Protein AF-0000000084665848 (afdb_homodimer)

Structure (mmCIF, N/CA/C/O backbone):
data_AF-0000000084665848-model_v1
#
loop_
_entity.id
_entity.type
_entity.pdbx_description
1 polymer 'Transcription factor domain-containing protein'
#
loop_
_atom_site.group_PDB
_atom_site.id
_atom_site.type_symbol
_atom_site.label_atom_id
_atom_site.label_alt_id
_atom_site.label_comp_id
_atom_site.label_asym_id
_atom_site.label_entity_id
_atom_site.label_seq_id
_atom_site.pdbx_PDB_ins_code
_atom_site.Cartn_x
_atom_site.Cartn_y
_atom_site.Cartn_z
_atom_site.occupancy
_atom_site.B_iso_or_equiv
_atom_site.auth_seq_id
_atom_site.auth_comp_id
_atom_site.auth_asym_id
_atom_site.auth_atom_id
_atom_site.pdbx_PDB_model_num
ATOM 1 N N . MET A 1 1 ? -31.391 -29.25 20.25 1 20.38 1 MET A N 1
ATOM 2 C CA . MET A 1 1 ? -30.234 -29.375 21.141 1 20.38 1 MET A CA 1
ATOM 3 C C . MET A 1 1 ? -29.047 -28.578 20.609 1 20.38 1 MET A C 1
ATOM 5 O O . MET A 1 1 ? -28.516 -28.891 19.547 1 20.38 1 MET A O 1
ATOM 9 N N . SER A 1 2 ? -28.984 -27.203 20.844 1 20.91 2 SER A N 1
ATOM 10 C CA . SER A 1 2 ? -28.562 -25.953 20.219 1 20.91 2 SER A CA 1
ATOM 11 C C . SER A 1 2 ? -27.047 -25.781 20.281 1 20.91 2 SER A C 1
ATOM 13 O O . SER A 1 2 ? -26.453 -25.922 21.344 1 20.91 2 SER A O 1
ATOM 15 N N . GLY A 1 3 ? -26.328 -26.297 19.266 1 18.98 3 GLY A N 1
ATOM 16 C CA . GLY A 1 3 ? -24.922 -26.531 19 1 18.98 3 GLY A CA 1
ATOM 17 C C . GLY A 1 3 ? -24.031 -25.359 19.359 1 18.98 3 GLY A C 1
ATOM 18 O O . GLY A 1 3 ? -24.031 -24.344 18.656 1 18.98 3 GLY A O 1
ATOM 19 N N . LYS A 1 4 ? -23.812 -25.141 20.719 1 19.94 4 LYS A N 1
ATOM 20 C CA . LYS A 1 4 ? -23.156 -24.109 21.516 1 19.94 4 LYS A CA 1
ATOM 21 C C . LYS A 1 4 ? -21.797 -23.75 20.922 1 19.94 4 LYS A C 1
ATOM 23 O O . LYS A 1 4 ? -21.297 -24.453 20.047 1 19.94 4 LYS A O 1
ATOM 28 N N . ASP A 1 5 ? -20.859 -23.375 21.844 1 20.95 5 ASP A N 1
ATOM 29 C CA . ASP A 1 5 ? -19.875 -22.328 22.156 1 20.95 5 ASP A CA 1
ATOM 30 C C . ASP A 1 5 ? -18.5 -22.688 21.609 1 20.95 5 ASP A C 1
ATOM 32 O O . ASP A 1 5 ? -17.828 -23.578 22.156 1 20.95 5 ASP A O 1
ATOM 36 N N . ALA A 1 6 ? -18.312 -23.016 20.344 1 23.47 6 ALA A N 1
ATOM 37 C CA . ALA A 1 6 ? -16.984 -23.391 19.891 1 23.47 6 ALA A CA 1
ATOM 38 C C . ALA A 1 6 ? -15.93 -22.406 20.375 1 23.47 6 ALA A C 1
ATOM 40 O O . ALA A 1 6 ? -15.875 -21.266 19.906 1 23.47 6 ALA A O 1
ATOM 41 N N . ASN A 1 7 ? -15.633 -22.469 21.719 1 22.27 7 ASN A N 1
ATOM 42 C CA . ASN A 1 7 ? -14.609 -21.703 22.422 1 22.27 7 ASN A CA 1
ATOM 43 C C . ASN A 1 7 ? -13.281 -21.719 21.672 1 22.27 7 ASN A C 1
ATOM 45 O O . ASN A 1 7 ? -12.602 -22.75 21.641 1 22.27 7 ASN A O 1
ATOM 49 N N . HIS A 1 8 ? -13.281 -21.281 20.484 1 23.19 8 HIS A N 1
ATOM 50 C CA . HIS A 1 8 ? -12.047 -21.281 19.703 1 23.19 8 HIS A CA 1
ATOM 51 C C . HIS A 1 8 ? -10.891 -20.703 20.5 1 23.19 8 HIS A C 1
ATOM 53 O O . HIS A 1 8 ? -10.977 -19.578 21 1 23.19 8 HIS A O 1
ATOM 59 N N . LEU A 1 9 ? -10.195 -21.562 21.188 1 23.17 9 LEU A N 1
ATOM 60 C CA . LEU A 1 9 ? -8.969 -21.391 21.969 1 23.17 9 LEU A CA 1
ATOM 61 C C . LEU A 1 9 ? -7.961 -20.531 21.203 1 23.17 9 LEU A C 1
ATOM 63 O O . LEU A 1 9 ? -7.543 -20.906 20.109 1 23.17 9 LEU A O 1
ATOM 67 N N . SER A 1 10 ? -8.32 -19.312 21.062 1 25 10 SER A N 1
ATOM 68 C CA . SER A 1 10 ? -7.277 -18.453 20.516 1 25 10 SER A CA 1
ATOM 69 C C . SER A 1 10 ? -5.949 -18.656 21.234 1 25 10 SER A C 1
ATOM 71 O O . SER A 1 10 ? -5.859 -18.5 22.453 1 25 10 SER A O 1
ATOM 73 N N . PRO A 1 11 ? -5.191 -19.703 20.875 1 24.98 11 PRO A N 1
ATOM 74 C CA . PRO A 1 11 ? -3.928 -19.969 21.578 1 24.98 11 PRO A CA 1
ATOM 75 C C . PRO A 1 11 ? -3.096 -18.703 21.781 1 24.98 11 PRO A C 1
ATOM 77 O O . PRO A 1 11 ? -2.705 -18.047 20.812 1 24.98 11 PRO A O 1
ATOM 80 N N . ASN A 1 12 ? -3.561 -17.828 22.578 1 25.28 12 ASN A N 1
ATOM 81 C CA . ASN A 1 12 ? -2.742 -16.719 23.047 1 25.28 12 ASN A CA 1
ATOM 82 C C . ASN A 1 12 ? -1.384 -17.203 23.547 1 25.28 12 ASN A C 1
ATOM 84 O O . ASN A 1 12 ? -1.228 -17.516 24.734 1 25.28 12 ASN A O 1
ATOM 88 N N . GLY A 1 13 ? -0.775 -18.219 22.984 1 24.16 13 GLY A N 1
ATOM 89 C CA . GLY A 1 13 ? 0.493 -18.641 23.562 1 24.16 13 GLY A CA 1
ATOM 90 C C . GLY A 1 13 ? 1.454 -17.484 23.797 1 24.16 13 GLY A C 1
ATOM 91 O O . GLY A 1 13 ? 1.728 -16.703 22.891 1 24.16 13 GLY A O 1
ATOM 92 N N . GLY A 1 14 ? 1.287 -16.812 24.906 1 25.36 14 GLY A N 1
ATOM 93 C CA . GLY A 1 14 ? 2.396 -16.094 25.531 1 25.36 14 GLY A CA 1
ATOM 94 C C . GLY A 1 14 ? 3.732 -16.781 25.328 1 25.36 14 GLY A C 1
ATOM 95 O O . GLY A 1 14 ? 4.012 -17.797 25.969 1 25.36 14 GLY A O 1
ATOM 96 N N . LEU A 1 15 ? 4.133 -16.906 24.141 1 25.7 15 LEU A N 1
ATOM 97 C CA . LEU A 1 15 ? 5.492 -17.422 24.094 1 25.7 15 LEU A CA 1
ATOM 98 C C . LEU A 1 15 ? 6.406 -16.656 25.047 1 25.7 15 LEU A C 1
ATOM 100 O O . LEU A 1 15 ? 6.52 -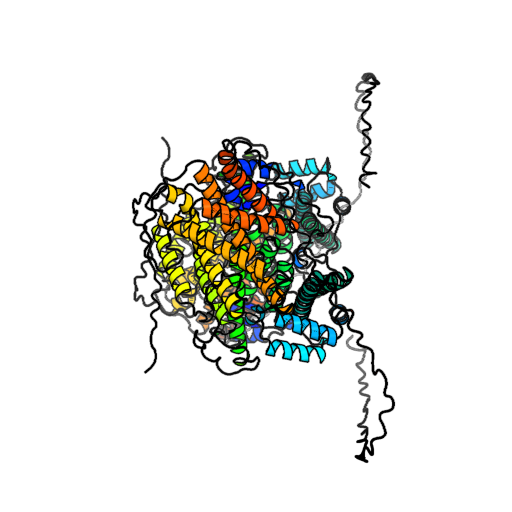15.43 24.938 1 25.7 15 LEU A O 1
ATOM 104 N N . MET A 1 16 ? 6.352 -16.938 26.359 1 25.67 16 MET A N 1
ATOM 105 C CA . MET A 1 16 ? 7.438 -16.719 27.312 1 25.67 16 MET A CA 1
ATOM 106 C C . MET A 1 16 ? 8.789 -16.734 26.609 1 25.67 16 MET A C 1
ATOM 108 O O . MET A 1 16 ? 9.094 -17.656 25.859 1 25.67 16 MET A O 1
ATOM 112 N N . ASP A 1 17 ? 9.172 -15.555 26.391 1 27.7 17 ASP A N 1
ATOM 113 C CA . ASP A 1 17 ? 10.609 -15.492 26.125 1 27.7 17 ASP A CA 1
ATOM 114 C C . ASP A 1 17 ? 11.391 -16.312 27.141 1 27.7 17 ASP A C 1
ATOM 116 O O . ASP A 1 17 ? 11.727 -15.812 28.219 1 27.7 17 ASP A O 1
ATOM 120 N N . ARG A 1 18 ? 10.859 -17.438 27.641 1 27.91 18 ARG A N 1
ATOM 121 C CA . ARG A 1 18 ? 11.898 -18.219 28.297 1 27.91 18 ARG A CA 1
ATOM 122 C C . ARG A 1 18 ? 13.227 -18.109 27.547 1 27.91 18 ARG A C 1
ATOM 124 O O . ARG A 1 18 ? 13.289 -18.375 26.344 1 27.91 18 ARG A O 1
ATOM 131 N N . GLN A 1 19 ? 13.938 -17.203 28.078 1 30.22 19 GLN A N 1
ATOM 132 C CA . GLN A 1 19 ? 15.367 -17.297 27.797 1 30.22 19 GLN A CA 1
ATOM 133 C C . GLN A 1 19 ? 15.789 -18.766 27.641 1 30.22 19 GLN A C 1
ATOM 135 O O . GLN A 1 19 ? 16.172 -19.406 28.625 1 30.22 19 GLN A O 1
ATOM 140 N N . TYR A 1 20 ? 14.812 -19.562 27.188 1 30.5 20 TYR A N 1
ATOM 141 C CA . TYR A 1 20 ? 15.555 -20.797 26.922 1 30.5 20 TYR A CA 1
ATOM 142 C C . TYR A 1 20 ? 16.891 -20.5 26.25 1 30.5 20 TYR A C 1
ATOM 144 O O . TYR A 1 20 ? 16.938 -19.734 25.297 1 30.5 20 TYR A O 1
ATOM 152 N N . GLU A 1 21 ? 17.875 -20.281 27.047 1 34.75 21 GLU A N 1
ATOM 153 C CA . GLU A 1 21 ? 19.25 -20.516 26.625 1 34.75 21 GLU A CA 1
ATOM 154 C C . GLU A 1 21 ? 19.312 -21.5 25.469 1 34.75 21 GLU A C 1
ATOM 156 O O . GLU A 1 21 ? 20.047 -22.5 25.516 1 34.75 21 GLU A O 1
ATOM 161 N N . ASP A 1 22 ? 18.125 -21.906 25 1 38.75 22 ASP A N 1
ATOM 162 C CA . ASP A 1 22 ? 18.391 -22.953 24.016 1 38.75 22 ASP A CA 1
ATOM 163 C C . ASP A 1 22 ? 19.391 -22.484 22.969 1 38.75 22 ASP A C 1
ATOM 165 O O . ASP A 1 22 ? 19.406 -21.312 22.594 1 38.75 22 ASP A O 1
ATOM 169 N N . GLY A 1 23 ? 20.344 -23.109 22.812 1 41.38 23 GLY A N 1
ATOM 170 C CA . GLY A 1 23 ? 21.484 -23.188 21.891 1 41.38 23 GLY A CA 1
ATOM 171 C C . GLY A 1 23 ? 21.109 -22.812 20.469 1 41.38 23 GLY A C 1
ATOM 172 O O . GLY A 1 23 ? 21.109 -23.672 19.578 1 41.38 23 GLY A O 1
ATOM 173 N N . ASN A 1 24 ? 20.156 -21.969 20.344 1 49.12 24 ASN A N 1
ATOM 174 C CA . ASN A 1 24 ? 19.859 -21.672 18.953 1 49.12 24 ASN A CA 1
ATOM 175 C C . ASN A 1 24 ? 21.141 -21.328 18.172 1 49.12 24 ASN A C 1
ATOM 177 O O . ASN A 1 24 ? 21.828 -20.359 18.516 1 49.12 24 ASN A O 1
ATOM 181 N N . SER A 1 25 ? 21.625 -22.25 17.641 1 51.38 25 SER A N 1
ATOM 182 C CA . SER A 1 25 ? 22.766 -22.031 16.75 1 51.38 25 SER A CA 1
ATOM 183 C C . SER A 1 25 ? 22.438 -20.953 15.711 1 51.38 25 SER A C 1
ATOM 185 O O . SER A 1 25 ? 21.281 -20.766 15.336 1 51.38 25 SER A O 1
ATOM 187 N N . ASP A 1 26 ? 23.219 -20.016 15.562 1 58.75 26 ASP A N 1
ATOM 188 C CA . ASP A 1 26 ? 23.141 -19.016 14.508 1 58.75 26 ASP A CA 1
ATOM 189 C C . ASP A 1 26 ? 22.906 -19.656 13.148 1 58.75 26 ASP A C 1
ATOM 191 O O . ASP A 1 26 ? 23.641 -20.562 12.734 1 58.75 26 ASP A O 1
ATOM 195 N N . ILE A 1 27 ? 21.719 -19.656 12.695 1 60.59 27 ILE A N 1
ATOM 196 C CA . ILE A 1 27 ? 21.406 -20.172 11.367 1 60.59 27 ILE A CA 1
ATOM 197 C C . ILE A 1 27 ? 22.266 -19.453 10.32 1 60.59 27 ILE A C 1
ATOM 199 O O . ILE A 1 27 ? 22.281 -18.219 10.258 1 60.59 27 ILE A O 1
ATOM 203 N N . PRO A 1 28 ? 23.094 -20.219 9.773 1 58.72 28 PRO A N 1
ATOM 204 C CA . PRO A 1 28 ? 23.797 -19.594 8.656 1 58.72 28 PRO A CA 1
ATOM 205 C C . PRO A 1 28 ? 22.859 -19.016 7.598 1 58.72 28 PRO A C 1
ATOM 207 O O . PRO A 1 28 ? 22.062 -19.766 7.004 1 58.72 28 PRO A O 1
ATOM 210 N N . ARG A 1 29 ? 22.594 -17.688 7.711 1 62.41 29 ARG A N 1
ATOM 211 C CA . ARG A 1 29 ? 21.672 -17.109 6.727 1 62.41 29 ARG A CA 1
ATOM 212 C C . ARG A 1 29 ? 22.438 -16.438 5.594 1 62.41 29 ARG A C 1
ATOM 214 O O . ARG A 1 29 ? 23.562 -15.977 5.785 1 62.41 29 ARG A O 1
ATOM 221 N N . THR A 1 30 ? 21.859 -16.719 4.367 1 68.62 30 THR A N 1
ATOM 222 C CA . THR A 1 30 ? 22.297 -15.883 3.25 1 68.62 30 THR A CA 1
ATOM 223 C C . THR A 1 30 ? 21.969 -14.422 3.512 1 68.62 30 THR A C 1
ATOM 225 O O . THR A 1 30 ? 20.891 -14.094 4.016 1 68.62 30 THR A O 1
ATOM 228 N N . PRO A 1 31 ? 22.922 -13.562 3.389 1 77.19 31 PRO A N 1
ATOM 229 C CA . PRO A 1 31 ? 22.672 -12.156 3.684 1 77.19 31 PRO A CA 1
ATOM 230 C C . PRO A 1 31 ? 21.641 -11.523 2.742 1 77.19 31 PRO A C 1
ATOM 232 O O . PRO A 1 31 ? 21.484 -11.969 1.603 1 77.19 31 PRO A O 1
ATOM 235 N N . ASP A 1 32 ? 20.844 -10.641 3.23 1 85.38 32 ASP A N 1
ATOM 236 C CA . ASP A 1 32 ? 20.031 -9.773 2.389 1 85.38 32 ASP A CA 1
ATOM 237 C C . ASP A 1 32 ? 20.891 -9.031 1.367 1 85.38 32 ASP A C 1
ATOM 239 O O . ASP A 1 32 ? 22.078 -8.828 1.585 1 85.38 32 ASP A O 1
ATOM 243 N N . ARG A 1 33 ? 20.281 -8.758 0.31 1 86.12 33 ARG A N 1
ATOM 244 C CA . ARG A 1 33 ? 21.062 -8.078 -0.728 1 86.12 33 ARG A CA 1
ATOM 245 C C . ARG A 1 33 ? 20.266 -6.926 -1.336 1 86.12 33 ARG A C 1
ATOM 247 O O . ARG A 1 33 ? 19.047 -7.031 -1.525 1 86.12 33 ARG A O 1
ATOM 254 N N . VAL A 1 34 ? 20.938 -5.836 -1.518 1 90.19 34 VAL A N 1
ATOM 255 C CA . VAL A 1 34 ? 20.422 -4.738 -2.328 1 90.19 34 VAL A CA 1
ATOM 256 C C . VAL A 1 34 ? 21.25 -4.602 -3.604 1 90.19 34 VAL A C 1
ATOM 258 O O . VAL A 1 34 ? 22.484 -4.5 -3.545 1 90.19 34 VAL A O 1
ATOM 261 N N . LYS A 1 35 ? 20.609 -4.645 -4.703 1 86.94 35 LYS A N 1
ATOM 262 C CA . LYS A 1 35 ? 21.297 -4.535 -5.992 1 86.94 35 LYS A CA 1
ATOM 263 C C . LYS A 1 35 ? 20.984 -3.199 -6.664 1 86.94 35 LYS A C 1
ATOM 265 O O . LYS A 1 35 ? 19.828 -2.793 -6.746 1 86.94 35 LYS A O 1
ATOM 270 N N . PHE A 1 36 ? 22.109 -2.504 -7.047 1 87.88 36 PHE A N 1
ATOM 271 C CA . PHE A 1 36 ? 21.984 -1.22 -7.727 1 87.88 36 PHE A CA 1
ATOM 272 C C . PHE A 1 36 ? 22.406 -1.335 -9.188 1 87.88 36 PHE A C 1
ATOM 274 O O . PHE A 1 36 ? 23.422 -1.96 -9.492 1 87.88 36 PHE A O 1
ATOM 281 N N . SER A 1 37 ? 21.547 -0.902 -10.047 1 84.31 37 SER A N 1
ATOM 282 C CA . SER A 1 37 ? 21.922 -0.668 -11.445 1 84.31 37 SER A CA 1
ATOM 283 C C . SER A 1 37 ? 21.422 0.692 -11.922 1 84.31 37 SER A C 1
ATOM 285 O O . SER A 1 37 ? 20.75 1.412 -11.18 1 84.31 37 SER A O 1
ATOM 287 N N . SER A 1 38 ? 21.828 1.069 -13.078 1 83.62 38 SER A N 1
ATOM 288 C CA . SER A 1 38 ? 21.406 2.357 -13.617 1 83.62 38 SER A CA 1
ATOM 289 C C . SER A 1 38 ? 19.906 2.377 -13.891 1 83.62 38 SER A C 1
ATOM 291 O O . SER A 1 38 ? 19.281 3.443 -13.906 1 83.62 38 SER A O 1
ATOM 293 N N . GLU A 1 39 ? 19.375 1.203 -13.953 1 86.06 39 GLU A N 1
ATOM 294 C CA . GLU A 1 39 ? 17.984 1.172 -14.398 1 86.06 39 GLU A CA 1
ATOM 295 C C . GLU A 1 39 ? 17.078 0.559 -13.328 1 86.06 39 GLU A C 1
ATOM 297 O O . GLU A 1 39 ? 15.852 0.635 -13.43 1 86.06 39 GLU A O 1
ATOM 302 N N . THR A 1 40 ? 17.75 -0.054 -12.344 1 88.81 40 THR A N 1
ATOM 303 C CA . THR A 1 40 ? 16.906 -0.767 -11.391 1 88.81 40 THR A CA 1
ATOM 304 C C . THR A 1 40 ? 17.578 -0.813 -10.016 1 88.81 40 THR A C 1
ATOM 306 O O . THR A 1 40 ? 18.797 -0.825 -9.914 1 88.81 40 THR A O 1
ATOM 309 N N . THR A 1 41 ? 16.828 -0.657 -8.984 1 90.62 41 THR A N 1
ATOM 310 C CA . THR A 1 41 ? 17.219 -0.957 -7.613 1 90.62 41 THR A CA 1
ATOM 311 C C . THR A 1 41 ? 16.266 -1.979 -6.992 1 90.62 41 THR A C 1
ATOM 313 O O . THR A 1 41 ? 15.055 -1.831 -7.07 1 90.62 41 THR A O 1
ATOM 316 N N . SER A 1 42 ? 16.859 -3.084 -6.477 1 89.62 42 SER A N 1
ATOM 317 C CA . SER A 1 42 ? 15.992 -4.113 -5.902 1 89.62 42 SER A CA 1
ATOM 318 C C . SER A 1 42 ? 16.609 -4.715 -4.648 1 89.62 42 SER A C 1
ATOM 320 O O . SER A 1 42 ? 17.844 -4.719 -4.496 1 89.62 42 SER A O 1
ATOM 322 N N . TYR A 1 43 ? 15.773 -5.09 -3.744 1 92.44 43 TYR A N 1
ATOM 323 C CA . TYR A 1 43 ? 16.109 -5.797 -2.516 1 92.44 43 TYR A CA 1
ATOM 324 C C . TYR A 1 43 ? 15.594 -7.23 -2.545 1 92.44 43 TYR A C 1
ATOM 326 O O . TYR A 1 43 ? 14.5 -7.488 -3.053 1 92.44 43 TYR A O 1
ATOM 334 N N . SER A 1 44 ? 16.391 -8.195 -2.076 1 87.81 44 SER A N 1
ATOM 335 C CA . SER A 1 44 ? 15.961 -9.57 -1.873 1 87.81 44 SER A CA 1
ATOM 336 C C . SER A 1 44 ? 16.312 -10.055 -0.469 1 87.81 44 SER A C 1
ATOM 338 O O . SER A 1 44 ? 17.422 -9.828 0.019 1 87.81 44 SER A O 1
ATOM 340 N N . ASN A 1 45 ? 15.32 -10.578 0.152 1 88 45 ASN A N 1
ATOM 341 C CA . ASN A 1 45 ? 15.562 -11.141 1.478 1 88 45 ASN A CA 1
ATOM 342 C C . ASN A 1 45 ? 16.328 -12.453 1.398 1 88 45 ASN A C 1
ATOM 344 O O . ASN A 1 45 ? 16.375 -13.094 0.345 1 88 45 ASN A O 1
ATOM 348 N N . SER A 1 46 ? 16.891 -12.875 2.479 1 81.56 46 SER A N 1
ATOM 349 C CA . SER A 1 46 ? 17.766 -14.039 2.549 1 81.56 46 SER A CA 1
ATOM 350 C C . SER A 1 46 ? 17.016 -15.312 2.15 1 81.56 46 SER A C 1
ATOM 352 O O . SER A 1 46 ? 17.641 -16.266 1.684 1 81.56 46 SER A O 1
ATOM 354 N N . ASP A 1 47 ? 15.727 -15.266 2.246 1 81.44 47 ASP A N 1
ATOM 355 C CA . ASP A 1 47 ? 14.969 -16.5 2.035 1 81.44 47 ASP A CA 1
ATOM 356 C C . ASP A 1 47 ? 14.406 -16.562 0.617 1 81.44 47 ASP A C 1
ATOM 358 O O . ASP A 1 47 ? 13.859 -17.594 0.203 1 81.44 47 ASP A O 1
ATOM 362 N N . HIS A 1 48 ? 14.539 -15.562 -0.072 1 85.25 48 HIS A N 1
ATOM 363 C CA . HIS A 1 48 ? 14.094 -15.555 -1.462 1 85.25 48 HIS A CA 1
ATOM 364 C C . HIS A 1 48 ? 14.969 -16.453 -2.322 1 85.25 48 HIS A C 1
ATOM 366 O O . HIS A 1 48 ? 16.188 -16.547 -2.113 1 85.25 48 HIS A O 1
ATOM 372 N N . TRP A 1 49 ? 14.398 -17.125 -3.299 1 85.19 49 TRP A N 1
ATOM 373 C CA . TRP A 1 49 ? 15.109 -18.141 -4.07 1 85.19 49 TRP A CA 1
ATOM 374 C C . TRP A 1 49 ? 16.312 -17.531 -4.777 1 85.19 49 TRP A C 1
ATOM 376 O O . TRP A 1 49 ? 17.359 -18.188 -4.91 1 85.19 49 TRP A O 1
ATOM 386 N N . THR A 1 50 ? 16.25 -16.25 -5.219 1 82.56 50 THR A N 1
ATOM 387 C CA . THR A 1 50 ? 17.391 -15.609 -5.871 1 82.56 50 THR A CA 1
ATOM 388 C C . THR A 1 50 ? 18.562 -15.461 -4.898 1 82.56 50 THR A C 1
ATOM 390 O O . THR A 1 50 ? 19.719 -15.656 -5.281 1 82.56 50 THR A O 1
ATOM 393 N N . SER A 1 51 ? 18.25 -15.094 -3.699 1 82.25 51 SER A N 1
ATOM 394 C CA . SER A 1 51 ? 19.281 -14.953 -2.68 1 82.25 51 SER A CA 1
ATOM 395 C C . SER A 1 51 ? 19.891 -16.312 -2.312 1 82.25 51 SER A C 1
ATOM 397 O O . SER A 1 51 ? 21.094 -16.406 -2.043 1 82.25 51 SER A O 1
ATOM 399 N N . ILE A 1 52 ? 19.047 -17.281 -2.344 1 80.88 52 ILE A N 1
ATOM 400 C CA . ILE A 1 52 ? 19.516 -18.625 -2.057 1 80.88 52 ILE A CA 1
ATOM 401 C C . ILE A 1 52 ? 20.516 -19.078 -3.119 1 80.88 52 ILE A C 1
ATOM 403 O O . ILE A 1 52 ? 21.578 -19.594 -2.793 1 80.88 52 ILE A O 1
ATOM 407 N N . LEU A 1 53 ? 20.203 -18.766 -4.32 1 82.75 53 LEU A N 1
ATOM 408 C CA . LEU A 1 53 ? 21.094 -19.156 -5.418 1 82.75 53 LEU A CA 1
ATOM 409 C C . LEU A 1 53 ? 22.391 -18.359 -5.359 1 82.75 53 LEU A C 1
ATOM 411 O O . LEU A 1 53 ? 23.453 -18.875 -5.734 1 82.75 53 LEU A O 1
ATOM 415 N N . ASP A 1 54 ? 22.297 -17.188 -4.883 1 78.12 54 ASP A N 1
ATOM 416 C CA . ASP A 1 54 ? 23.484 -16.328 -4.77 1 78.12 54 ASP A CA 1
ATOM 417 C C . ASP A 1 54 ? 24.453 -16.875 -3.715 1 78.12 54 ASP A C 1
ATOM 419 O O . ASP A 1 54 ? 25.625 -16.5 -3.689 1 78.12 54 ASP A O 1
ATOM 423 N N . GLY A 1 55 ? 23.953 -17.75 -2.926 1 75.44 55 GLY A N 1
ATOM 424 C CA . GLY A 1 55 ? 24.812 -18.406 -1.943 1 75.44 55 GLY A CA 1
ATOM 425 C C . GLY A 1 55 ? 25.812 -19.359 -2.562 1 75.44 55 GLY A C 1
ATOM 426 O O . GLY A 1 55 ? 26.781 -19.75 -1.914 1 75.44 55 GLY A O 1
ATOM 427 N N . ILE A 1 56 ? 25.547 -19.672 -3.799 1 76.12 56 ILE A N 1
ATOM 428 C CA . ILE A 1 56 ? 26.5 -20.484 -4.547 1 76.12 56 ILE A CA 1
ATOM 429 C C . ILE A 1 56 ? 27.516 -19.594 -5.23 1 76.12 56 ILE A C 1
ATOM 431 O O . ILE A 1 56 ? 27.203 -18.891 -6.191 1 76.12 56 ILE A O 1
ATOM 435 N N . SER A 1 57 ? 28.719 -19.562 -4.719 1 74 57 SER A N 1
ATOM 436 C CA . SER A 1 57 ? 29.75 -18.609 -5.102 1 74 57 SER A CA 1
ATOM 437 C C . SER A 1 57 ? 29.969 -18.578 -6.613 1 74 57 SER A C 1
ATOM 439 O O . SER A 1 57 ? 30.047 -17.516 -7.223 1 74 57 SER A O 1
ATOM 441 N N . GLU A 1 58 ? 30.078 -19.781 -7.188 1 73.5 58 GLU A N 1
ATOM 442 C CA . GLU A 1 58 ? 30.344 -19.875 -8.625 1 73.5 58 GLU A CA 1
ATOM 443 C C . GLU A 1 58 ? 29.172 -19.312 -9.43 1 73.5 58 GLU A C 1
ATOM 445 O O . GLU A 1 58 ? 29.375 -18.688 -10.477 1 73.5 58 GLU A O 1
ATOM 450 N N . LEU A 1 59 ? 28.047 -19.562 -8.938 1 77 59 LEU A N 1
ATOM 451 C CA . LEU A 1 59 ? 26.844 -19.062 -9.609 1 77 59 LEU A CA 1
ATOM 452 C C . LEU A 1 59 ? 26.766 -17.547 -9.523 1 77 59 LEU A C 1
ATOM 454 O O . LEU A 1 59 ? 26.375 -16.875 -10.484 1 77 59 LEU A O 1
ATOM 458 N N . ARG A 1 60 ? 27.031 -17.047 -8.391 1 75.38 60 ARG A N 1
ATOM 459 C CA . ARG A 1 60 ? 27.016 -15.594 -8.195 1 75.38 60 ARG A CA 1
ATOM 460 C C . ARG A 1 60 ? 27.922 -14.891 -9.188 1 75.38 60 ARG A C 1
ATOM 462 O O . ARG A 1 60 ? 27.547 -13.883 -9.781 1 75.38 60 ARG A O 1
ATOM 469 N N . GLU A 1 61 ? 29.062 -15.484 -9.297 1 73.19 61 GLU A N 1
ATOM 470 C CA . GLU A 1 61 ? 30.047 -14.914 -10.219 1 73.19 61 GLU A CA 1
ATOM 471 C C . GLU A 1 61 ? 29.547 -14.969 -11.656 1 73.19 61 GLU A C 1
ATOM 473 O O . GLU A 1 61 ? 29.734 -14.016 -12.422 1 73.19 61 GLU A O 1
ATOM 478 N N . HIS A 1 62 ? 28.938 -16.031 -11.938 1 69.88 62 HIS A N 1
ATOM 479 C CA . HIS A 1 62 ? 28.422 -16.219 -13.289 1 69.88 62 HIS A CA 1
ATOM 480 C C . HIS A 1 62 ? 27.25 -15.273 -13.57 1 69.88 62 HIS A C 1
ATOM 482 O O . HIS A 1 62 ? 27.156 -14.711 -14.664 1 69.88 62 HIS A O 1
ATOM 488 N N . LEU A 1 63 ? 26.422 -15.102 -12.609 1 68.94 63 LEU A N 1
ATOM 489 C CA . LEU A 1 63 ? 25.234 -14.289 -12.797 1 68.94 63 LEU A CA 1
ATOM 490 C C . LEU A 1 63 ? 25.562 -12.805 -12.766 1 68.94 63 LEU A C 1
ATOM 492 O O . LEU A 1 63 ? 24.922 -12 -13.43 1 68.94 63 LEU A O 1
ATOM 496 N N . ASP A 1 64 ? 26.516 -12.477 -11.891 1 63.34 64 ASP A N 1
ATOM 497 C CA . ASP A 1 64 ? 26.938 -11.086 -11.82 1 63.34 64 ASP A CA 1
ATOM 498 C C . ASP A 1 64 ? 27.609 -10.648 -13.117 1 63.34 64 ASP A C 1
ATOM 500 O O . ASP A 1 64 ? 27.562 -9.477 -13.484 1 63.34 64 ASP A O 1
ATOM 504 N N . HIS A 1 65 ? 28.312 -11.633 -13.711 1 56.78 65 HIS A N 1
ATOM 505 C CA . HIS A 1 65 ? 29.031 -11.32 -14.945 1 56.78 65 HIS A CA 1
ATOM 506 C C . HIS A 1 65 ? 28.141 -11.539 -16.172 1 56.78 65 HIS A C 1
ATOM 508 O O . HIS A 1 65 ? 28.547 -11.273 -17.297 1 56.78 65 HIS A O 1
ATOM 514 N N . ALA A 1 66 ? 27.172 -12.25 -15.953 1 52.34 66 ALA A N 1
ATOM 515 C CA . ALA A 1 66 ? 26.297 -12.391 -17.109 1 52.34 66 ALA A CA 1
ATOM 516 C C . ALA A 1 66 ? 25.797 -11.031 -17.594 1 52.34 66 ALA A C 1
ATOM 518 O O . ALA A 1 66 ? 25.391 -10.188 -16.781 1 52.34 66 ALA A O 1
ATOM 519 N N . PRO A 1 67 ? 26.422 -10.547 -18.766 1 45.34 67 PRO A N 1
ATOM 520 C CA . PRO A 1 67 ? 26 -9.227 -19.234 1 45.34 67 PRO A CA 1
ATOM 521 C C . PRO A 1 67 ? 24.547 -8.906 -18.875 1 45.34 67 PRO A C 1
ATOM 523 O O . PRO A 1 67 ? 23.688 -9.781 -18.922 1 45.34 67 PRO A O 1
ATOM 526 N N . SER A 1 68 ? 24.469 -8.086 -17.969 1 43.38 68 SER A N 1
ATOM 527 C CA . SER A 1 68 ? 23.172 -7.484 -17.688 1 43.38 68 SER A CA 1
ATOM 528 C C . SER A 1 68 ? 22.328 -7.391 -18.953 1 43.38 68 SER A C 1
ATOM 530 O O . SER A 1 68 ? 21.172 -6.961 -18.906 1 43.38 68 SER A O 1
ATOM 532 N N . SER A 1 69 ? 23.062 -7.418 -20.031 1 38.12 69 SER A N 1
ATOM 533 C CA . SER A 1 69 ? 22.516 -7.277 -21.375 1 38.12 69 SER A CA 1
ATOM 534 C C . SER A 1 69 ? 21.531 -8.391 -21.688 1 38.12 69 SER A C 1
ATOM 536 O O . SER A 1 69 ? 20.922 -8.414 -22.766 1 38.12 69 SER A O 1
ATOM 538 N N . LEU A 1 70 ? 21.734 -9.453 -21.062 1 35 70 LEU A N 1
ATOM 539 C CA . LEU A 1 70 ? 20.766 -10.484 -21.406 1 35 70 LEU A CA 1
ATOM 540 C C . LEU A 1 70 ? 19.328 -9.984 -21.188 1 35 70 LEU A C 1
ATOM 542 O O . LEU A 1 70 ? 18.422 -10.773 -20.938 1 35 70 LEU A O 1
ATOM 546 N N . GLU A 1 71 ? 19.266 -8.922 -20.828 1 38.88 71 GLU A N 1
ATOM 547 C CA . GLU A 1 71 ? 17.906 -8.531 -21.234 1 38.88 71 GLU A CA 1
ATOM 548 C C . GLU A 1 71 ? 17.641 -8.914 -22.688 1 38.88 71 GLU A C 1
ATOM 550 O O . GLU A 1 71 ? 18.156 -8.281 -23.609 1 38.88 71 GLU A O 1
ATOM 555 N N . ALA A 1 72 ? 17.766 -10.188 -23.078 1 33.34 72 ALA A N 1
ATOM 556 C CA . ALA A 1 72 ? 17.297 -10.57 -24.406 1 33.34 72 ALA A CA 1
ATOM 557 C C . ALA A 1 72 ? 16.234 -9.594 -24.906 1 33.34 72 ALA A C 1
ATOM 559 O O . ALA A 1 72 ? 15.141 -9.508 -24.328 1 33.34 72 ALA A O 1
ATOM 560 N N . LYS A 1 73 ? 16.594 -8.625 -25.406 1 41.03 73 LYS A N 1
ATOM 561 C CA . LYS A 1 73 ? 15.742 -7.992 -26.406 1 41.03 73 LYS A CA 1
ATOM 562 C C . LYS A 1 73 ? 15.039 -9.039 -27.266 1 41.03 73 LYS A C 1
ATOM 564 O O . LYS A 1 73 ? 15.508 -9.375 -28.359 1 41.03 73 LYS A O 1
ATOM 569 N N . ASP A 1 74 ? 14.773 -10.211 -26.766 1 32.66 74 ASP A N 1
ATOM 570 C CA . ASP A 1 74 ? 14.133 -11.117 -27.703 1 32.66 74 ASP A CA 1
ATOM 571 C C . ASP A 1 74 ? 13.242 -10.352 -28.688 1 32.66 74 ASP A C 1
ATOM 573 O O . ASP A 1 74 ? 12.422 -9.531 -28.266 1 32.66 74 ASP A O 1
ATOM 577 N N . GLU A 1 75 ? 13.594 -10.148 -29.844 1 37.34 75 GLU A N 1
ATOM 578 C CA . GLU A 1 75 ? 12.859 -9.672 -31.016 1 37.34 75 GLU A CA 1
ATOM 579 C C . GLU A 1 75 ? 11.359 -9.781 -30.797 1 37.34 75 GLU A C 1
ATOM 581 O O . GLU A 1 75 ? 10.594 -8.922 -31.266 1 37.34 75 GLU A O 1
ATOM 586 N N . GLY A 1 76 ? 10.836 -10.961 -30.453 1 34.66 76 GLY A N 1
ATOM 587 C CA . GLY A 1 76 ? 9.406 -11.219 -30.375 1 34.66 76 GLY A CA 1
ATOM 588 C C . GLY A 1 76 ? 8.766 -10.688 -29.109 1 34.66 76 GLY A C 1
ATOM 589 O O . GLY A 1 76 ? 7.555 -10.797 -28.922 1 34.66 76 GLY A O 1
ATOM 590 N N . CYS A 1 77 ? 9.438 -10.797 -27.906 1 37.59 77 CYS A N 1
ATOM 591 C CA . CYS A 1 77 ? 8.688 -10.352 -26.75 1 37.59 77 CYS A CA 1
ATOM 592 C C . CYS A 1 77 ? 8.656 -8.828 -26.672 1 37.59 77 CYS A C 1
ATOM 594 O O . CYS A 1 77 ? 9.672 -8.195 -26.391 1 37.59 77 CYS A O 1
ATOM 596 N N . GLU A 1 78 ? 8.055 -8.133 -27.375 1 40.44 78 GLU A N 1
ATOM 597 C CA . GLU A 1 78 ? 7.664 -6.738 -27.188 1 40.44 78 GLU A CA 1
ATOM 598 C C . GLU A 1 78 ? 7.777 -6.32 -25.734 1 40.44 78 GLU A C 1
ATOM 600 O O . GLU A 1 78 ? 7.348 -7.051 -24.828 1 40.44 78 GLU A O 1
ATOM 605 N N . ASP A 1 79 ? 8.844 -5.707 -25.25 1 47.25 79 ASP A N 1
ATOM 606 C CA . ASP A 1 79 ? 8.984 -5.047 -23.969 1 47.25 79 ASP A CA 1
ATOM 607 C C . ASP A 1 79 ? 7.613 -4.797 -23.328 1 47.25 79 ASP A C 1
ATOM 609 O O . ASP A 1 79 ? 6.797 -4.055 -23.875 1 47.25 79 ASP A O 1
ATOM 613 N N . ILE A 1 80 ? 7.102 -5.809 -22.75 1 54.78 80 ILE A N 1
ATOM 614 C CA . ILE A 1 80 ? 5.781 -5.691 -22.141 1 54.78 80 ILE A CA 1
ATOM 615 C C . ILE A 1 80 ? 5.656 -4.348 -21.438 1 54.78 80 ILE A C 1
ATOM 617 O O . ILE A 1 80 ? 6.387 -4.07 -20.484 1 54.78 80 ILE A O 1
ATOM 621 N N . ALA A 1 81 ? 5.203 -3.389 -22.172 1 63.38 81 ALA A N 1
ATOM 622 C CA . ALA A 1 81 ? 4.855 -2.102 -21.562 1 63.38 81 ALA A CA 1
ATOM 623 C C . ALA A 1 81 ? 4.133 -2.289 -20.234 1 63.38 81 ALA A C 1
ATOM 625 O O . ALA A 1 81 ? 3.385 -3.252 -20.062 1 63.38 81 ALA A O 1
ATOM 626 N N . GLY A 1 82 ? 4.648 -1.813 -19.094 1 77.62 82 GLY A N 1
ATOM 627 C CA . GLY A 1 82 ? 4.039 -1.872 -17.766 1 77.62 82 GLY A CA 1
ATOM 628 C C . GLY A 1 82 ? 2.539 -1.657 -17.797 1 77.62 82 GLY A C 1
ATOM 629 O O . GLY A 1 82 ? 1.954 -1.453 -18.859 1 77.62 82 GLY A O 1
ATOM 630 N N . PRO A 1 83 ? 1.914 -1.929 -16.75 1 87.19 83 PRO A N 1
ATOM 631 C CA . PRO A 1 83 ? 0.465 -1.729 -16.656 1 87.19 83 PRO A CA 1
ATOM 632 C C . PRO A 1 83 ? 0.03 -0.351 -17.156 1 87.19 83 PRO A C 1
ATOM 634 O O . PRO A 1 83 ? 0.687 0.65 -16.859 1 87.19 83 PRO A O 1
ATOM 637 N N . GLU A 1 84 ? -1.018 -0.384 -17.875 1 85.94 84 GLU A N 1
ATOM 638 C CA . GLU A 1 84 ? -1.534 0.839 -18.484 1 85.94 84 GLU A CA 1
ATOM 639 C C . GLU A 1 84 ? -1.9 1.87 -17.406 1 85.94 84 GLU A C 1
ATOM 641 O O . GLU A 1 84 ? -1.725 3.072 -17.625 1 85.94 84 GLU A O 1
ATOM 646 N N . LEU A 1 85 ? -2.379 1.424 -16.375 1 89.44 85 LEU A N 1
ATOM 647 C CA . LEU A 1 85 ? -2.836 2.312 -15.305 1 89.44 85 LEU A CA 1
ATOM 648 C C . LEU A 1 85 ? -1.665 3.068 -14.688 1 89.44 85 LEU A C 1
ATOM 650 O O . LEU A 1 85 ? -1.828 4.195 -14.211 1 89.44 85 LEU A O 1
ATOM 654 N N . LEU A 1 86 ? -0.501 2.494 -14.711 1 88.88 86 LEU A N 1
ATOM 655 C CA . LEU A 1 86 ? 0.665 3.082 -14.055 1 88.88 86 LEU A CA 1
ATOM 656 C C . LEU A 1 86 ? 1.487 3.896 -15.047 1 88.88 86 LEU A C 1
ATOM 658 O O . LEU A 1 86 ? 2.232 4.797 -14.656 1 88.88 86 LEU A O 1
ATOM 662 N N . PHE A 1 87 ? 1.315 3.605 -16.328 1 84 87 PHE A N 1
ATOM 663 C CA . PHE A 1 87 ? 2.197 4.242 -17.297 1 84 87 PHE A CA 1
ATOM 664 C C . PHE A 1 87 ? 1.399 5.086 -18.281 1 84 87 PHE A C 1
ATOM 666 O O . PHE A 1 87 ? 1.976 5.836 -19.078 1 84 87 PHE A O 1
ATOM 673 N N . GLY A 1 88 ? 0.187 5.453 -18.156 1 69.94 88 GLY A N 1
ATOM 674 C CA . GLY A 1 88 ? -0.725 6.395 -18.781 1 69.94 88 GLY A CA 1
ATOM 675 C C . GLY A 1 88 ? -0.519 6.516 -20.281 1 69.94 88 GLY A C 1
ATOM 676 O O . GLY A 1 88 ? -0.413 7.621 -20.812 1 69.94 88 GLY A O 1
ATOM 677 N N . ARG A 1 89 ? -0.378 5.508 -20.969 1 63.78 89 ARG A N 1
ATOM 678 C CA . ARG A 1 89 ? -0.141 5.789 -22.391 1 63.78 89 ARG A CA 1
ATOM 679 C C . ARG A 1 89 ? -1.453 6.035 -23.125 1 63.78 89 ARG A C 1
ATOM 681 O O . ARG A 1 89 ? -1.457 6.273 -24.328 1 63.78 89 ARG A O 1
ATOM 688 N N . GLN A 1 90 ? -2.404 6.297 -22.266 1 64.75 90 GLN A N 1
ATOM 689 C CA . GLN A 1 90 ? -3.697 6.289 -22.953 1 64.75 90 GLN A CA 1
ATOM 690 C C . GLN A 1 90 ? -4.25 7.703 -23.094 1 64.75 90 GLN A C 1
ATOM 692 O O . GLN A 1 90 ? -3.916 8.594 -22.297 1 64.75 90 GLN A O 1
ATOM 697 N N . ARG A 1 91 ? -4.863 7.867 -24.141 1 73.62 91 ARG A N 1
ATOM 698 C CA . ARG A 1 91 ? -5.625 9.086 -24.375 1 73.62 91 ARG A CA 1
ATOM 699 C C . ARG A 1 91 ? -6.926 9.078 -23.578 1 73.62 91 ARG A C 1
ATOM 701 O O . ARG A 1 91 ? -7.508 8.016 -23.344 1 73.62 91 ARG A O 1
ATOM 708 N N . TYR A 1 92 ? -7.285 10.148 -23.125 1 83.06 92 TYR A N 1
ATOM 709 C CA . TYR A 1 92 ? -8.586 10.297 -22.484 1 83.06 92 TYR A CA 1
ATOM 710 C C . TYR A 1 92 ? -9.711 10 -23.469 1 83.06 92 TYR A C 1
ATOM 712 O O . TYR A 1 92 ? -9.641 10.383 -24.641 1 83.06 92 TYR A O 1
ATOM 720 N N . ALA A 1 93 ? -10.664 9.195 -23.031 1 89 93 ALA A N 1
ATOM 721 C CA . ALA A 1 93 ? -11.812 8.852 -23.859 1 89 93 ALA A CA 1
ATOM 722 C C . ALA A 1 93 ? -13.117 9.266 -23.188 1 89 93 ALA A C 1
ATOM 724 O O . ALA A 1 93 ? -13.273 9.133 -21.969 1 89 93 ALA A O 1
ATOM 725 N N . SER A 1 94 ? -14.023 9.781 -24 1 93 94 SER A N 1
ATOM 726 C CA . SER A 1 94 ? -15.359 10.07 -23.5 1 93 94 SER A CA 1
ATOM 727 C C . SER A 1 94 ? -16.203 8.797 -23.391 1 93 94 SER A C 1
ATOM 729 O O . SER A 1 94 ? -15.828 7.758 -23.938 1 93 94 SER A O 1
ATOM 731 N N . LYS A 1 95 ? -17.25 8.883 -22.672 1 95.25 95 LYS A N 1
ATOM 732 C CA . LYS A 1 95 ? -18.141 7.727 -22.531 1 95.25 95 LYS A CA 1
ATOM 733 C C . LYS A 1 95 ? -18.672 7.27 -23.875 1 95.25 95 LYS A C 1
ATOM 735 O O . LYS A 1 95 ? -18.797 6.07 -24.125 1 95.25 95 LYS A O 1
ATOM 740 N N . GLU A 1 96 ? -18.969 8.234 -24.781 1 95.94 96 GLU A N 1
ATOM 741 C CA . GLU A 1 96 ? -19.469 7.934 -26.109 1 95.94 96 GLU A CA 1
ATOM 742 C C . GLU A 1 96 ? -18.438 7.141 -26.922 1 95.94 96 GLU A C 1
ATOM 744 O O . GLU A 1 96 ? -18.797 6.172 -27.594 1 95.94 96 GLU A O 1
ATOM 749 N N . GLU A 1 97 ? -17.234 7.562 -26.828 1 95.69 97 GLU A N 1
ATOM 750 C CA . GLU A 1 97 ? -16.172 6.871 -27.547 1 95.69 97 GLU A CA 1
ATOM 751 C C . GLU A 1 97 ? -15.984 5.449 -27.016 1 95.69 97 GLU A C 1
ATOM 753 O O . GLU A 1 97 ? -15.734 4.523 -27.797 1 95.69 97 GLU A O 1
ATOM 758 N N . ILE A 1 98 ? -16.078 5.312 -25.719 1 96.88 98 ILE A N 1
ATOM 759 C CA . ILE A 1 98 ? -15.922 4.023 -25.047 1 96.88 98 ILE A CA 1
ATOM 760 C C . ILE A 1 98 ? -17.031 3.074 -25.5 1 96.88 98 ILE A C 1
ATOM 762 O O . ILE A 1 98 ? -16.766 1.91 -25.812 1 96.88 98 ILE A O 1
ATOM 766 N N . LEU A 1 99 ? -18.234 3.564 -25.547 1 97.88 99 LEU A N 1
ATOM 767 C CA . LEU A 1 99 ? -19.375 2.744 -25.922 1 97.88 99 LEU A CA 1
ATOM 768 C C . LEU A 1 99 ? -19.312 2.377 -27.406 1 97.88 99 LEU A C 1
ATOM 770 O O . LEU A 1 99 ? -19.688 1.27 -27.797 1 97.88 99 LEU A O 1
ATOM 774 N N . ALA A 1 100 ? -18.781 3.311 -28.203 1 96.88 100 ALA A N 1
ATOM 775 C CA . ALA A 1 100 ? -18.672 3.074 -29.641 1 96.88 100 ALA A CA 1
ATOM 776 C C . ALA A 1 100 ? -17.609 2.008 -29.938 1 96.88 100 ALA A C 1
ATOM 778 O O . ALA A 1 100 ? -17.656 1.351 -30.984 1 96.88 100 ALA A O 1
ATOM 779 N N . ALA A 1 101 ? -16.688 1.828 -29.031 1 97.06 101 ALA A N 1
ATOM 780 C CA . ALA A 1 101 ? -15.555 0.926 -29.234 1 97.06 101 ALA A CA 1
ATOM 781 C C . ALA A 1 101 ? -15.922 -0.508 -28.859 1 97.06 101 ALA A C 1
ATOM 783 O O . ALA A 1 101 ? -15.148 -1.438 -29.125 1 97.06 101 ALA A O 1
ATOM 784 N N . LEU A 1 102 ? -17.109 -0.743 -28.344 1 97.88 102 LEU A N 1
ATOM 785 C CA . LEU A 1 102 ? -17.531 -2.084 -27.969 1 97.88 102 LEU A CA 1
ATOM 786 C C . LEU A 1 102 ? -17.688 -2.979 -29.188 1 97.88 102 LEU A C 1
ATOM 788 O O . LEU A 1 102 ? -18.094 -2.512 -30.25 1 97.88 102 LEU A O 1
ATOM 792 N N . PRO A 1 103 ? -17.344 -4.207 -29.016 1 97.06 103 PRO A N 1
ATOM 793 C CA . PRO A 1 103 ? -17.672 -5.133 -30.094 1 97.06 103 PRO A CA 1
ATOM 794 C C . PRO A 1 103 ? -19.172 -5.379 -30.25 1 97.06 103 PRO A C 1
ATOM 796 O O . PRO A 1 103 ? -19.938 -5.086 -29.328 1 97.06 103 PRO A O 1
ATOM 799 N N . PRO A 1 104 ? -19.516 -5.934 -31.453 1 96.75 104 PRO A N 1
ATOM 800 C CA . PRO A 1 104 ? -20.906 -6.344 -31.562 1 96.75 104 PRO A CA 1
ATOM 801 C C . PRO A 1 104 ? -21.312 -7.363 -30.5 1 96.75 104 PRO A C 1
ATOM 803 O O . PRO A 1 104 ? -20.484 -8.164 -30.062 1 96.75 104 PRO A O 1
ATOM 806 N N . ARG A 1 105 ? -22.594 -7.375 -30.125 1 97 105 ARG A N 1
ATOM 807 C CA . ARG A 1 105 ? -23.078 -8.148 -29 1 97 105 ARG A CA 1
ATOM 808 C C . ARG A 1 105 ? -22.766 -9.633 -29.172 1 97 105 ARG A C 1
ATOM 810 O O . ARG A 1 105 ? -22.328 -10.297 -28.234 1 97 105 ARG A O 1
ATOM 817 N N . PRO A 1 106 ? -22.938 -10.258 -30.344 1 96.94 106 PRO A N 1
ATOM 818 C CA . PRO A 1 106 ? -22.625 -11.688 -30.469 1 96.94 106 PRO A CA 1
ATOM 819 C C . PRO A 1 106 ? -21.156 -12 -30.156 1 96.94 106 PRO A C 1
ATOM 821 O O . PRO A 1 106 ? -20.875 -13.031 -29.547 1 96.94 106 PRO A O 1
ATOM 824 N N . GLU A 1 107 ? -20.328 -11.148 -30.578 1 96.12 107 GLU A N 1
ATOM 825 C CA . GLU A 1 107 ? -18.906 -11.328 -30.266 1 96.12 107 GLU A CA 1
ATOM 826 C C . GLU A 1 107 ? -18.656 -11.156 -28.766 1 96.12 107 GLU A C 1
ATOM 828 O O . GLU A 1 107 ? -17.875 -11.906 -28.172 1 96.12 107 GLU A O 1
ATOM 833 N N . ALA A 1 108 ? -19.25 -10.125 -28.219 1 98 108 ALA A N 1
ATOM 834 C CA . ALA A 1 108 ? -19.125 -9.898 -26.781 1 98 108 ALA A CA 1
ATOM 835 C C . ALA A 1 108 ? -19.641 -11.102 -26 1 98 108 ALA A C 1
ATOM 837 O O . ALA A 1 108 ? -19.016 -11.531 -25.031 1 98 108 ALA A O 1
ATOM 838 N N . ASP A 1 109 ? -20.797 -11.641 -26.406 1 98.12 109 ASP A N 1
ATOM 839 C CA . ASP A 1 109 ? -21.375 -12.812 -25.75 1 98.12 109 ASP A CA 1
ATOM 840 C C . ASP A 1 109 ? -20.391 -13.984 -25.75 1 98.12 109 ASP A C 1
ATOM 842 O O . ASP A 1 109 ? -20.25 -14.664 -24.734 1 98.12 109 ASP A O 1
ATOM 846 N N . GLN A 1 110 ? -19.797 -14.172 -26.828 1 96.56 110 GLN A N 1
ATOM 847 C CA . GLN A 1 110 ? -18.859 -15.281 -26.953 1 96.56 110 GLN A CA 1
ATOM 848 C C . GLN A 1 110 ? -17.672 -15.102 -26 1 96.56 110 GLN A C 1
ATOM 850 O O . GLN A 1 110 ? -17.266 -16.047 -25.328 1 96.56 110 GLN A O 1
ATOM 855 N N . LEU A 1 111 ? -17.078 -13.945 -26 1 96.62 111 LEU A N 1
ATOM 856 C CA . LEU A 1 111 ? -15.922 -13.68 -25.156 1 96.62 111 LEU A CA 1
ATOM 857 C C . LEU A 1 111 ? -16.297 -13.789 -23.672 1 96.62 111 LEU A C 1
ATOM 859 O O . LEU A 1 111 ? -15.508 -14.289 -22.875 1 96.62 111 LEU A O 1
ATOM 863 N N . ILE A 1 112 ? -17.453 -13.281 -23.297 1 97.75 112 ILE A N 1
ATOM 864 C CA . ILE A 1 112 ? -17.891 -13.352 -21.922 1 97.75 112 ILE A CA 1
ATOM 865 C C . ILE A 1 112 ? -18.109 -14.812 -21.516 1 97.75 112 ILE A C 1
ATOM 867 O O . ILE A 1 112 ? -17.781 -15.211 -20.406 1 97.75 112 ILE A O 1
ATOM 871 N N . ASP A 1 113 ? -18.609 -15.602 -22.422 1 95.75 113 ASP A N 1
ATOM 872 C CA . ASP A 1 113 ? -18.812 -17.031 -22.156 1 95.75 113 ASP A CA 1
ATOM 873 C C . ASP A 1 113 ? -17.469 -17.719 -21.922 1 95.75 113 ASP A C 1
ATOM 875 O O . ASP A 1 113 ? -17.344 -18.547 -21.016 1 95.75 113 ASP A O 1
ATOM 879 N N . ILE A 1 114 ? -16.531 -17.422 -22.766 1 92.62 114 ILE A N 1
ATOM 880 C CA . ILE A 1 114 ? -15.195 -18 -22.625 1 92.62 114 ILE A CA 1
ATOM 881 C C . ILE A 1 114 ? -14.57 -17.562 -21.297 1 92.62 114 ILE A C 1
ATOM 883 O O . ILE A 1 114 ? -13.945 -18.359 -20.609 1 92.62 114 ILE A O 1
ATOM 887 N N . PHE A 1 115 ? -14.766 -16.297 -20.984 1 94.62 115 PHE A N 1
ATOM 888 C CA . PHE A 1 115 ? -14.258 -15.742 -19.734 1 94.62 115 PHE A CA 1
ATOM 889 C C . PHE A 1 115 ? -14.75 -16.547 -18.547 1 94.62 115 PHE A C 1
ATOM 891 O O . PHE A 1 115 ? -13.953 -17.031 -17.734 1 94.62 115 PHE A O 1
ATOM 898 N N . PHE A 1 116 ? -16.047 -16.781 -18.406 1 93.19 116 PHE A N 1
ATOM 899 C CA . PHE A 1 116 ? -16.625 -17.469 -17.25 1 93.19 116 PHE A CA 1
ATOM 900 C C . PHE A 1 116 ? -16.297 -18.953 -17.281 1 93.19 116 PHE A C 1
ATOM 902 O O . PHE A 1 116 ? -16.141 -19.594 -16.25 1 93.19 116 PHE A O 1
ATOM 909 N N . ALA A 1 117 ? -16.125 -19.5 -18.438 1 88.69 117 ALA A N 1
ATOM 910 C CA . ALA A 1 117 ? -15.82 -20.938 -18.578 1 88.69 117 ALA A CA 1
ATOM 911 C C . ALA A 1 117 ? -14.383 -21.234 -18.172 1 88.69 117 ALA A C 1
ATOM 913 O O . ALA A 1 117 ? -14.086 -22.312 -17.656 1 88.69 117 ALA A O 1
ATOM 914 N N . THR A 1 118 ? -13.562 -20.281 -18.391 1 87.25 118 THR A N 1
ATOM 915 C CA . THR A 1 118 ? -12.133 -20.531 -18.203 1 87.25 118 THR A CA 1
ATOM 916 C C . THR A 1 118 ? -11.672 -20.062 -16.828 1 87.25 118 THR A C 1
ATOM 918 O O . THR A 1 118 ? -10.836 -20.703 -16.203 1 87.25 118 THR A O 1
ATOM 921 N N . MET A 1 119 ? -12.164 -18.953 -16.391 1 88.75 119 MET A N 1
ATOM 922 C CA . MET A 1 119 ? -11.688 -18.391 -15.125 1 88.75 119 MET A CA 1
ATOM 923 C C . MET A 1 119 ? -12.523 -18.875 -13.953 1 88.75 119 MET A C 1
ATOM 925 O O . MET A 1 119 ? -13.461 -18.188 -13.523 1 88.75 119 MET A O 1
ATOM 929 N N . GLU A 1 120 ? -12.086 -19.828 -13.344 1 81.62 120 GLU A N 1
ATOM 930 C CA . GLU A 1 120 ? -12.82 -20.438 -12.227 1 81.62 120 GLU A CA 1
ATOM 931 C C . GLU A 1 120 ? -12.789 -19.516 -11 1 81.62 120 GLU A C 1
ATOM 933 O O . GLU A 1 120 ? -13.711 -19.547 -10.18 1 81.62 120 GLU A O 1
ATOM 938 N N . THR A 1 121 ? -11.828 -18.672 -10.938 1 86 121 THR A N 1
ATOM 939 C CA . THR A 1 121 ? -11.633 -17.828 -9.766 1 86 121 THR A CA 1
ATOM 940 C C . THR A 1 121 ? -12.672 -16.719 -9.727 1 86 121 THR A C 1
ATOM 942 O O . THR A 1 121 ? -12.773 -15.984 -8.734 1 86 121 THR A O 1
ATOM 945 N N . HIS A 1 122 ? -13.531 -16.594 -10.812 1 90.25 122 HIS A N 1
ATOM 946 C CA . HIS A 1 122 ? -14.531 -15.539 -10.844 1 90.25 122 HIS A CA 1
ATOM 947 C C . HIS A 1 122 ? -15.5 -15.664 -9.664 1 90.25 122 HIS A C 1
ATOM 949 O O . HIS A 1 122 ? -16.031 -14.656 -9.188 1 90.25 122 HIS A O 1
ATOM 955 N N . THR A 1 123 ? -15.68 -16.844 -9.102 1 89.44 123 THR A N 1
ATOM 956 C CA . THR A 1 123 ? -16.656 -17.094 -8.039 1 89.44 123 THR A CA 1
ATOM 957 C C . THR A 1 123 ? -16.25 -16.359 -6.762 1 89.44 123 THR A C 1
ATOM 959 O O . THR A 1 123 ? -17.078 -16.141 -5.879 1 89.44 123 THR A O 1
ATOM 962 N N . THR A 1 124 ? -15.062 -15.992 -6.691 1 92.44 124 THR A N 1
ATOM 963 C CA . THR A 1 124 ? -14.562 -15.367 -5.469 1 92.44 124 THR A CA 1
ATOM 964 C C . THR A 1 124 ? -14.883 -13.875 -5.453 1 92.44 124 THR A C 1
ATOM 966 O O . THR A 1 124 ? -14.797 -13.227 -4.406 1 92.44 124 THR A O 1
ATOM 969 N N . PHE A 1 125 ? -15.281 -13.312 -6.59 1 95.19 125 PHE A N 1
ATOM 970 C CA . PHE A 1 125 ? -15.523 -11.883 -6.5 1 95.19 125 PHE A CA 1
ATOM 971 C C . PHE A 1 125 ? -16.594 -11.445 -7.484 1 95.19 125 PHE A C 1
ATOM 973 O O . PHE A 1 125 ? -17.047 -10.297 -7.461 1 95.19 125 PHE A O 1
ATOM 980 N N . LEU A 1 126 ? -17.016 -12.344 -8.406 1 96.69 126 LEU A N 1
ATOM 981 C CA . LEU A 1 126 ? -18.109 -12.078 -9.312 1 96.69 126 LEU A CA 1
ATOM 982 C C . LEU A 1 126 ? -19.203 -13.141 -9.18 1 96.69 126 LEU A C 1
ATOM 984 O O . LEU A 1 126 ? -18.906 -14.336 -9.211 1 96.69 126 LEU A O 1
ATOM 988 N N . HIS A 1 127 ? -20.359 -12.734 -8.938 1 96.5 127 HIS A N 1
ATOM 989 C CA . HIS A 1 127 ? -21.516 -13.617 -9.008 1 96.5 127 HIS A CA 1
ATOM 990 C C . HIS A 1 127 ? -22.062 -13.711 -10.43 1 96.5 127 HIS A C 1
ATOM 992 O O . HIS A 1 127 ? -22.656 -12.758 -10.93 1 96.5 127 HIS A O 1
ATOM 998 N N . LYS A 1 128 ? -21.953 -14.867 -11.055 1 96.06 128 LYS A N 1
ATOM 999 C CA . LYS A 1 128 ? -22.203 -15.062 -12.484 1 96.06 128 LYS A CA 1
ATOM 1000 C C . LYS A 1 128 ? -23.625 -14.695 -12.852 1 96.06 128 LYS A C 1
ATOM 1002 O O . LYS A 1 128 ? -23.859 -13.922 -13.781 1 96.06 128 LYS A O 1
ATOM 1007 N N . PRO A 1 129 ? -24.656 -15.148 -12.109 1 95.62 129 PRO A N 1
ATOM 1008 C CA . PRO A 1 129 ? -26.031 -14.789 -12.484 1 95.62 129 PRO A CA 1
ATOM 1009 C C . PRO A 1 129 ? -26.281 -13.281 -12.422 1 95.62 129 PRO A C 1
ATOM 1011 O O . PRO A 1 129 ? -26.906 -12.719 -13.32 1 95.62 129 PRO A O 1
ATOM 1014 N N . THR A 1 130 ? -25.75 -12.68 -11.383 1 96.69 130 THR A N 1
ATOM 1015 C CA . THR A 1 130 ? -25.922 -11.234 -11.25 1 96.69 130 THR A CA 1
ATOM 1016 C C . THR A 1 130 ? -25.203 -10.5 -12.375 1 96.69 130 THR A C 1
ATOM 1018 O O . THR A 1 130 ? -25.719 -9.516 -12.906 1 96.69 130 THR A O 1
ATOM 1021 N N . TYR A 1 131 ? -24.016 -10.938 -12.719 1 97.75 131 TYR A N 1
ATOM 1022 C CA . TYR A 1 131 ? -23.25 -10.352 -13.82 1 97.75 131 TYR A CA 1
ATOM 1023 C C . TYR A 1 131 ? -24.047 -10.383 -15.117 1 97.75 131 TYR A C 1
ATOM 1025 O O . TYR A 1 131 ? -24.125 -9.375 -15.828 1 97.75 131 TYR A O 1
ATOM 1033 N N . TYR A 1 132 ? -24.625 -11.508 -15.43 1 97.25 132 TYR A N 1
ATOM 1034 C CA . TYR A 1 132 ? -25.359 -11.656 -16.688 1 97.25 132 TYR A CA 1
ATOM 1035 C C . TYR A 1 132 ? -26.609 -10.797 -16.688 1 97.25 132 TYR A C 1
ATOM 1037 O O . TYR A 1 132 ? -27 -10.25 -17.719 1 97.25 132 TYR A O 1
ATOM 1045 N N . ASN A 1 133 ? -27.281 -10.703 -15.539 1 96.56 133 ASN A N 1
ATOM 1046 C CA . ASN A 1 133 ? -28.422 -9.805 -15.438 1 96.56 133 ASN A CA 1
ATOM 1047 C C . ASN A 1 133 ? -28.031 -8.359 -15.742 1 96.56 133 ASN A C 1
ATOM 1049 O O . ASN A 1 133 ? -28.719 -7.668 -16.484 1 96.56 133 ASN A O 1
ATOM 1053 N N . GLN A 1 134 ? -26.953 -7.957 -15.148 1 97.12 134 GLN A N 1
ATOM 1054 C CA . GLN A 1 134 ? -26.453 -6.602 -15.359 1 97.12 134 GLN A CA 1
ATOM 1055 C C . GLN A 1 134 ? -25.969 -6.41 -16.797 1 97.12 134 GLN A C 1
ATOM 1057 O O . GLN A 1 134 ? -26.156 -5.336 -17.375 1 97.12 134 GLN A O 1
ATOM 1062 N N . TYR A 1 135 ? -25.375 -7.426 -17.344 1 98.31 135 TYR A N 1
ATOM 1063 C CA . TYR A 1 135 ? -24.922 -7.422 -18.734 1 98.31 135 TYR A CA 1
ATOM 1064 C C . TYR A 1 135 ? -26.094 -7.25 -19.703 1 98.31 135 TYR A C 1
ATOM 1066 O O . TYR A 1 135 ? -26.016 -6.469 -20.641 1 98.31 135 TYR A O 1
ATOM 1074 N N . HIS A 1 136 ? -27.172 -7.902 -19.438 1 97.38 136 HIS A N 1
ATOM 1075 C CA . HIS A 1 136 ? -28.375 -7.766 -20.25 1 97.38 136 HIS A CA 1
ATOM 1076 C C . HIS A 1 136 ? -28.953 -6.363 -20.141 1 97.38 136 HIS A C 1
ATOM 1078 O O . HIS A 1 136 ? -29.359 -5.77 -21.141 1 97.38 136 HIS A O 1
ATOM 1084 N N . ARG A 1 137 ? -29 -5.848 -18.938 1 96.94 137 ARG A N 1
ATOM 1085 C CA . ARG A 1 137 ? -29.516 -4.5 -18.703 1 96.94 137 ARG A CA 1
ATOM 1086 C C . ARG A 1 137 ? -28.656 -3.461 -19.422 1 96.94 137 ARG A C 1
ATOM 1088 O O . ARG A 1 137 ? -29.172 -2.451 -19.906 1 96.94 137 ARG A O 1
ATOM 1095 N N . PHE A 1 138 ? -27.375 -3.697 -19.469 1 97.94 138 PHE A N 1
ATOM 1096 C CA . PHE A 1 138 ? -26.438 -2.803 -20.156 1 97.94 138 PHE A CA 1
ATOM 1097 C C . PHE A 1 138 ? -26.812 -2.662 -21.625 1 97.94 138 PHE A C 1
ATOM 1099 O O . PHE A 1 138 ? -26.844 -1.551 -22.156 1 97.94 138 PHE A O 1
ATOM 1106 N N . TRP A 1 139 ? -27.094 -3.75 -22.312 1 97.75 139 TRP A N 1
ATOM 1107 C CA . TRP A 1 139 ? -27.359 -3.707 -23.75 1 97.75 139 TRP A CA 1
ATOM 1108 C C . TRP A 1 139 ? -28.688 -3.021 -24.031 1 97.75 139 TRP A C 1
ATOM 1110 O O . TRP A 1 139 ? -28.906 -2.492 -25.125 1 97.75 139 TRP A O 1
ATOM 1120 N N . LEU A 1 140 ? -29.562 -2.963 -22.953 1 97.06 140 LEU A N 1
ATOM 1121 C CA . LEU A 1 140 ? -30.844 -2.262 -23.094 1 97.06 140 LEU A CA 1
ATOM 1122 C C . LEU A 1 140 ? -30.656 -0.762 -22.891 1 97.06 140 LEU A C 1
ATOM 1124 O O . LEU A 1 140 ? -31.344 0.042 -23.531 1 97.06 140 LEU A O 1
ATOM 1128 N N . ASN A 1 141 ? -29.703 -0.344 -22 1 96.19 141 ASN A N 1
ATOM 1129 C CA . ASN A 1 141 ? -29.484 1.054 -21.641 1 96.19 141 ASN A CA 1
ATOM 1130 C C . ASN A 1 141 ? -28 1.361 -21.484 1 96.19 141 ASN A C 1
ATOM 1132 O O . ASN A 1 141 ? -27.547 1.726 -20.406 1 96.19 141 ASN A O 1
ATOM 1136 N N . PRO A 1 142 ? -27.266 1.354 -22.531 1 95.81 142 PRO A N 1
ATOM 1137 C CA . PRO A 1 142 ? -25.812 1.5 -22.438 1 95.81 142 PRO A CA 1
ATOM 1138 C C . PRO A 1 142 ? -25.391 2.854 -21.859 1 95.81 142 PRO A C 1
ATOM 1140 O O . PRO A 1 142 ? -24.469 2.922 -21.031 1 95.81 142 PRO A O 1
ATOM 1143 N N . PHE A 1 143 ? -26 3.938 -22.172 1 95 143 PHE A N 1
ATOM 1144 C CA . PHE A 1 143 ? -25.594 5.281 -21.781 1 95 143 PHE A CA 1
ATOM 1145 C C . PHE A 1 143 ? -25.906 5.535 -20.312 1 95 143 PHE A C 1
ATOM 1147 O O . PHE A 1 143 ? -25.25 6.359 -19.656 1 95 143 PHE A O 1
ATOM 1154 N N . GLU A 1 144 ? -26.875 4.797 -19.734 1 94.94 144 GLU A N 1
ATOM 1155 C CA . GLU A 1 144 ? -27.266 4.988 -18.344 1 94.94 144 GLU A CA 1
ATOM 1156 C C . GLU A 1 144 ? -26.422 4.137 -17.406 1 94.94 144 GLU A C 1
ATOM 1158 O O . GLU A 1 144 ? -26.406 4.363 -16.188 1 94.94 144 GLU A O 1
ATOM 1163 N N . THR A 1 145 ? -25.781 3.25 -18.016 1 96.44 145 THR A N 1
ATOM 1164 C CA . THR A 1 145 ? -24.953 2.346 -17.219 1 96.44 145 THR A CA 1
ATOM 1165 C C . THR A 1 145 ? -23.734 3.07 -16.656 1 96.44 145 THR A C 1
ATOM 1167 O O . THR A 1 145 ? -23.125 3.895 -17.344 1 96.44 145 THR A O 1
ATOM 1170 N N . SER A 1 146 ? -23.406 2.785 -15.383 1 96.44 146 SER A N 1
ATOM 1171 C CA . SER A 1 146 ? -22.25 3.424 -14.766 1 96.44 146 SER A CA 1
ATOM 1172 C C . SER A 1 146 ? -20.969 3.135 -15.547 1 96.44 146 SER A C 1
ATOM 1174 O O . SER A 1 146 ? -20.781 2.025 -16.047 1 96.44 146 SER A O 1
ATOM 1176 N N . THR A 1 147 ? -20.094 4.094 -15.664 1 97.19 147 THR A N 1
ATOM 1177 C CA . THR A 1 147 ? -18.844 3.973 -16.422 1 97.19 147 THR A CA 1
ATOM 1178 C C . THR A 1 147 ? -17.953 2.908 -15.797 1 97.19 147 THR A C 1
ATOM 1180 O O . THR A 1 147 ? -17.234 2.203 -16.516 1 97.19 147 THR A O 1
ATOM 1183 N N . MET A 1 148 ? -17.969 2.799 -14.5 1 98 148 MET A N 1
ATOM 1184 C CA . MET A 1 148 ? -17.141 1.81 -13.828 1 98 148 MET A CA 1
ATOM 1185 C C . MET A 1 148 ? -17.594 0.394 -14.172 1 98 148 MET A C 1
ATOM 1187 O O . MET A 1 148 ? -16.766 -0.513 -14.297 1 98 148 MET A O 1
ATOM 1191 N N . TRP A 1 149 ? -18.859 0.163 -14.297 1 98.25 149 TRP A N 1
ATOM 1192 C CA . TRP A 1 149 ? -19.328 -1.152 -14.727 1 98.25 149 TRP A CA 1
ATOM 1193 C C . TRP A 1 149 ? -18.844 -1.466 -16.141 1 98.25 149 TRP A C 1
ATOM 1195 O O . TRP A 1 149 ? -18.516 -2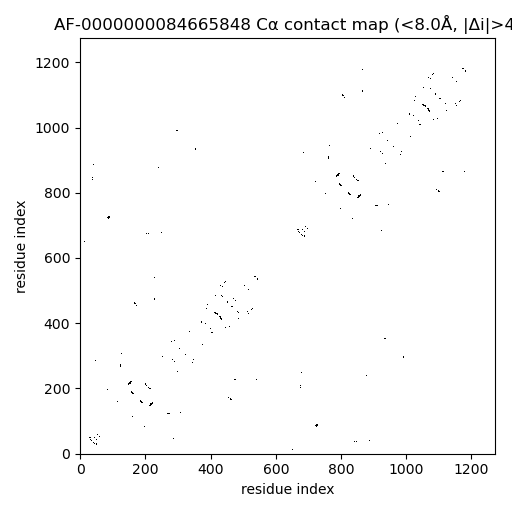.613 -16.453 1 98.25 149 TRP A O 1
ATOM 1205 N N . ILE A 1 150 ? -18.844 -0.451 -16.953 1 98.62 150 ILE A N 1
ATOM 1206 C CA . ILE A 1 150 ? -18.344 -0.644 -18.312 1 98.62 150 ILE A CA 1
ATOM 1207 C C . ILE A 1 150 ? -16.859 -1.025 -18.281 1 98.62 150 ILE A C 1
ATOM 1209 O O . ILE A 1 150 ? -16.406 -1.827 -19.094 1 98.62 150 ILE A O 1
ATOM 1213 N N . ALA A 1 151 ? -16.094 -0.427 -17.328 1 98.5 151 ALA A N 1
ATOM 1214 C CA . ALA A 1 151 ? -14.719 -0.854 -17.109 1 98.5 151 ALA A CA 1
ATOM 1215 C C . ALA A 1 151 ? -14.648 -2.346 -16.797 1 98.5 151 ALA A C 1
ATOM 1217 O O . ALA A 1 151 ? -13.789 -3.057 -17.328 1 98.5 151 ALA A O 1
ATOM 1218 N N . LEU A 1 152 ? -15.508 -2.771 -15.945 1 98.56 152 LEU A N 1
ATOM 1219 C CA . LEU A 1 152 ? -15.609 -4.184 -15.586 1 98.56 152 LEU A CA 1
ATOM 1220 C C . LEU A 1 152 ? -15.875 -5.039 -16.828 1 98.56 152 LEU A C 1
ATOM 1222 O O . LEU A 1 152 ? -15.273 -6.098 -17 1 98.56 152 LEU A O 1
ATOM 1226 N N . LEU A 1 153 ? -16.766 -4.574 -17.641 1 98.75 153 LEU A N 1
ATOM 1227 C CA . LEU A 1 153 ? -17.094 -5.277 -18.875 1 98.75 153 LEU A CA 1
ATOM 1228 C C . LEU A 1 153 ? -15.875 -5.387 -19.781 1 98.75 153 LEU A C 1
ATOM 1230 O O . LEU A 1 153 ? -15.547 -6.477 -20.25 1 98.75 153 LEU A O 1
ATOM 1234 N N . TYR A 1 154 ? -15.219 -4.285 -20.031 1 98.69 154 TYR A N 1
ATOM 1235 C CA . TYR A 1 154 ? -14.047 -4.285 -20.906 1 98.69 154 TYR A CA 1
ATOM 1236 C C . TYR A 1 154 ? -12.953 -5.199 -20.344 1 98.69 154 TYR A C 1
ATOM 1238 O O . TYR A 1 154 ? -12.258 -5.871 -21.109 1 98.69 154 TYR A O 1
ATOM 1246 N N . ALA A 1 155 ? -12.758 -5.207 -19.031 1 98.38 155 ALA A N 1
ATOM 1247 C CA . ALA A 1 155 ? -11.773 -6.098 -18.422 1 98.38 155 ALA A CA 1
ATOM 1248 C C . ALA A 1 155 ? -12.148 -7.562 -18.641 1 98.38 155 ALA A C 1
ATOM 1250 O O . ALA A 1 155 ? -11.281 -8.406 -18.891 1 98.38 155 ALA A O 1
ATOM 1251 N N . SER A 1 156 ? -13.461 -7.879 -18.547 1 98.44 156 SER A N 1
ATOM 1252 C CA . SER A 1 156 ? -13.938 -9.227 -18.828 1 98.44 156 SER A CA 1
ATOM 1253 C C . SER A 1 156 ? -13.695 -9.617 -20.281 1 98.44 156 SER A C 1
ATOM 1255 O O . SER A 1 156 ? -13.305 -10.75 -20.562 1 98.44 156 SER A O 1
ATOM 1257 N N . LEU A 1 157 ? -13.945 -8.664 -21.141 1 98.44 157 LEU A N 1
ATOM 1258 C CA . LEU A 1 157 ? -13.711 -8.898 -22.562 1 98.44 157 LEU A CA 1
ATOM 1259 C C . LEU A 1 157 ? -12.234 -9.133 -22.844 1 98.44 157 LEU A C 1
ATOM 1261 O O . LEU A 1 157 ? -11.875 -9.992 -23.656 1 98.44 157 LEU A O 1
ATOM 1265 N N . ALA A 1 158 ? -11.383 -8.359 -22.172 1 97.38 158 ALA A N 1
ATOM 1266 C CA . ALA A 1 158 ? -9.945 -8.523 -22.344 1 97.38 158 ALA A CA 1
ATOM 1267 C C . ALA A 1 158 ? -9.492 -9.922 -21.938 1 97.38 158 ALA A C 1
ATOM 1269 O O . ALA A 1 158 ? -8.742 -10.578 -22.656 1 97.38 158 ALA A O 1
ATOM 1270 N N . LEU A 1 159 ? -9.945 -10.391 -20.844 1 96.06 159 LEU A N 1
ATOM 1271 C CA . LEU A 1 159 ? -9.594 -11.727 -20.359 1 96.06 159 LEU A CA 1
ATOM 1272 C C . LEU A 1 159 ? -10.188 -12.805 -21.266 1 96.06 159 LEU A C 1
ATOM 1274 O O . LEU A 1 159 ? -9.523 -13.797 -21.562 1 96.06 159 LEU A O 1
ATOM 1278 N N . GLY A 1 160 ? -11.453 -12.555 -21.641 1 95.56 160 GLY A N 1
ATOM 1279 C CA . GLY A 1 160 ? -12.055 -13.492 -22.594 1 95.56 160 GLY A CA 1
ATOM 1280 C C . GLY A 1 160 ? -11.258 -13.625 -23.875 1 95.56 160 GLY A C 1
ATOM 1281 O O . GLY A 1 160 ? -11.062 -14.734 -24.375 1 95.56 160 GLY A O 1
ATOM 1282 N N . ALA A 1 161 ? -10.844 -12.5 -24.391 1 95.56 161 ALA A N 1
ATOM 1283 C CA . ALA A 1 161 ? -10.047 -12.5 -25.625 1 95.56 161 ALA A CA 1
ATOM 1284 C C . ALA A 1 161 ? -8.711 -13.211 -25.406 1 95.56 161 ALA A C 1
ATOM 1286 O O . ALA A 1 161 ? -8.25 -13.945 -26.281 1 95.56 161 ALA A O 1
ATOM 1287 N N . ARG A 1 162 ? -8.109 -13.023 -24.328 1 91.94 162 ARG A N 1
ATOM 1288 C CA . ARG A 1 162 ? -6.84 -13.68 -24.016 1 91.94 162 ARG A CA 1
ATOM 1289 C C . ARG A 1 162 ? -7.012 -15.195 -23.922 1 91.94 162 ARG A C 1
ATOM 1291 O O . ARG A 1 162 ? -6.195 -15.945 -24.469 1 91.94 162 ARG A O 1
ATOM 1298 N N . PHE A 1 163 ? -8.023 -15.633 -23.234 1 90 163 PHE A N 1
ATOM 1299 C CA . PHE A 1 163 ? -8.289 -17.062 -23.125 1 90 163 PHE A CA 1
ATOM 1300 C C . PHE A 1 163 ? -8.594 -17.672 -24.484 1 90 163 PHE A C 1
ATOM 1302 O O . PHE A 1 163 ? -8.156 -18.781 -24.781 1 90 163 PHE A O 1
ATOM 1309 N N . HIS A 1 164 ? -9.305 -16.875 -25.219 1 89.25 164 HIS A N 1
ATOM 1310 C CA . HIS A 1 164 ? -9.594 -17.344 -26.562 1 89.25 164 HIS A CA 1
ATOM 1311 C C . HIS A 1 164 ? -8.312 -17.531 -27.375 1 89.25 164 HIS A C 1
ATOM 1313 O O . HIS A 1 164 ? -8.156 -18.516 -28.094 1 89.25 164 HIS A O 1
ATOM 1319 N N . ALA A 1 165 ? -7.449 -16.594 -27.344 1 85.88 165 ALA A N 1
ATOM 1320 C CA . ALA A 1 165 ? -6.168 -16.672 -28.031 1 85.88 165 ALA A CA 1
ATOM 1321 C C . ALA A 1 165 ? -5.379 -17.906 -27.578 1 85.88 165 ALA A C 1
ATOM 1323 O O . ALA A 1 165 ? -4.75 -18.578 -28.406 1 85.88 165 ALA A O 1
ATOM 1324 N N . SER A 1 166 ? -5.371 -18.172 -26.328 1 83.12 166 SER A N 1
ATOM 1325 C CA . SER A 1 166 ? -4.656 -19.328 -25.766 1 83.12 166 SER A CA 1
ATOM 1326 C C . SER A 1 166 ? -5.266 -20.641 -26.25 1 83.12 166 SER A C 1
ATOM 1328 O O . SER A 1 166 ? -4.543 -21.609 -26.5 1 83.12 166 SER A O 1
ATOM 1330 N N . ILE A 1 167 ? -6.555 -20.703 -26.312 1 81.38 167 ILE A N 1
ATOM 1331 C CA . ILE A 1 167 ? -7.258 -21.891 -26.781 1 81.38 167 ILE A CA 1
ATOM 1332 C C . ILE A 1 167 ? -6.902 -22.156 -28.234 1 81.38 167 ILE A C 1
ATOM 1334 O O . ILE A 1 167 ? -6.633 -23.297 -28.625 1 81.38 167 ILE A O 1
ATOM 1338 N N . GLU A 1 168 ? -6.852 -21.078 -28.953 1 79.19 168 GLU A N 1
ATOM 1339 C CA . GLU A 1 168 ? -6.527 -21.219 -30.375 1 79.19 168 GLU A CA 1
ATOM 1340 C C . GLU A 1 168 ? -5.078 -21.641 -30.562 1 79.19 168 GLU A C 1
ATOM 1342 O O . GLU A 1 168 ? -4.77 -22.422 -31.469 1 79.19 168 GLU A O 1
ATOM 1347 N N . GLU A 1 169 ? -4.242 -21.109 -29.812 1 76.31 169 GLU A N 1
ATOM 1348 C CA . GLU A 1 169 ? -2.832 -21.5 -29.891 1 76.31 169 GLU A CA 1
ATOM 1349 C C . GLU A 1 169 ? -2.646 -22.984 -29.578 1 76.31 169 GLU A C 1
ATOM 1351 O O . GLU A 1 169 ? -1.817 -23.641 -30.203 1 76.31 169 GLU A O 1
ATOM 1356 N N . GLN A 1 170 ? -3.334 -23.484 -28.625 1 73.88 170 GLN A N 1
ATOM 1357 C CA . GLN A 1 170 ? -3.238 -24.891 -28.25 1 73.88 170 GLN A CA 1
ATOM 1358 C C . GLN A 1 170 ? -3.803 -25.797 -29.359 1 73.88 170 GLN A C 1
ATOM 1360 O O . GLN A 1 170 ? -3.299 -26.891 -29.578 1 73.88 170 GLN A O 1
ATOM 1365 N N . ARG A 1 171 ? -4.766 -25.266 -29.969 1 71 171 ARG A N 1
ATOM 1366 C CA . ARG A 1 171 ? -5.379 -26.031 -31.047 1 71 171 ARG A CA 1
ATOM 1367 C C . ARG A 1 171 ? -4.457 -26.125 -32.25 1 71 171 ARG A C 1
ATOM 1369 O O . ARG A 1 171 ? -4.387 -27.156 -32.906 1 71 171 ARG A O 1
ATOM 1376 N N . MET A 1 172 ? -3.775 -24.969 -32.531 1 65.19 172 MET A N 1
ATOM 1377 C CA . MET A 1 172 ? -2.877 -24.906 -33.656 1 65.19 172 MET A CA 1
ATOM 1378 C C . MET A 1 172 ? -1.611 -25.719 -33.406 1 65.19 172 MET A C 1
ATOM 1380 O O . MET A 1 172 ? -1.023 -26.266 -34.344 1 65.19 172 MET A O 1
ATOM 1384 N N . GLY A 1 173 ? -0.922 -25.484 -32.312 1 57.25 173 GLY A N 1
ATOM 1385 C CA . GLY A 1 173 ? 0.237 -26.312 -32 1 57.25 173 GLY A CA 1
ATOM 1386 C C . GLY A 1 173 ? -0.026 -27.781 -32.188 1 57.25 173 GLY A C 1
ATOM 1387 O O . GLY A 1 173 ? 0.886 -28.547 -32.531 1 57.25 173 GLY A O 1
ATOM 1388 N N . ASP A 1 174 ? -1.247 -28.359 -31.859 1 49.12 174 ASP A N 1
ATOM 1389 C CA . ASP A 1 174 ? -1.633 -29.734 -32.188 1 49.12 174 ASP A CA 1
ATOM 1390 C C . ASP A 1 174 ? -1.665 -29.953 -33.688 1 49.12 174 ASP A C 1
ATOM 1392 O O . ASP A 1 174 ? -1.319 -31.031 -34.188 1 49.12 174 ASP A O 1
ATOM 1396 N N . ALA A 1 175 ? -2.266 -29.062 -34.531 1 45.34 175 ALA A N 1
ATOM 1397 C CA . ALA A 1 175 ? -2.357 -29.188 -36 1 45.34 175 ALA A CA 1
ATOM 1398 C C . ALA A 1 175 ? -1.165 -28.516 -36.688 1 45.34 175 ALA A C 1
ATOM 1400 O O . ALA A 1 175 ? -0.668 -27.484 -36.219 1 45.34 175 ALA A O 1
ATOM 1401 N N . ASN A 1 176 ? -0.206 -29.172 -37.312 1 39.06 176 ASN A N 1
ATOM 1402 C CA . ASN A 1 176 ? 0.801 -28.672 -38.25 1 39.06 176 ASN A CA 1
ATOM 1403 C C . ASN A 1 176 ? 0.329 -27.406 -38.969 1 39.06 176 ASN A C 1
ATOM 1405 O O . ASN A 1 176 ? 0.818 -27.062 -40.031 1 39.06 176 ASN A O 1
ATOM 1409 N N . SER A 1 177 ? -0.911 -27.125 -38.938 1 39.38 177 SER A N 1
ATOM 1410 C CA . SER A 1 177 ? -1.479 -26.266 -40 1 39.38 177 SER A CA 1
ATOM 1411 C C . SER A 1 177 ? -1.08 -24.812 -39.781 1 39.38 177 SER A C 1
ATOM 1413 O O . SER A 1 177 ? -0.567 -24.453 -38.719 1 39.38 177 SER A O 1
ATOM 1415 N N . GLY A 1 178 ? -2.047 -23.766 -40.188 1 36.88 178 GLY A N 1
ATOM 1416 C CA . GLY A 1 178 ? -2.049 -22.453 -40.844 1 36.88 178 GLY A CA 1
ATOM 1417 C C . GLY A 1 178 ? -1.636 -21.344 -39.906 1 36.88 178 GLY A C 1
ATOM 1418 O O . GLY A 1 178 ? -1.449 -21.562 -38.688 1 36.88 178 GLY A O 1
ATOM 1419 N N . PRO A 1 179 ? -1.796 -19.969 -40.375 1 41.56 179 PRO A N 1
ATOM 1420 C CA . PRO A 1 179 ? -1.096 -18.703 -40.125 1 41.56 179 PRO A CA 1
ATOM 1421 C C . PRO A 1 179 ? -1.284 -18.172 -38.719 1 41.56 179 PRO A C 1
ATOM 1423 O O . PRO A 1 179 ? -2.361 -18.328 -38.125 1 41.56 179 PRO A O 1
ATOM 1426 N N . GLU A 1 180 ? -0.19 -17.766 -37.844 1 49.62 180 GLU A N 1
ATOM 1427 C CA . GLU A 1 180 ? 0.256 -16.766 -36.875 1 49.62 180 GLU A CA 1
ATOM 1428 C C . GLU A 1 180 ? -0.776 -15.656 -36.719 1 49.62 180 GLU A C 1
ATOM 1430 O O . GLU A 1 180 ? -0.709 -14.875 -35.781 1 49.62 180 GLU A O 1
ATOM 1435 N N . SER A 1 181 ? -1.853 -15.695 -37.562 1 48.06 181 SER A N 1
ATOM 1436 C CA . SER A 1 181 ? -2.697 -14.523 -37.75 1 48.06 181 SER A CA 1
ATOM 1437 C C . SER A 1 181 ? -3.773 -14.453 -36.656 1 48.06 181 SER A C 1
ATOM 1439 O O . SER A 1 181 ? -4.059 -13.375 -36.125 1 48.06 181 SER A O 1
ATOM 1441 N N . GLY A 1 182 ? -4.465 -15.633 -36.219 1 47.25 182 GLY A N 1
ATOM 1442 C CA . GLY A 1 182 ? -5.523 -15.594 -35.219 1 47.25 182 GLY A CA 1
ATOM 1443 C C . GLY A 1 182 ? -5.027 -15.219 -33.844 1 47.25 182 GLY A C 1
ATOM 1444 O O . GLY A 1 182 ? -5.676 -14.445 -33.125 1 47.25 182 GLY A O 1
ATOM 1445 N N . HIS A 1 183 ? -3.922 -15.812 -33.469 1 60.16 183 HIS A N 1
ATOM 1446 C CA . HIS A 1 183 ? -3.275 -15.477 -32.188 1 60.16 183 HIS A CA 1
ATOM 1447 C C . HIS A 1 183 ? -2.947 -13.992 -32.125 1 60.16 183 HIS A C 1
ATOM 1449 O O . HIS A 1 183 ? -3.182 -13.344 -31.094 1 60.16 183 HIS A O 1
ATOM 1455 N N . SER A 1 184 ? -2.723 -13.664 -33.281 1 68.94 184 SER A N 1
ATOM 1456 C CA . SER A 1 184 ? -2.32 -12.258 -33.344 1 68.94 184 SER A CA 1
ATOM 1457 C C . SER A 1 184 ? -3.521 -11.328 -33.219 1 68.94 184 SER A C 1
ATOM 1459 O O . SER A 1 184 ? -3.441 -10.312 -32.5 1 68.94 184 SER A O 1
ATOM 1461 N N . LEU A 1 185 ? -4.695 -11.852 -33.719 1 77.62 185 LEU A N 1
ATOM 1462 C CA . LEU A 1 185 ? -5.875 -10.992 -33.656 1 77.62 185 LEU A CA 1
ATOM 1463 C C . LEU A 1 185 ? -6.383 -10.867 -32.219 1 77.62 185 LEU A C 1
ATOM 1465 O O . LEU A 1 185 ? -6.617 -9.758 -31.734 1 77.62 185 LEU A O 1
ATOM 1469 N N . TYR A 1 186 ? -6.453 -11.938 -31.547 1 81.12 186 TYR A N 1
ATOM 1470 C CA . TYR A 1 186 ? -7.004 -11.906 -30.203 1 81.12 186 TYR A CA 1
ATOM 1471 C C . TYR A 1 186 ? -6.012 -11.289 -29.219 1 81.12 186 TYR A C 1
ATOM 1473 O O . TYR A 1 186 ? -6.41 -10.68 -28.219 1 81.12 186 TYR A O 1
ATOM 1481 N N . SER A 1 187 ? -4.824 -11.383 -29.547 1 82.81 187 SER A N 1
ATOM 1482 C CA . SER A 1 187 ? -3.842 -10.664 -28.75 1 82.81 187 SER A CA 1
ATOM 1483 C C . SER A 1 187 ? -4.012 -9.156 -28.875 1 82.81 187 SER A C 1
ATOM 1485 O O . SER A 1 187 ? -3.941 -8.43 -27.891 1 82.81 187 SER A O 1
ATOM 1487 N N . ALA A 1 188 ? -4.297 -8.789 -30.094 1 88.75 188 ALA A N 1
ATOM 1488 C CA . ALA A 1 188 ? -4.543 -7.371 -30.328 1 88.75 188 ALA A CA 1
ATOM 1489 C C . ALA A 1 188 ? -5.828 -6.914 -29.641 1 88.75 188 ALA A C 1
ATOM 1491 O O . ALA A 1 188 ? -5.887 -5.809 -29.094 1 88.75 188 ALA A O 1
ATOM 1492 N N . ARG A 1 189 ? -6.793 -7.758 -29.688 1 91.81 189 ARG A N 1
ATOM 1493 C CA . ARG A 1 189 ? -8.055 -7.445 -29.031 1 91.81 189 ARG A CA 1
ATOM 1494 C C . ARG A 1 189 ? -7.879 -7.348 -27.516 1 91.81 189 ARG A C 1
ATOM 1496 O O . ARG A 1 189 ? -8.492 -6.496 -26.875 1 91.81 189 ARG A O 1
ATOM 1503 N N . THR A 1 190 ? -7.105 -8.258 -27.031 1 93.12 190 THR A N 1
ATOM 1504 C CA . THR A 1 190 ? -6.828 -8.234 -25.594 1 93.12 190 THR A CA 1
ATOM 1505 C C . THR A 1 190 ? -6.258 -6.883 -25.172 1 93.12 190 THR A C 1
ATOM 1507 O O . THR A 1 190 ? -6.727 -6.281 -24.203 1 93.12 190 THR A O 1
ATOM 1510 N N . ASN A 1 191 ? -5.316 -6.379 -25.984 1 90.75 191 ASN A N 1
ATOM 1511 C CA . ASN A 1 191 ? -4.691 -5.098 -25.672 1 90.75 191 ASN A CA 1
ATOM 1512 C C . ASN A 1 191 ? -5.676 -3.941 -25.828 1 90.75 191 ASN A C 1
ATOM 1514 O O . ASN A 1 191 ? -5.66 -2.998 -25.031 1 90.75 191 ASN A O 1
ATOM 1518 N N . PHE A 1 192 ? -6.457 -4.078 -26.812 1 93.75 192 PHE A N 1
ATOM 1519 C CA . PHE A 1 192 ? -7.445 -3.039 -27.078 1 93.75 192 PHE A CA 1
ATOM 1520 C C . PHE A 1 192 ? -8.438 -2.928 -25.938 1 93.75 192 PHE A C 1
ATOM 1522 O O . PHE A 1 192 ? -8.695 -1.832 -25.438 1 93.75 192 PHE A O 1
ATOM 1529 N N . TYR A 1 193 ? -9.023 -4.004 -25.484 1 96.44 193 TYR A N 1
ATOM 1530 C CA . TYR A 1 193 ? -10.008 -4.008 -24.406 1 96.44 193 TYR A CA 1
ATOM 1531 C C . TYR A 1 193 ? -9.375 -3.605 -23.078 1 96.44 193 TYR A C 1
ATOM 1533 O O . TYR A 1 193 ? -10.016 -2.949 -22.25 1 96.44 193 TYR A O 1
ATOM 1541 N N . ARG A 1 194 ? -8.164 -4.039 -22.875 1 93.88 194 ARG A N 1
ATOM 1542 C CA . ARG A 1 194 ? -7.418 -3.654 -21.672 1 93.88 194 ARG A CA 1
ATOM 1543 C C . ARG A 1 194 ? -7.27 -2.139 -21.594 1 93.88 194 ARG A C 1
ATOM 1545 O O . ARG A 1 194 ? -7.469 -1.549 -20.531 1 93.88 194 ARG A O 1
ATOM 1552 N N . GLU A 1 195 ? -6.926 -1.533 -22.688 1 92.44 195 GLU A N 1
ATOM 1553 C CA . GLU A 1 195 ? -6.793 -0.081 -22.75 1 92.44 195 GLU A CA 1
ATOM 1554 C C . GLU A 1 195 ? -8.125 0.607 -22.469 1 92.44 195 GLU A C 1
ATOM 1556 O O . GLU A 1 195 ? -8.172 1.604 -21.75 1 92.44 195 GLU A O 1
ATOM 1561 N N . LYS A 1 196 ? -9.195 0.091 -23 1 95.69 196 LYS A N 1
ATOM 1562 C CA . LYS A 1 196 ? -10.516 0.677 -22.797 1 95.69 196 LYS A CA 1
ATOM 1563 C C . LYS A 1 196 ? -10.953 0.542 -21.344 1 95.69 196 LYS A C 1
ATOM 1565 O O . LYS A 1 196 ? -11.609 1.432 -20.797 1 95.69 196 LYS A O 1
ATOM 1570 N N . ALA A 1 197 ? -10.617 -0.595 -20.734 1 96.5 197 ALA A N 1
ATOM 1571 C CA . ALA A 1 197 ? -10.93 -0.774 -19.312 1 96.5 197 ALA A CA 1
ATOM 1572 C C . ALA A 1 197 ? -10.289 0.324 -18.469 1 96.5 197 ALA A C 1
ATOM 1574 O O . ALA A 1 197 ? -10.938 0.903 -17.594 1 96.5 197 ALA A O 1
ATOM 1575 N N . VAL A 1 198 ? -9.031 0.673 -18.781 1 94.31 198 VAL A N 1
ATOM 1576 C CA . VAL A 1 198 ? -8.297 1.685 -18.031 1 94.31 198 VAL A CA 1
ATOM 1577 C C . VAL A 1 198 ? -8.898 3.062 -18.297 1 94.31 198 VAL A C 1
ATOM 1579 O O . VAL A 1 198 ? -9.062 3.865 -17.375 1 94.31 198 VAL A O 1
ATOM 1582 N N . GLN A 1 199 ? -9.25 3.293 -19.531 1 93.38 199 GLN A N 1
ATOM 1583 C CA . GLN A 1 199 ? -9.891 4.562 -19.875 1 93.38 199 GLN A CA 1
ATOM 1584 C C . GLN A 1 199 ? -11.188 4.75 -19.094 1 93.38 199 GLN A C 1
ATOM 1586 O O . GLN A 1 199 ? -11.484 5.848 -18.625 1 93.38 199 GLN A O 1
ATOM 1591 N N . CYS A 1 200 ? -11.953 3.697 -18.938 1 96.12 200 CYS A N 1
ATOM 1592 C CA . CYS A 1 200 ? -13.195 3.746 -18.172 1 96.12 200 CYS A CA 1
ATOM 1593 C C . CYS A 1 200 ? -12.914 4.031 -16.703 1 96.12 200 CYS A C 1
ATOM 1595 O O . CYS A 1 200 ? -13.609 4.836 -16.078 1 96.12 200 CYS A O 1
ATOM 1597 N N . MET A 1 201 ? -11.938 3.346 -16.125 1 95.06 201 MET A N 1
ATOM 1598 C CA . MET A 1 201 ? -11.609 3.525 -14.719 1 95.06 201 MET A CA 1
ATOM 1599 C C . MET A 1 201 ? -11.18 4.961 -14.438 1 95.06 201 MET A C 1
ATOM 1601 O O . MET A 1 201 ? -11.555 5.539 -13.414 1 95.06 201 MET A O 1
ATOM 1605 N N . ILE A 1 202 ? -10.398 5.504 -15.367 1 92.38 202 ILE A N 1
ATOM 1606 C CA . ILE A 1 202 ? -9.93 6.875 -15.211 1 92.38 202 ILE A CA 1
ATOM 1607 C C . ILE A 1 202 ? -11.109 7.84 -15.336 1 92.38 202 ILE A C 1
ATOM 1609 O O . ILE A 1 202 ? -11.266 8.75 -14.516 1 92.38 202 ILE A O 1
ATOM 1613 N N . LEU A 1 203 ? -11.914 7.59 -16.375 1 92.38 203 LEU A N 1
ATOM 1614 C CA . LEU A 1 203 ? -13.078 8.438 -16.594 1 92.38 203 LEU A CA 1
ATOM 1615 C C . LEU A 1 203 ? -14.023 8.398 -15.398 1 92.38 203 LEU A C 1
ATOM 1617 O O . LEU A 1 203 ? -14.602 9.422 -15.023 1 92.38 203 LEU A O 1
ATOM 1621 N N . ALA A 1 204 ? -14.203 7.277 -14.82 1 94.06 204 ALA A N 1
ATOM 1622 C CA . ALA A 1 204 ? -15.086 7.102 -13.672 1 94.06 204 ALA A CA 1
ATOM 1623 C C . ALA A 1 204 ? -14.43 7.59 -12.383 1 94.06 204 ALA A C 1
ATOM 1625 O O . ALA A 1 204 ? -15.07 7.633 -11.328 1 94.06 204 ALA A O 1
ATOM 1626 N N . ASN A 1 205 ? -13.133 7.988 -12.43 1 92.25 205 ASN A N 1
ATOM 1627 C CA . ASN A 1 205 ? -12.344 8.383 -11.266 1 92.25 205 ASN A CA 1
ATOM 1628 C C . ASN A 1 205 ? -12.281 7.27 -10.227 1 92.25 205 ASN A C 1
ATOM 1630 O O . ASN A 1 205 ? -12.797 7.418 -9.117 1 92.25 205 ASN A O 1
ATOM 1634 N N . TYR A 1 206 ? -11.508 6.238 -10.531 1 93.94 206 TYR A N 1
ATOM 1635 C CA . TYR A 1 206 ? -11.445 5.027 -9.719 1 93.94 206 TYR A CA 1
ATOM 1636 C C . TYR A 1 206 ? -10.93 5.336 -8.32 1 93.94 206 TYR A C 1
ATOM 1638 O O . TYR A 1 206 ? -11.172 4.574 -7.383 1 93.94 206 TYR A O 1
ATOM 1646 N N . THR A 1 207 ? -10.266 6.445 -8.086 1 91.62 207 THR A N 1
ATOM 1647 C CA . THR A 1 207 ? -9.719 6.777 -6.773 1 91.62 207 THR A CA 1
ATOM 1648 C C . THR A 1 207 ? -10.836 7.164 -5.805 1 91.62 207 THR A C 1
ATOM 1650 O O . THR A 1 207 ? -10.648 7.113 -4.586 1 91.62 207 THR A O 1
ATOM 1653 N N . LYS A 1 208 ? -11.961 7.57 -6.352 1 92.44 208 LYS A N 1
ATOM 1654 C CA . LYS A 1 208 ? -13.117 7.859 -5.508 1 92.44 208 LYS A CA 1
ATOM 1655 C C . LYS A 1 208 ? -13.898 6.586 -5.195 1 92.44 208 LYS A C 1
ATOM 1657 O O . LYS A 1 208 ? -14.828 6.609 -4.383 1 92.44 208 LYS A O 1
ATOM 1662 N N . CYS A 1 209 ? -13.602 5.531 -5.832 1 95.56 209 CYS A N 1
ATOM 1663 C CA . CYS A 1 209 ? -14.094 4.184 -5.578 1 95.56 209 CYS A CA 1
ATOM 1664 C C . CYS A 1 209 ? -15.602 4.098 -5.812 1 95.56 209 CYS A C 1
ATOM 1666 O O . CYS A 1 209 ? -16.344 3.627 -4.949 1 95.56 209 CYS A O 1
ATOM 1668 N N . PRO A 1 210 ? -16.078 4.516 -6.973 1 95.94 210 PRO A N 1
ATOM 1669 C CA . PRO A 1 210 ? -17.484 4.254 -7.266 1 95.94 210 PRO A CA 1
ATOM 1670 C C . PRO A 1 210 ? -17.828 2.766 -7.242 1 95.94 210 PRO A C 1
ATOM 1672 O O . PRO A 1 210 ? -16.922 1.922 -7.238 1 95.94 210 PRO A O 1
ATOM 1675 N N . PRO A 1 211 ? -19.125 2.457 -7.195 1 95.31 211 PRO A N 1
ATOM 1676 C CA . PRO A 1 211 ? -19.516 1.045 -7.203 1 95.31 211 PRO A CA 1
ATOM 1677 C C . PRO A 1 211 ? -18.875 0.261 -8.344 1 95.31 211 PRO A C 1
ATOM 1679 O O . PRO A 1 211 ? -18.688 0.799 -9.438 1 95.31 211 PRO A O 1
ATOM 1682 N N . PHE A 1 212 ? -18.453 -0.976 -8.125 1 97.38 212 PHE A N 1
ATOM 1683 C CA . PHE A 1 212 ? -17.875 -1.925 -9.07 1 97.38 212 PHE A CA 1
ATOM 1684 C C . PHE A 1 212 ? -16.359 -1.711 -9.211 1 97.38 212 PHE A C 1
ATOM 1686 O O . PHE A 1 212 ? -15.695 -2.42 -9.961 1 97.38 212 PHE A O 1
ATOM 1693 N N . THR A 1 213 ? -15.797 -0.755 -8.484 1 98 213 THR A N 1
ATOM 1694 C CA . THR A 1 213 ? -14.383 -0.419 -8.609 1 98 213 THR A CA 1
ATOM 1695 C C . THR A 1 213 ? -13.508 -1.63 -8.297 1 98 213 THR A C 1
ATOM 1697 O O . THR A 1 213 ? -12.578 -1.947 -9.047 1 98 213 THR A O 1
ATOM 1700 N N . ILE A 1 214 ? -13.781 -2.361 -7.238 1 98.25 214 ILE A N 1
ATOM 1701 C CA . ILE A 1 214 ? -12.93 -3.469 -6.805 1 98.25 214 ILE A CA 1
ATOM 1702 C C . ILE A 1 214 ? -13 -4.602 -7.824 1 98.25 214 ILE A C 1
ATOM 1704 O O . ILE A 1 214 ? -11.977 -5.184 -8.188 1 98.25 214 ILE A O 1
ATOM 1708 N N . GLU A 1 215 ? -14.211 -4.91 -8.352 1 98.12 215 GLU A N 1
ATOM 1709 C CA . GLU A 1 215 ? -14.367 -5.957 -9.367 1 98.12 215 GLU A CA 1
ATOM 1710 C C . GLU A 1 215 ? -13.602 -5.609 -10.641 1 98.12 215 GLU A C 1
ATOM 1712 O O . GLU A 1 215 ? -12.891 -6.453 -11.188 1 98.12 215 GLU A O 1
ATOM 1717 N N . ALA A 1 216 ? -13.789 -4.344 -11.047 1 98.12 216 ALA A N 1
ATOM 1718 C CA . ALA A 1 216 ? -13.094 -3.889 -12.25 1 98.12 216 ALA A CA 1
ATOM 1719 C C . ALA A 1 216 ? -11.586 -3.953 -12.062 1 98.12 216 ALA A C 1
ATOM 1721 O O . ALA A 1 216 ? -10.859 -4.41 -12.953 1 98.12 216 ALA A O 1
ATOM 1722 N N . PHE A 1 217 ? -11.156 -3.529 -10.914 1 97.75 217 PHE A N 1
ATOM 1723 C CA . PHE A 1 217 ? -9.727 -3.486 -10.617 1 97.75 217 PHE A CA 1
ATOM 1724 C C . PHE A 1 217 ? -9.148 -4.895 -10.531 1 97.75 217 PHE A C 1
ATOM 1726 O O . PHE A 1 217 ? -8.031 -5.137 -10.977 1 97.75 217 PHE A O 1
ATOM 1733 N N . LEU A 1 218 ? -9.844 -5.84 -9.953 1 97.62 218 LEU A N 1
ATOM 1734 C CA . LEU A 1 218 ? -9.398 -7.227 -9.844 1 97.62 218 LEU A CA 1
ATOM 1735 C C . LEU A 1 218 ? -9.258 -7.855 -11.227 1 97.62 218 LEU A C 1
ATOM 1737 O O . LEU A 1 218 ? -8.273 -8.539 -11.508 1 97.62 218 LEU A O 1
ATOM 1741 N N . LEU A 1 219 ? -10.258 -7.625 -12.055 1 97.56 219 LEU A N 1
ATOM 1742 C CA . LEU A 1 219 ? -10.188 -8.164 -13.406 1 97.56 219 LEU A CA 1
ATOM 1743 C C . LEU A 1 219 ? -9.047 -7.516 -14.188 1 97.56 219 LEU A C 1
ATOM 1745 O O . LEU A 1 219 ? -8.32 -8.195 -14.922 1 97.56 219 LEU A O 1
ATOM 1749 N N . TYR A 1 220 ? -8.938 -6.191 -14.062 1 96.44 220 TYR A N 1
ATOM 1750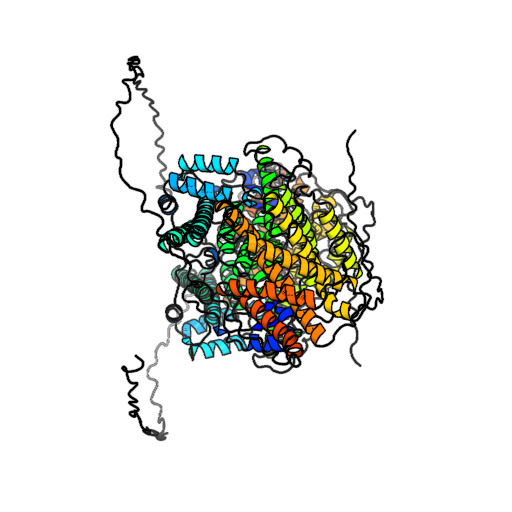 C CA . TYR A 1 220 ? -7.82 -5.504 -14.703 1 96.44 220 TYR A CA 1
ATOM 1751 C C . TYR A 1 220 ? -6.488 -6.074 -14.234 1 96.44 220 TYR A C 1
ATOM 1753 O O . TYR A 1 220 ? -5.59 -6.316 -15.047 1 96.44 220 TYR A O 1
ATOM 1761 N N . PHE A 1 221 ? -6.34 -6.312 -12.961 1 95.62 221 PHE A N 1
ATOM 1762 C CA . PHE A 1 221 ? -5.145 -6.945 -12.414 1 95.62 221 PHE A CA 1
ATOM 1763 C C . PHE A 1 221 ? -4.867 -8.273 -13.109 1 95.62 221 PHE A C 1
ATOM 1765 O O . PHE A 1 221 ? -3.723 -8.57 -13.453 1 95.62 221 PHE A O 1
ATOM 1772 N N . GLY A 1 222 ? -5.945 -9.023 -13.211 1 92.5 222 GLY A N 1
ATOM 1773 C CA . GLY A 1 222 ? -5.801 -10.297 -13.898 1 92.5 222 GLY A CA 1
ATOM 1774 C C . GLY A 1 222 ? -5.23 -10.164 -15.297 1 92.5 222 GLY A C 1
ATOM 1775 O O . GLY A 1 222 ? -4.395 -10.969 -15.719 1 92.5 222 GLY A O 1
ATOM 1776 N N . THR A 1 223 ? -5.641 -9.133 -16.016 1 92 223 THR A N 1
ATOM 1777 C CA . THR A 1 223 ? -5.137 -8.914 -17.375 1 92 223 THR A CA 1
ATOM 1778 C C . THR A 1 223 ? -3.645 -8.602 -17.359 1 92 223 THR A C 1
ATOM 1780 O O . THR A 1 223 ? -2.896 -9.047 -18.234 1 92 223 THR A O 1
ATOM 1783 N N . GLU A 1 224 ? -3.238 -7.832 -16.359 1 90.5 224 GLU A N 1
ATOM 1784 C CA . GLU A 1 224 ? -1.832 -7.461 -16.25 1 90.5 224 GLU A CA 1
ATOM 1785 C C . GLU A 1 224 ? -0.989 -8.625 -15.742 1 90.5 224 GLU A C 1
ATOM 1787 O O . GLU A 1 224 ? 0.115 -8.859 -16.234 1 90.5 224 GLU A O 1
ATOM 1792 N N . PHE A 1 225 ? -1.466 -9.32 -14.828 1 87.44 225 PHE A N 1
ATOM 1793 C CA . PHE A 1 225 ? -0.748 -10.391 -14.141 1 87.44 225 PHE A CA 1
ATOM 1794 C C . PHE A 1 225 ? -0.432 -11.531 -15.094 1 87.44 225 PHE A C 1
ATOM 1796 O O . PHE A 1 225 ? 0.623 -12.156 -14.992 1 87.44 225 PHE A O 1
ATOM 1803 N N . LEU A 1 226 ? -1.31 -11.797 -16 1 85.5 226 LEU A N 1
ATOM 1804 C CA . LEU A 1 226 ? -1.19 -12.945 -16.891 1 85.5 226 LEU A CA 1
ATOM 1805 C C . LEU A 1 226 ? -0.307 -12.617 -18.094 1 85.5 226 LEU A C 1
ATOM 1807 O O . LEU A 1 226 ? 0.013 -13.5 -18.891 1 85.5 226 LEU A O 1
ATOM 1811 N N . ARG A 1 227 ? 0.146 -11.398 -18.203 1 83.38 227 ARG A N 1
ATOM 1812 C CA . ARG A 1 227 ? 0.946 -10.992 -19.359 1 83.38 227 ARG A CA 1
ATOM 1813 C C . ARG A 1 227 ? 2.373 -11.523 -19.25 1 83.38 227 ARG A C 1
ATOM 1815 O O . ARG A 1 227 ? 3.09 -11.602 -20.25 1 83.38 227 ARG A O 1
ATOM 1822 N N . SER A 1 228 ? 2.799 -11.828 -18.016 1 82.19 228 SER A N 1
ATOM 1823 C CA . SER A 1 228 ? 4.164 -12.305 -17.812 1 82.19 228 SER A CA 1
ATOM 1824 C C . SER A 1 228 ? 4.191 -13.547 -16.938 1 82.19 228 SER A C 1
ATOM 1826 O O . SER A 1 228 ? 3.365 -13.695 -16.031 1 82.19 228 SER A O 1
ATOM 1828 N N . VAL A 1 229 ? 5.137 -14.406 -17.25 1 79.5 229 VAL A N 1
ATOM 1829 C CA . VAL A 1 229 ? 5.332 -15.586 -16.422 1 79.5 229 VAL A CA 1
ATOM 1830 C C . VAL A 1 229 ? 6.262 -15.25 -15.25 1 79.5 229 VAL A C 1
ATOM 1832 O O . VAL A 1 229 ? 6.289 -15.961 -14.242 1 79.5 229 VAL A O 1
ATOM 1835 N N . ASP A 1 230 ? 6.992 -14.188 -15.406 1 84.06 230 ASP A N 1
ATOM 1836 C CA . ASP A 1 230 ? 7.895 -13.75 -14.344 1 84.06 230 ASP A CA 1
ATOM 1837 C C . ASP A 1 230 ? 7.184 -12.812 -13.367 1 84.06 230 ASP A C 1
ATOM 1839 O O . ASP A 1 230 ? 6.172 -12.203 -13.711 1 84.06 230 ASP A O 1
ATOM 1843 N N . ALA A 1 231 ? 7.727 -12.75 -12.172 1 83.75 231 ALA A N 1
ATOM 1844 C CA . ALA A 1 231 ? 7.211 -11.797 -11.195 1 83.75 231 ALA A CA 1
ATOM 1845 C C . ALA A 1 231 ? 7.371 -10.359 -11.695 1 83.75 231 ALA A C 1
ATOM 1847 O O . ALA A 1 231 ? 8.422 -9.992 -12.227 1 83.75 231 ALA A O 1
ATOM 1848 N N . GLN A 1 232 ? 6.285 -9.609 -11.633 1 84.69 232 GLN A N 1
ATOM 1849 C CA . GLN A 1 232 ? 6.312 -8.211 -12.055 1 84.69 232 GLN A CA 1
ATOM 1850 C C . GLN A 1 232 ? 6.121 -7.277 -10.859 1 84.69 232 GLN A C 1
ATOM 1852 O O . GLN A 1 232 ? 5.098 -7.34 -10.172 1 84.69 232 GLN A O 1
ATOM 1857 N N . PHE A 1 233 ? 6.988 -6.379 -10.695 1 88 233 PHE A N 1
ATOM 1858 C CA . PHE A 1 233 ? 6.875 -5.441 -9.586 1 88 233 PHE A CA 1
ATOM 1859 C C . PHE A 1 233 ? 5.688 -4.512 -9.781 1 88 233 PHE A C 1
ATOM 1861 O O . PHE A 1 233 ? 5.062 -4.074 -8.812 1 88 233 PHE A O 1
ATOM 1868 N N . SER A 1 234 ? 5.43 -4.254 -11.023 1 90.19 234 SER A N 1
ATOM 1869 C CA . SER A 1 234 ? 4.289 -3.385 -11.305 1 90.19 234 SER A CA 1
ATOM 1870 C C . SER A 1 234 ? 2.996 -3.977 -10.758 1 90.19 234 SER A C 1
ATOM 1872 O O . SER A 1 234 ? 2.104 -3.242 -10.336 1 90.19 234 SER A O 1
ATOM 1874 N N . ALA A 1 235 ? 2.893 -5.32 -10.812 1 90.44 235 ALA A N 1
ATOM 1875 C CA . ALA A 1 235 ? 1.729 -5.98 -10.219 1 90.44 235 ALA A CA 1
ATOM 1876 C C . ALA A 1 235 ? 1.667 -5.734 -8.719 1 90.44 235 ALA A C 1
ATOM 1878 O O . ALA A 1 235 ? 0.586 -5.523 -8.156 1 90.44 235 ALA A O 1
ATOM 1879 N N . TYR A 1 236 ? 2.811 -5.766 -8.102 1 93.5 236 TYR A N 1
ATOM 1880 C CA . TYR A 1 236 ? 2.961 -5.477 -6.684 1 93.5 236 TYR A CA 1
ATOM 1881 C C . TYR A 1 236 ? 2.428 -4.086 -6.352 1 93.5 236 TYR A C 1
ATOM 1883 O O . TYR A 1 236 ? 1.761 -3.898 -5.332 1 93.5 236 TYR A O 1
ATOM 1891 N N . LEU A 1 237 ? 2.58 -3.121 -7.227 1 96.06 237 LEU A N 1
ATOM 1892 C CA . LEU A 1 237 ? 2.109 -1.754 -7.031 1 96.06 237 LEU A CA 1
ATOM 1893 C C . LEU A 1 237 ? 0.602 -1.663 -7.238 1 96.06 237 LEU A C 1
ATOM 1895 O O . LEU A 1 237 ? -0.085 -0.928 -6.527 1 96.06 237 LEU A O 1
ATOM 1899 N N . ILE A 1 238 ? 0.106 -2.369 -8.219 1 95.88 238 ILE A N 1
ATOM 1900 C CA . ILE A 1 238 ? -1.332 -2.383 -8.469 1 95.88 238 ILE A CA 1
ATOM 1901 C C . ILE A 1 238 ? -2.061 -2.945 -7.25 1 95.88 238 ILE A C 1
ATOM 1903 O O . ILE A 1 238 ? -3.104 -2.422 -6.848 1 95.88 238 ILE A O 1
ATOM 1907 N N . VAL A 1 239 ? -1.485 -3.99 -6.664 1 97.12 239 VAL A N 1
ATOM 1908 C CA . VAL A 1 239 ? -2.096 -4.594 -5.484 1 97.12 239 VAL A CA 1
ATOM 1909 C C . VAL A 1 239 ? -2.055 -3.609 -4.316 1 97.12 239 VAL A C 1
ATOM 1911 O O . VAL A 1 239 ? -2.98 -3.561 -3.504 1 97.12 239 VAL A O 1
ATOM 1914 N N . ALA A 1 240 ? -0.986 -2.836 -4.242 1 97.56 240 ALA A N 1
ATOM 1915 C CA . ALA A 1 240 ? -0.904 -1.816 -3.201 1 97.56 240 ALA A CA 1
ATOM 1916 C C . ALA A 1 240 ? -2.088 -0.857 -3.277 1 97.56 240 ALA A C 1
ATOM 1918 O O . ALA A 1 240 ? -2.693 -0.524 -2.256 1 97.56 240 ALA A O 1
ATOM 1919 N N . MET A 1 241 ? -2.383 -0.435 -4.453 1 97.12 241 MET A N 1
ATOM 1920 C CA . MET A 1 241 ? -3.512 0.467 -4.656 1 97.12 241 MET A CA 1
ATOM 1921 C C . MET A 1 241 ? -4.828 -0.223 -4.309 1 97.12 241 MET A C 1
ATOM 1923 O O . MET A 1 241 ? -5.695 0.373 -3.67 1 97.12 241 MET A O 1
ATOM 1927 N N . LEU A 1 242 ? -4.93 -1.459 -4.73 1 97.94 242 LEU A N 1
ATOM 1928 C CA . LEU A 1 242 ? -6.133 -2.242 -4.465 1 97.94 242 LEU A CA 1
ATOM 1929 C C . LEU A 1 242 ? -6.391 -2.348 -2.965 1 97.94 242 LEU A C 1
ATOM 1931 O O . LEU A 1 242 ? -7.527 -2.189 -2.516 1 97.94 242 LEU A O 1
ATOM 1935 N N . ILE A 1 243 ? -5.383 -2.586 -2.186 1 98.25 243 ILE A N 1
ATOM 1936 C CA . ILE A 1 243 ? -5.496 -2.734 -0.738 1 98.25 243 ILE A CA 1
ATOM 1937 C C . ILE A 1 243 ? -6.031 -1.442 -0.126 1 98.25 243 ILE A C 1
ATOM 1939 O O . ILE A 1 243 ? -6.973 -1.468 0.669 1 98.25 243 ILE A O 1
ATOM 1943 N N . ARG A 1 244 ? -5.477 -0.324 -0.55 1 97.75 244 ARG A N 1
ATOM 1944 C CA . ARG A 1 244 ? -5.895 0.956 0.01 1 97.75 244 ARG A CA 1
ATOM 1945 C C . ARG A 1 244 ? -7.336 1.279 -0.379 1 97.75 244 ARG A C 1
ATOM 1947 O O . ARG A 1 244 ? -8.086 1.838 0.42 1 97.75 244 ARG A O 1
ATOM 1954 N N . MET A 1 245 ? -7.703 0.943 -1.578 1 97.94 245 MET A N 1
ATOM 1955 C CA . MET A 1 245 ? -9.078 1.182 -2.01 1 97.94 245 MET A CA 1
ATOM 1956 C C . MET A 1 245 ? -10.055 0.338 -1.199 1 97.94 245 MET A C 1
ATOM 1958 O O . MET A 1 245 ? -11.141 0.807 -0.842 1 97.94 245 MET A O 1
ATOM 1962 N N . CYS A 1 246 ? -9.68 -0.878 -0.921 1 98.31 246 CYS A N 1
ATOM 1963 C CA . CYS A 1 246 ? -10.539 -1.734 -0.111 1 98.31 246 CYS A CA 1
ATOM 1964 C C . CYS A 1 246 ? -10.719 -1.161 1.29 1 98.31 246 CYS A C 1
ATOM 1966 O O . CYS A 1 246 ? -11.82 -1.179 1.838 1 98.31 246 CYS A O 1
ATOM 1968 N N . PHE A 1 247 ? -9.641 -0.646 1.869 1 97.25 247 PHE A N 1
ATOM 1969 C CA . PHE A 1 247 ? -9.75 -0.002 3.172 1 97.25 247 PHE A CA 1
ATOM 1970 C C . PHE A 1 247 ? -10.648 1.227 3.094 1 97.25 247 PHE A C 1
ATOM 1972 O O . PHE A 1 247 ? -11.5 1.436 3.959 1 97.25 247 PHE A O 1
ATOM 1979 N N . ARG A 1 248 ? -10.453 1.951 2.025 1 96.19 248 ARG A N 1
ATOM 1980 C CA . ARG A 1 248 ? -11.258 3.156 1.828 1 96.19 248 ARG A CA 1
ATOM 1981 C C . ARG A 1 248 ? -12.742 2.822 1.748 1 96.19 248 ARG A C 1
ATOM 1983 O O . ARG A 1 248 ? -13.586 3.602 2.199 1 96.19 248 ARG A O 1
ATOM 1990 N N . MET A 1 249 ? -13.023 1.704 1.201 1 97.06 249 MET A N 1
ATOM 1991 C CA . MET A 1 249 ? -14.414 1.311 0.976 1 97.06 249 MET A CA 1
ATOM 1992 C C . MET A 1 249 ? -14.953 0.517 2.16 1 97.06 249 MET A C 1
ATOM 1994 O O . MET A 1 249 ? -16.109 0.085 2.15 1 97.06 249 MET A O 1
ATOM 1998 N N . GLY A 1 250 ? -14.172 0.193 3.148 1 96.69 250 GLY A N 1
ATOM 1999 C CA . GLY A 1 250 ? -14.625 -0.433 4.383 1 96.69 250 GLY A CA 1
ATOM 2000 C C . GLY A 1 250 ? -14.695 -1.946 4.293 1 96.69 250 GLY A C 1
ATOM 2001 O O . GLY A 1 250 ? -15.398 -2.588 5.074 1 96.69 250 GLY A O 1
ATOM 2002 N N . TYR A 1 251 ? -13.945 -2.557 3.32 1 98.25 251 TYR A N 1
ATOM 2003 C CA . TYR A 1 251 ? -13.984 -4.004 3.137 1 98.25 251 TYR A CA 1
ATOM 2004 C C . TYR A 1 251 ? -13.367 -4.723 4.332 1 98.25 251 TYR A C 1
ATOM 2006 O O . TYR A 1 251 ? -13.609 -5.914 4.539 1 98.25 251 TYR A O 1
ATOM 2014 N N . HIS A 1 252 ? -12.5 -4.078 5.152 1 97 252 HIS A N 1
ATOM 2015 C CA . HIS A 1 252 ? -11.812 -4.691 6.277 1 97 252 HIS A CA 1
ATOM 2016 C C . HIS A 1 252 ? -12.734 -4.828 7.484 1 97 252 HIS A C 1
ATOM 2018 O O . HIS A 1 252 ? -12.359 -5.441 8.492 1 97 252 HIS A O 1
ATOM 2024 N N . ARG A 1 253 ? -13.914 -4.254 7.402 1 96.5 253 ARG A N 1
ATOM 2025 C CA . ARG A 1 253 ? -14.938 -4.414 8.43 1 96.5 253 ARG A CA 1
ATOM 2026 C C . ARG A 1 253 ? -16.078 -5.305 7.934 1 96.5 253 ARG A C 1
ATOM 2028 O O . ARG A 1 253 ? -16.562 -5.129 6.816 1 96.5 253 ARG A O 1
ATOM 2035 N N . ASP A 1 254 ? -16.469 -6.23 8.773 1 96.94 254 ASP A N 1
ATOM 2036 C CA . ASP A 1 254 ? -17.5 -7.164 8.344 1 96.94 254 ASP A CA 1
ATOM 2037 C C . ASP A 1 254 ? -18.797 -6.43 8.016 1 96.94 254 ASP A C 1
ATOM 2039 O O . ASP A 1 254 ? -19.203 -5.512 8.742 1 96.94 254 ASP A O 1
ATOM 2043 N N . PRO A 1 255 ? -19.453 -6.805 6.957 1 95.69 255 PRO A N 1
ATOM 2044 C CA . PRO A 1 255 ? -20.641 -6.09 6.504 1 95.69 255 PRO A CA 1
ATOM 2045 C C . PRO A 1 255 ? -21.797 -6.16 7.512 1 95.69 255 PRO A C 1
ATOM 2047 O O . PRO A 1 255 ? -22.719 -5.352 7.453 1 95.69 255 PRO A O 1
ATOM 2050 N N . SER A 1 256 ? -21.812 -7.125 8.406 1 93.06 256 SER A N 1
ATOM 2051 C CA . SER A 1 256 ? -22.859 -7.23 9.422 1 93.06 256 SER A CA 1
ATOM 2052 C C . SER A 1 256 ? -22.891 -5.988 10.305 1 93.06 256 SER A C 1
ATOM 2054 O O . SER A 1 256 ? -23.906 -5.715 10.953 1 93.06 256 SER A O 1
ATOM 2056 N N . ARG A 1 257 ? -21.875 -5.18 10.273 1 90.5 257 ARG A N 1
ATOM 2057 C CA . ARG A 1 257 ? -21.781 -3.967 11.086 1 90.5 257 ARG A CA 1
ATOM 2058 C C . ARG A 1 257 ? -22.547 -2.818 10.43 1 90.5 257 ARG A C 1
ATOM 2060 O O . ARG A 1 257 ? -22.812 -1.798 11.07 1 90.5 257 ARG A O 1
ATOM 2067 N N . PHE A 1 258 ? -22.891 -3 9.141 1 92.75 258 PHE A N 1
ATOM 2068 C CA . PHE A 1 258 ? -23.453 -1.907 8.359 1 92.75 258 PHE A CA 1
ATOM 2069 C C . PHE A 1 258 ? -24.844 -2.264 7.859 1 92.75 258 PHE A C 1
ATOM 2071 O O . PHE A 1 258 ? -25 -2.969 6.859 1 92.75 258 PHE A O 1
ATOM 2078 N N . PRO A 1 259 ? -25.859 -1.678 8.383 1 90 259 PRO A N 1
ATOM 2079 C CA . PRO A 1 259 ? -27.234 -2.043 8.031 1 90 259 PRO A CA 1
ATOM 2080 C C . PRO A 1 259 ? -27.594 -1.675 6.598 1 90 259 PRO A C 1
ATOM 2082 O O . PRO A 1 259 ? -28.531 -2.244 6.027 1 90 259 PRO A O 1
ATOM 2085 N N . ASN A 1 260 ? -26.875 -0.76 6.031 1 90.38 260 ASN A N 1
ATOM 2086 C CA . ASN A 1 260 ? -27.203 -0.313 4.684 1 90.38 260 ASN A CA 1
ATOM 2087 C C . ASN A 1 260 ? -26.609 -1.233 3.623 1 90.38 260 ASN A C 1
ATOM 2089 O O . ASN A 1 260 ? -26.812 -1.023 2.426 1 90.38 260 ASN A O 1
ATOM 2093 N N . ILE A 1 261 ? -25.922 -2.229 4.047 1 94 261 ILE A N 1
ATOM 2094 C CA . ILE A 1 261 ? -25.375 -3.213 3.117 1 94 261 ILE A CA 1
ATOM 2095 C C . ILE A 1 261 ? -26.281 -4.441 3.082 1 94 261 ILE A C 1
ATOM 2097 O O . ILE A 1 261 ? -26.531 -5.07 4.113 1 94 261 ILE A O 1
ATOM 2101 N N . SER A 1 262 ? -26.781 -4.805 1.873 1 94.81 262 SER A N 1
ATOM 2102 C CA . SER A 1 262 ? -27.672 -5.949 1.729 1 94.81 262 SER A CA 1
ATOM 2103 C C . SER A 1 262 ? -26.953 -7.254 2.039 1 94.81 262 SER A C 1
ATOM 2105 O O . SER A 1 262 ? -25.734 -7.328 1.957 1 94.81 262 SER A O 1
ATOM 2107 N N . PRO A 1 263 ? -27.688 -8.266 2.383 1 94.75 263 PRO A N 1
ATOM 2108 C CA . PRO A 1 263 ? -27.062 -9.562 2.65 1 94.75 263 PRO A CA 1
ATOM 2109 C C . PRO A 1 263 ? -26.266 -10.094 1.46 1 94.75 263 PRO A C 1
ATOM 2111 O O . PRO A 1 263 ? -25.188 -10.656 1.637 1 94.75 263 PRO A O 1
ATOM 2114 N N . PHE A 1 264 ? -26.828 -9.93 0.257 1 96.06 264 PHE A N 1
ATOM 2115 C CA . PHE A 1 264 ? -26.125 -10.352 -0.947 1 96.06 264 PHE A CA 1
ATOM 2116 C C . PHE A 1 264 ? -24.781 -9.648 -1.062 1 96.06 264 PHE A C 1
ATOM 2118 O O . PHE A 1 264 ? -23.75 -10.297 -1.243 1 96.06 264 PHE A O 1
ATOM 2125 N N . GLU A 1 265 ? -24.828 -8.312 -0.937 1 96 265 GLU A N 1
ATOM 2126 C CA . GLU A 1 265 ? -23.609 -7.535 -1.052 1 96 265 GLU A CA 1
ATOM 2127 C C . GLU A 1 265 ? -22.625 -7.871 0.076 1 96 265 GLU A C 1
ATOM 2129 O O . GLU A 1 265 ? -21.422 -7.828 -0.113 1 96 265 GLU A O 1
ATOM 2134 N N . GLY A 1 266 ? -23.219 -8.125 1.23 1 96.62 266 GLY A N 1
ATOM 2135 C CA . GLY A 1 266 ? -22.375 -8.516 2.354 1 96.62 266 GLY A CA 1
ATOM 2136 C C . GLY A 1 266 ? -21.547 -9.758 2.078 1 96.62 266 GLY A C 1
ATOM 2137 O O . GLY A 1 266 ? -20.344 -9.781 2.344 1 96.62 266 GLY A O 1
ATOM 2138 N N . GLU A 1 267 ? -22.172 -10.781 1.505 1 97 267 GLU A N 1
ATOM 2139 C CA . GLU A 1 267 ? -21.469 -12.008 1.164 1 97 267 GLU A CA 1
ATOM 2140 C C . GLU A 1 267 ? -20.422 -11.75 0.088 1 97 267 GLU A C 1
ATOM 2142 O O . GLU A 1 267 ? -19.297 -12.273 0.164 1 97 267 GLU A O 1
ATOM 2147 N N . MET A 1 268 ? -20.75 -10.969 -0.857 1 97.12 268 MET A N 1
ATOM 2148 C CA . MET A 1 268 ? -19.812 -10.656 -1.931 1 97.12 268 MET A CA 1
ATOM 2149 C C . MET A 1 268 ? -18.609 -9.883 -1.396 1 97.12 268 MET A C 1
ATOM 2151 O O . MET A 1 268 ? -17.5 -10.055 -1.878 1 97.12 268 MET A O 1
ATOM 2155 N N . ARG A 1 269 ? -18.859 -8.961 -0.409 1 97.88 269 ARG A N 1
ATOM 2156 C CA . ARG A 1 269 ? -17.781 -8.211 0.2 1 97.88 269 ARG A CA 1
ATOM 2157 C C . ARG A 1 269 ? -16.812 -9.133 0.929 1 97.88 269 ARG A C 1
ATOM 2159 O O . ARG A 1 269 ? -15.594 -8.938 0.868 1 97.88 269 ARG A O 1
ATOM 2166 N N . ARG A 1 270 ? -17.344 -10.133 1.6 1 97.88 270 ARG A N 1
ATOM 2167 C CA . ARG A 1 270 ? -16.5 -11.109 2.27 1 97.88 270 ARG A CA 1
ATOM 2168 C C . ARG A 1 270 ? -15.617 -11.852 1.268 1 97.88 270 ARG A C 1
ATOM 2170 O O . ARG A 1 270 ? -14.422 -12.047 1.505 1 97.88 270 ARG A O 1
ATOM 2177 N N . ARG A 1 271 ? -16.188 -12.25 0.159 1 97.38 271 ARG A N 1
ATOM 2178 C CA . ARG A 1 271 ? -15.453 -12.953 -0.891 1 97.38 271 ARG A CA 1
ATOM 2179 C C . ARG A 1 271 ? -14.336 -12.086 -1.462 1 97.38 271 ARG A C 1
ATOM 2181 O O . ARG A 1 271 ? -13.195 -12.539 -1.586 1 97.38 271 ARG A O 1
ATOM 2188 N N . LYS A 1 272 ? -14.688 -10.828 -1.756 1 97.94 272 LYS A N 1
ATOM 2189 C CA . LYS A 1 272 ? -13.711 -9.922 -2.348 1 97.94 272 LYS A CA 1
ATOM 2190 C C . LYS A 1 272 ? -12.562 -9.633 -1.376 1 97.94 272 LYS A C 1
ATOM 2192 O O . LYS A 1 272 ? -11.406 -9.547 -1.782 1 97.94 272 LYS A O 1
ATOM 2197 N N . TRP A 1 273 ? -12.867 -9.461 -0.094 1 97.94 273 TRP A N 1
ATOM 2198 C CA . TRP A 1 273 ? -11.828 -9.219 0.901 1 97.94 273 TRP A CA 1
ATOM 2199 C C . TRP A 1 273 ? -10.859 -10.391 0.971 1 97.94 273 TRP A C 1
ATOM 2201 O O . TRP A 1 273 ? -9.641 -10.188 1.063 1 97.94 273 TRP A O 1
ATOM 2211 N N . LEU A 1 274 ? -11.422 -11.594 0.839 1 96.06 274 LEU A N 1
ATOM 2212 C CA . LEU A 1 274 ? -10.602 -12.797 0.831 1 96.06 274 LEU A CA 1
ATOM 2213 C C . LEU A 1 274 ? -9.609 -12.773 -0.329 1 96.06 274 LEU A C 1
ATOM 2215 O O . LEU A 1 274 ? -8.438 -13.117 -0.156 1 96.06 274 LEU A O 1
ATOM 2219 N N . VAL A 1 275 ? -10.039 -12.367 -1.436 1 96.31 275 VAL A N 1
ATOM 2220 C CA . VAL A 1 275 ? -9.203 -12.32 -2.631 1 96.31 275 VAL A CA 1
ATOM 2221 C C . VAL A 1 275 ? -8.102 -11.273 -2.445 1 96.31 275 VAL A C 1
ATOM 2223 O O . VAL A 1 275 ? -6.941 -11.523 -2.781 1 96.31 275 VAL A O 1
ATOM 2226 N N . VAL A 1 276 ? -8.445 -10.141 -1.896 1 97.38 276 VAL A N 1
ATOM 2227 C CA . VAL A 1 276 ? -7.496 -9.039 -1.741 1 97.38 276 VAL A CA 1
ATOM 2228 C C . VAL A 1 276 ? -6.422 -9.43 -0.73 1 97.38 276 VAL A C 1
ATOM 2230 O O . VAL A 1 276 ? -5.238 -9.148 -0.939 1 97.38 276 VAL A O 1
ATOM 2233 N N . MET A 1 277 ? -6.789 -10.07 0.319 1 96 277 MET A N 1
ATOM 2234 C CA . MET A 1 277 ? -5.824 -10.555 1.301 1 96 277 MET A CA 1
ATOM 2235 C C . MET A 1 277 ? -4.863 -11.562 0.67 1 96 277 MET A C 1
ATOM 2237 O O . MET A 1 277 ? -3.658 -11.516 0.922 1 96 277 MET A O 1
ATOM 2241 N N . THR A 1 278 ? -5.441 -12.398 -0.156 1 94.31 278 THR A N 1
ATOM 2242 C CA . THR A 1 278 ? -4.629 -13.406 -0.829 1 94.31 278 THR A CA 1
ATOM 2243 C C . THR A 1 278 ? -3.648 -12.75 -1.799 1 94.31 278 THR A C 1
ATOM 2245 O O . THR A 1 278 ? -2.477 -13.125 -1.855 1 94.31 278 THR A O 1
ATOM 2248 N N . LEU A 1 279 ? -4.137 -11.812 -2.529 1 95.19 279 LEU A N 1
ATOM 2249 C CA . LEU A 1 279 ? -3.281 -11.117 -3.488 1 95.19 279 LEU A CA 1
ATOM 2250 C C . LEU A 1 279 ? -2.143 -10.398 -2.779 1 95.19 279 LEU A C 1
ATOM 2252 O O . LEU A 1 279 ? -1.011 -10.383 -3.268 1 95.19 279 LEU A O 1
ATOM 2256 N N . ASP A 1 280 ? -2.459 -9.727 -1.666 1 96.62 280 ASP A N 1
ATOM 2257 C CA . ASP A 1 280 ? -1.423 -9.078 -0.87 1 96.62 280 ASP A CA 1
ATOM 2258 C C . ASP A 1 280 ? -0.33 -10.07 -0.478 1 96.62 280 ASP A C 1
ATOM 2260 O O . ASP A 1 280 ? 0.858 -9.797 -0.667 1 96.62 280 ASP A O 1
ATOM 2264 N N . LEU A 1 281 ? -0.735 -11.195 -0.004 1 94.25 281 LEU A N 1
ATOM 2265 C CA . LEU A 1 281 ? 0.193 -12.211 0.479 1 94.25 281 LEU A CA 1
ATOM 2266 C C . LEU A 1 281 ? 1.031 -12.766 -0.666 1 94.25 281 LEU A C 1
ATOM 2268 O O . LEU A 1 281 ? 2.26 -12.828 -0.568 1 94.25 281 LEU A O 1
ATOM 2272 N N . VAL A 1 282 ? 0.374 -13.164 -1.71 1 91.19 282 VAL A N 1
ATOM 2273 C CA . VAL A 1 282 ? 1.034 -13.883 -2.797 1 91.19 282 VAL A CA 1
ATOM 2274 C C . VAL A 1 282 ? 2.012 -12.953 -3.512 1 91.19 282 VAL A C 1
ATOM 2276 O O . VAL A 1 282 ? 3.141 -13.344 -3.816 1 91.19 282 VAL A O 1
ATOM 2279 N N . THR A 1 283 ? 1.637 -11.734 -3.76 1 92.69 283 THR A N 1
ATOM 2280 C CA . THR A 1 283 ? 2.514 -10.805 -4.469 1 92.69 283 THR A CA 1
ATOM 2281 C C . THR A 1 283 ? 3.686 -10.391 -3.586 1 92.69 283 THR A C 1
ATOM 2283 O O . THR A 1 283 ? 4.805 -10.211 -4.07 1 92.69 283 THR A O 1
ATOM 2286 N N . SER A 1 284 ? 3.424 -10.188 -2.291 1 93.38 284 SER A N 1
ATOM 2287 C CA . SER A 1 284 ? 4.508 -9.867 -1.365 1 93.38 284 SER A CA 1
ATOM 2288 C C . SER A 1 284 ? 5.484 -11.031 -1.237 1 93.38 284 SER A C 1
ATOM 2290 O O . SER A 1 284 ? 6.703 -10.828 -1.275 1 93.38 284 SER A O 1
ATOM 2292 N N . ALA A 1 285 ? 4.988 -12.227 -1.173 1 89.75 285 ALA A N 1
ATOM 2293 C CA . ALA A 1 285 ? 5.816 -13.422 -1.035 1 89.75 285 ALA A CA 1
ATOM 2294 C C . ALA A 1 285 ? 6.684 -13.633 -2.271 1 89.75 285 ALA A C 1
ATOM 2296 O O . ALA A 1 285 ? 7.828 -14.078 -2.166 1 89.75 285 ALA A O 1
ATOM 2297 N N . GLN A 1 286 ? 6.082 -13.367 -3.389 1 88.81 286 GLN A N 1
ATOM 2298 C CA . GLN A 1 286 ? 6.805 -13.539 -4.645 1 88.81 286 GLN A CA 1
ATOM 2299 C C . GLN A 1 286 ? 8.062 -12.68 -4.668 1 88.81 286 GLN A C 1
ATOM 2301 O O . GLN A 1 286 ? 9.062 -13.055 -5.289 1 88.81 286 GLN A O 1
ATOM 2306 N N . LEU A 1 287 ? 8.039 -11.594 -3.98 1 89.94 287 LEU A N 1
ATOM 2307 C CA . LEU A 1 287 ? 9.164 -10.664 -4.012 1 89.94 287 LEU A CA 1
ATOM 2308 C C . LEU A 1 287 ? 9.969 -10.75 -2.723 1 89.94 287 LEU A C 1
ATOM 2310 O O . LEU A 1 287 ? 10.945 -10.016 -2.545 1 89.94 287 LEU A O 1
ATOM 2314 N N . GLY A 1 288 ? 9.586 -11.656 -1.834 1 88.94 288 GLY A N 1
ATOM 2315 C CA . GLY A 1 288 ? 10.273 -11.781 -0.561 1 88.94 288 GLY A CA 1
ATOM 2316 C C . GLY A 1 288 ? 10.109 -10.562 0.328 1 88.94 288 GLY A C 1
ATOM 2317 O O . GLY A 1 288 ? 11.055 -10.148 1.003 1 88.94 288 GLY A O 1
ATOM 2318 N N . LEU A 1 289 ? 8.984 -9.945 0.272 1 94.19 289 LEU A N 1
ATOM 2319 C CA . LEU A 1 289 ? 8.727 -8.703 1.005 1 94.19 289 LEU A CA 1
ATOM 2320 C C . LEU A 1 289 ? 7.578 -8.891 1.991 1 94.19 289 LEU A C 1
ATOM 2322 O O . LEU A 1 289 ? 6.805 -9.844 1.882 1 94.19 289 LEU A O 1
ATOM 2326 N N . PRO A 1 290 ? 7.461 -8.023 3 1 94.25 290 PRO A N 1
ATOM 2327 C CA . PRO A 1 290 ? 6.375 -8.141 3.977 1 94.25 290 PRO A CA 1
ATOM 2328 C C . PRO A 1 290 ? 5 -7.883 3.367 1 94.25 290 PRO A C 1
ATOM 2330 O O . PRO A 1 290 ? 4.867 -7.055 2.463 1 94.25 290 PRO A O 1
ATOM 2333 N N . ARG A 1 291 ? 4.062 -8.578 3.902 1 95.38 291 ARG A N 1
ATOM 2334 C CA . ARG A 1 291 ? 2.678 -8.289 3.547 1 95.38 291 ARG A CA 1
ATOM 2335 C C . ARG A 1 291 ? 2.188 -7.02 4.238 1 95.38 291 ARG A C 1
ATOM 2337 O O . ARG A 1 291 ? 2.777 -6.578 5.227 1 95.38 291 ARG A O 1
ATOM 2344 N N . MET A 1 292 ? 1.081 -6.434 3.73 1 96.75 292 MET A N 1
ATOM 2345 C CA . MET A 1 292 ? 0.584 -5.172 4.27 1 96.75 292 MET A CA 1
ATOM 2346 C C . MET A 1 292 ? -0.577 -5.406 5.227 1 96.75 292 MET A C 1
ATOM 2348 O O . MET A 1 292 ? -0.623 -4.82 6.309 1 96.75 292 MET A O 1
ATOM 2352 N N . ILE A 1 293 ? -1.507 -6.227 4.859 1 96.81 293 ILE A N 1
ATOM 2353 C CA . ILE A 1 293 ? -2.697 -6.453 5.672 1 96.81 293 ILE A CA 1
ATOM 2354 C C . ILE A 1 293 ? -2.354 -7.375 6.84 1 96.81 293 ILE A C 1
ATOM 2356 O O . ILE A 1 293 ? -1.97 -8.531 6.637 1 96.81 293 ILE A O 1
ATOM 2360 N N . GLN A 1 294 ? -2.5 -6.848 8.023 1 93.94 294 GLN A N 1
ATOM 2361 C CA . GLN A 1 294 ? -2.238 -7.617 9.242 1 93.94 294 GLN A CA 1
ATOM 2362 C C . GLN A 1 294 ? -3.537 -8.07 9.891 1 93.94 294 GLN A C 1
ATOM 2364 O O . GLN A 1 294 ? -4.582 -7.441 9.719 1 93.94 294 GLN A O 1
ATOM 2369 N N . PRO A 1 295 ? -3.461 -9.164 10.656 1 91.06 295 PRO A N 1
ATOM 2370 C CA . PRO A 1 295 ? -4.676 -9.758 11.219 1 91.06 295 PRO A CA 1
ATOM 2371 C C . PRO A 1 295 ? -5.434 -8.789 12.133 1 91.06 295 PRO A C 1
ATOM 2373 O O . PRO A 1 295 ? -6.664 -8.852 12.219 1 91.06 295 PRO A O 1
ATOM 2376 N N . PHE A 1 296 ? -4.824 -7.902 12.797 1 90.44 296 PHE A N 1
ATOM 2377 C CA . PHE A 1 296 ? -5.488 -7.027 13.75 1 90.44 296 PHE A CA 1
ATOM 2378 C C . PHE A 1 296 ? -6.172 -5.863 13.039 1 90.44 296 PHE A C 1
ATOM 2380 O O . PHE A 1 296 ? -6.898 -5.09 13.664 1 90.44 296 PHE A O 1
ATOM 2387 N N . MET A 1 297 ? -6.008 -5.75 11.727 1 93.56 297 MET A N 1
ATOM 2388 C CA . MET A 1 297 ? -6.512 -4.602 10.984 1 93.56 297 MET A CA 1
ATOM 2389 C C . MET A 1 297 ? -7.949 -4.836 10.523 1 93.56 297 MET A C 1
ATOM 2391 O O . MET A 1 297 ? -8.617 -3.912 10.062 1 93.56 297 MET A O 1
ATOM 2395 N N . PHE A 1 298 ? -8.406 -6.074 10.562 1 95.12 298 PHE A N 1
ATOM 2396 C CA . PHE A 1 298 ? -9.719 -6.352 9.984 1 95.12 298 PHE A CA 1
ATOM 2397 C C . PHE A 1 298 ? -10.484 -7.344 10.859 1 95.12 298 PHE A C 1
ATOM 2399 O O . PHE A 1 298 ? -9.891 -8.039 11.688 1 95.12 298 PHE A O 1
ATOM 2406 N N . ASP A 1 299 ? -11.797 -7.398 10.719 1 95.31 299 ASP A N 1
ATOM 2407 C CA . ASP A 1 299 ? -12.641 -8.383 11.391 1 95.31 299 ASP A CA 1
ATOM 2408 C C . ASP A 1 299 ? -13.625 -9.023 10.414 1 95.31 299 ASP A C 1
ATOM 2410 O O . ASP A 1 299 ? -14.625 -9.602 10.828 1 95.31 299 ASP A O 1
ATOM 2414 N N . THR A 1 300 ? -13.422 -8.781 9.133 1 97.06 300 THR A N 1
ATOM 2415 C CA . THR A 1 300 ? -14.266 -9.383 8.102 1 97.06 300 THR A CA 1
ATOM 2416 C C . THR A 1 300 ? -14.234 -10.906 8.211 1 97.06 300 THR A C 1
ATOM 2418 O O . THR A 1 300 ? -13.156 -11.508 8.234 1 97.06 300 THR A O 1
ATOM 2421 N N . GLN A 1 301 ? -15.336 -11.5 8.172 1 96.19 301 GLN A N 1
ATOM 2422 C CA . GLN A 1 301 ? -15.453 -12.945 8.344 1 96.19 301 GLN A CA 1
ATOM 2423 C C . GLN A 1 301 ? -15.188 -13.68 7.031 1 96.19 301 GLN A C 1
ATOM 2425 O O . GLN A 1 301 ? -15.258 -13.078 5.957 1 96.19 301 GLN A O 1
ATOM 2430 N N . GLU A 1 302 ? -14.883 -14.945 7.18 1 95.69 302 GLU A N 1
ATOM 2431 C CA . GLU A 1 302 ? -14.742 -15.812 6.016 1 95.69 302 GLU A CA 1
ATOM 2432 C C . GLU A 1 302 ? -16.062 -15.922 5.254 1 95.69 302 GLU A C 1
ATOM 2434 O O . GLU A 1 302 ? -17.125 -16 5.859 1 95.69 302 GLU A O 1
ATOM 2439 N N . PRO A 1 303 ? -16 -15.898 3.881 1 96.62 303 PRO A N 1
ATOM 2440 C CA . PRO A 1 303 ? -17.234 -16.125 3.129 1 96.62 303 PRO A CA 1
ATOM 2441 C C . PRO A 1 303 ? -17.859 -17.5 3.408 1 96.62 303 PRO A C 1
ATOM 2443 O O . PRO A 1 303 ? -17.141 -18.438 3.752 1 96.62 303 PRO A O 1
ATOM 2446 N N . ARG A 1 304 ? -19.109 -17.562 3.227 1 95.31 304 ARG A N 1
ATOM 2447 C CA . ARG A 1 304 ? -19.828 -18.828 3.434 1 95.31 304 ARG A CA 1
ATOM 2448 C C . ARG A 1 304 ? -19.641 -19.766 2.25 1 95.31 304 ARG A C 1
ATOM 2450 O O . ARG A 1 304 ? -19.516 -19.312 1.108 1 95.31 304 ARG A O 1
ATOM 2457 N N . ASN A 1 305 ? -19.562 -21.062 2.592 1 94.88 305 ASN A N 1
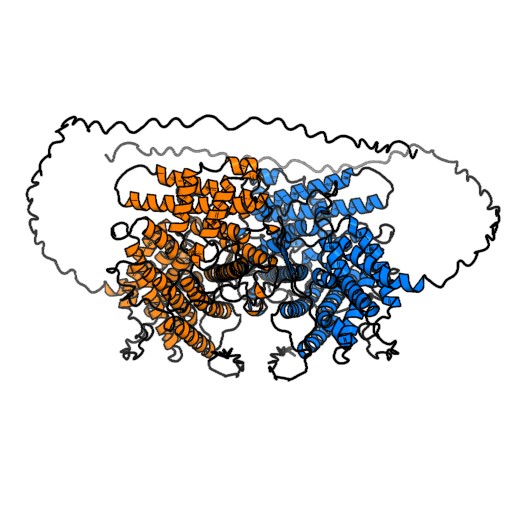ATOM 2458 C CA . ASN A 1 305 ? -19.531 -22.078 1.547 1 94.88 305 ASN A CA 1
ATOM 2459 C C . ASN A 1 305 ? -20.891 -22.234 0.869 1 94.88 305 ASN A C 1
ATOM 2461 O O . ASN A 1 305 ? -21.703 -23.062 1.279 1 94.88 305 ASN A O 1
ATOM 2465 N N . LEU A 1 306 ? -21.078 -21.469 -0.211 1 94.75 306 LEU A N 1
ATOM 2466 C CA . LEU A 1 306 ? -22.375 -21.422 -0.893 1 94.75 306 LEU A CA 1
ATOM 2467 C C . LEU A 1 306 ? -22.203 -21.625 -2.396 1 94.75 306 LEU A C 1
ATOM 2469 O O . LEU A 1 306 ? -21.156 -21.281 -2.951 1 94.75 306 LEU A O 1
ATOM 2473 N N . ALA A 1 307 ? -23.156 -22.203 -2.99 1 91.44 307 ALA A N 1
ATOM 2474 C CA . ALA A 1 307 ? -23.203 -22.281 -4.449 1 91.44 307 ALA A CA 1
ATOM 2475 C C . ALA A 1 307 ? -23.703 -20.969 -5.051 1 91.44 307 ALA A C 1
ATOM 2477 O O . ALA A 1 307 ? -24.281 -20.141 -4.344 1 91.44 307 ALA A O 1
ATOM 2478 N N . GLU A 1 308 ? -23.531 -20.812 -6.312 1 89.38 308 GLU A N 1
ATOM 2479 C CA . GLU A 1 308 ? -23.906 -19.594 -7 1 89.38 308 GLU A CA 1
ATOM 2480 C C . GLU A 1 308 ? -25.406 -19.344 -6.914 1 89.38 308 GLU A C 1
ATOM 2482 O O . GLU A 1 308 ? -25.859 -18.203 -6.836 1 89.38 308 GLU A O 1
ATOM 2487 N N . GLY A 1 309 ? -26.172 -20.406 -6.895 1 91.25 309 GLY A N 1
ATOM 2488 C CA . GLY A 1 309 ? -27.625 -20.297 -6.898 1 91.25 309 GLY A CA 1
ATOM 2489 C C . GLY A 1 309 ? -28.203 -20.047 -5.523 1 91.25 309 GLY A C 1
ATOM 2490 O O . GLY A 1 309 ? -29.391 -19.719 -5.395 1 91.25 309 GLY A O 1
ATOM 2491 N N . ASP A 1 310 ? -27.391 -20 -4.523 1 93.19 310 ASP A N 1
ATOM 2492 C CA . ASP A 1 310 ? -27.875 -19.859 -3.154 1 93.19 310 ASP A CA 1
ATOM 2493 C C . ASP A 1 310 ? -28.094 -18.391 -2.795 1 93.19 310 ASP A C 1
ATOM 2495 O O . ASP A 1 310 ? -28.75 -18.094 -1.8 1 93.19 310 ASP A O 1
ATOM 2499 N N . ILE A 1 311 ? -27.516 -17.453 -3.537 1 94.5 311 ILE A N 1
ATOM 2500 C CA . ILE A 1 311 ? -27.688 -16.031 -3.273 1 94.5 311 ILE A CA 1
ATOM 2501 C C . ILE A 1 311 ? -28.062 -15.312 -4.562 1 94.5 311 ILE A C 1
ATOM 2503 O O . ILE A 1 311 ? -27.844 -15.828 -5.66 1 94.5 311 ILE A O 1
ATOM 2507 N N . TYR A 1 312 ? -28.703 -14.164 -4.395 1 93.44 312 TYR A N 1
ATOM 2508 C CA . TYR A 1 312 ? -29.094 -13.375 -5.555 1 93.44 312 TYR A CA 1
ATOM 2509 C C . TYR A 1 312 ? -29.172 -11.891 -5.207 1 93.44 312 TYR A C 1
ATOM 2511 O O . TYR A 1 312 ? -29.312 -11.531 -4.039 1 93.44 312 TYR A O 1
ATOM 2519 N N . GLU A 1 313 ? -29.031 -11.062 -6.137 1 91.12 313 GLU A N 1
ATOM 2520 C CA . GLU A 1 313 ? -28.797 -9.625 -6.004 1 91.12 313 GLU A CA 1
ATOM 2521 C C . GLU A 1 313 ? -29.891 -8.969 -5.156 1 91.12 313 GLU A C 1
ATOM 2523 O O . GLU A 1 313 ? -29.578 -8.148 -4.285 1 91.12 313 GLU A O 1
ATOM 2528 N N . ASP A 1 314 ? -31.141 -9.258 -5.281 1 89.06 314 ASP A N 1
ATOM 2529 C CA . ASP A 1 314 ? -32.219 -8.57 -4.605 1 89.06 314 ASP A CA 1
ATOM 2530 C C . ASP A 1 314 ? -32.719 -9.359 -3.391 1 89.06 314 ASP A C 1
ATOM 2532 O O . ASP A 1 314 ? -33.875 -9.219 -2.969 1 89.06 314 ASP A O 1
ATOM 2536 N N . MET A 1 315 ? -31.812 -10.07 -2.879 1 89.81 315 MET A N 1
ATOM 2537 C CA . MET A 1 315 ? -32.188 -10.875 -1.729 1 89.81 315 MET A CA 1
ATOM 2538 C C . MET A 1 315 ? -32.438 -10.008 -0.5 1 89.81 315 MET A C 1
ATOM 2540 O O . MET A 1 315 ? -31.656 -9.086 -0.233 1 89.81 315 MET A O 1
ATOM 2544 N N . THR A 1 316 ? -33.438 -10.133 0.267 1 85.75 316 THR A N 1
ATOM 2545 C CA . THR A 1 316 ? -33.781 -9.336 1.443 1 85.75 316 THR A CA 1
ATOM 2546 C C . THR A 1 316 ? -33.625 -10.164 2.717 1 85.75 316 THR A C 1
ATOM 2548 O O . THR A 1 316 ? -33.438 -9.609 3.803 1 85.75 316 THR A O 1
ATOM 2551 N N . GLY A 1 317 ? -33.656 -11.414 2.58 1 85.56 317 GLY A N 1
ATOM 2552 C CA . GLY A 1 317 ? -33.5 -12.266 3.748 1 85.56 317 GLY A CA 1
ATOM 2553 C C . GLY A 1 317 ? -32.062 -12.609 4.047 1 85.56 317 GLY A C 1
ATOM 2554 O O . GLY A 1 317 ? -31.156 -12.195 3.318 1 85.56 317 GLY A O 1
ATOM 2555 N N . PRO A 1 318 ? -31.938 -13.281 5.199 1 88.38 318 PRO A N 1
ATOM 2556 C CA . PRO A 1 318 ? -30.562 -13.656 5.562 1 88.38 318 PRO A CA 1
ATOM 2557 C C . PRO A 1 318 ? -29.938 -14.648 4.582 1 88.38 318 PRO A C 1
ATOM 2559 O O . PRO A 1 318 ? -30.656 -15.453 3.979 1 88.38 318 PRO A O 1
ATOM 2562 N N . VAL A 1 319 ? -28.719 -14.57 4.391 1 93.44 319 VAL A N 1
ATOM 2563 C CA . VAL A 1 319 ? -27.969 -15.523 3.576 1 93.44 319 VAL A CA 1
ATOM 2564 C C . VAL A 1 319 ? -28.031 -16.906 4.215 1 93.44 319 VAL A C 1
ATOM 2566 O O . VAL A 1 319 ? -27.953 -17.047 5.441 1 93.44 319 VAL A O 1
ATOM 2569 N N . PRO A 1 320 ? -28.203 -17.906 3.395 1 94.19 320 PRO A N 1
ATOM 2570 C CA . PRO A 1 320 ? -28.203 -19.25 3.959 1 94.19 320 PRO A CA 1
ATOM 2571 C C . PRO A 1 320 ? -26.922 -19.594 4.703 1 94.19 320 PRO A C 1
ATOM 2573 O O . PRO A 1 320 ? -25.875 -19.016 4.414 1 94.19 320 PRO A O 1
ATOM 2576 N N . PRO A 1 321 ? -27.094 -20.484 5.684 1 93.88 321 PRO A N 1
ATOM 2577 C CA . PRO A 1 321 ? -25.875 -20.922 6.359 1 93.88 321 PRO A CA 1
ATOM 2578 C C . PRO A 1 321 ? -24.906 -21.641 5.422 1 93.88 321 PRO A C 1
ATOM 2580 O O . PRO A 1 321 ? -25.312 -22.109 4.359 1 93.88 321 PRO A O 1
ATOM 2583 N N . SER A 1 322 ? -23.688 -21.734 5.82 1 94.94 322 SER A N 1
ATOM 2584 C CA . SER A 1 322 ? -22.656 -22.422 5.035 1 94.94 322 SER A CA 1
ATOM 2585 C C . SER A 1 322 ? -23 -23.891 4.852 1 94.94 322 SER A C 1
ATOM 2587 O O . SER A 1 322 ? -23.406 -24.562 5.805 1 94.94 322 SER A O 1
ATOM 2589 N N . LYS A 1 323 ? -22.859 -24.359 3.67 1 94.31 323 LYS A N 1
ATOM 2590 C CA . LYS A 1 323 ? -22.953 -25.797 3.424 1 94.31 323 LYS A CA 1
ATOM 2591 C C . LYS A 1 323 ? -21.812 -26.547 4.09 1 94.31 323 LYS A C 1
ATOM 2593 O O . LYS A 1 323 ? -20.734 -25.984 4.305 1 94.31 323 LYS A O 1
ATOM 2598 N N . PRO A 1 324 ? -22.094 -27.812 4.406 1 91.5 324 PRO A N 1
ATOM 2599 C CA . PRO A 1 324 ? -20.984 -28.594 4.969 1 91.5 324 PRO A CA 1
ATOM 2600 C C . PRO A 1 324 ? -19.781 -28.672 4.035 1 91.5 324 PRO A C 1
ATOM 2602 O O . PRO A 1 324 ? -19.938 -28.688 2.814 1 91.5 324 PRO A O 1
ATOM 2605 N N . GLU A 1 325 ? -18.609 -28.781 4.562 1 89 325 GLU A N 1
ATOM 2606 C CA . GLU A 1 325 ? -17.391 -28.75 3.768 1 89 325 GLU A CA 1
ATOM 2607 C C . GLU A 1 325 ? -17.219 -30.031 2.963 1 89 325 GLU A C 1
ATOM 2609 O O . GLU A 1 325 ? -16.375 -30.109 2.066 1 89 325 GLU A O 1
ATOM 2614 N N . SER A 1 326 ? -18.016 -30.984 3.252 1 84.62 326 SER A N 1
ATOM 2615 C CA . SER A 1 326 ? -18.031 -32.188 2.445 1 84.62 326 SER A CA 1
ATOM 2616 C C . SER A 1 326 ? -18.625 -31.938 1.063 1 84.62 326 SER A C 1
ATOM 2618 O O . SER A 1 326 ? -18.359 -32.688 0.118 1 84.62 326 SER A O 1
ATOM 2620 N N . GLU A 1 327 ? -19.422 -30.906 1.046 1 84 327 GLU A N 1
ATOM 2621 C CA . GLU A 1 327 ? -19.922 -30.453 -0.253 1 84 327 GLU A CA 1
ATOM 2622 C C . GLU A 1 327 ? -18.938 -29.5 -0.925 1 84 327 GLU A C 1
ATOM 2624 O O . GLU A 1 327 ? -18.891 -28.312 -0.601 1 84 327 GLU A O 1
ATOM 2629 N N . LEU A 1 328 ? -18.25 -29.984 -1.873 1 80.5 328 LEU A N 1
ATOM 2630 C CA . LEU A 1 328 ? -17.141 -29.266 -2.496 1 80.5 328 LEU A CA 1
ATOM 2631 C C . LEU A 1 328 ? -17.672 -28.266 -3.529 1 80.5 328 LEU A C 1
ATOM 2633 O O . LEU A 1 328 ? -17.578 -28.516 -4.734 1 80.5 328 LEU A O 1
ATOM 2637 N N . THR A 1 329 ? -18.078 -27.094 -2.996 1 84.5 329 THR A N 1
ATOM 2638 C CA . THR A 1 329 ? -18.453 -26.016 -3.908 1 84.5 329 THR A CA 1
ATOM 2639 C C . THR A 1 329 ? -17.219 -25.375 -4.527 1 84.5 329 THR A C 1
ATOM 2641 O O . THR A 1 329 ? -16.094 -25.578 -4.062 1 84.5 329 THR A O 1
ATOM 2644 N N . SER A 1 330 ? -17.438 -24.656 -5.594 1 82.56 330 SER A N 1
ATOM 2645 C CA . SER A 1 330 ? -16.328 -23.953 -6.227 1 82.56 330 SER A CA 1
ATOM 2646 C C . SER A 1 330 ? -15.688 -22.953 -5.273 1 82.56 330 SER A C 1
ATOM 2648 O O . SER A 1 330 ? -14.477 -22.734 -5.312 1 82.56 330 SER A O 1
ATOM 2650 N N . LEU A 1 331 ? -16.453 -22.422 -4.363 1 90.44 331 LEU A N 1
ATOM 2651 C CA . LEU A 1 331 ? -15.953 -21.422 -3.443 1 90.44 331 LEU A CA 1
ATOM 2652 C C . LEU A 1 331 ? -15.156 -22.062 -2.309 1 90.44 331 LEU A C 1
ATOM 2654 O O . LEU A 1 331 ? -14.219 -21.453 -1.785 1 90.44 331 LEU A O 1
ATOM 2658 N N . LEU A 1 332 ? -15.562 -23.25 -1.92 1 89.69 332 LEU A N 1
ATOM 2659 C CA . LEU A 1 332 ? -14.93 -23.922 -0.788 1 89.69 332 LEU A CA 1
ATOM 2660 C C . LEU A 1 332 ? -13.43 -24.078 -1.025 1 89.69 332 LEU A C 1
ATOM 2662 O O . LEU A 1 332 ? -12.633 -23.953 -0.097 1 89.69 332 LEU A O 1
ATOM 2666 N N . TYR A 1 333 ? -13.117 -24.422 -2.236 1 86.5 333 TYR A N 1
ATOM 2667 C CA . TYR A 1 333 ? -11.719 -24.594 -2.598 1 86.5 333 TYR A CA 1
ATOM 2668 C C . TYR A 1 333 ? -10.914 -23.344 -2.273 1 86.5 333 TYR A C 1
ATOM 2670 O O . TYR A 1 333 ? -9.828 -23.422 -1.699 1 86.5 333 TYR A O 1
ATOM 2678 N N . PHE A 1 334 ? -11.438 -22.234 -2.584 1 90 334 PHE A N 1
ATOM 2679 C CA . PHE A 1 334 ? -10.734 -20.984 -2.363 1 90 334 PHE A CA 1
ATOM 2680 C C . PHE A 1 334 ? -10.719 -20.625 -0.882 1 90 334 PHE A C 1
ATOM 2682 O O . PHE A 1 334 ? -9.758 -20.016 -0.393 1 90 334 PHE A O 1
ATOM 2689 N N . ILE A 1 335 ? -11.727 -20.984 -0.166 1 93.19 335 ILE A N 1
ATOM 2690 C CA . ILE A 1 335 ? -11.766 -20.766 1.277 1 93.19 335 ILE A CA 1
ATOM 2691 C C . ILE A 1 335 ? -10.648 -21.578 1.943 1 93.19 335 ILE A C 1
ATOM 2693 O O . ILE A 1 335 ? -9.898 -21.047 2.762 1 93.19 335 ILE A O 1
ATOM 2697 N N . LEU A 1 336 ? -10.531 -22.828 1.494 1 91.06 336 LEU A N 1
ATOM 2698 C CA . LEU A 1 336 ? -9.508 -23.703 2.055 1 91.06 336 LEU A CA 1
ATOM 2699 C C . LEU A 1 336 ? -8.109 -23.203 1.71 1 91.06 336 LEU A C 1
ATOM 2701 O O . LEU A 1 336 ? -7.219 -23.203 2.562 1 91.06 336 LEU A O 1
ATOM 2705 N N . LEU A 1 337 ? -7.953 -22.812 0.479 1 90.75 337 LEU A N 1
ATOM 2706 C CA . LEU A 1 337 ? -6.672 -22.25 0.053 1 90.75 337 LEU A CA 1
ATOM 2707 C C . LEU A 1 337 ? -6.301 -21.031 0.89 1 90.75 337 LEU A C 1
ATOM 2709 O O . LEU A 1 337 ? -5.141 -20.859 1.261 1 90.75 337 LEU A O 1
ATOM 2713 N N . SER A 1 338 ? -7.277 -20.234 1.209 1 91.38 338 SER A N 1
ATOM 2714 C CA . SER A 1 338 ? -7.031 -19.031 1.991 1 91.38 338 SER A CA 1
ATOM 2715 C C . SER A 1 338 ? -6.629 -19.375 3.422 1 91.38 338 SER A C 1
ATOM 2717 O O . SER A 1 338 ? -5.836 -18.656 4.035 1 91.38 338 SER A O 1
ATOM 2719 N N . ARG A 1 339 ? -7.164 -20.391 3.934 1 92.44 339 ARG A N 1
ATOM 2720 C CA . ARG A 1 339 ? -6.789 -20.828 5.273 1 92.44 339 ARG A CA 1
ATOM 2721 C C . ARG A 1 339 ? -5.316 -21.234 5.332 1 92.44 339 ARG A C 1
ATOM 2723 O O . ARG A 1 339 ? -4.613 -20.875 6.277 1 92.44 339 ARG A O 1
ATOM 2730 N N . LEU A 1 340 ? -4.887 -21.938 4.32 1 92.25 340 LEU A N 1
ATOM 2731 C CA . LEU A 1 340 ? -3.48 -22.312 4.23 1 92.25 340 LEU A CA 1
ATOM 2732 C C . LEU A 1 340 ? -2.602 -21.078 4.062 1 92.25 340 LEU A C 1
ATOM 2734 O O . LEU A 1 340 ? -1.536 -20.984 4.672 1 92.25 340 LEU A O 1
ATOM 2738 N N . ARG A 1 341 ? -3.094 -20.219 3.289 1 91.88 341 ARG A N 1
ATOM 2739 C CA . ARG A 1 341 ? -2.34 -19 3.02 1 91.88 341 ARG A CA 1
ATOM 2740 C C . ARG A 1 341 ? -2.234 -18.125 4.27 1 91.88 341 ARG A C 1
ATOM 2742 O O . ARG A 1 341 ? -1.228 -17.438 4.477 1 91.88 341 ARG A O 1
ATOM 2749 N N . ASN A 1 342 ? -3.18 -18.188 5.125 1 91.62 342 ASN A N 1
ATOM 2750 C CA . ASN A 1 342 ? -3.105 -17.469 6.391 1 91.62 342 ASN A CA 1
ATOM 2751 C C . ASN A 1 342 ? -1.949 -17.969 7.254 1 91.62 342 ASN A C 1
ATOM 2753 O O . ASN A 1 342 ? -1.292 -17.172 7.934 1 91.62 342 ASN A O 1
ATOM 2757 N N . ILE A 1 343 ? -1.732 -19.234 7.199 1 93.62 343 ILE A N 1
ATOM 2758 C CA . ILE A 1 343 ? -0.594 -19.781 7.926 1 93.62 343 ILE A CA 1
ATOM 2759 C C . ILE A 1 343 ? 0.704 -19.391 7.223 1 93.62 343 ILE A C 1
ATOM 2761 O O . ILE A 1 343 ? 1.692 -19.047 7.875 1 93.62 343 ILE A O 1
ATOM 2765 N N . GLN A 1 344 ? 0.641 -19.5 5.945 1 92.88 344 GLN A N 1
ATOM 2766 C CA . GLN A 1 344 ? 1.795 -19.062 5.168 1 92.88 344 GLN A CA 1
ATOM 2767 C C . GLN A 1 344 ? 2.16 -17.625 5.488 1 92.88 344 GLN A C 1
ATOM 2769 O O . GLN A 1 344 ? 3.34 -17.266 5.52 1 92.88 344 GLN A O 1
ATOM 2774 N N . ALA A 1 345 ? 1.169 -16.844 5.676 1 93.88 345 ALA A N 1
ATOM 2775 C CA . ALA A 1 345 ? 1.384 -15.445 6.027 1 93.88 345 ALA A CA 1
ATOM 2776 C C . ALA A 1 345 ? 2.199 -15.32 7.309 1 93.88 345 ALA A C 1
ATOM 2778 O O . ALA A 1 345 ? 3.07 -14.453 7.418 1 93.88 345 ALA A O 1
ATOM 2779 N N . GLN A 1 346 ? 1.948 -16.125 8.25 1 93 346 GLN A N 1
ATOM 2780 C CA . GLN A 1 346 ? 2.711 -16.141 9.492 1 93 346 GLN A CA 1
ATOM 2781 C C . GLN A 1 346 ? 4.176 -16.469 9.242 1 93 346 GLN A C 1
ATOM 2783 O O . GLN A 1 346 ? 5.07 -15.914 9.875 1 93 346 GLN A O 1
ATOM 2788 N N . ILE A 1 347 ? 4.359 -17.375 8.383 1 93.06 347 ILE A N 1
ATOM 2789 C CA . ILE A 1 347 ? 5.715 -17.781 8.023 1 93.06 347 ILE A CA 1
ATOM 2790 C C . ILE A 1 347 ? 6.449 -16.594 7.387 1 93.06 347 ILE A C 1
ATOM 2792 O O . ILE A 1 347 ? 7.598 -16.312 7.738 1 93.06 347 ILE A O 1
ATOM 2796 N N . ILE A 1 348 ? 5.762 -15.953 6.492 1 91.25 348 ILE A N 1
ATOM 2797 C CA . ILE A 1 348 ? 6.348 -14.805 5.801 1 91.25 348 ILE A CA 1
ATOM 2798 C C . ILE A 1 348 ? 6.695 -13.719 6.809 1 91.25 348 ILE A C 1
ATOM 2800 O O . ILE A 1 348 ? 7.75 -13.086 6.711 1 91.25 348 ILE A O 1
ATOM 2804 N N . ASP A 1 349 ? 5.797 -13.477 7.742 1 91.38 349 ASP A N 1
ATOM 2805 C CA . ASP A 1 349 ? 6.062 -12.492 8.789 1 91.38 349 ASP A CA 1
ATOM 2806 C C . ASP A 1 349 ? 7.312 -12.867 9.586 1 91.38 349 ASP A C 1
ATOM 2808 O O . ASP A 1 349 ? 8.141 -12 9.891 1 91.38 349 ASP A O 1
ATOM 2812 N N . MET A 1 350 ? 7.441 -14.062 9.867 1 88.5 350 MET A N 1
ATOM 2813 C CA . MET A 1 350 ? 8.594 -14.539 10.625 1 88.5 350 MET A CA 1
ATOM 2814 C C . MET A 1 350 ? 9.883 -14.383 9.82 1 88.5 350 MET A C 1
ATOM 2816 O O . MET A 1 350 ? 10.922 -14.008 10.367 1 88.5 350 MET A O 1
ATOM 2820 N N . MET A 1 351 ? 9.789 -14.695 8.562 1 83.94 351 MET A N 1
ATOM 2821 C CA . MET A 1 351 ? 10.953 -14.625 7.688 1 83.94 351 MET A CA 1
ATOM 2822 C C . MET A 1 351 ? 11.414 -13.188 7.504 1 83.94 351 MET A C 1
ATOM 2824 O O . MET A 1 351 ? 12.602 -12.93 7.305 1 83.94 351 MET A O 1
ATOM 2828 N N . ASN A 1 352 ? 10.477 -12.336 7.598 1 86.06 352 ASN A N 1
ATOM 2829 C CA . ASN A 1 352 ? 10.797 -10.922 7.398 1 86.06 352 ASN A CA 1
ATOM 2830 C C . ASN A 1 352 ? 11.094 -10.227 8.719 1 86.06 352 ASN A C 1
ATOM 2832 O O . ASN A 1 352 ? 11.469 -9.055 8.734 1 86.06 352 ASN A O 1
ATOM 2836 N N . ALA A 1 353 ? 10.977 -10.961 9.773 1 82.94 353 ALA A N 1
ATOM 2837 C CA . ALA A 1 353 ? 11.25 -10.375 11.086 1 82.94 353 ALA A CA 1
ATOM 2838 C C . ALA A 1 353 ? 12.75 -10.125 11.266 1 82.94 353 ALA A C 1
ATOM 2840 O O . ALA A 1 353 ? 13.57 -10.68 10.531 1 82.94 353 ALA A O 1
ATOM 2841 N N . THR A 1 354 ? 13.094 -9.273 12.172 1 78 354 THR A N 1
ATOM 2842 C CA . THR A 1 354 ? 14.477 -8.867 12.391 1 78 354 THR A CA 1
ATOM 2843 C C . THR A 1 354 ? 15.18 -9.828 13.344 1 78 354 THR A C 1
ATOM 2845 O O . THR A 1 354 ? 16.406 -9.812 13.469 1 78 354 THR A O 1
ATOM 2848 N N . SER A 1 355 ? 14.391 -10.602 13.953 1 78.81 355 SER A N 1
ATOM 2849 C CA . SER A 1 355 ? 14.969 -11.555 14.891 1 78.81 355 SER A CA 1
ATOM 2850 C C . SER A 1 355 ? 14.594 -12.984 14.523 1 78.81 355 SER A C 1
ATOM 2852 O O . SER A 1 355 ? 13.531 -13.227 13.938 1 78.81 355 SER A O 1
ATOM 2854 N N . GLN A 1 356 ? 15.562 -13.898 14.766 1 79.62 356 GLN A N 1
ATOM 2855 C CA . GLN A 1 356 ? 15.289 -15.305 14.508 1 79.62 356 GLN A CA 1
ATOM 2856 C C . GLN A 1 356 ? 14.297 -15.867 15.531 1 79.62 356 GLN A C 1
ATOM 2858 O O . GLN A 1 356 ? 14.508 -15.742 16.734 1 79.62 356 GLN A O 1
ATOM 2863 N N . PRO A 1 357 ? 13.32 -16.484 15.008 1 85.12 357 PRO A N 1
ATOM 2864 C CA . PRO A 1 357 ? 12.359 -17.078 15.938 1 85.12 357 PRO A CA 1
ATOM 2865 C C . PRO A 1 357 ? 12.891 -18.344 16.594 1 85.12 357 PRO A C 1
ATOM 2867 O O . PRO A 1 357 ? 13.734 -19.031 16.016 1 85.12 357 PRO A O 1
ATOM 2870 N N . PRO A 1 358 ? 12.414 -18.562 17.844 1 87.94 358 PRO A N 1
ATOM 2871 C CA . PRO A 1 358 ? 12.75 -19.859 18.438 1 87.94 358 PRO A CA 1
ATOM 2872 C C . PRO A 1 358 ? 12.258 -21.047 17.609 1 87.94 358 PRO A C 1
ATOM 2874 O O . PRO A 1 358 ? 11.203 -20.953 16.969 1 87.94 358 PRO A O 1
ATOM 2877 N N . TYR A 1 359 ? 13.023 -22.203 17.609 1 91.25 359 TYR A N 1
ATOM 2878 C CA . TYR A 1 359 ? 12.688 -23.375 16.797 1 91.25 359 TYR A CA 1
ATOM 2879 C C . TYR A 1 359 ? 11.328 -23.938 17.219 1 91.25 359 TYR A C 1
ATOM 2881 O O . TYR A 1 359 ? 10.625 -24.531 16.391 1 91.25 359 TYR A O 1
ATOM 2889 N N . ALA A 1 360 ? 10.938 -23.688 18.469 1 91.88 360 ALA A N 1
ATOM 2890 C CA . ALA A 1 360 ? 9.641 -24.141 18.953 1 91.88 360 ALA A CA 1
ATOM 2891 C C . ALA A 1 360 ? 8.508 -23.516 18.141 1 91.88 360 ALA A C 1
ATOM 2893 O O . ALA A 1 360 ? 7.473 -24.156 17.922 1 91.88 360 ALA A O 1
ATOM 2894 N N . ASN A 1 361 ? 8.695 -22.297 17.734 1 91.5 361 ASN A N 1
ATOM 2895 C CA . ASN A 1 361 ? 7.695 -21.625 16.891 1 91.5 361 ASN A CA 1
ATOM 2896 C C . ASN A 1 361 ? 7.539 -22.328 15.547 1 91.5 361 ASN A C 1
ATOM 2898 O O . ASN A 1 361 ? 6.438 -22.375 14.992 1 91.5 361 ASN A O 1
ATOM 2902 N N . ILE A 1 362 ? 8.648 -22.891 15.062 1 93.94 362 ILE A N 1
ATOM 2903 C CA . ILE A 1 362 ? 8.633 -23.594 13.789 1 93.94 362 ILE A CA 1
ATOM 2904 C C . ILE A 1 362 ? 7.785 -24.859 13.906 1 93.94 362 ILE A C 1
ATOM 2906 O O . ILE A 1 362 ? 6.953 -25.141 13.047 1 93.94 362 ILE A O 1
ATOM 2910 N N . THR A 1 363 ? 7.961 -25.5 14.969 1 93.06 363 THR A N 1
ATOM 2911 C CA . THR A 1 363 ? 7.23 -26.75 15.195 1 93.06 363 THR A CA 1
ATOM 2912 C C . THR A 1 363 ? 5.738 -26.469 15.375 1 93.06 363 THR A C 1
ATOM 2914 O O . THR A 1 363 ? 4.902 -27.234 14.898 1 93.06 363 THR A O 1
ATOM 2917 N N . ASP A 1 364 ? 5.434 -25.359 16.031 1 94.88 364 ASP A N 1
ATOM 2918 C CA . ASP A 1 364 ? 4.039 -24.984 16.234 1 94.88 364 ASP A CA 1
ATOM 2919 C C . ASP A 1 364 ? 3.352 -24.672 14.906 1 94.88 364 ASP A C 1
ATOM 2921 O O . ASP A 1 364 ? 2.229 -25.109 14.656 1 94.88 364 ASP A O 1
ATOM 2925 N N . ILE A 1 365 ? 4.023 -23.969 14.109 1 95.56 365 ILE A N 1
ATOM 2926 C CA . ILE A 1 365 ? 3.461 -23.578 12.82 1 95.56 365 ILE A CA 1
ATOM 2927 C C . ILE A 1 365 ? 3.334 -24.797 11.922 1 95.56 365 ILE A C 1
ATOM 2929 O O . ILE A 1 365 ? 2.354 -24.938 11.188 1 95.56 365 ILE A O 1
ATOM 2933 N N . ASP A 1 366 ? 4.297 -25.656 11.953 1 95.56 366 ASP A N 1
ATOM 2934 C CA . ASP A 1 366 ? 4.262 -26.922 11.203 1 95.56 366 ASP A CA 1
ATOM 2935 C C . ASP A 1 366 ? 3.035 -27.75 11.578 1 95.56 366 ASP A C 1
ATOM 2937 O O . ASP A 1 366 ? 2.328 -28.25 10.703 1 95.56 366 ASP A O 1
ATOM 2941 N N . THR A 1 367 ? 2.824 -27.828 12.836 1 94.75 367 THR A N 1
ATOM 2942 C CA . THR A 1 367 ? 1.687 -28.594 13.336 1 94.75 367 THR A CA 1
ATOM 2943 C C . THR A 1 367 ? 0.372 -27.984 12.852 1 94.75 367 THR A C 1
ATOM 2945 O O . THR A 1 367 ? -0.536 -28.703 12.438 1 94.75 367 THR A O 1
ATOM 2948 N N . ALA A 1 368 ? 0.314 -26.688 12.93 1 94 368 ALA A N 1
ATOM 2949 C CA . ALA A 1 368 ? -0.893 -26 12.484 1 94 368 ALA A CA 1
ATOM 2950 C C . ALA A 1 368 ? -1.123 -26.203 10.992 1 94 368 ALA A C 1
ATOM 2952 O O . ALA A 1 368 ? -2.258 -26.406 10.555 1 94 368 ALA A O 1
ATOM 2953 N N . LEU A 1 369 ? -0.11 -26.141 10.219 1 94.12 369 LEU A N 1
ATOM 2954 C CA . LEU A 1 369 ? -0.174 -26.328 8.773 1 94.12 369 LEU A CA 1
ATOM 2955 C C . LEU A 1 369 ? -0.663 -27.719 8.43 1 94.12 369 LEU A C 1
ATOM 2957 O O . LEU A 1 369 ? -1.545 -27.891 7.582 1 94.12 369 LEU A O 1
ATOM 2961 N N . ARG A 1 370 ? -0.134 -28.688 9.055 1 93.19 370 ARG A N 1
ATOM 2962 C CA . ARG A 1 370 ? -0.499 -30.078 8.805 1 93.19 370 ARG A CA 1
ATOM 2963 C C . ARG A 1 370 ? -1.934 -30.359 9.242 1 93.19 370 ARG A C 1
ATOM 2965 O O . ARG A 1 370 ? -2.65 -31.125 8.594 1 93.19 370 ARG A O 1
ATOM 2972 N N . TYR A 1 371 ? -2.305 -29.719 10.281 1 91.94 371 TYR A N 1
ATOM 2973 C CA . TYR A 1 371 ? -3.674 -29.891 10.758 1 91.94 371 TYR A CA 1
ATOM 2974 C C . TYR A 1 371 ? -4.676 -29.422 9.711 1 91.94 371 TYR A C 1
ATOM 2976 O O . TYR A 1 371 ? -5.645 -30.125 9.406 1 91.94 371 TYR A O 1
ATOM 2984 N N . ILE A 1 372 ? -4.43 -28.281 9.133 1 90.38 372 ILE A N 1
ATOM 2985 C CA . ILE A 1 372 ? -5.332 -27.719 8.141 1 90.38 372 ILE A CA 1
ATOM 2986 C C . ILE A 1 372 ? -5.328 -28.594 6.883 1 90.38 372 ILE A C 1
ATOM 2988 O O . ILE A 1 372 ? -6.387 -28.891 6.332 1 90.38 372 ILE A O 1
ATOM 2992 N N . HIS A 1 373 ? -4.195 -28.953 6.418 1 90.81 373 HIS A N 1
ATOM 2993 C CA . HIS A 1 373 ? -4.066 -29.766 5.207 1 90.81 373 HIS A CA 1
ATOM 2994 C C . HIS A 1 373 ? -4.711 -31.125 5.379 1 90.81 373 HIS A C 1
ATOM 2996 O O . HIS A 1 373 ? -5.438 -31.594 4.5 1 90.81 373 HIS A O 1
ATOM 3002 N N . ASP A 1 374 ? -4.492 -31.719 6.539 1 88.19 374 ASP A N 1
ATOM 3003 C CA . ASP A 1 374 ? -4.969 -33.062 6.777 1 88.19 374 ASP A CA 1
ATOM 3004 C C . ASP A 1 374 ? -6.48 -33.094 6.988 1 88.19 374 ASP A C 1
ATOM 3006 O O . ASP A 1 374 ? -7.133 -34.125 6.73 1 88.19 374 ASP A O 1
ATOM 3010 N N . ASN A 1 375 ? -7.012 -32 7.383 1 85.19 375 ASN A N 1
ATOM 3011 C CA . ASN A 1 375 ? -8.445 -31.953 7.648 1 85.19 375 ASN A CA 1
ATOM 3012 C C . ASN A 1 375 ? -9.219 -31.359 6.473 1 85.19 375 ASN A C 1
ATOM 3014 O O . ASN A 1 375 ? -10.445 -31.25 6.523 1 85.19 375 ASN A O 1
ATOM 3018 N N . ALA A 1 376 ? -8.484 -31.016 5.488 1 85.38 376 ALA A N 1
ATOM 3019 C CA . ALA A 1 376 ? -9.172 -30.531 4.289 1 85.38 376 ALA A CA 1
ATOM 3020 C C . ALA A 1 376 ? -9.898 -31.688 3.59 1 85.38 376 ALA A C 1
ATOM 3022 O O . ALA A 1 376 ? -9.383 -32.812 3.514 1 85.38 376 ALA A O 1
ATOM 3023 N N . PRO A 1 377 ? -11.133 -31.359 3.213 1 81.69 377 PRO A N 1
ATOM 3024 C CA . PRO A 1 377 ? -11.852 -32.438 2.514 1 81.69 377 PRO A CA 1
ATOM 3025 C C . PRO A 1 377 ? -11.156 -32.875 1.227 1 81.69 377 PRO A C 1
ATOM 3027 O O . PRO A 1 377 ? -10.57 -32.031 0.528 1 81.69 377 PRO A O 1
ATOM 3030 N N . HIS A 1 378 ? -10.984 -34.156 1.067 1 75.5 378 HIS A N 1
ATOM 3031 C CA . HIS A 1 378 ? -10.344 -34.688 -0.125 1 75.5 378 HIS A CA 1
ATOM 3032 C C . HIS A 1 378 ? -11.344 -35.469 -0.986 1 75.5 378 HIS A C 1
ATOM 3034 O O . HIS A 1 378 ? -12.281 -36.062 -0.465 1 75.5 378 HIS A O 1
ATOM 3040 N N . SER A 1 379 ? -11.148 -35.125 -2.242 1 67.62 379 SER A N 1
ATOM 3041 C CA . SER A 1 379 ? -11.953 -35.938 -3.158 1 67.62 379 SER A CA 1
ATOM 3042 C C . SER A 1 379 ? -11.469 -37.375 -3.195 1 67.62 379 SER A C 1
ATOM 3044 O O . SER A 1 379 ? -10.273 -37.656 -3.389 1 67.62 379 SER A O 1
ATOM 3046 N N . PRO A 1 380 ? -12.305 -38.281 -2.807 1 60.69 380 PRO A N 1
ATOM 3047 C CA . PRO A 1 380 ? -11.891 -39.688 -2.762 1 60.69 380 PRO A CA 1
ATOM 3048 C C . PRO A 1 380 ? -11.289 -40.156 -4.082 1 60.69 380 PRO A C 1
ATOM 3050 O O . PRO A 1 380 ? -10.523 -41.125 -4.098 1 60.69 380 PRO A O 1
ATOM 3053 N N . ASP A 1 381 ? -11.609 -39.469 -5.098 1 61.06 381 ASP A N 1
ATOM 3054 C CA . ASP A 1 381 ? -11.234 -39.969 -6.422 1 61.06 381 ASP A CA 1
ATOM 3055 C C . ASP A 1 381 ? -9.789 -39.594 -6.754 1 61.06 381 ASP A C 1
ATOM 3057 O O . ASP A 1 381 ? -9.242 -40.031 -7.762 1 61.06 381 ASP A O 1
ATOM 3061 N N . VAL A 1 382 ? -9.25 -38.75 -5.953 1 61.19 382 VAL A N 1
ATOM 3062 C CA . VAL A 1 382 ? -7.91 -38.281 -6.293 1 61.19 382 VAL A CA 1
ATOM 3063 C C . VAL A 1 382 ? -6.867 -39.219 -5.668 1 61.19 382 VAL A C 1
ATOM 3065 O O . VAL A 1 382 ? -6.609 -39.125 -4.465 1 61.19 382 VAL A O 1
ATOM 3068 N N . LYS A 1 383 ? -6.684 -40.406 -6.418 1 58.5 383 LYS A N 1
ATOM 3069 C CA . LYS A 1 383 ? -5.566 -41.281 -6.07 1 58.5 383 LYS A CA 1
ATOM 3070 C C . LYS A 1 383 ? -4.289 -40.844 -6.789 1 58.5 383 LYS A C 1
ATOM 3072 O O . LYS A 1 383 ? -4.332 -40.438 -7.957 1 58.5 383 LYS A O 1
ATOM 3077 N N . ASP A 1 384 ? -3.143 -40.688 -6.121 1 68.94 384 ASP A N 1
ATOM 3078 C CA . ASP A 1 384 ? -1.777 -40.375 -6.547 1 68.94 384 ASP A CA 1
ATOM 3079 C C . ASP A 1 384 ? -1.742 -39.188 -7.496 1 68.94 384 ASP A C 1
ATOM 3081 O O . ASP A 1 384 ? -1.527 -39.344 -8.695 1 68.94 384 ASP A O 1
ATOM 3085 N N . ILE A 1 385 ? -1.975 -38.031 -7.199 1 72.94 385 ILE A N 1
ATOM 3086 C CA . ILE A 1 385 ? -2.15 -36.781 -7.922 1 72.94 385 ILE A CA 1
ATOM 3087 C C . ILE A 1 385 ? -0.935 -36.531 -8.805 1 72.94 385 ILE A C 1
ATOM 3089 O O . ILE A 1 385 ? -1.049 -35.906 -9.859 1 72.94 385 ILE A O 1
ATOM 3093 N N . VAL A 1 386 ? 0.159 -37.25 -8.57 1 75.56 386 VAL A N 1
ATOM 3094 C CA . VAL A 1 386 ? 1.373 -36.906 -9.297 1 75.56 386 VAL A CA 1
ATOM 3095 C C . VAL A 1 386 ? 1.624 -37.938 -10.398 1 75.56 386 VAL A C 1
ATOM 3097 O O . VAL A 1 386 ? 2.527 -37.781 -11.219 1 75.56 386 VAL A O 1
ATOM 3100 N N . ASP A 1 387 ? 0.693 -38.844 -10.445 1 77.25 387 ASP A N 1
ATOM 3101 C CA . ASP A 1 387 ? 0.839 -39.844 -11.5 1 77.25 387 ASP A CA 1
ATOM 3102 C C . ASP A 1 387 ? 0.49 -39.25 -12.867 1 77.25 387 ASP A C 1
ATOM 3104 O O . ASP A 1 387 ? -0.671 -38.938 -13.133 1 77.25 387 ASP A O 1
ATOM 3108 N N . VAL A 1 388 ? 1.351 -39.219 -13.758 1 75.69 388 VAL A N 1
ATOM 3109 C CA . VAL A 1 388 ? 1.25 -38.594 -15.062 1 75.69 388 VAL A CA 1
ATOM 3110 C C . VAL A 1 388 ? 0.262 -39.344 -15.945 1 75.69 388 VAL A C 1
ATOM 3112 O O . VAL A 1 388 ? -0.363 -38.75 -16.828 1 75.69 388 VAL A O 1
ATOM 3115 N N . SER A 1 389 ? 0.056 -40.594 -15.578 1 74.19 389 SER A N 1
ATOM 3116 C CA . SER A 1 389 ? -0.792 -41.469 -16.406 1 74.19 389 SER A CA 1
ATOM 3117 C C . SER A 1 389 ? -2.27 -41.219 -16.125 1 74.19 389 SER A C 1
ATOM 3119 O O . SER A 1 389 ? -3.131 -41.562 -16.938 1 74.19 389 SER A O 1
ATOM 3121 N N . ILE A 1 390 ? -2.533 -40.562 -15.07 1 74.62 390 ILE A N 1
ATOM 3122 C CA . ILE A 1 390 ? -3.918 -40.312 -14.688 1 74.62 390 ILE A CA 1
ATOM 3123 C C . ILE A 1 390 ? -4.344 -38.938 -15.156 1 74.62 390 ILE A C 1
ATOM 3125 O O . ILE A 1 390 ? -3.684 -37.938 -14.844 1 74.62 390 ILE A O 1
ATOM 3129 N N . PRO A 1 391 ? -5.383 -38.938 -15.961 1 73.75 391 PRO A N 1
ATOM 3130 C CA . PRO A 1 391 ? -5.844 -37.625 -16.406 1 73.75 391 PRO A CA 1
ATOM 3131 C C . PRO A 1 391 ? -6.262 -36.719 -15.25 1 73.75 391 PRO A C 1
ATOM 3133 O O . PRO A 1 391 ? -6.816 -37.219 -14.258 1 73.75 391 PRO A O 1
ATOM 3136 N N . MET A 1 392 ? -6.039 -35.469 -15.414 1 76.31 392 MET A N 1
ATOM 3137 C CA . MET A 1 392 ? -6.359 -34.5 -14.375 1 76.31 392 MET A CA 1
ATOM 3138 C C . MET A 1 392 ? -7.797 -34 -14.516 1 76.31 392 MET A C 1
ATOM 3140 O O . MET A 1 392 ? -8.242 -33.688 -15.625 1 76.31 392 MET A O 1
ATOM 3144 N N . THR A 1 393 ? -8.57 -34.062 -13.492 1 77.12 393 THR A N 1
ATOM 3145 C CA . THR A 1 393 ? -9.906 -33.5 -13.406 1 77.12 393 THR A CA 1
ATOM 3146 C C . THR A 1 393 ? -9.867 -32.156 -12.695 1 77.12 393 THR A C 1
ATOM 3148 O O . THR A 1 393 ? -8.844 -31.766 -12.141 1 77.12 393 THR A O 1
ATOM 3151 N N . LEU A 1 394 ? -10.945 -31.453 -12.812 1 76.31 394 LEU A N 1
ATOM 3152 C CA . LEU A 1 394 ? -11.031 -30.172 -12.117 1 76.31 394 LEU A CA 1
ATOM 3153 C C . LEU A 1 394 ? -10.812 -30.344 -10.617 1 76.31 394 LEU A C 1
ATOM 3155 O O . LEU A 1 394 ? -10.164 -29.516 -9.977 1 76.31 394 LEU A O 1
ATOM 3159 N N . GLN A 1 395 ? -11.32 -31.406 -10.133 1 77.94 395 GLN A N 1
ATOM 3160 C CA . GLN A 1 395 ? -11.188 -31.688 -8.703 1 77.94 395 GLN A CA 1
ATOM 3161 C C . GLN A 1 395 ? -9.742 -32 -8.336 1 77.94 395 GLN A C 1
ATOM 3163 O O . GLN A 1 395 ? -9.258 -31.562 -7.285 1 77.94 395 GLN A O 1
ATOM 3168 N N . SER A 1 396 ? -9.133 -32.781 -9.203 1 79.38 396 SER A N 1
ATOM 3169 C CA . SER A 1 396 ? -7.738 -33.094 -8.938 1 79.38 396 SER A CA 1
ATOM 3170 C C . SER A 1 396 ? -6.844 -31.875 -9.055 1 79.38 396 SER A C 1
ATOM 3172 O O . SER A 1 396 ? -5.852 -31.75 -8.336 1 79.38 396 SER A O 1
ATOM 3174 N N . MET A 1 397 ? -7.242 -31.031 -9.961 1 79.12 397 MET A N 1
ATOM 3175 C CA . MET A 1 397 ? -6.488 -29.797 -10.117 1 79.12 397 MET A CA 1
ATOM 3176 C C . MET A 1 397 ? -6.602 -28.922 -8.859 1 79.12 397 MET A C 1
ATOM 3178 O O . MET A 1 397 ? -5.617 -28.344 -8.414 1 79.12 397 MET A O 1
ATOM 3182 N N . ARG A 1 398 ? -7.762 -28.828 -8.336 1 81 398 ARG A N 1
ATOM 3183 C CA . ARG A 1 398 ? -8 -28.062 -7.113 1 81 398 ARG A CA 1
ATOM 3184 C C . ARG A 1 398 ? -7.227 -28.656 -5.938 1 81 398 ARG A C 1
ATOM 3186 O O . ARG A 1 398 ? -6.633 -27.922 -5.145 1 81 398 ARG A O 1
ATOM 3193 N N . GLN A 1 399 ? -7.223 -29.906 -5.91 1 83.88 399 GLN A N 1
ATOM 3194 C CA . GLN A 1 399 ? -6.469 -30.594 -4.855 1 83.88 399 GLN A CA 1
ATOM 3195 C C . GLN A 1 399 ? -4.973 -30.344 -5.02 1 83.88 399 GLN A C 1
ATOM 3197 O O . GLN A 1 399 ? -4.254 -30.188 -4.027 1 83.88 399 GLN A O 1
ATOM 3202 N N . CYS A 1 400 ? -4.574 -30.391 -6.238 1 83.38 400 CYS A N 1
ATOM 3203 C CA . CYS A 1 400 ? -3.168 -30.141 -6.52 1 83.38 400 CYS A CA 1
ATOM 3204 C C . CYS A 1 400 ? -2.76 -28.75 -6.031 1 83.38 400 CYS A C 1
ATOM 3206 O O . CYS A 1 400 ? -1.679 -28.578 -5.465 1 83.38 400 CYS A O 1
ATOM 3208 N N . GLN A 1 401 ? -3.621 -27.828 -6.238 1 84.81 401 GLN A N 1
ATOM 3209 C CA . GLN A 1 401 ? -3.32 -26.453 -5.816 1 84.81 401 GLN A CA 1
ATOM 3210 C C . GLN A 1 401 ? -3.232 -26.359 -4.297 1 84.81 401 GLN A C 1
ATOM 3212 O O . GLN A 1 401 ? -2.385 -25.641 -3.766 1 84.81 401 GLN A O 1
ATOM 3217 N N . ILE A 1 402 ? -4.082 -27 -3.617 1 88.25 402 ILE A N 1
ATOM 3218 C CA . ILE A 1 402 ? -4.074 -27.016 -2.158 1 88.25 402 ILE A CA 1
ATOM 3219 C C . ILE A 1 402 ? -2.795 -27.688 -1.659 1 88.25 402 ILE A C 1
ATOM 3221 O O . ILE A 1 402 ? -2.137 -27.172 -0.75 1 88.25 402 ILE A O 1
ATOM 3225 N N . ASP A 1 403 ? -2.463 -28.766 -2.299 1 89.94 403 ASP A N 1
ATOM 3226 C CA . ASP A 1 403 ? -1.254 -29.484 -1.913 1 89.94 403 ASP A CA 1
ATOM 3227 C C . ASP A 1 403 ? -0.006 -28.641 -2.16 1 89.94 403 ASP A C 1
ATOM 3229 O O . ASP A 1 403 ? 0.913 -28.625 -1.34 1 89.94 403 ASP A O 1
ATOM 3233 N N . LEU A 1 404 ? -0.046 -28.047 -3.279 1 90.19 404 LEU A N 1
ATOM 3234 C CA . LEU A 1 404 ? 1.109 -27.219 -3.611 1 90.19 404 LEU A CA 1
ATOM 3235 C C . LEU A 1 404 ? 1.263 -26.062 -2.617 1 90.19 404 LEU A C 1
ATOM 3237 O O . LEU A 1 404 ? 2.381 -25.734 -2.227 1 90.19 404 LEU A O 1
ATOM 3241 N N . ALA A 1 405 ? 0.165 -25.469 -2.275 1 91.62 405 ALA A N 1
ATOM 3242 C CA . ALA A 1 405 ? 0.215 -24.406 -1.287 1 91.62 405 ALA A CA 1
ATOM 3243 C C . ALA A 1 405 ? 0.765 -24.906 0.044 1 91.62 405 ALA A C 1
ATOM 3245 O O . ALA A 1 405 ? 1.558 -24.219 0.695 1 91.62 405 ALA A O 1
ATOM 3246 N N . PHE A 1 406 ? 0.323 -26.016 0.411 1 94.12 406 PHE A N 1
ATOM 3247 C CA . PHE A 1 406 ? 0.795 -26.656 1.638 1 94.12 406 PHE A CA 1
ATOM 3248 C C . PHE A 1 406 ? 2.291 -26.938 1.558 1 94.12 406 PHE A C 1
ATOM 3250 O O . PHE A 1 406 ? 3.043 -26.594 2.475 1 94.12 406 PHE A O 1
ATOM 3257 N N . LEU A 1 407 ? 2.697 -27.562 0.512 1 94.94 407 LEU A N 1
ATOM 3258 C CA . LEU A 1 407 ? 4.098 -27.938 0.338 1 94.94 407 LEU A CA 1
ATOM 3259 C C . LEU A 1 407 ? 4.988 -26.703 0.302 1 94.94 407 LEU A C 1
ATOM 3261 O O . LEU A 1 407 ? 6.07 -26.688 0.898 1 94.94 407 LEU A O 1
ATOM 3265 N N . LYS A 1 408 ? 4.547 -25.719 -0.399 1 94.19 408 LYS A N 1
ATOM 3266 C CA . LYS A 1 408 ? 5.301 -24.469 -0.45 1 94.19 408 LYS A CA 1
ATOM 3267 C C . LYS A 1 408 ? 5.496 -23.891 0.948 1 94.19 408 LYS A C 1
ATOM 3269 O O . LYS A 1 408 ? 6.59 -23.438 1.29 1 94.19 408 LYS A O 1
ATOM 3274 N N . ALA A 1 409 ? 4.473 -23.859 1.734 1 95.19 409 ALA A N 1
ATOM 3275 C CA . ALA A 1 409 ? 4.551 -23.359 3.102 1 95.19 409 ALA A CA 1
ATOM 3276 C C . ALA A 1 409 ? 5.543 -24.172 3.932 1 95.19 409 ALA A C 1
ATOM 3278 O O . ALA A 1 409 ? 6.305 -23.609 4.723 1 95.19 409 ALA A O 1
ATOM 3279 N N . GLU A 1 410 ? 5.516 -25.469 3.721 1 96.44 410 GLU A N 1
ATOM 3280 C CA . GLU A 1 410 ? 6.453 -26.344 4.43 1 96.44 410 GLU A CA 1
ATOM 3281 C C . GLU A 1 410 ? 7.895 -26.016 4.055 1 96.44 410 GLU A C 1
ATOM 3283 O O . GLU A 1 410 ? 8.766 -25.938 4.922 1 96.44 410 GLU A O 1
ATOM 3288 N N . VAL A 1 411 ? 8.094 -25.859 2.805 1 95.81 411 VAL A N 1
ATOM 3289 C CA . VAL A 1 411 ? 9.445 -25.562 2.34 1 95.81 411 VAL A CA 1
ATOM 3290 C C . VAL A 1 411 ? 9.914 -24.234 2.928 1 95.81 411 VAL A C 1
ATOM 3292 O O . VAL A 1 411 ? 11.031 -24.125 3.439 1 95.81 411 VAL A O 1
ATOM 3295 N N . MET A 1 412 ? 9.102 -23.234 2.869 1 93 412 MET A N 1
ATOM 3296 C CA . MET A 1 412 ? 9.445 -21.922 3.387 1 93 412 MET A CA 1
ATOM 3297 C C . MET A 1 412 ? 9.727 -21.969 4.887 1 93 412 MET A C 1
ATOM 3299 O O . MET A 1 412 ? 10.656 -21.328 5.371 1 93 412 MET A O 1
ATOM 3303 N N . LEU A 1 413 ? 8.93 -22.719 5.59 1 94.88 413 LEU A N 1
ATOM 3304 C CA . LEU A 1 413 ? 9.016 -22.812 7.043 1 94.88 413 LEU A CA 1
ATOM 3305 C C . LEU A 1 413 ? 10.32 -23.469 7.469 1 94.88 413 LEU A C 1
ATOM 3307 O O . LEU A 1 413 ? 10.953 -23.016 8.43 1 94.88 413 LEU A O 1
ATOM 3311 N N . HIS A 1 414 ? 10.789 -24.453 6.781 1 94.38 414 HIS A N 1
ATOM 3312 C CA . HIS A 1 414 ? 11.867 -25.312 7.254 1 94.38 414 HIS A CA 1
ATOM 3313 C C . HIS A 1 414 ? 13.18 -24.984 6.551 1 94.38 414 HIS A C 1
ATOM 3315 O O . HIS A 1 414 ? 14.25 -25.391 7.004 1 94.38 414 HIS A O 1
ATOM 3321 N N . ARG A 1 415 ? 13.18 -24.281 5.566 1 92.56 415 ARG A N 1
ATOM 3322 C CA . ARG A 1 415 ? 14.344 -24 4.73 1 92.56 415 ARG A CA 1
ATOM 3323 C C . ARG A 1 415 ? 15.461 -23.359 5.543 1 92.56 415 ARG A C 1
ATOM 3325 O O . ARG A 1 415 ? 16.641 -23.672 5.336 1 92.56 415 ARG A O 1
ATOM 3332 N N . PRO A 1 416 ? 15.156 -22.406 6.434 1 89.19 416 PRO A N 1
ATOM 3333 C CA . PRO A 1 416 ? 16.234 -21.766 7.184 1 89.19 416 PRO A CA 1
ATOM 3334 C C . PRO A 1 416 ? 17.109 -22.781 7.934 1 89.19 416 PRO A C 1
ATOM 3336 O O . PRO A 1 416 ? 18.266 -22.484 8.242 1 89.19 416 PRO A O 1
ATOM 3339 N N . TYR A 1 417 ? 16.656 -23.969 8.148 1 91.56 417 TYR A N 1
ATOM 3340 C CA . TYR A 1 417 ? 17.375 -24.953 8.961 1 91.56 417 TYR A CA 1
ATOM 3341 C C . TYR A 1 417 ? 17.953 -26.062 8.094 1 91.56 417 TYR A C 1
ATOM 3343 O O . TYR A 1 417 ? 18.453 -27.062 8.617 1 91.56 417 TYR A O 1
ATOM 3351 N N . LEU A 1 418 ? 17.844 -25.922 6.816 1 92 418 LEU A N 1
ATOM 3352 C CA . LEU A 1 418 ? 18.266 -26.938 5.867 1 92 418 LEU A CA 1
ATOM 3353 C C . LEU A 1 418 ? 19.734 -27.297 6.062 1 92 418 LEU A C 1
ATOM 3355 O O . LEU A 1 418 ? 20.078 -28.469 6.191 1 92 418 LEU A O 1
ATOM 3359 N N . LYS A 1 419 ? 20.578 -26.297 6.121 1 88.12 419 LYS A N 1
ATOM 3360 C CA . LYS A 1 419 ? 22.016 -26.531 6.258 1 88.12 419 LYS A CA 1
ATOM 3361 C C . LYS A 1 419 ? 22.359 -27.031 7.66 1 88.12 419 LYS A C 1
ATOM 3363 O O . LYS A 1 419 ? 23.203 -27.906 7.824 1 88.12 419 LYS A O 1
ATOM 3368 N N . LEU A 1 420 ? 21.672 -26.453 8.633 1 89.56 420 LEU A N 1
ATOM 3369 C CA . LEU A 1 420 ? 21.922 -26.844 10.016 1 89.56 420 LEU A CA 1
ATOM 3370 C C . LEU A 1 420 ? 21.531 -28.297 10.242 1 89.56 420 LEU A C 1
ATOM 3372 O O . LEU A 1 420 ? 22.156 -28.984 11.055 1 89.56 420 LEU A O 1
ATOM 3376 N N . GLY A 1 421 ? 20.547 -28.703 9.555 1 92.06 421 GLY A N 1
ATOM 3377 C CA . GLY A 1 421 ? 20.047 -30.062 9.703 1 92.06 421 GLY A CA 1
ATOM 3378 C C . GLY A 1 421 ? 20.984 -31.109 9.156 1 92.06 421 GLY A C 1
ATOM 3379 O O . GLY A 1 421 ? 20.812 -32.312 9.43 1 92.06 421 GLY A O 1
ATOM 3380 N N . ARG A 1 422 ? 22 -30.688 8.453 1 89.69 422 ARG A N 1
ATOM 3381 C CA . ARG A 1 422 ? 23 -31.609 7.941 1 89.69 422 ARG A CA 1
ATOM 3382 C C . ARG A 1 422 ? 23.984 -32.031 9.039 1 89.69 422 ARG A C 1
ATOM 3384 O O . ARG A 1 422 ? 24.5 -33.125 9.031 1 89.69 422 ARG A O 1
ATOM 3391 N N . VAL A 1 423 ? 24.188 -31.094 10.047 1 88.56 423 VAL A N 1
ATOM 3392 C CA . VAL A 1 423 ? 25.266 -31.328 11.008 1 88.56 423 VAL A CA 1
ATOM 3393 C C . VAL A 1 423 ? 24.672 -31.453 12.414 1 88.56 423 VAL A C 1
ATOM 3395 O O . VAL A 1 423 ? 25.312 -31.984 13.312 1 88.56 423 VAL A O 1
ATOM 3398 N N . ASP A 1 424 ? 23.516 -30.938 12.609 1 90.56 424 ASP A N 1
ATOM 3399 C CA . ASP A 1 424 ? 22.891 -30.938 13.922 1 90.56 424 ASP A CA 1
ATOM 3400 C C . ASP A 1 424 ? 21.594 -31.75 13.906 1 90.56 424 ASP A C 1
ATOM 3402 O O . ASP A 1 424 ? 20.625 -31.359 13.25 1 90.56 424 ASP A O 1
ATOM 3406 N N . LYS A 1 425 ? 21.547 -32.781 14.695 1 89.94 425 LYS A N 1
ATOM 3407 C CA . LYS A 1 425 ? 20.406 -33.688 14.758 1 89.94 425 LYS A CA 1
ATOM 3408 C C . LYS A 1 425 ? 19.141 -32.969 15.227 1 89.94 425 LYS A C 1
ATOM 3410 O O . LYS A 1 425 ? 18.031 -33.344 14.891 1 89.94 425 LYS A O 1
ATOM 3415 N N . HIS A 1 426 ? 19.344 -31.922 15.922 1 91.19 426 HIS A N 1
ATOM 3416 C CA . HIS A 1 426 ? 18.219 -31.156 16.438 1 91.19 426 HIS A CA 1
ATOM 3417 C C . HIS A 1 426 ? 17.375 -30.594 15.305 1 91.19 426 HIS A C 1
ATOM 3419 O O . HIS A 1 426 ? 16.156 -30.422 15.461 1 91.19 426 HIS A O 1
ATOM 3425 N N . TYR A 1 427 ? 17.984 -30.391 14.156 1 93.38 427 TYR A N 1
ATOM 3426 C CA . TYR A 1 427 ? 17.297 -29.75 13.047 1 93.38 427 TYR A CA 1
ATOM 3427 C C . TYR A 1 427 ? 17.094 -30.719 11.891 1 93.38 427 TYR A C 1
ATOM 3429 O O . TYR A 1 427 ? 16.719 -30.328 10.789 1 93.38 427 TYR A O 1
ATOM 3437 N N . GLU A 1 428 ? 17.312 -31.984 12.125 1 92.44 428 GLU A N 1
ATOM 3438 C CA . GLU A 1 428 ? 17.219 -33 11.086 1 92.44 428 GLU A CA 1
ATOM 3439 C C . GLU A 1 428 ? 15.797 -33.094 10.531 1 92.44 428 GLU A C 1
ATOM 3441 O O . GLU A 1 428 ? 15.602 -33.344 9.344 1 92.44 428 GLU A O 1
ATOM 3446 N N . TYR A 1 429 ? 14.883 -32.938 11.414 1 93.38 429 TYR A N 1
ATOM 3447 C CA . TYR A 1 429 ? 13.492 -32.969 11 1 93.38 429 TYR A CA 1
ATOM 3448 C C . TYR A 1 429 ? 13.203 -31.922 9.938 1 93.38 429 TYR A C 1
ATOM 3450 O O . TYR A 1 429 ? 12.586 -32.219 8.906 1 93.38 429 TYR A O 1
ATOM 3458 N N . SER A 1 430 ? 13.586 -30.719 10.195 1 94.56 430 SER A N 1
ATOM 3459 C CA . SER A 1 430 ? 13.352 -29.609 9.273 1 94.56 430 SER A CA 1
ATOM 3460 C C . SER A 1 430 ? 14.016 -29.859 7.926 1 94.56 430 SER A C 1
ATOM 3462 O O . SER A 1 430 ? 13.445 -29.562 6.879 1 94.56 430 SER A O 1
ATOM 3464 N N . ARG A 1 431 ? 15.211 -30.375 7.953 1 94.62 431 ARG A N 1
ATOM 3465 C CA . ARG A 1 431 ? 15.891 -30.703 6.703 1 94.62 431 ARG A CA 1
ATOM 3466 C C . ARG A 1 431 ? 15.117 -31.734 5.902 1 94.62 431 ARG A C 1
ATOM 3468 O O . ARG A 1 431 ? 14.898 -31.578 4.703 1 94.62 431 ARG A O 1
ATOM 3475 N N . ARG A 1 432 ? 14.734 -32.75 6.574 1 94.88 432 ARG A N 1
ATOM 3476 C CA . ARG A 1 432 ? 14.023 -33.844 5.93 1 94.88 432 ARG A CA 1
ATOM 3477 C C . ARG A 1 432 ? 12.727 -33.344 5.301 1 94.88 432 ARG A C 1
ATOM 3479 O O . ARG A 1 432 ? 12.438 -33.656 4.141 1 94.88 432 ARG A O 1
ATOM 3486 N N . VAL A 1 433 ? 11.961 -32.625 6.066 1 95.94 433 VAL A N 1
ATOM 3487 C CA . VAL A 1 433 ? 10.672 -32.125 5.594 1 95.94 433 VAL A CA 1
ATOM 3488 C C . VAL A 1 433 ? 10.891 -31.203 4.406 1 95.94 433 VAL A C 1
ATOM 3490 O O . VAL A 1 433 ? 10.148 -31.266 3.418 1 95.94 433 VAL A O 1
ATOM 3493 N N . CYS A 1 434 ? 11.852 -30.344 4.516 1 96.06 434 CYS A N 1
ATOM 3494 C CA . CYS A 1 434 ? 12.148 -29.375 3.463 1 96.06 434 CYS A CA 1
ATOM 3495 C C . CYS A 1 434 ? 12.5 -30.078 2.158 1 96.06 434 CYS A C 1
ATOM 3497 O O . CYS A 1 434 ? 11.984 -29.734 1.098 1 96.06 434 CYS A O 1
ATOM 3499 N N . LEU A 1 435 ? 13.32 -31.109 2.215 1 96.81 435 LEU A N 1
ATOM 3500 C CA . LEU A 1 435 ? 13.758 -31.844 1.033 1 96.81 435 LEU A CA 1
ATOM 3501 C C . LEU A 1 435 ? 12.617 -32.656 0.444 1 96.81 435 LEU A C 1
ATOM 3503 O O . LEU A 1 435 ? 12.375 -32.625 -0.766 1 96.81 435 LEU A O 1
ATOM 3507 N N . ASN A 1 436 ? 11.93 -33.344 1.301 1 96.44 436 ASN A N 1
ATOM 3508 C CA . ASN A 1 436 ? 10.82 -34.188 0.827 1 96.44 436 ASN A CA 1
ATOM 3509 C C . ASN A 1 436 ? 9.727 -33.344 0.185 1 96.44 436 ASN A C 1
ATOM 3511 O O . ASN A 1 436 ? 9.133 -33.719 -0.819 1 96.44 436 ASN A O 1
ATOM 3515 N N . ALA A 1 437 ? 9.445 -32.219 0.818 1 96.88 437 ALA A N 1
ATOM 3516 C CA . ALA A 1 437 ? 8.453 -31.312 0.25 1 96.88 437 ALA A CA 1
ATOM 3517 C C . ALA A 1 437 ? 8.898 -30.797 -1.114 1 96.88 437 ALA A C 1
ATOM 3519 O O . ALA A 1 437 ? 8.102 -30.719 -2.049 1 96.88 437 ALA A O 1
ATOM 3520 N N . SER A 1 438 ? 10.156 -30.453 -1.253 1 97.19 438 SER A N 1
ATOM 3521 C CA . SER A 1 438 ? 10.695 -29.953 -2.516 1 97.19 438 SER A CA 1
ATOM 3522 C C . SER A 1 438 ? 10.617 -31.031 -3.602 1 97.19 438 SER A C 1
ATOM 3524 O O . SER A 1 438 ? 10.266 -30.734 -4.746 1 97.19 438 SER A O 1
ATOM 3526 N N . MET A 1 439 ? 10.922 -32.25 -3.229 1 96.19 439 MET A N 1
ATOM 3527 C CA . MET A 1 439 ? 10.852 -33.375 -4.16 1 96.19 439 MET A CA 1
ATOM 3528 C C . MET A 1 439 ? 9.43 -33.594 -4.664 1 96.19 439 MET A C 1
ATOM 3530 O O . MET A 1 439 ? 9.211 -33.781 -5.859 1 96.19 439 MET A O 1
ATOM 3534 N N . ARG A 1 440 ? 8.555 -33.5 -3.748 1 94.38 440 ARG A N 1
ATOM 3535 C CA . ARG A 1 440 ? 7.152 -33.688 -4.105 1 94.38 440 ARG A CA 1
ATOM 3536 C C . ARG A 1 440 ? 6.672 -32.562 -5.016 1 94.38 440 ARG A C 1
ATOM 3538 O O . ARG A 1 440 ? 5.906 -32.812 -5.953 1 94.38 440 ARG A O 1
ATOM 3545 N N . MET A 1 441 ? 7.039 -31.359 -4.758 1 95.12 441 MET A N 1
ATOM 3546 C CA . MET A 1 441 ? 6.668 -30.219 -5.59 1 95.12 441 MET A CA 1
ATOM 3547 C C . MET A 1 441 ? 7.164 -30.391 -7.02 1 95.12 441 MET A C 1
ATOM 3549 O O . MET A 1 441 ? 6.445 -30.094 -7.973 1 95.12 441 MET A O 1
ATOM 3553 N N . LEU A 1 442 ? 8.383 -30.906 -7.168 1 94.75 442 LEU A N 1
ATOM 3554 C CA . LEU A 1 442 ? 8.922 -31.125 -8.508 1 94.75 442 LEU A CA 1
ATOM 3555 C C . LEU A 1 442 ? 8.18 -32.25 -9.227 1 94.75 442 LEU A C 1
ATOM 3557 O O . LEU A 1 442 ? 8.047 -32.219 -10.453 1 94.75 442 LEU A O 1
ATOM 3561 N N . SER A 1 443 ? 7.695 -33.219 -8.453 1 91.56 443 SER A N 1
ATOM 3562 C CA . SER A 1 443 ? 6.852 -34.219 -9.062 1 91.56 443 SER A CA 1
ATOM 3563 C C . SER A 1 443 ? 5.555 -33.625 -9.602 1 91.56 443 SER A C 1
ATOM 3565 O O . SER A 1 443 ? 5.062 -34.062 -10.648 1 91.56 443 SER A O 1
ATOM 3567 N N . PHE A 1 444 ? 5.055 -32.688 -8.852 1 88.88 444 PHE A N 1
ATOM 3568 C CA . PHE A 1 444 ? 3.871 -31.984 -9.328 1 88.88 444 PHE A CA 1
ATOM 3569 C C . PHE A 1 444 ? 4.176 -31.219 -10.609 1 88.88 444 PHE A C 1
ATOM 3571 O O . PHE A 1 444 ? 3.35 -31.172 -11.516 1 88.88 444 PHE A O 1
ATOM 3578 N N . GLN A 1 445 ? 5.281 -30.609 -10.633 1 89.5 445 GLN A N 1
ATOM 3579 C CA . GLN A 1 445 ? 5.688 -29.859 -11.82 1 89.5 445 GLN A CA 1
ATOM 3580 C C . GLN A 1 445 ? 5.707 -30.766 -13.055 1 89.5 445 GLN A C 1
ATOM 3582 O O . GLN A 1 445 ? 5.23 -30.391 -14.117 1 89.5 445 GLN A O 1
ATOM 3587 N N . CYS A 1 446 ? 6.242 -31.906 -12.875 1 87.44 446 CYS A N 1
ATOM 3588 C CA . CYS A 1 446 ? 6.312 -32.875 -13.961 1 87.44 446 CYS A CA 1
ATOM 3589 C C . CYS A 1 446 ? 4.918 -33.312 -14.414 1 87.44 446 CYS A C 1
ATOM 3591 O O . CYS A 1 446 ? 4.648 -33.406 -15.609 1 87.44 446 CYS A O 1
ATOM 3593 N N . LYS A 1 447 ? 4.152 -33.531 -13.438 1 84.38 447 LYS A N 1
ATOM 3594 C CA . LYS A 1 447 ? 2.779 -33.906 -13.742 1 84.38 447 LYS A CA 1
ATOM 3595 C C . LYS A 1 447 ? 2.061 -32.812 -14.523 1 84.38 447 LYS A C 1
ATOM 3597 O O . LYS A 1 447 ? 1.387 -33.094 -15.516 1 84.38 447 LYS A O 1
ATOM 3602 N N . MET A 1 448 ? 2.17 -31.625 -14.07 1 82.31 448 MET A N 1
ATOM 3603 C CA . MET A 1 448 ? 1.506 -30.5 -14.711 1 82.31 448 MET A CA 1
ATOM 3604 C C . MET A 1 448 ? 2.006 -30.297 -16.141 1 82.31 448 MET A C 1
ATOM 3606 O O . MET A 1 448 ? 1.224 -29.984 -17.031 1 82.31 448 MET A O 1
ATOM 3610 N N . HIS A 1 449 ? 3.25 -30.469 -16.312 1 81.5 449 HIS A N 1
ATOM 3611 C CA . HIS A 1 449 ? 3.816 -30.344 -17.656 1 81.5 449 HIS A CA 1
ATOM 3612 C C . HIS A 1 449 ? 3.266 -31.406 -18.578 1 81.5 449 HIS A C 1
ATOM 3614 O O . HIS A 1 449 ? 3.029 -31.141 -19.766 1 81.5 449 HIS A O 1
ATOM 3620 N N . ALA A 1 450 ? 3.119 -32.5 -18.062 1 78.56 450 ALA A N 1
ATOM 3621 C CA . ALA A 1 450 ? 2.596 -33.625 -18.875 1 78.56 450 ALA A CA 1
ATOM 3622 C C . ALA A 1 450 ? 1.148 -33.344 -19.281 1 78.56 450 ALA A C 1
ATOM 3624 O O . ALA A 1 450 ? 0.741 -33.688 -20.391 1 78.56 450 ALA A O 1
ATOM 3625 N N . VAL A 1 451 ? 0.454 -32.75 -18.422 1 74.38 451 VAL A N 1
ATOM 3626 C CA . VAL A 1 451 ? -0.958 -32.469 -18.656 1 74.38 451 VAL A CA 1
ATOM 3627 C C . VAL A 1 451 ? -1.098 -31.375 -19.719 1 74.38 451 VAL A C 1
ATOM 3629 O O . VAL A 1 451 ? -2.045 -31.375 -20.5 1 74.38 451 VAL A O 1
ATOM 3632 N N . TYR A 1 452 ? -0.177 -30.469 -19.766 1 74.31 452 TYR A N 1
ATOM 3633 C CA . TYR A 1 452 ? -0.272 -29.312 -20.641 1 74.31 452 TYR A CA 1
ATOM 3634 C C . TYR A 1 452 ? 0.201 -29.641 -22.047 1 74.31 452 TYR A C 1
ATOM 3636 O O . TYR A 1 452 ? -0.024 -28.875 -22.984 1 74.31 452 TYR A O 1
ATOM 3644 N N . GLN A 1 453 ? 0.797 -30.797 -22.219 1 71.25 453 GLN A N 1
ATOM 3645 C CA . GLN A 1 453 ? 1.275 -31.172 -23.547 1 71.25 453 GLN A CA 1
ATOM 3646 C C . GLN A 1 453 ? 0.115 -31.547 -24.469 1 71.25 453 GLN A C 1
ATOM 3648 O O . GLN A 1 453 ? -0.833 -32.219 -24.031 1 71.25 453 GLN A O 1
ATOM 3653 N N . PRO A 1 454 ? 0.063 -30.828 -25.594 1 61.97 454 PRO A N 1
ATOM 3654 C CA . PRO A 1 454 ? -1.04 -30.969 -26.547 1 61.97 454 PRO A CA 1
ATOM 3655 C C . PRO A 1 454 ? -1.377 -32.406 -26.859 1 61.97 454 PRO A C 1
ATOM 3657 O O . PRO A 1 454 ? -2.512 -32.719 -27.234 1 61.97 454 PRO A O 1
ATOM 3660 N N . GLU A 1 455 ? -0.428 -33.156 -26.812 1 57.34 455 GLU A N 1
ATOM 3661 C CA . GLU A 1 455 ? -0.655 -34.531 -27.297 1 57.34 455 GLU A CA 1
ATOM 3662 C C . GLU A 1 455 ? -1.635 -35.25 -26.391 1 57.34 455 GLU A C 1
ATOM 3664 O O . GLU A 1 455 ? -2.148 -36.312 -26.766 1 57.34 455 GLU A O 1
ATOM 3669 N N . ASP A 1 456 ? -1.843 -34.625 -25.312 1 55.03 456 ASP A N 1
ATOM 3670 C CA . ASP A 1 456 ? -2.725 -35.375 -24.422 1 55.03 456 ASP A CA 1
ATOM 3671 C C . ASP A 1 456 ? -4.191 -35.125 -24.766 1 55.03 456 ASP A C 1
ATOM 3673 O O . ASP A 1 456 ? -4.688 -34 -24.578 1 55.03 456 ASP A O 1
ATOM 3677 N N . LYS A 1 457 ? -4.723 -35.781 -25.75 1 52.56 457 LYS A N 1
ATOM 3678 C CA . LYS A 1 457 ? -6.039 -35.75 -26.375 1 52.56 457 LYS A CA 1
ATOM 3679 C C . LYS A 1 457 ? -7.152 -35.781 -25.328 1 52.56 457 LYS A C 1
ATOM 3681 O O . LYS A 1 457 ? -8.328 -35.625 -25.656 1 52.56 457 LYS A O 1
ATOM 3686 N N . MET A 1 458 ? -6.746 -36 -24.125 1 48.47 458 MET A N 1
ATOM 3687 C CA . MET A 1 458 ? -7.793 -36.281 -23.141 1 48.47 458 MET A CA 1
ATOM 3688 C C . MET A 1 458 ? -8.492 -34.969 -22.719 1 48.47 458 MET A C 1
ATOM 3690 O O . MET A 1 458 ? -9.594 -35.031 -22.172 1 48.47 458 MET A O 1
ATOM 3694 N N . PHE A 1 459 ? -7.832 -33.844 -23.031 1 58.22 459 PHE A N 1
ATOM 3695 C CA . PHE A 1 459 ? -8.453 -32.625 -22.469 1 58.22 459 PHE A CA 1
ATOM 3696 C C . PHE A 1 459 ? -8.82 -31.641 -23.562 1 58.22 459 PHE A C 1
ATOM 3698 O O . PHE A 1 459 ? -8.109 -31.531 -24.562 1 58.22 459 PHE A O 1
ATOM 3705 N N . SER A 1 460 ? -10.125 -31.203 -23.406 1 64.75 460 SER A N 1
ATOM 3706 C CA . SER A 1 460 ? -10.523 -30.141 -24.328 1 64.75 460 SER A CA 1
ATOM 3707 C C . SER A 1 460 ? -9.602 -28.938 -24.219 1 64.75 460 SER A C 1
ATOM 3709 O O . SER A 1 460 ? -8.969 -28.734 -23.172 1 64.75 460 SER A O 1
ATOM 3711 N N . SER A 1 461 ? -9.406 -28.359 -25.234 1 63.5 461 SER A N 1
ATOM 3712 C CA . SER A 1 461 ? -8.562 -27.172 -25.297 1 63.5 461 SER A CA 1
ATOM 3713 C C . SER A 1 461 ? -8.977 -26.141 -24.234 1 63.5 461 SER A C 1
ATOM 3715 O O . SER A 1 461 ? -8.125 -25.484 -23.641 1 63.5 461 SER A O 1
ATOM 3717 N N . GLY A 1 462 ? -10.203 -26.078 -23.969 1 66 462 GLY A N 1
ATOM 3718 C CA . GLY A 1 462 ? -10.711 -25.172 -22.953 1 66 462 GLY A CA 1
ATOM 3719 C C . GLY A 1 462 ? -10.266 -25.547 -21.547 1 66 462 GLY A C 1
ATOM 3720 O O . GLY A 1 462 ? -9.859 -24.672 -20.781 1 66 462 GLY A O 1
ATOM 3721 N N . TRP A 1 463 ? -10.273 -26.719 -21.391 1 68.81 463 TRP A N 1
ATOM 3722 C CA . TRP A 1 463 ? -9.852 -27.203 -20.078 1 68.81 463 TRP A CA 1
ATOM 3723 C C . TRP A 1 463 ? -8.359 -26.969 -19.859 1 68.81 463 TRP A C 1
ATOM 3725 O O . TRP A 1 463 ? -7.938 -26.594 -18.766 1 68.81 463 TRP A O 1
ATOM 3735 N N . ARG A 1 464 ? -7.664 -27.156 -20.859 1 69.06 464 ARG A N 1
ATOM 3736 C CA . ARG A 1 464 ? -6.219 -26.984 -20.766 1 69.06 464 ARG A CA 1
ATOM 3737 C C . ARG A 1 464 ? -5.871 -25.531 -20.453 1 69.06 464 ARG A C 1
ATOM 3739 O O . ARG A 1 464 ? -5.008 -25.25 -19.625 1 69.06 464 ARG A O 1
ATOM 3746 N N . VAL A 1 465 ? -6.629 -24.75 -21.094 1 70.25 465 VAL A N 1
ATOM 3747 C CA . VAL A 1 465 ? -6.371 -23.328 -20.891 1 70.25 465 VAL A CA 1
ATOM 3748 C C . VAL A 1 465 ? -6.762 -22.938 -19.469 1 70.25 465 VAL A C 1
ATOM 3750 O O . VAL A 1 465 ? -6.059 -22.156 -18.828 1 70.25 465 VAL A O 1
ATOM 3753 N N . SER A 1 466 ? -7.742 -23.453 -19.016 1 72.81 466 SER A N 1
ATOM 3754 C CA . SER A 1 466 ? -8.164 -23.188 -17.656 1 72.81 466 SER A CA 1
ATOM 3755 C C . SER A 1 466 ? -7.129 -23.688 -16.641 1 72.81 466 SER A C 1
ATOM 3757 O O . SER A 1 466 ? -6.773 -22.969 -15.711 1 72.81 466 SER A O 1
ATOM 3759 N N . ALA A 1 467 ? -6.699 -24.812 -16.938 1 67 467 ALA A N 1
ATOM 3760 C CA . ALA A 1 467 ? -5.684 -25.422 -16.078 1 67 467 ALA A CA 1
ATOM 3761 C C . ALA A 1 467 ? -4.387 -24.609 -16.125 1 67 467 ALA A C 1
ATOM 3763 O O . ALA A 1 467 ? -3.781 -24.344 -15.086 1 67 467 ALA A O 1
ATOM 3764 N N . MET A 1 468 ? -4.059 -24.266 -17.297 1 66.38 468 MET A N 1
ATOM 3765 C CA . MET A 1 468 ? -2.836 -23.5 -17.484 1 66.38 468 MET A CA 1
ATOM 3766 C C . MET A 1 468 ? -2.943 -22.141 -16.797 1 66.38 468 MET A C 1
ATOM 3768 O O . MET A 1 468 ? -2.008 -21.703 -16.125 1 66.38 468 MET A O 1
ATOM 3772 N N . SER A 1 469 ? -4.066 -21.609 -16.984 1 68.38 469 SER A N 1
ATOM 3773 C CA . SER A 1 469 ? -4.281 -20.281 -16.406 1 68.38 469 SER A CA 1
ATOM 3774 C C . SER A 1 469 ? -4.246 -20.328 -14.891 1 68.38 469 SER A C 1
ATOM 3776 O O . SER A 1 469 ? -3.904 -19.328 -14.242 1 68.38 469 SER A O 1
ATOM 3778 N N . SER A 1 470 ? -4.539 -21.406 -14.367 1 67.56 470 SER A N 1
ATOM 3779 C CA . SER A 1 470 ? -4.562 -21.547 -12.914 1 67.56 470 SER A CA 1
ATOM 3780 C C . SER A 1 470 ? -3.209 -22.016 -12.383 1 67.56 470 SER A C 1
ATOM 3782 O O . SER A 1 470 ? -2.805 -21.641 -11.281 1 67.56 470 SER A O 1
ATOM 3784 N N . LEU A 1 471 ? -2.564 -22.844 -13.227 1 63.47 471 LEU A N 1
ATOM 3785 C CA . LEU A 1 471 ? -1.396 -23.547 -12.695 1 63.47 471 LEU A CA 1
ATOM 3786 C C . LEU A 1 471 ? -0.107 -22.906 -13.211 1 63.47 471 LEU A C 1
ATOM 3788 O O . LEU A 1 471 ? 0.97 -23.141 -12.664 1 63.47 471 LEU A O 1
ATOM 3792 N N . LEU A 1 472 ? -0.248 -22.141 -14.266 1 60.06 472 LEU A N 1
ATOM 3793 C CA . LEU A 1 472 ? 0.972 -21.547 -14.797 1 60.06 472 LEU A CA 1
ATOM 3794 C C . LEU A 1 472 ? 1.043 -20.047 -14.469 1 60.06 472 LEU A C 1
ATOM 3796 O O . LEU A 1 472 ? 1.629 -19.281 -15.219 1 60.06 472 LEU A O 1
ATOM 3800 N N . THR A 1 473 ? 0.507 -19.734 -13.398 1 74.25 473 THR A N 1
ATOM 3801 C CA . THR A 1 473 ? 0.66 -18.375 -12.898 1 74.25 473 THR A CA 1
ATOM 3802 C C . THR A 1 473 ? 2.07 -18.156 -12.367 1 74.25 473 THR A C 1
ATOM 3804 O O . THR A 1 473 ? 2.76 -19.109 -11.992 1 74.25 473 THR A O 1
ATOM 3807 N N . PRO A 1 474 ? 2.531 -16.953 -12.43 1 76.5 474 PRO A N 1
ATOM 3808 C CA . PRO A 1 474 ? 3.844 -16.641 -11.852 1 76.5 474 PRO A CA 1
ATOM 3809 C C . PRO A 1 474 ? 3.988 -17.141 -10.414 1 76.5 474 PRO A C 1
ATOM 3811 O O . PRO A 1 474 ? 5.086 -17.516 -9.992 1 76.5 474 PRO A O 1
ATOM 3814 N N . VAL A 1 475 ? 2.924 -17.234 -9.789 1 78.5 475 VAL A N 1
ATOM 3815 C CA . VAL A 1 475 ? 2.943 -17.656 -8.391 1 78.5 475 VAL A CA 1
ATOM 3816 C C . VAL A 1 475 ? 3.322 -19.141 -8.305 1 78.5 475 VAL A C 1
ATOM 3818 O O . VAL A 1 475 ? 4.191 -19.516 -7.512 1 78.5 475 VAL A O 1
ATOM 3821 N N . VAL A 1 476 ? 2.736 -19.953 -9.109 1 79.12 476 VAL A N 1
ATOM 3822 C CA . VAL A 1 476 ? 2.992 -21.391 -9.086 1 79.12 476 VAL A CA 1
ATOM 3823 C C . VAL A 1 476 ? 4.387 -21.672 -9.641 1 79.12 476 VAL A C 1
ATOM 3825 O O . VAL A 1 476 ? 5.105 -22.531 -9.125 1 79.12 476 VAL A O 1
ATOM 3828 N N . VAL A 1 477 ? 4.727 -20.969 -10.609 1 84.12 477 VAL A N 1
ATOM 3829 C CA . VAL A 1 477 ? 6.055 -21.125 -11.188 1 84.12 477 VAL A CA 1
ATOM 3830 C C . VAL A 1 477 ? 7.121 -20.844 -10.133 1 84.12 477 VAL A C 1
ATOM 3832 O O . VAL A 1 477 ? 8.125 -21.547 -10.047 1 84.12 477 VAL A O 1
ATOM 3835 N N . GLN A 1 478 ? 6.891 -19.906 -9.391 1 86.56 478 GLN A N 1
ATOM 3836 C CA . GLN A 1 478 ? 7.848 -19.531 -8.352 1 86.56 478 GLN A CA 1
ATOM 3837 C C . GLN A 1 478 ? 7.953 -20.625 -7.293 1 86.56 478 GLN A C 1
ATOM 3839 O O . GLN A 1 478 ? 9.008 -20.812 -6.684 1 86.56 478 GLN A O 1
ATOM 3844 N N . ASP A 1 479 ? 6.848 -21.281 -7.086 1 88.69 479 ASP A N 1
ATOM 3845 C CA . ASP A 1 479 ? 6.891 -22.406 -6.156 1 88.69 479 ASP A CA 1
ATOM 3846 C C . ASP A 1 479 ? 7.91 -23.453 -6.602 1 88.69 479 ASP A C 1
ATOM 3848 O O . ASP A 1 479 ? 8.695 -23.938 -5.793 1 88.69 479 ASP A O 1
ATOM 3852 N N . PHE A 1 480 ? 7.875 -23.703 -7.836 1 92.5 480 PHE A N 1
ATOM 3853 C CA . PHE A 1 480 ? 8.781 -24.719 -8.375 1 92.5 480 PHE A CA 1
ATOM 3854 C C . PHE A 1 480 ? 10.211 -24.203 -8.398 1 92.5 480 PHE A C 1
ATOM 3856 O O . PHE A 1 480 ? 11.156 -24.969 -8.227 1 92.5 480 PHE A O 1
ATOM 3863 N N . LEU A 1 481 ? 10.328 -22.922 -8.641 1 91.31 481 LEU A N 1
ATOM 3864 C CA . LEU A 1 481 ? 11.648 -22.312 -8.57 1 91.31 481 LEU A CA 1
ATOM 3865 C C . LEU A 1 481 ? 12.258 -22.516 -7.184 1 91.31 481 LEU A C 1
ATOM 3867 O O . LEU A 1 481 ? 13.43 -22.891 -7.059 1 91.31 481 LEU A O 1
ATOM 3871 N N . LEU A 1 482 ? 11.484 -22.266 -6.234 1 92.56 482 LEU A N 1
ATOM 3872 C CA . LEU A 1 482 ? 11.945 -22.406 -4.859 1 92.56 482 LEU A CA 1
ATOM 3873 C C . LEU A 1 482 ? 12.336 -23.859 -4.566 1 92.56 482 LEU A C 1
ATOM 3875 O O . LEU A 1 482 ? 13.398 -24.109 -3.994 1 92.56 482 LEU A O 1
ATOM 3879 N N . ALA A 1 483 ? 11.477 -24.766 -4.941 1 95.94 483 ALA A N 1
ATOM 3880 C CA . ALA A 1 483 ? 11.75 -26.188 -4.715 1 95.94 483 ALA A CA 1
ATOM 3881 C C . ALA A 1 483 ? 13.047 -26.609 -5.398 1 95.94 483 ALA A C 1
ATOM 3883 O O . ALA A 1 483 ? 13.867 -27.328 -4.812 1 95.94 483 ALA A O 1
ATOM 3884 N N . THR A 1 484 ? 13.203 -26.172 -6.594 1 95.88 484 THR A N 1
ATOM 3885 C CA . THR A 1 484 ? 14.414 -26.5 -7.348 1 95.88 484 THR A CA 1
ATOM 3886 C C . THR A 1 484 ? 15.648 -25.922 -6.656 1 95.88 484 THR A C 1
ATOM 3888 O O . THR A 1 484 ? 16.672 -26.609 -6.527 1 95.88 484 THR A O 1
ATOM 3891 N N . THR A 1 485 ? 15.562 -24.719 -6.234 1 93.69 485 THR A N 1
ATOM 3892 C CA . THR A 1 485 ? 16.703 -24.047 -5.613 1 93.69 485 THR A CA 1
ATOM 3893 C C . THR A 1 485 ? 17.094 -24.734 -4.312 1 93.69 485 THR A C 1
ATOM 3895 O O . THR A 1 485 ? 18.281 -24.812 -3.98 1 93.69 485 THR A O 1
ATOM 3898 N N . VAL A 1 486 ? 16.156 -25.172 -3.572 1 94.5 486 VAL A N 1
ATOM 3899 C CA . VAL A 1 486 ? 16.422 -25.875 -2.322 1 94.5 486 VAL A CA 1
ATOM 3900 C C . VAL A 1 486 ? 17.219 -27.141 -2.604 1 94.5 486 VAL A C 1
ATOM 3902 O O . VAL A 1 486 ? 18.203 -27.422 -1.91 1 94.5 486 VAL A O 1
ATOM 3905 N N . LEU A 1 487 ? 16.844 -27.875 -3.613 1 95.81 487 LEU A N 1
ATOM 3906 C CA . LEU A 1 487 ? 17.531 -29.109 -3.951 1 95.81 487 LEU A CA 1
ATOM 3907 C C . LEU A 1 487 ? 18.922 -28.828 -4.52 1 95.81 487 LEU A C 1
ATOM 3909 O O . LEU A 1 487 ? 19.859 -29.594 -4.281 1 95.81 487 LEU A O 1
ATOM 3913 N N . VAL A 1 488 ? 19.016 -27.766 -5.242 1 93.56 488 VAL A N 1
ATOM 3914 C CA . VAL A 1 488 ? 20.297 -27.359 -5.809 1 93.56 488 VAL A CA 1
ATOM 3915 C C . VAL A 1 488 ? 21.281 -27.047 -4.684 1 93.56 488 VAL A C 1
ATOM 3917 O O . VAL A 1 488 ? 22.438 -27.469 -4.723 1 93.56 488 VAL A O 1
ATOM 3920 N N . ILE A 1 489 ? 20.812 -26.344 -3.701 1 90.31 489 ILE A N 1
ATOM 3921 C CA . ILE A 1 489 ? 21.703 -25.938 -2.613 1 90.31 489 ILE A CA 1
ATOM 3922 C C . ILE A 1 489 ? 22.094 -27.156 -1.79 1 90.31 489 ILE A C 1
ATOM 3924 O O . ILE A 1 489 ? 23.234 -27.25 -1.313 1 90.31 489 ILE A O 1
ATOM 3928 N N . ASP A 1 490 ? 21.172 -27.984 -1.568 1 92.5 490 ASP A N 1
ATOM 3929 C CA . ASP A 1 490 ? 21.484 -29.203 -0.82 1 92.5 490 ASP A CA 1
ATOM 3930 C C . ASP A 1 490 ? 22.516 -30.047 -1.559 1 92.5 490 ASP A C 1
ATOM 3932 O O . ASP A 1 490 ? 23.438 -30.594 -0.944 1 92.5 490 ASP A O 1
ATOM 3936 N N . LEU A 1 491 ? 22.312 -30.188 -2.846 1 92.38 491 LEU A N 1
ATOM 3937 C CA . LEU A 1 491 ? 23.234 -30.969 -3.664 1 92.38 491 LEU A CA 1
ATOM 3938 C C . LEU A 1 491 ? 24.609 -30.312 -3.691 1 92.38 491 LEU A C 1
ATOM 3940 O O . LEU A 1 491 ? 25.641 -31.016 -3.646 1 92.38 491 LEU A O 1
ATOM 3944 N N . ASP A 1 492 ? 24.625 -29.062 -3.771 1 89.62 492 ASP A N 1
ATOM 3945 C CA . ASP A 1 492 ? 25.875 -28.312 -3.754 1 89.62 492 ASP A CA 1
ATOM 3946 C C . ASP A 1 492 ? 26.625 -28.531 -2.439 1 89.62 492 ASP A C 1
ATOM 3948 O O . ASP A 1 492 ? 27.844 -28.734 -2.436 1 89.62 492 ASP A O 1
ATOM 3952 N N . GLU A 1 493 ? 25.906 -28.469 -1.354 1 87.88 493 GLU A N 1
ATOM 3953 C CA . GLU A 1 493 ? 26.5 -28.688 -0.039 1 87.88 493 GLU A CA 1
ATOM 3954 C C . GLU A 1 493 ? 27 -30.125 0.108 1 87.88 493 GLU A C 1
ATOM 3956 O O . GLU A 1 493 ? 28 -30.375 0.771 1 87.88 493 GLU A O 1
ATOM 3961 N N . ASP A 1 494 ? 26.266 -31 -0.428 1 89.19 494 ASP A N 1
ATOM 3962 C CA . ASP A 1 494 ? 26.625 -32.406 -0.359 1 89.19 494 ASP A CA 1
ATOM 3963 C C . ASP A 1 494 ? 27.891 -32.688 -1.158 1 89.19 494 ASP A C 1
ATOM 3965 O O . ASP A 1 494 ? 28.672 -33.594 -0.812 1 89.19 494 ASP A O 1
ATOM 3969 N N . SER A 1 495 ? 28.078 -32 -2.189 1 85.44 495 SER A N 1
ATOM 3970 C CA . SER A 1 495 ? 29.266 -32.156 -3.008 1 85.44 495 SER A CA 1
ATOM 3971 C C . SER A 1 495 ? 30.5 -31.656 -2.279 1 85.44 495 SER A C 1
ATOM 3973 O O . SER A 1 495 ? 31.609 -32.188 -2.453 1 85.44 495 SER A O 1
ATOM 3975 N N . THR A 1 496 ? 30.328 -30.656 -1.466 1 83.69 496 THR A N 1
ATOM 3976 C CA . THR A 1 496 ? 31.438 -30.062 -0.723 1 83.69 496 THR A CA 1
ATOM 3977 C C . THR A 1 496 ? 31.688 -30.828 0.575 1 83.69 496 THR A C 1
ATOM 3979 O O . THR A 1 496 ? 32.844 -31.047 0.967 1 83.69 496 THR A O 1
ATOM 3982 N N . SER A 1 497 ? 30.547 -31.172 1.206 1 85.69 497 SER A N 1
ATOM 3983 C CA . SER A 1 497 ? 30.609 -31.906 2.463 1 85.69 497 SER A CA 1
ATOM 3984 C C . SER A 1 497 ? 29.625 -33.062 2.469 1 85.69 497 SER A C 1
ATOM 3986 O O . SER A 1 497 ? 28.531 -32.969 3.033 1 85.69 497 SER A O 1
ATOM 3988 N N . PRO A 1 498 ? 30.047 -34.188 1.885 1 86.56 498 PRO A N 1
ATOM 3989 C CA . PRO A 1 498 ? 29.125 -35.312 1.759 1 86.56 498 PRO A CA 1
ATOM 3990 C C . PRO A 1 498 ? 28.688 -35.875 3.111 1 86.56 498 PRO A C 1
ATOM 3992 O O . PRO A 1 498 ? 29.484 -35.938 4.047 1 86.56 498 PRO A O 1
ATOM 3995 N N . LEU A 1 499 ? 27.422 -36.125 3.24 1 81.62 499 LEU A N 1
ATOM 3996 C CA . LEU A 1 499 ? 26.891 -36.75 4.445 1 81.62 499 LEU A CA 1
ATOM 3997 C C . LEU A 1 499 ? 27.094 -38.281 4.406 1 81.62 499 LEU A C 1
ATOM 3999 O O . LEU A 1 499 ? 27.047 -38.875 3.332 1 81.62 499 LEU A O 1
ATOM 4003 N N . PRO A 1 500 ? 27.484 -38.812 5.605 1 73.44 500 PRO A N 1
ATOM 4004 C CA . PRO A 1 500 ? 27.656 -40.281 5.633 1 73.44 500 PRO A CA 1
ATOM 4005 C C . PRO A 1 500 ? 26.375 -41.031 5.289 1 73.44 500 PRO A C 1
ATOM 4007 O O . PRO A 1 500 ? 25.281 -40.562 5.586 1 73.44 500 PRO A O 1
ATOM 4010 N N . ASP A 1 501 ? 26.422 -42 4.406 1 60.38 501 ASP A N 1
ATOM 4011 C CA . ASP A 1 501 ? 25.281 -42.812 3.975 1 60.38 501 ASP A CA 1
ATOM 4012 C C . ASP A 1 501 ? 24.547 -43.406 5.172 1 60.38 501 ASP A C 1
ATOM 4014 O O . ASP A 1 501 ? 25.141 -44.156 5.969 1 60.38 501 ASP A O 1
ATOM 4018 N N . SER A 1 502 ? 23.953 -42.656 5.988 1 56.72 502 SER A N 1
ATOM 4019 C CA . SER A 1 502 ? 23.297 -43.312 7.121 1 56.72 502 SER A CA 1
ATOM 4020 C C . SER A 1 502 ? 22.078 -44.094 6.668 1 56.72 502 SER A C 1
ATOM 4022 O O . SER A 1 502 ? 21.297 -43.656 5.836 1 56.72 502 SER A O 1
ATOM 4024 N N . PRO A 1 503 ? 22.031 -45.406 7.008 1 51 503 PRO A N 1
ATOM 4025 C CA . PRO A 1 503 ? 20.828 -46.188 6.75 1 51 503 PRO A CA 1
ATOM 4026 C C . PRO A 1 503 ? 19.562 -45.531 7.273 1 51 503 PRO A C 1
ATOM 4028 O O . PRO A 1 503 ? 19.516 -45.094 8.43 1 51 503 PRO A O 1
ATOM 4031 N N . SER A 1 504 ? 19 -44.719 6.578 1 51.56 504 SER A N 1
ATOM 4032 C CA . SER A 1 504 ? 17.812 -43.969 7.02 1 51.56 504 SER A CA 1
ATOM 4033 C C . SER A 1 504 ? 16.797 -44.906 7.672 1 51.56 504 SER A C 1
ATOM 4035 O O . SER A 1 504 ? 16.469 -45.969 7.129 1 51.56 504 SER A O 1
ATOM 4037 N N . GLU A 1 505 ? 16.719 -45.031 8.945 1 50.84 505 GLU A N 1
ATOM 4038 C CA . GLU A 1 505 ? 15.625 -45.75 9.617 1 50.84 505 GLU A CA 1
ATOM 4039 C C . GLU A 1 505 ? 14.281 -45.438 8.953 1 50.84 505 GLU A C 1
ATOM 4041 O O . GLU A 1 505 ? 14.023 -44.281 8.562 1 50.84 505 GLU A O 1
ATOM 4046 N N . PRO A 1 506 ? 13.625 -46.5 8.531 1 47.88 506 PRO A N 1
ATOM 4047 C CA . PRO A 1 506 ? 12.297 -46.281 7.945 1 47.88 506 PRO A CA 1
ATOM 4048 C C . PRO A 1 506 ? 11.438 -45.344 8.766 1 47.88 506 PRO A C 1
ATOM 4050 O O . PRO A 1 506 ? 11.336 -45.469 9.984 1 47.88 506 PRO A O 1
ATOM 4053 N N . ALA A 1 507 ? 11.422 -44.156 8.461 1 48.16 507 ALA A N 1
ATOM 4054 C CA . ALA A 1 507 ? 10.562 -43.219 9.203 1 48.16 507 ALA A CA 1
ATOM 4055 C C . ALA A 1 507 ? 9.117 -43.719 9.227 1 48.16 507 ALA A C 1
ATOM 4057 O O . ALA A 1 507 ? 8.578 -44.125 8.203 1 48.16 507 ALA A O 1
ATOM 4058 N N . THR A 1 508 ? 8.602 -44.156 10.312 1 45.5 508 THR A N 1
ATOM 4059 C CA . THR A 1 508 ? 7.266 -44.656 10.648 1 45.5 508 THR A CA 1
ATOM 4060 C C . THR A 1 508 ? 6.195 -43.688 10.18 1 45.5 508 THR A C 1
ATOM 4062 O O . THR A 1 508 ? 5 -43.906 10.383 1 45.5 508 THR A O 1
ATOM 4065 N N . GLY A 1 509 ? 6.434 -42.406 9.766 1 47.34 509 GLY A N 1
ATOM 4066 C CA . GLY A 1 509 ? 5.27 -41.531 9.711 1 47.34 509 GLY A CA 1
ATOM 4067 C C . GLY A 1 509 ? 4.461 -41.688 8.445 1 47.34 509 GLY A C 1
ATOM 4068 O O . GLY A 1 509 ? 4.957 -42.219 7.449 1 47.34 509 GLY A O 1
ATOM 4069 N N . VAL A 1 510 ? 3.17 -41.688 8.523 1 51.16 510 VAL A N 1
ATOM 4070 C CA . VAL A 1 510 ? 2.109 -41.812 7.531 1 51.16 510 VAL A CA 1
ATOM 4071 C C . VAL A 1 510 ? 2.262 -40.75 6.445 1 51.16 510 VAL A C 1
ATOM 4073 O O . VAL A 1 510 ? 1.994 -41.031 5.27 1 51.16 510 VAL A O 1
ATOM 4076 N N . SER A 1 511 ? 2.893 -39.625 6.836 1 63.72 511 SER A N 1
ATOM 4077 C CA . SER A 1 511 ? 2.912 -38.531 5.867 1 63.72 511 SER A CA 1
ATOM 4078 C C . SER A 1 511 ? 4.125 -38.625 4.945 1 63.72 511 SER A C 1
ATOM 4080 O O . SER A 1 511 ? 5.195 -39.062 5.371 1 63.72 511 SER A O 1
ATOM 4082 N N . GLN A 1 512 ? 3.902 -38.562 3.652 1 68.12 512 GLN A N 1
ATOM 4083 C CA . GLN A 1 512 ? 4.938 -38.562 2.623 1 68.12 512 GLN A CA 1
ATOM 4084 C C . GLN A 1 512 ? 6.109 -37.688 3.025 1 68.12 512 GLN A C 1
ATOM 4086 O O . GLN A 1 512 ? 7.246 -37.906 2.607 1 68.12 512 GLN A O 1
ATOM 4091 N N . LEU A 1 513 ? 5.883 -36.781 3.906 1 76.75 513 LEU A N 1
ATOM 4092 C CA . LEU A 1 513 ? 6.93 -35.844 4.328 1 76.75 513 LEU A CA 1
ATOM 4093 C C . LEU A 1 513 ? 7.785 -36.469 5.434 1 76.75 513 LEU A C 1
ATOM 4095 O O . LEU A 1 513 ? 8.883 -35.969 5.715 1 76.75 513 LEU A O 1
ATOM 4099 N N . ASP A 1 514 ? 7.281 -37.625 5.902 1 78.5 514 ASP A N 1
ATOM 4100 C CA . ASP A 1 514 ? 7.988 -38.219 7.027 1 78.5 514 ASP A CA 1
ATOM 4101 C C . ASP A 1 514 ? 8.859 -39.406 6.562 1 78.5 514 ASP A C 1
ATOM 4103 O O . ASP A 1 514 ? 9.445 -40.094 7.387 1 78.5 514 ASP A O 1
ATOM 4107 N N . LYS A 1 515 ? 8.938 -39.5 5.223 1 82.06 515 LYS A N 1
ATOM 4108 C CA . LYS A 1 515 ? 9.867 -40.469 4.652 1 82.06 515 LYS A CA 1
ATOM 4109 C C . LYS A 1 515 ? 11.32 -40.031 4.883 1 82.06 515 LYS A C 1
ATOM 4111 O O . LYS A 1 515 ? 11.578 -38.875 5.223 1 82.06 515 LYS A O 1
ATOM 4116 N N . PRO A 1 516 ? 12.141 -41 4.828 1 87.31 516 PRO A N 1
ATOM 4117 C CA . PRO A 1 516 ? 13.555 -40.594 4.914 1 87.31 516 PRO A CA 1
ATOM 4118 C C . PRO A 1 516 ? 13.953 -39.594 3.846 1 87.31 516 PRO A C 1
ATOM 4120 O O . PRO A 1 516 ? 13.312 -39.5 2.795 1 87.31 516 PRO A O 1
ATOM 4123 N N . PRO A 1 517 ? 14.93 -38.844 4.145 1 89.94 517 PRO A N 1
ATOM 4124 C CA . PRO A 1 517 ? 15.359 -37.844 3.16 1 89.94 517 PRO A CA 1
ATOM 4125 C C . PRO A 1 517 ? 15.773 -38.469 1.829 1 89.94 517 PRO A C 1
ATOM 4127 O O . PRO A 1 517 ? 16.297 -39.562 1.804 1 89.94 517 PRO A O 1
ATOM 4130 N N . PRO A 1 518 ? 15.5 -37.781 0.764 1 93.12 518 PRO A N 1
ATOM 4131 C CA . PRO A 1 518 ? 15.891 -38.312 -0.546 1 93.12 518 PRO A CA 1
ATOM 4132 C C . PRO A 1 518 ? 17.406 -38.5 -0.675 1 93.12 518 PRO A C 1
ATOM 4134 O O . PRO A 1 518 ? 18.172 -37.75 -0.107 1 93.12 518 PRO A O 1
ATOM 4137 N N . THR A 1 519 ? 17.766 -39.531 -1.418 1 91.44 519 THR A N 1
ATOM 4138 C CA . THR A 1 519 ? 19.172 -39.781 -1.691 1 91.44 519 THR A CA 1
ATOM 4139 C C . THR A 1 519 ? 19.719 -38.812 -2.719 1 91.44 519 THR A C 1
ATOM 4141 O O . THR A 1 519 ? 18.953 -38.125 -3.406 1 91.44 519 THR A O 1
ATOM 4144 N N . ARG A 1 520 ? 21.031 -38.812 -2.785 1 92.62 520 ARG A N 1
ATOM 4145 C CA . ARG A 1 520 ? 21.703 -37.938 -3.764 1 92.62 520 ARG A CA 1
ATOM 4146 C C . ARG A 1 520 ? 21.234 -38.281 -5.18 1 92.62 520 ARG A C 1
ATOM 4148 O O . ARG A 1 520 ? 21 -37.375 -5.988 1 92.62 520 ARG A O 1
ATOM 4155 N N . GLU A 1 521 ? 21.109 -39.594 -5.477 1 92.38 521 GLU A N 1
ATOM 4156 C CA . GLU A 1 521 ? 20.703 -40.031 -6.805 1 92.38 521 GLU A CA 1
ATOM 4157 C C . GLU A 1 521 ? 19.297 -39.562 -7.145 1 92.38 521 GLU A C 1
ATOM 4159 O O . GLU A 1 521 ? 19.016 -39.156 -8.281 1 92.38 521 GLU A O 1
ATOM 4164 N N . GLU A 1 522 ? 18.469 -39.625 -6.156 1 94.69 522 GLU A N 1
ATOM 4165 C CA . GLU A 1 522 ? 17.094 -39.156 -6.359 1 94.69 522 GLU A CA 1
ATOM 4166 C C . GLU A 1 522 ? 17.047 -37.656 -6.629 1 94.69 522 GLU A C 1
ATOM 4168 O O . GLU A 1 522 ? 16.281 -37.219 -7.477 1 94.69 522 GLU A O 1
ATOM 4173 N N . ILE A 1 523 ? 17.828 -36.906 -5.863 1 96 523 ILE A N 1
ATOM 4174 C CA . ILE A 1 523 ? 17.875 -35.469 -6.027 1 96 523 ILE A CA 1
ATOM 4175 C C . ILE A 1 523 ? 18.422 -35.125 -7.414 1 96 523 ILE A C 1
ATOM 4177 O O . ILE A 1 523 ? 17.875 -34.25 -8.102 1 96 523 ILE A O 1
ATOM 4181 N N . VAL A 1 524 ? 19.469 -35.812 -7.836 1 95.94 524 VAL A N 1
ATOM 4182 C CA . VAL A 1 524 ? 20.062 -35.562 -9.148 1 95.94 524 VAL A CA 1
ATOM 4183 C C . VAL A 1 524 ? 19.031 -35.875 -10.242 1 95.94 524 VAL A C 1
ATOM 4185 O O . VAL A 1 524 ? 18.906 -35.094 -11.203 1 95.94 524 VAL A O 1
ATOM 4188 N N . ALA A 1 525 ? 18.312 -36.938 -10.07 1 95.5 525 ALA A N 1
ATOM 4189 C CA . ALA A 1 525 ? 17.312 -37.312 -11.055 1 95.5 525 ALA A CA 1
ATOM 4190 C C . ALA A 1 525 ? 16.203 -36.281 -11.133 1 95.5 525 ALA A C 1
ATOM 4192 O O . ALA A 1 525 ? 15.742 -35.938 -12.227 1 95.5 525 ALA A O 1
ATOM 4193 N N . ALA A 1 526 ? 15.758 -35.844 -9.992 1 95.69 526 ALA A N 1
ATOM 4194 C CA . ALA A 1 526 ? 14.711 -34.844 -9.938 1 95.69 526 ALA A CA 1
ATOM 4195 C C . ALA A 1 526 ? 15.18 -33.531 -10.586 1 95.69 526 ALA A C 1
ATOM 4197 O O . ALA A 1 526 ? 14.43 -32.875 -11.32 1 95.69 526 ALA A O 1
ATOM 4198 N N . LEU A 1 527 ? 16.391 -33.125 -10.312 1 96.62 527 LEU A N 1
ATOM 4199 C CA . LEU A 1 527 ? 16.938 -31.891 -10.859 1 96.62 527 LEU A CA 1
ATOM 4200 C C . LEU A 1 527 ? 17.141 -32 -12.359 1 96.62 527 LEU A C 1
ATOM 4202 O O . LEU A 1 527 ? 16.969 -31.031 -13.094 1 96.62 527 LEU A O 1
ATOM 4206 N N . ARG A 1 528 ? 17.5 -33.156 -12.844 1 95.56 528 ARG A N 1
ATOM 4207 C CA . ARG A 1 528 ? 17.656 -33.375 -14.281 1 95.56 528 ARG A CA 1
ATOM 4208 C C . ARG A 1 528 ? 16.328 -33.188 -15.008 1 95.56 528 ARG A C 1
ATOM 4210 O O . ARG A 1 528 ? 16.266 -32.562 -16.062 1 95.56 528 ARG A O 1
ATOM 4217 N N . SER A 1 529 ? 15.398 -33.812 -14.406 1 93.44 529 SER A N 1
ATOM 4218 C CA . SER A 1 529 ? 14.062 -33.688 -14.977 1 93.44 529 SER A CA 1
ATOM 4219 C C . SER A 1 529 ? 13.609 -32.219 -14.969 1 93.44 529 SER A C 1
ATOM 4221 O O . SER A 1 529 ? 13.078 -31.719 -15.961 1 93.44 529 SER A O 1
ATOM 4223 N N . ALA A 1 530 ? 13.781 -31.578 -13.867 1 94.5 530 ALA A N 1
ATOM 4224 C CA . ALA A 1 530 ? 13.391 -30.172 -13.734 1 94.5 530 ALA A CA 1
ATOM 4225 C C . ALA A 1 530 ? 14.172 -29.297 -14.703 1 94.5 530 ALA A C 1
ATOM 4227 O O . ALA A 1 530 ? 13.641 -28.312 -15.242 1 94.5 530 ALA A O 1
ATOM 4228 N N . TYR A 1 531 ? 15.406 -29.641 -14.875 1 94.69 531 TYR A N 1
ATOM 4229 C CA . TYR A 1 531 ? 16.25 -28.891 -15.789 1 94.69 531 TYR A CA 1
ATOM 4230 C C . TYR A 1 531 ? 15.641 -28.844 -17.188 1 94.69 531 TYR A C 1
ATOM 4232 O O . TYR A 1 531 ? 15.602 -27.797 -17.828 1 94.69 531 TYR A O 1
ATOM 4240 N N . GLY A 1 532 ? 15.18 -29.969 -17.656 1 92.25 532 GLY A N 1
ATOM 4241 C CA . GLY A 1 532 ? 14.539 -30.016 -18.953 1 92.25 532 GLY A CA 1
ATOM 4242 C C . GLY A 1 532 ? 13.344 -29.078 -19.062 1 92.25 532 GLY A C 1
ATOM 4243 O O . GLY A 1 532 ? 13.148 -28.422 -20.094 1 92.25 532 GLY A O 1
ATOM 4244 N N . LEU A 1 533 ? 12.648 -29.016 -18.047 1 91.38 533 LEU A N 1
ATOM 4245 C CA . LEU A 1 533 ? 11.453 -28.172 -18.031 1 91.38 533 LEU A CA 1
ATOM 4246 C C . LEU A 1 533 ? 11.844 -26.688 -17.969 1 91.38 533 LEU A C 1
ATOM 4248 O O . LEU A 1 533 ? 11.242 -25.859 -18.656 1 91.38 533 LEU A O 1
ATOM 4252 N N . TRP A 1 534 ? 12.812 -26.375 -17.125 1 92.94 534 TRP A N 1
ATOM 4253 C CA . TRP A 1 534 ? 13.25 -24.984 -16.984 1 92.94 534 TRP A CA 1
ATOM 4254 C C . TRP A 1 534 ? 13.898 -24.484 -18.281 1 92.94 534 TRP A C 1
ATOM 4256 O O . TRP A 1 534 ? 13.766 -23.312 -18.625 1 92.94 534 TRP A O 1
ATOM 4266 N N . LEU A 1 535 ? 14.57 -25.344 -18.984 1 91.75 535 LEU A N 1
ATOM 4267 C CA . LEU A 1 535 ? 15.172 -24.984 -20.266 1 91.75 535 LEU A CA 1
ATOM 4268 C C . LEU A 1 535 ? 14.102 -24.578 -21.266 1 91.75 535 LEU A C 1
ATOM 4270 O O . LEU A 1 535 ? 14.258 -23.609 -22 1 91.75 535 LEU A O 1
ATOM 4274 N N . LYS A 1 536 ? 13.086 -25.328 -21.266 1 86.88 536 LYS A N 1
ATOM 4275 C CA . LYS A 1 536 ? 11.969 -25 -22.156 1 86.88 536 LYS A CA 1
ATOM 4276 C C . LYS A 1 536 ? 11.328 -23.672 -21.766 1 86.88 536 LYS A C 1
ATOM 4278 O O . LYS A 1 536 ? 10.969 -22.875 -22.641 1 86.88 536 LYS A O 1
ATOM 4283 N N . ALA A 1 537 ? 11.219 -23.453 -20.516 1 87.12 537 ALA A N 1
ATOM 4284 C CA . ALA A 1 537 ? 10.586 -22.234 -20 1 87.12 537 ALA A CA 1
ATOM 4285 C C . ALA A 1 537 ? 11.5 -21.031 -20.188 1 87.12 537 ALA A C 1
ATOM 4287 O O . ALA A 1 537 ? 11.023 -19.891 -20.219 1 87.12 537 ALA A O 1
ATOM 4288 N N . SER A 1 538 ? 12.781 -21.266 -20.297 1 88.75 538 SER A N 1
ATOM 4289 C CA . SER A 1 538 ? 13.781 -20.203 -20.359 1 88.75 538 SER A CA 1
ATOM 4290 C C . SER A 1 538 ? 13.617 -19.344 -21.609 1 88.75 538 SER A C 1
ATOM 4292 O O . SER A 1 538 ? 14.117 -18.219 -21.672 1 88.75 538 SER A O 1
ATOM 4294 N N . LYS A 1 539 ? 12.859 -19.797 -22.5 1 83 539 LYS A N 1
ATOM 4295 C CA . LYS A 1 539 ? 12.625 -19.031 -23.719 1 83 539 LYS A CA 1
ATOM 4296 C C . LYS A 1 539 ? 11.797 -17.781 -23.453 1 83 539 LYS A C 1
ATOM 4298 O O . LYS A 1 539 ? 11.961 -16.766 -24.125 1 83 539 LYS A O 1
ATOM 4303 N N . LYS A 1 540 ? 10.961 -17.891 -22.453 1 81 540 LYS A N 1
ATOM 4304 C CA . LYS A 1 540 ? 10.039 -16.797 -22.203 1 81 540 LYS A CA 1
ATOM 4305 C C . LYS A 1 540 ? 10.211 -16.25 -20.781 1 81 540 LYS A C 1
ATOM 4307 O O . LYS A 1 540 ? 9.547 -15.289 -20.406 1 81 540 LYS A O 1
ATOM 4312 N N . SER A 1 541 ? 11.07 -16.812 -20.031 1 86.19 541 SER A N 1
ATOM 4313 C CA . SER A 1 541 ? 11.195 -16.469 -18.609 1 86.19 541 SER A CA 1
ATOM 4314 C C . SER A 1 541 ? 12.656 -16.266 -18.234 1 86.19 541 SER A C 1
ATOM 4316 O O . SER A 1 541 ? 13.477 -17.172 -18.391 1 86.19 541 SER A O 1
ATOM 4318 N N . GLN A 1 542 ? 12.945 -15.094 -17.719 1 84.5 542 GLN A N 1
ATOM 4319 C CA . GLN A 1 542 ? 14.297 -14.82 -17.219 1 84.5 542 GLN A CA 1
ATOM 4320 C C . GLN A 1 542 ? 14.57 -15.578 -15.93 1 84.5 542 GLN A C 1
ATOM 4322 O O . GLN A 1 542 ? 15.695 -16 -15.68 1 84.5 542 GLN A O 1
ATOM 4327 N N . GLU A 1 543 ? 13.617 -15.711 -15.141 1 86.81 543 GLU A N 1
ATOM 4328 C CA . GLU A 1 543 ? 13.758 -16.453 -13.891 1 86.81 543 GLU A CA 1
ATOM 4329 C C . GLU A 1 543 ? 14.055 -17.922 -14.148 1 86.81 543 GLU A C 1
ATOM 4331 O O . GLU A 1 543 ? 14.906 -18.516 -13.484 1 86.81 543 GLU A O 1
ATOM 4336 N N . ALA A 1 544 ? 13.359 -18.453 -15.141 1 89.06 544 ALA A N 1
ATOM 4337 C CA . ALA A 1 544 ? 13.609 -19.844 -15.516 1 89.06 544 ALA A CA 1
ATOM 4338 C C . ALA A 1 544 ? 15.047 -20.016 -16.016 1 89.06 544 ALA A C 1
ATOM 4340 O O . ALA A 1 544 ? 15.688 -21.031 -15.742 1 89.06 544 ALA A O 1
ATOM 4341 N N . ARG A 1 545 ? 15.523 -19.062 -16.734 1 88.06 545 ARG A N 1
ATOM 4342 C CA . ARG A 1 545 ? 16.891 -19.109 -17.266 1 88.06 545 ARG A CA 1
ATOM 4343 C C . ARG A 1 545 ? 17.906 -19.141 -16.141 1 88.06 545 ARG A C 1
ATOM 4345 O O . ARG A 1 545 ? 18.891 -19.891 -16.203 1 88.06 545 ARG A O 1
ATOM 4352 N N . LYS A 1 546 ? 17.688 -18.359 -15.188 1 87.06 546 LYS A N 1
ATOM 4353 C CA . LYS A 1 546 ? 18.594 -18.281 -14.039 1 87.06 546 LYS A CA 1
ATOM 4354 C C . LYS A 1 546 ? 18.641 -19.625 -13.305 1 87.06 546 LYS A C 1
ATOM 4356 O O . LYS A 1 546 ? 19.719 -20.094 -12.953 1 87.06 546 LYS A O 1
ATOM 4361 N N . VAL A 1 547 ? 17.516 -20.203 -13.07 1 90.12 547 VAL A N 1
ATOM 4362 C CA . VAL A 1 547 ? 17.453 -21.469 -12.336 1 90.12 547 VAL A CA 1
ATOM 4363 C C . VAL A 1 547 ? 18.047 -22.594 -13.188 1 90.12 547 VAL A C 1
ATOM 4365 O O . VAL A 1 547 ? 18.734 -23.469 -12.672 1 90.12 547 VAL A O 1
ATOM 4368 N N . ALA A 1 548 ? 17.734 -22.562 -14.492 1 90.81 548 ALA A N 1
ATOM 4369 C CA . ALA A 1 548 ? 18.297 -23.562 -15.391 1 90.81 548 ALA A CA 1
ATOM 4370 C C . ALA A 1 548 ? 19.828 -23.531 -15.367 1 90.81 548 ALA A C 1
ATOM 4372 O O . ALA A 1 548 ? 20.484 -24.562 -15.352 1 90.81 548 ALA A O 1
ATOM 4373 N N . THR A 1 549 ? 20.344 -22.359 -15.352 1 88.25 549 THR A N 1
ATOM 4374 C CA . THR A 1 549 ? 21.781 -22.203 -15.297 1 88.25 549 THR A CA 1
ATOM 4375 C C . THR A 1 549 ? 22.344 -22.75 -13.992 1 88.25 549 THR A C 1
ATOM 4377 O O . THR A 1 549 ? 23.391 -23.406 -13.984 1 88.25 549 THR A O 1
ATOM 4380 N N . ALA A 1 550 ? 21.703 -22.469 -12.922 1 89.5 550 ALA A N 1
ATOM 4381 C CA . ALA A 1 550 ? 22.141 -22.953 -11.617 1 89.5 550 ALA A CA 1
ATOM 4382 C C . ALA A 1 550 ? 22.109 -24.484 -11.57 1 89.5 550 ALA A C 1
ATOM 4384 O O . ALA A 1 550 ? 23.047 -25.094 -11.047 1 89.5 550 ALA A O 1
ATOM 4385 N N . VAL A 1 551 ? 21.031 -25.094 -12.078 1 93.12 551 VAL A N 1
ATOM 4386 C CA . VAL A 1 551 ? 20.891 -26.547 -12.086 1 93.12 551 VAL A CA 1
ATOM 4387 C C . VAL A 1 551 ? 22 -27.156 -12.945 1 93.12 551 VAL A C 1
ATOM 4389 O O . VAL A 1 551 ? 22.625 -28.141 -12.539 1 93.12 551 VAL A O 1
ATOM 4392 N N . LYS A 1 552 ? 22.188 -26.547 -14.062 1 91.44 552 LYS A N 1
ATOM 4393 C CA . LYS A 1 552 ? 23.234 -27.031 -14.961 1 91.44 552 LYS A CA 1
ATOM 4394 C C . LYS A 1 552 ? 24.609 -27 -14.281 1 91.44 552 LYS A C 1
ATOM 4396 O O . LYS A 1 552 ? 25.359 -27.969 -14.375 1 91.44 552 LYS A O 1
ATOM 4401 N N . LEU A 1 553 ? 24.906 -25.969 -13.625 1 88.62 553 LEU A N 1
ATOM 4402 C CA . LEU A 1 553 ? 26.188 -25.797 -12.961 1 88.62 553 LEU A CA 1
ATOM 4403 C C . LEU A 1 553 ? 26.391 -26.844 -11.883 1 88.62 553 LEU A C 1
ATOM 4405 O O . LEU A 1 553 ? 27.453 -27.469 -11.805 1 88.62 553 LEU A O 1
ATOM 4409 N N . VAL A 1 554 ? 25.438 -27.078 -11.086 1 90.25 554 VAL A N 1
ATOM 4410 C CA . VAL A 1 554 ? 25.562 -28 -9.953 1 90.25 554 VAL A CA 1
ATOM 4411 C C . VAL A 1 554 ? 25.609 -29.438 -10.453 1 90.25 554 VAL A C 1
ATOM 4413 O O . VAL A 1 554 ? 26.359 -30.266 -9.922 1 90.25 554 VAL A O 1
ATOM 4416 N N . LEU A 1 555 ? 24.812 -29.766 -11.445 1 92 555 LEU A N 1
ATOM 4417 C CA . LEU A 1 555 ? 24.797 -31.125 -12 1 92 555 LEU A CA 1
ATOM 4418 C C . LEU A 1 555 ? 26.125 -31.438 -12.672 1 92 555 LEU A C 1
ATOM 4420 O O . LEU A 1 555 ? 26.562 -32.594 -12.656 1 92 555 LEU A O 1
ATOM 4424 N N . SER A 1 556 ? 26.734 -30.438 -13.242 1 88.06 556 SER A N 1
ATOM 4425 C CA . SER A 1 556 ? 28.031 -30.641 -13.883 1 88.06 556 SER A CA 1
ATOM 4426 C C . SER A 1 556 ? 29.109 -30.984 -12.867 1 88.06 556 SER A C 1
ATOM 4428 O O . SER A 1 556 ? 30.062 -31.703 -13.18 1 88.06 556 SER A O 1
ATOM 4430 N N . ARG A 1 557 ? 29 -30.531 -11.711 1 83.88 557 ARG A N 1
ATOM 4431 C CA . ARG A 1 557 ? 29.953 -30.812 -10.648 1 83.88 557 ARG A CA 1
ATOM 4432 C C . ARG A 1 557 ? 29.766 -32.25 -10.109 1 83.88 557 ARG A C 1
ATOM 4434 O O . ARG A 1 557 ? 30.734 -32.875 -9.664 1 83.88 557 ARG A O 1
ATOM 4441 N N . VAL A 1 558 ? 28.625 -32.688 -10.102 1 81.62 558 VAL A N 1
ATOM 4442 C CA . VAL A 1 558 ? 28.328 -34 -9.539 1 81.62 558 VAL A CA 1
ATOM 4443 C C . VAL A 1 558 ? 28.641 -35.094 -10.57 1 81.62 558 VAL A C 1
ATOM 4445 O O . VAL A 1 558 ? 29.156 -36.156 -10.227 1 81.62 558 VAL A O 1
ATOM 4448 N N . GLY A 1 559 ? 28.406 -35.031 -11.875 1 63.53 559 GLY A N 1
ATOM 4449 C CA . GLY A 1 559 ? 28.703 -36.031 -12.914 1 63.53 559 GLY A CA 1
ATOM 4450 C C . GLY A 1 559 ? 30.156 -36.031 -13.336 1 63.53 559 GLY A C 1
ATOM 4451 O O . GLY A 1 559 ? 30.656 -37 -13.867 1 63.53 559 GLY A O 1
ATOM 4452 N N . GLY A 1 560 ? 31.047 -35.031 -13.312 1 51.22 560 GLY A N 1
ATOM 4453 C CA . GLY A 1 560 ? 32.438 -35.062 -13.711 1 51.22 560 GLY A CA 1
ATOM 4454 C C . GLY A 1 560 ? 33.281 -35.969 -12.828 1 51.22 560 GLY A C 1
ATOM 4455 O O . GLY A 1 560 ? 34.344 -36.438 -13.234 1 51.22 560 GLY A O 1
ATOM 4456 N N . ASN A 1 561 ? 33.219 -36.281 -11.578 1 42.69 561 ASN A N 1
ATOM 4457 C CA . ASN A 1 561 ? 34.031 -37.281 -10.875 1 42.69 561 ASN A CA 1
ATOM 4458 C C . ASN A 1 561 ? 33.688 -38.688 -11.328 1 42.69 561 ASN A C 1
ATOM 4460 O O . ASN A 1 561 ? 34.438 -39.625 -11.062 1 42.69 561 ASN A O 1
ATOM 4464 N N . GLU A 1 562 ? 32.656 -39.156 -11.703 1 38.38 562 GLU A N 1
ATOM 4465 C CA . GLU A 1 562 ? 32.406 -40.531 -12.172 1 38.38 562 GLU A CA 1
ATOM 4466 C C . GLU A 1 562 ? 32.875 -40.688 -13.617 1 38.38 562 GLU A C 1
ATOM 4468 O O . GLU A 1 562 ? 32.938 -41.812 -14.117 1 38.38 562 GLU A O 1
ATOM 4473 N N . MET A 1 563 ? 33.219 -39.75 -14.43 1 35.66 563 MET A N 1
ATOM 4474 C CA . MET A 1 563 ? 33.625 -40.031 -15.805 1 35.66 563 MET A CA 1
ATOM 4475 C C . MET A 1 563 ? 35.094 -40.438 -15.852 1 35.66 563 MET A C 1
ATOM 4477 O O . MET A 1 563 ? 35.656 -40.688 -16.922 1 35.66 563 MET A O 1
ATOM 4481 N N . GLN A 1 564 ? 36.062 -40.469 -14.883 1 34.22 564 GLN A N 1
ATOM 4482 C CA . GLN A 1 564 ? 37.406 -40.875 -15.273 1 34.22 564 GLN A CA 1
ATOM 4483 C C . GLN A 1 564 ? 37.469 -42.406 -15.523 1 34.22 564 GLN A C 1
ATOM 4485 O O . GLN A 1 564 ? 38.344 -42.875 -16.234 1 34.22 564 GLN A O 1
ATOM 4490 N N . GLU A 1 565 ? 37.219 -43.375 -14.664 1 31.48 565 GLU A N 1
ATOM 4491 C CA . GLU A 1 565 ? 37.75 -44.719 -14.867 1 31.48 565 GLU A CA 1
ATOM 4492 C C . GLU A 1 565 ? 37.094 -45.406 -16.062 1 31.48 565 GLU A C 1
ATOM 4494 O O . GLU A 1 565 ? 37.344 -46.594 -16.328 1 31.48 565 GLU A O 1
ATOM 4499 N N . ALA A 1 566 ? 35.938 -45.156 -16.438 1 28.19 566 ALA A N 1
ATOM 4500 C CA . ALA A 1 566 ? 35.438 -46.062 -17.469 1 28.19 566 ALA A CA 1
ATOM 4501 C C . ALA A 1 566 ? 36.219 -45.875 -18.781 1 28.19 566 ALA A C 1
ATOM 4503 O O . ALA A 1 566 ? 36.25 -44.781 -19.328 1 28.19 566 ALA A O 1
ATOM 4504 N N . SER A 1 567 ? 37.312 -46.719 -19.031 1 26.84 567 SER A N 1
ATOM 4505 C CA . SER A 1 567 ? 38.094 -47.031 -20.234 1 26.84 567 SER A CA 1
ATOM 4506 C C . SER A 1 567 ? 37.156 -47.156 -21.453 1 26.84 567 SER A C 1
ATOM 4508 O O . SER A 1 567 ? 36 -47.469 -21.328 1 26.84 567 SER A O 1
ATOM 4510 N N . PRO A 1 568 ? 37.625 -46.812 -22.641 1 25.33 568 PRO A N 1
ATOM 4511 C CA . PRO A 1 568 ? 36.844 -46.844 -23.875 1 25.33 568 PRO A CA 1
ATOM 4512 C C . PRO A 1 568 ? 36.312 -48.25 -24.203 1 25.33 568 PRO A C 1
ATOM 4514 O O . PRO A 1 568 ? 37.125 -49.188 -24.422 1 25.33 568 PRO A O 1
ATOM 4517 N N . ALA A 1 569 ? 35.688 -48.938 -23.359 1 24.33 569 ALA A N 1
ATOM 4518 C CA . ALA A 1 569 ? 35.344 -50.25 -23.922 1 24.33 569 ALA A CA 1
ATOM 4519 C C . ALA A 1 569 ? 35 -50.125 -25.406 1 24.33 569 ALA A C 1
ATOM 4521 O O . ALA A 1 569 ? 34.312 -49.188 -25.812 1 24.33 569 ALA A O 1
ATOM 4522 N N . THR A 1 570 ? 35.812 -50.781 -26.406 1 22.31 570 THR A N 1
ATOM 4523 C CA . THR A 1 570 ? 35.75 -51.031 -27.844 1 22.31 570 THR A CA 1
ATOM 4524 C C . THR A 1 570 ? 34.375 -51.625 -28.234 1 22.31 570 THR A C 1
ATOM 4526 O O . THR A 1 570 ? 34.062 -52.75 -27.875 1 22.31 570 THR A O 1
ATOM 4529 N N . SER A 1 571 ? 33.375 -50.906 -27.906 1 19.89 571 SER A N 1
ATOM 4530 C CA . SER A 1 571 ? 32.062 -51.406 -28.375 1 19.89 571 SER A CA 1
ATOM 4531 C C . SER A 1 571 ? 32.156 -51.875 -29.828 1 19.89 571 SER A C 1
ATOM 4533 O O . SER A 1 571 ? 32.594 -51.156 -30.703 1 19.89 571 SER A O 1
ATOM 4535 N N . SER A 1 572 ? 32.531 -53.156 -30.078 1 19.39 572 SER A N 1
ATOM 4536 C CA . SER A 1 572 ? 32.312 -54.031 -31.203 1 19.39 572 SER A CA 1
ATOM 4537 C C . SER A 1 572 ? 31.016 -53.719 -31.938 1 19.39 572 SER A C 1
ATOM 4539 O O . SER A 1 572 ? 30.016 -53.375 -31.312 1 19.39 572 SER A O 1
ATOM 4541 N N . SER A 1 573 ? 31.156 -53.312 -33.219 1 20.47 573 SER A N 1
ATOM 4542 C CA . SER A 1 573 ? 30.266 -52.906 -34.281 1 20.47 573 SER A CA 1
ATOM 4543 C C . SER A 1 573 ? 29.125 -53.906 -34.5 1 20.47 573 SER A C 1
ATOM 4545 O O . SER A 1 573 ? 28.344 -53.781 -35.438 1 20.47 573 SER A O 1
ATOM 4547 N N . ASN A 1 574 ? 28.859 -54.844 -33.594 1 18.66 574 ASN A N 1
ATOM 4548 C CA . ASN A 1 574 ? 28.062 -55.875 -34.25 1 18.66 574 ASN A CA 1
ATOM 4549 C C . ASN A 1 574 ? 26.859 -55.281 -35 1 18.66 574 ASN A C 1
ATOM 4551 O O . ASN A 1 574 ? 26.094 -54.5 -34.406 1 18.66 574 ASN A O 1
ATOM 4555 N N . THR A 1 575 ? 26.953 -55.188 -36.344 1 20.48 575 THR A N 1
ATOM 4556 C CA . THR A 1 575 ? 26.062 -54.906 -37.469 1 20.48 575 THR A CA 1
ATOM 4557 C C . THR A 1 575 ? 24.734 -55.656 -37.312 1 20.48 575 THR A C 1
ATOM 4559 O O . THR A 1 575 ? 24.594 -56.781 -37.781 1 20.48 575 THR A O 1
ATOM 4562 N N . VAL A 1 576 ? 24.219 -55.844 -36.031 1 19.19 576 VAL A N 1
ATOM 4563 C CA . VAL A 1 576 ? 23.109 -56.75 -36.25 1 19.19 576 VAL A CA 1
ATOM 4564 C C . VAL A 1 576 ? 22.188 -56.25 -37.344 1 19.19 576 VAL A C 1
ATOM 4566 O O . VAL A 1 576 ? 21.75 -55.094 -37.281 1 19.19 576 VAL A O 1
ATOM 4569 N N . VAL A 1 577 ? 22.297 -56.844 -38.531 1 19.36 577 VAL A N 1
ATOM 4570 C CA . VAL A 1 577 ? 21.594 -56.906 -39.812 1 19.36 577 VAL A CA 1
ATOM 4571 C C . VAL A 1 577 ? 20.094 -57.062 -39.562 1 19.36 577 VAL A C 1
ATOM 4573 O O . VAL A 1 577 ? 19.641 -58.125 -39.125 1 19.36 577 VAL A O 1
ATOM 4576 N N . MET A 1 578 ? 19.641 -56.25 -38.5 1 18.03 578 MET A N 1
ATOM 4577 C CA . MET A 1 578 ? 18.219 -56.625 -38.375 1 18.03 578 MET A CA 1
ATOM 4578 C C . MET A 1 578 ? 17.578 -56.719 -39.75 1 18.03 578 MET A C 1
ATOM 4580 O O . MET A 1 578 ? 17.781 -55.875 -40.594 1 18.03 578 MET A O 1
ATOM 4584 N N . GLU A 1 579 ? 17.156 -57.906 -40.094 1 17.73 579 GLU A N 1
ATOM 4585 C CA . GLU A 1 579 ? 16.453 -58.625 -41.156 1 17.73 579 GLU A CA 1
ATOM 4586 C C . GLU A 1 579 ? 15.234 -57.844 -41.656 1 17.73 579 GLU A C 1
ATOM 4588 O O . GLU A 1 579 ? 14.602 -57.125 -40.875 1 17.73 579 GLU A O 1
ATOM 4593 N N . GLN A 1 580 ? 15.18 -57.75 -43 1 18.39 580 GLN A N 1
ATOM 4594 C CA . GLN A 1 580 ? 14.383 -57.188 -44.094 1 18.39 580 GLN A CA 1
ATOM 4595 C C . GLN A 1 580 ? 12.906 -57.562 -43.938 1 18.39 580 GLN A C 1
ATOM 4597 O O . GLN A 1 580 ? 12.125 -57.406 -44.875 1 18.39 580 GLN A O 1
ATOM 4602 N N . ASP A 1 581 ? 12.484 -58.094 -42.625 1 17.25 581 ASP A N 1
ATOM 4603 C CA . ASP A 1 581 ? 11.375 -58.938 -43.031 1 17.25 581 ASP A CA 1
ATOM 4604 C C . ASP A 1 581 ? 10.367 -58.156 -43.875 1 17.25 581 ASP A C 1
ATOM 4606 O O . ASP A 1 581 ? 10.281 -56.938 -43.75 1 17.25 581 ASP A O 1
ATOM 4610 N N . ARG A 1 582 ? 9.648 -58.906 -44.656 1 17.98 582 ARG A N 1
ATOM 4611 C CA . ARG A 1 582 ? 8.836 -58.969 -45.875 1 17.98 582 ARG A CA 1
ATOM 4612 C C . ARG A 1 582 ? 7.492 -58.281 -45.688 1 17.98 582 ARG A C 1
ATOM 4614 O O . ARG A 1 582 ? 6.559 -58.5 -46.469 1 17.98 582 ARG A O 1
ATOM 4621 N N . VAL A 1 583 ? 7.473 -57.344 -44.625 1 18.42 583 VAL A N 1
ATOM 4622 C CA . VAL A 1 583 ? 6.047 -57.156 -44.375 1 18.42 583 VAL A CA 1
ATOM 4623 C C . VAL A 1 583 ? 5.34 -56.781 -45.688 1 18.42 583 VAL A C 1
ATOM 4625 O O . VAL A 1 583 ? 5.809 -55.938 -46.406 1 18.42 583 VAL A O 1
ATOM 4628 N N . HIS A 1 584 ? 4.48 -57.656 -46.125 1 17.66 584 HIS A N 1
ATOM 4629 C CA . HIS A 1 584 ? 3.619 -57.844 -47.312 1 17.66 584 HIS A CA 1
ATOM 4630 C C . HIS A 1 584 ? 2.754 -56.594 -47.531 1 17.66 584 HIS A C 1
ATOM 4632 O O . HIS A 1 584 ? 2.43 -55.875 -46.562 1 17.66 584 HIS A O 1
ATOM 4638 N N . PRO A 1 585 ? 2.553 -56.156 -48.781 1 18.5 585 PRO A N 1
ATOM 4639 C CA . PRO A 1 585 ? 2.02 -55.031 -49.562 1 18.5 585 PRO A CA 1
ATOM 4640 C C . PRO A 1 585 ? 0.527 -54.812 -49.312 1 18.5 585 PRO A C 1
ATOM 4642 O O . PRO A 1 585 ? -0.079 -53.938 -49.938 1 18.5 585 PRO A O 1
ATOM 4645 N N . SER A 1 586 ? -0.015 -55.031 -47.969 1 17.8 586 SER A N 1
ATOM 4646 C CA . SER A 1 586 ? -1.407 -55.406 -48.188 1 17.8 586 SER A CA 1
ATOM 4647 C C . SER A 1 586 ? -2.129 -54.406 -49.062 1 17.8 586 SER A C 1
ATOM 4649 O O . SER A 1 586 ? -1.83 -53.188 -49 1 17.8 586 SER A O 1
ATOM 4651 N N . PRO A 1 587 ? -3.146 -54.812 -49.875 1 17.53 587 PRO A N 1
ATOM 4652 C CA . PRO A 1 587 ? -3.824 -54.406 -51.094 1 17.53 587 PRO A CA 1
ATOM 4653 C C . PRO A 1 587 ? -4.672 -53.156 -50.938 1 17.53 587 PRO A C 1
ATOM 4655 O O . PRO A 1 587 ? -5.043 -52.812 -49.812 1 17.53 587 PRO A O 1
ATOM 4658 N N . ALA A 1 588 ? -4.75 -52.312 -51.938 1 18.23 588 ALA A N 1
ATOM 4659 C CA . ALA A 1 588 ? -5.297 -51.062 -52.5 1 18.23 588 ALA A CA 1
ATOM 4660 C C . ALA A 1 588 ? -6.824 -51.094 -52.438 1 18.23 588 ALA A C 1
ATOM 4662 O O . ALA A 1 588 ? -7.484 -51.594 -53.312 1 18.23 588 ALA A O 1
ATOM 4663 N N . PHE A 1 589 ? -7.516 -51.375 -51.188 1 17.14 589 PHE A N 1
ATOM 4664 C CA . PHE A 1 589 ? -8.914 -51.719 -51.438 1 17.14 589 PHE A CA 1
ATOM 4665 C C . PHE A 1 589 ? -9.602 -50.594 -52.219 1 17.14 589 PHE A C 1
ATOM 4667 O O . PHE A 1 589 ? -9.352 -49.438 -52 1 17.14 589 PHE A O 1
ATOM 4674 N N . ASP A 1 590 ? -10.297 -50.906 -53.344 1 17.52 590 ASP A N 1
ATOM 4675 C CA . ASP A 1 590 ? -10.984 -50.406 -54.531 1 17.52 590 ASP A CA 1
ATOM 4676 C C . ASP A 1 590 ? -12.297 -49.75 -54.156 1 17.52 590 ASP A C 1
ATOM 4678 O O . ASP A 1 590 ? -13.336 -50.406 -54.062 1 17.52 590 ASP A O 1
ATOM 4682 N N . PHE A 1 591 ? -12.352 -49.031 -53 1 16.98 591 PHE A N 1
ATOM 4683 C CA . PHE A 1 591 ? -13.75 -48.781 -52.688 1 16.98 591 PHE A CA 1
ATOM 4684 C C . PHE A 1 591 ? -14.398 -47.938 -53.781 1 16.98 591 PHE A C 1
ATOM 4686 O O . PHE A 1 591 ? -14.102 -46.75 -53.906 1 16.98 591 PHE A O 1
ATOM 4693 N N . ASN A 1 592 ? -14.875 -48.5 -54.844 1 16.3 592 ASN A N 1
ATOM 4694 C CA . ASN A 1 592 ? -15.516 -48.031 -56.094 1 16.3 592 ASN A CA 1
ATOM 4695 C C . ASN A 1 592 ? -16.688 -47.125 -55.781 1 16.3 592 ASN A C 1
ATOM 4697 O O . ASN A 1 592 ? -16.812 -46.031 -56.375 1 16.3 592 ASN A O 1
ATOM 4701 N N . GLU A 1 593 ? -17.828 -47.719 -55.281 1 16 593 GLU A N 1
ATOM 4702 C CA . GLU A 1 593 ? -18.984 -47.625 -56.125 1 16 593 GLU A CA 1
ATOM 4703 C C . GLU A 1 593 ? -19.75 -46.312 -55.938 1 16 593 GLU A C 1
ATOM 4705 O O . GLU A 1 593 ? -20.031 -45.594 -56.875 1 16 593 GLU A O 1
ATOM 4710 N N . TYR A 1 594 ? -21.031 -46.438 -55.344 1 16.56 594 TYR A N 1
ATOM 4711 C CA . TYR A 1 594 ? -22.266 -45.969 -55.969 1 16.56 594 TYR A CA 1
ATOM 4712 C C . TYR A 1 594 ? -22.578 -44.531 -55.562 1 16.56 594 TYR A C 1
ATOM 4714 O O . TYR A 1 594 ? -22.703 -44.25 -54.344 1 16.56 594 TYR A O 1
ATOM 4722 N N . GLY A 1 595 ? -22.062 -43.5 -56.125 1 16.77 595 GLY A N 1
ATOM 4723 C CA . GLY A 1 595 ? -22.172 -42.062 -56 1 16.77 595 GLY A CA 1
ATOM 4724 C C . GLY A 1 595 ? -23.609 -41.562 -56 1 16.77 595 GLY A C 1
ATOM 4725 O O . GLY A 1 595 ? -23.859 -40.375 -55.75 1 16.77 595 GLY A O 1
ATOM 4726 N N . ALA A 1 596 ? -24.562 -42.375 -56.625 1 15.99 596 ALA A N 1
ATOM 4727 C CA . ALA A 1 596 ? -25.281 -41.5 -57.531 1 15.99 596 ALA A CA 1
ATOM 4728 C C . ALA A 1 596 ? -26.266 -40.594 -56.781 1 15.99 596 ALA A C 1
ATOM 4730 O O . ALA A 1 596 ? -26.328 -39.375 -57.031 1 15.99 596 ALA A O 1
ATOM 4731 N N . PRO A 1 597 ? -27.438 -41.25 -56.094 1 16.33 597 PRO A N 1
ATOM 4732 C CA . PRO A 1 597 ? -28.703 -40.844 -56.719 1 16.33 597 PRO A CA 1
ATOM 4733 C C . PRO A 1 597 ? -29.188 -39.469 -56.25 1 16.33 597 PRO A C 1
ATOM 4735 O O . PRO A 1 597 ? -28.781 -39.031 -55.188 1 16.33 597 PRO A O 1
ATOM 4738 N N . GLN A 1 598 ? -30.109 -38.844 -57 1 16.58 598 GLN A N 1
ATOM 4739 C CA . GLN A 1 598 ? -30.656 -37.594 -57.5 1 16.58 598 GLN A CA 1
ATOM 4740 C C . GLN A 1 598 ? -31.594 -36.969 -56.469 1 16.58 598 GLN A C 1
ATOM 4742 O O . GLN A 1 598 ? -31.422 -35.781 -56.094 1 16.58 598 GLN A O 1
ATOM 4747 N N . PRO A 1 599 ? -32.938 -37.188 -56.625 1 16.75 599 PRO A N 1
ATOM 4748 C CA . PRO A 1 599 ? -33.969 -36.188 -56.969 1 16.75 599 PRO A CA 1
ATOM 4749 C C . PRO A 1 599 ? -34.844 -35.812 -55.781 1 16.75 599 PRO A C 1
ATOM 4751 O O . PRO A 1 599 ? -35.844 -35.094 -55.969 1 16.75 599 PRO A O 1
ATOM 4754 N N . ALA A 1 600 ? -34.5 -35.938 -54.562 1 16.61 600 ALA A N 1
ATOM 4755 C CA . ALA A 1 600 ? -35.594 -36.344 -53.688 1 16.61 600 ALA A CA 1
ATOM 4756 C C . ALA A 1 600 ? -36.719 -35.312 -53.719 1 16.61 600 ALA A C 1
ATOM 4758 O O . ALA A 1 600 ? -36.469 -34.094 -53.688 1 16.61 600 ALA A O 1
ATOM 4759 N N . PRO A 1 601 ? -38 -35.781 -53.781 1 16.22 601 PRO A N 1
ATOM 4760 C CA . PRO A 1 601 ? -39.312 -35.312 -54.219 1 16.22 601 PRO A CA 1
ATOM 4761 C C . PRO A 1 601 ? -39.844 -34.188 -53.344 1 16.22 601 PRO A C 1
ATOM 4763 O O . PRO A 1 601 ? -39.281 -33.906 -52.281 1 16.22 601 PRO A O 1
ATOM 4766 N N . ASN A 1 602 ? -41.219 -34.188 -53.219 1 15.91 602 ASN A N 1
ATOM 4767 C CA . ASN A 1 602 ? -42.344 -33.344 -53.5 1 15.91 602 ASN A CA 1
ATOM 4768 C C . ASN A 1 602 ? -42.875 -32.688 -52.219 1 15.91 602 ASN A C 1
ATOM 4770 O O . ASN A 1 602 ? -43.812 -31.859 -52.281 1 15.91 602 ASN A O 1
ATOM 4774 N N . VAL A 1 603 ? -42.625 -33.281 -51 1 16.44 603 VAL A N 1
ATOM 4775 C CA . VAL A 1 603 ? -43.812 -33.438 -50.188 1 16.44 603 VAL A CA 1
ATOM 4776 C C . VAL A 1 603 ? -44.375 -32.062 -49.844 1 16.44 603 VAL A C 1
ATOM 4778 O O . VAL A 1 603 ? -43.625 -31.078 -49.75 1 16.44 603 VAL A O 1
ATOM 4781 N N . SER A 1 604 ? -45.625 -32.031 -49.281 1 15.98 604 SER A N 1
ATOM 4782 C CA . SER A 1 604 ? -46.938 -31.438 -49.344 1 15.98 604 SER A CA 1
ATOM 4783 C C . SER A 1 604 ? -47 -30.156 -48.5 1 15.98 604 SER A C 1
ATOM 4785 O O . SER A 1 604 ? -46.094 -29.906 -47.688 1 15.98 604 SER A O 1
ATOM 4787 N N . SER A 1 605 ? -48.25 -29.891 -47.938 1 16.16 605 SER A N 1
ATOM 4788 C CA . SER A 1 605 ? -49.281 -28.844 -48.031 1 16.16 605 SER A CA 1
ATOM 4789 C C . SER A 1 605 ? -49.25 -27.953 -46.781 1 16.16 605 SER A C 1
ATOM 4791 O O . SER A 1 605 ? -49.5 -28.422 -45.688 1 16.16 605 SER A O 1
ATOM 4793 N N . MET A 1 606 ? -48.469 -27.109 -46.531 1 16.56 606 MET A N 1
ATOM 4794 C CA . MET A 1 606 ? -48.219 -26.281 -45.344 1 16.56 606 MET A CA 1
ATOM 4795 C C . MET A 1 606 ? -49.469 -25.453 -45 1 16.56 606 MET A C 1
ATOM 4797 O O . MET A 1 606 ? -49.812 -24.516 -45.75 1 16.56 606 MET A O 1
ATOM 4801 N N . SER A 1 607 ? -50.438 -26.156 -44.469 1 15.62 607 SER A N 1
ATOM 4802 C CA . SER A 1 607 ? -51.719 -25.438 -44.438 1 15.62 607 SER A CA 1
ATOM 4803 C C . SER A 1 607 ? -51.562 -24.031 -43.875 1 15.62 607 SER A C 1
ATOM 4805 O O . SER A 1 607 ? -50.531 -23.734 -43.219 1 15.62 607 SER A O 1
ATOM 4807 N N . ASN A 1 608 ? -52.844 -23.328 -43.625 1 15.7 608 ASN A N 1
ATOM 4808 C CA . ASN A 1 608 ? -53.469 -22.047 -43.906 1 15.7 608 ASN A CA 1
ATOM 4809 C C . ASN A 1 608 ? -53.281 -21.062 -42.75 1 15.7 608 ASN A C 1
ATOM 4811 O O . ASN A 1 608 ? -54 -20.062 -42.688 1 15.7 608 ASN A O 1
ATOM 4815 N N . ALA A 1 609 ? -52.469 -21.375 -41.844 1 15.64 609 ALA A N 1
ATOM 4816 C CA . ALA A 1 609 ? -52.906 -20.766 -40.562 1 15.64 609 ALA A CA 1
ATOM 4817 C C . ALA A 1 609 ? -52.844 -19.25 -40.656 1 15.64 609 ALA A C 1
ATOM 4819 O O . ALA A 1 609 ? -51.781 -18.656 -40.844 1 15.64 609 ALA A O 1
ATOM 4820 N N . GLY A 1 610 ? -53.938 -18.609 -40.969 1 15.21 610 GLY A N 1
ATOM 4821 C CA . GLY A 1 610 ? -54.094 -17.25 -41.438 1 15.21 610 GLY A CA 1
ATOM 4822 C C . GLY A 1 610 ? -53.719 -16.219 -40.375 1 15.21 610 GLY A C 1
ATOM 4823 O O . GLY A 1 610 ? -53.562 -15.031 -40.688 1 15.21 610 GLY A O 1
ATOM 4824 N N . PRO A 1 611 ? -53.625 -16.594 -39 1 16.77 611 PRO A N 1
ATOM 4825 C CA . PRO A 1 611 ? -54.469 -15.586 -38.375 1 16.77 611 PRO A CA 1
ATOM 4826 C C . PRO A 1 611 ? -53.938 -14.164 -38.5 1 16.77 611 PRO A C 1
ATOM 4828 O O . PRO A 1 611 ? -52.719 -13.984 -38.688 1 16.77 611 PRO A O 1
ATOM 4831 N N . GLN A 1 612 ? -54.75 -13.18 -38.188 1 15.39 612 GLN A N 1
ATOM 4832 C CA . GLN A 1 612 ? -55.125 -11.812 -38.562 1 15.39 612 GLN A CA 1
ATOM 4833 C C . GLN A 1 612 ? -54.188 -10.805 -37.906 1 15.39 612 GLN A C 1
ATOM 4835 O O . GLN A 1 612 ? -53.625 -11.07 -36.844 1 15.39 612 GLN A O 1
ATOM 4840 N N . PRO A 1 613 ? -54.031 -9.641 -38.438 1 15.9 613 PRO A N 1
ATOM 4841 C CA . PRO A 1 613 ? -53.094 -8.539 -38.625 1 15.9 613 PRO A CA 1
ATOM 4842 C C . PRO A 1 613 ? -52.906 -7.688 -37.375 1 15.9 613 PRO A C 1
ATOM 4844 O O . PRO A 1 613 ? -51.938 -7.863 -36.656 1 15.9 613 PRO A O 1
ATOM 4847 N N . PRO A 1 614 ? -53.281 -6.473 -37.469 1 15.87 614 PRO A N 1
ATOM 4848 C CA . PRO A 1 614 ? -52.625 -5.172 -37.594 1 15.87 614 PRO A CA 1
ATOM 4849 C C . PRO A 1 614 ? -52.906 -4.25 -36.438 1 15.87 614 PRO A C 1
ATOM 4851 O O . PRO A 1 614 ? -52.625 -3.045 -36.5 1 15.87 614 PRO A O 1
ATOM 4854 N N . PHE A 1 615 ? -52.969 -4.781 -35.188 1 15.7 615 PHE A N 1
ATOM 4855 C CA . PHE A 1 615 ? -53.688 -3.787 -34.406 1 15.7 615 PHE A CA 1
ATOM 4856 C C . PHE A 1 615 ? -53.094 -2.404 -34.562 1 15.7 615 PHE A C 1
ATOM 4858 O O . PHE A 1 615 ? -51.844 -2.27 -34.656 1 15.7 615 PHE A O 1
ATOM 4865 N N . ALA A 1 616 ? -53.875 -1.352 -34.719 1 15.53 616 ALA A N 1
ATOM 4866 C CA . ALA A 1 616 ? -54 0.026 -35.188 1 15.53 616 ALA A CA 1
ATOM 4867 C C . ALA A 1 616 ? -53.312 0.995 -34.25 1 15.53 616 ALA A C 1
ATOM 4869 O O . ALA A 1 616 ? -53.156 0.71 -33.062 1 15.53 616 ALA A O 1
ATOM 4870 N N . TYR A 1 617 ? -52.875 2.25 -34.719 1 15.14 617 TYR A N 1
ATOM 4871 C CA . TYR A 1 617 ? -52.062 3.457 -34.625 1 15.14 617 TYR A CA 1
ATOM 4872 C C . TYR A 1 617 ? -52.625 4.426 -33.594 1 15.14 617 TYR A C 1
ATOM 4874 O O . TYR A 1 617 ? -52.062 5.492 -33.375 1 15.14 617 TYR A O 1
ATOM 4882 N N . GLU A 1 618 ? -53.344 4.16 -32.562 1 15.44 618 GLU A N 1
ATOM 4883 C CA . GLU A 1 618 ? -54.094 5.379 -32.281 1 15.44 618 GLU A CA 1
ATOM 4884 C C . GLU A 1 618 ? -53.188 6.539 -31.938 1 15.44 618 GLU A C 1
ATOM 4886 O O . GLU A 1 618 ? -52.125 6.336 -31.344 1 15.44 618 GLU A O 1
ATOM 4891 N N . GLN A 1 619 ? -53.5 7.926 -32.25 1 15.81 619 GLN A N 1
ATOM 4892 C CA . GLN A 1 619 ? -53.188 9.312 -32.562 1 15.81 619 GLN A CA 1
ATOM 4893 C C . GLN A 1 619 ? -52.906 10.125 -31.312 1 15.81 619 GLN A C 1
ATOM 4895 O O . GLN A 1 619 ? -52.562 11.305 -31.391 1 15.81 619 GLN A O 1
ATOM 4900 N N . MET A 1 620 ? -52.562 9.742 -30.031 1 17.98 620 MET A N 1
ATOM 4901 C CA . MET A 1 620 ? -53.156 10.812 -29.219 1 17.98 620 MET A CA 1
ATOM 4902 C C . MET A 1 620 ? -52.375 12.117 -29.406 1 17.98 620 MET A C 1
ATOM 4904 O O . MET A 1 620 ? -51.156 12.094 -29.609 1 17.98 620 MET A O 1
ATOM 4908 N N . PRO A 1 621 ? -52.875 13.43 -29.234 1 17 621 PRO A N 1
ATOM 4909 C CA . PRO A 1 621 ? -52.75 14.844 -29.594 1 17 621 PRO A CA 1
ATOM 4910 C C . PRO A 1 621 ? -51.594 15.531 -28.859 1 17 621 PRO A C 1
ATOM 4912 O O . PRO A 1 621 ? -51.188 15.094 -27.797 1 17 621 PRO A O 1
ATOM 4915 N N . MET A 1 622 ? -50.812 16.516 -29.562 1 17.03 622 MET A N 1
ATOM 4916 C CA . MET A 1 622 ? -49.719 17.484 -29.656 1 17.03 622 MET A CA 1
ATOM 4917 C C . MET A 1 622 ? -50 18.703 -28.797 1 17.03 622 MET A C 1
ATOM 4919 O O . MET A 1 622 ? -49.219 19.672 -28.812 1 17.03 622 MET A O 1
ATOM 4923 N N . ASP A 1 623 ? -50.75 18.844 -27.719 1 17.69 623 ASP A N 1
ATOM 4924 C CA . ASP A 1 623 ? -51.094 20.25 -27.5 1 17.69 623 ASP A CA 1
ATOM 4925 C C . ASP A 1 623 ? -49.875 21.016 -27 1 17.69 623 ASP A C 1
ATOM 4927 O O . ASP A 1 623 ? -49.281 20.688 -25.969 1 17.69 623 ASP A O 1
ATOM 4931 N N . LEU A 1 624 ? -49.125 21.922 -27.938 1 17.67 624 LEU A N 1
ATOM 4932 C CA . LEU A 1 624 ? -48.062 22.906 -28.094 1 17.67 624 LEU A CA 1
ATOM 4933 C C . LEU A 1 624 ? -48.344 24.141 -27.25 1 17.67 624 LEU A C 1
ATOM 4935 O O . LEU A 1 624 ? -47.562 25.109 -27.312 1 17.67 624 LEU A O 1
ATOM 4939 N N . GLU A 1 625 ? -49.375 24.375 -26.484 1 17.42 625 GLU A N 1
ATOM 4940 C CA . GLU A 1 625 ? -49.844 25.766 -26.438 1 17.42 625 GLU A CA 1
ATOM 4941 C C . GLU A 1 625 ? -48.719 26.672 -25.938 1 17.42 625 GLU A C 1
ATOM 4943 O O . GLU A 1 625 ? -47.75 26.219 -25.312 1 17.42 625 GLU A O 1
ATOM 4948 N N . THR A 1 626 ? -49.062 28.172 -25.703 1 18.19 626 THR A N 1
ATOM 4949 C CA . THR A 1 626 ? -48.875 29.594 -25.906 1 18.19 626 THR A CA 1
ATOM 4950 C C . THR A 1 626 ? -48.125 30.219 -24.719 1 18.19 626 THR A C 1
ATOM 4952 O O . THR A 1 626 ? -47.688 31.375 -24.781 1 18.19 626 THR A O 1
ATOM 4955 N N . LEU A 1 627 ? -47.906 29.672 -23.422 1 19.42 627 LEU A N 1
ATOM 4956 C CA . LEU A 1 627 ? -48.094 30.797 -22.5 1 19.42 627 LEU A CA 1
ATOM 4957 C C . LEU A 1 627 ? -46.875 31.75 -22.562 1 19.42 627 LEU A C 1
ATOM 4959 O O . LEU A 1 627 ? -45.75 31.328 -22.391 1 19.42 627 LEU A O 1
ATOM 4963 N N . ASN A 1 628 ? -46.938 33.031 -23.297 1 20.02 628 ASN A N 1
ATOM 4964 C CA . ASN A 1 628 ? -46.344 34.312 -23.625 1 20.02 628 ASN A CA 1
ATOM 4965 C C . ASN A 1 628 ? -45.906 35.062 -22.375 1 20.02 628 ASN A C 1
ATOM 4967 O O . ASN A 1 628 ? -45.531 36.25 -22.453 1 20.02 628 ASN A O 1
ATOM 4971 N N . ILE A 1 629 ? -45.844 34.719 -21.062 1 21.08 629 ILE A N 1
ATOM 4972 C CA . ILE A 1 629 ? -46 35.938 -20.281 1 21.08 629 ILE A CA 1
ATOM 4973 C C . ILE A 1 629 ? -44.781 36.812 -20.453 1 21.08 629 ILE A C 1
ATOM 4975 O O . ILE A 1 629 ? -43.656 36.344 -20.438 1 21.08 629 ILE A O 1
ATOM 4979 N N . PRO A 1 630 ? -44.844 38.25 -20.703 1 21.14 630 PRO A N 1
ATOM 4980 C CA . PRO A 1 630 ? -44.094 39.469 -20.969 1 21.14 630 PRO A CA 1
ATOM 4981 C C . PRO A 1 630 ? -43.094 39.812 -19.844 1 21.14 630 PRO A C 1
ATOM 4983 O O . PRO A 1 630 ? -43.5 40 -18.703 1 21.14 630 PRO A O 1
ATOM 4986 N N . PHE A 1 631 ? -42.125 39.031 -19.375 1 20.89 631 PHE A N 1
ATOM 4987 C CA . PHE A 1 631 ? -41.5 39.781 -18.281 1 20.89 631 PHE A CA 1
ATOM 4988 C C . PHE A 1 631 ? -40.875 41.062 -18.781 1 20.89 631 PHE A C 1
ATOM 4990 O O . PHE A 1 631 ? -40.188 41.062 -19.797 1 20.89 631 PHE A O 1
ATOM 4997 N N . ASP A 1 632 ? -41.375 42.25 -18.391 1 19.91 632 ASP A N 1
ATOM 4998 C CA . ASP A 1 632 ? -41.156 43.719 -18.484 1 19.91 632 ASP A CA 1
ATOM 4999 C C . ASP A 1 632 ? -39.75 44.094 -18.078 1 19.91 632 ASP A C 1
ATOM 5001 O O . ASP A 1 632 ? -39.25 43.656 -17.031 1 19.91 632 ASP A O 1
ATOM 5005 N N . TRP A 1 633 ? -38.781 44.562 -19.047 1 22.61 633 TRP A N 1
ATOM 5006 C CA . TRP A 1 633 ? -37.469 45.125 -19.266 1 22.61 633 TRP A CA 1
ATOM 5007 C C . TRP A 1 633 ? -37.25 46.344 -18.359 1 22.61 633 TRP A C 1
ATOM 5009 O O . TRP A 1 633 ? -36.125 46.625 -17.922 1 22.61 633 TRP A O 1
ATOM 5019 N N . VAL A 1 634 ? -38.312 47.344 -18.109 1 20.69 634 VAL A N 1
ATOM 5020 C CA . VAL A 1 634 ? -38.125 48.781 -17.906 1 20.69 634 VAL A CA 1
ATOM 5021 C C . VAL A 1 634 ? -37.719 49.031 -16.453 1 20.69 634 VAL A C 1
ATOM 5023 O O . VAL A 1 634 ? -36.75 49.781 -16.219 1 20.69 634 VAL A O 1
ATOM 5026 N N . SER A 1 635 ? -38.656 49 -15.281 1 20.28 635 SER A N 1
ATOM 5027 C CA . SER A 1 635 ? -38.812 50.188 -14.414 1 20.28 635 SER A CA 1
ATOM 5028 C C . SER A 1 635 ? -37.75 50.188 -13.328 1 20.28 635 SER A C 1
ATOM 5030 O O . SER A 1 635 ? -37.469 51.25 -12.75 1 20.28 635 SER A O 1
ATOM 5032 N N . MET A 1 636 ? -37.469 49.219 -12.281 1 20.31 636 MET A N 1
ATOM 5033 C CA . MET A 1 636 ? -36.938 49.938 -11.125 1 20.31 636 MET A CA 1
ATOM 5034 C C . MET A 1 636 ? -35.469 50.344 -11.352 1 20.31 636 MET A C 1
ATOM 5036 O O . MET A 1 636 ? -34.625 49.469 -11.523 1 20.31 636 MET A O 1
ATOM 5040 N N . LEU A 1 637 ? -35.406 51.375 -12.258 1 19.27 637 LEU A N 1
ATOM 5041 C CA . LEU A 1 637 ? -34.75 52.656 -12.062 1 19.27 637 LEU A CA 1
ATOM 5042 C C . LEU A 1 637 ? -35.031 53.219 -10.68 1 19.27 637 LEU A C 1
ATOM 5044 O O . LEU A 1 637 ? -36.188 53.25 -10.258 1 19.27 637 LEU A O 1
ATOM 5048 N N . MET B 1 1 ? 36.312 6.398 29.672 1 20.58 1 MET B N 1
ATOM 5049 C CA . MET B 1 1 ? 35.312 5.848 30.594 1 20.58 1 MET B CA 1
ATOM 5050 C C . MET B 1 1 ? 33.969 5.613 29.891 1 20.58 1 MET B C 1
ATOM 5052 O O . MET B 1 1 ? 33.312 6.562 29.469 1 20.58 1 MET B O 1
ATOM 5056 N N . SER B 1 2 ? 33.812 4.488 29.094 1 20.91 2 SER B N 1
ATOM 5057 C CA . SER B 1 2 ? 33.219 4.039 27.844 1 20.91 2 SER B CA 1
ATOM 5058 C C . SER B 1 2 ? 31.734 3.783 27.984 1 20.91 2 SER B C 1
ATOM 5060 O O . SER B 1 2 ? 31.312 3.035 28.875 1 20.91 2 SER B O 1
ATOM 5062 N N . GLY B 1 3 ? 30.922 4.852 27.906 1 19.17 3 GLY B N 1
ATOM 5063 C CA . GLY B 1 3 ? 29.516 5.082 28.219 1 19.17 3 GLY B CA 1
ATOM 5064 C C . GLY B 1 3 ? 28.594 4.023 27.625 1 19.17 3 GLY B C 1
ATOM 5065 O O . GLY B 1 3 ? 28.359 3.994 26.422 1 19.17 3 GLY B O 1
ATOM 5066 N N . LYS B 1 4 ? 28.609 2.771 28.25 1 20.03 4 LYS B N 1
ATOM 5067 C CA . LYS B 1 4 ? 28.031 1.459 28 1 20.03 4 LYS B CA 1
ATOM 5068 C C . LYS B 1 4 ? 26.547 1.575 27.641 1 20.03 4 LYS B C 1
ATOM 5070 O O . LYS B 1 4 ? 25.953 2.65 27.766 1 20.03 4 LYS B O 1
ATOM 5075 N N . ASP B 1 5 ? 25.734 0.72 28.328 1 21.23 5 ASP B N 1
ATOM 5076 C CA . ASP B 1 5 ? 24.75 -0.321 28.031 1 21.23 5 ASP B CA 1
ATOM 5077 C C . ASP B 1 5 ? 23.328 0.235 28.078 1 21.23 5 ASP B C 1
ATOM 5079 O O . ASP B 1 5 ? 22.781 0.437 29.172 1 21.23 5 ASP B O 1
ATOM 5083 N N . ALA B 1 6 ? 22.969 1.359 27.5 1 23.77 6 ALA B N 1
ATOM 5084 C CA . ALA B 1 6 ? 21.609 1.849 27.703 1 23.77 6 ALA B CA 1
ATOM 5085 C C . ALA B 1 6 ? 20.594 0.76 27.406 1 23.77 6 ALA B C 1
ATOM 5087 O O . ALA B 1 6 ? 20.406 0.37 26.25 1 23.77 6 ALA B O 1
ATOM 5088 N N . ASN B 1 7 ? 20.484 -0.243 28.328 1 22.31 7 ASN B N 1
ATOM 5089 C CA . ASN B 1 7 ? 19.562 -1.369 28.328 1 22.31 7 ASN B CA 1
ATOM 5090 C C . ASN B 1 7 ? 18.125 -0.912 28.094 1 22.31 7 ASN B C 1
ATOM 5092 O O . ASN B 1 7 ? 17.5 -0.321 28.984 1 22.31 7 ASN B O 1
ATOM 5096 N N . HIS B 1 8 ? 17.875 -0.252 27.047 1 22.91 8 HIS B N 1
ATOM 5097 C CA . HIS B 1 8 ? 16.531 0.239 26.797 1 22.91 8 HIS B CA 1
ATOM 5098 C C . HIS B 1 8 ? 15.492 -0.867 26.969 1 22.91 8 HIS B C 1
ATOM 5100 O O . HIS B 1 8 ? 15.602 -1.931 26.359 1 22.91 8 HIS B O 1
ATOM 5106 N N . LEU B 1 9 ? 14.953 -0.965 28.156 1 23.52 9 LEU B N 1
ATOM 5107 C CA . LEU B 1 9 ? 13.883 -1.811 28.688 1 23.52 9 LEU B CA 1
ATOM 5108 C C . LEU B 1 9 ? 12.695 -1.841 27.719 1 23.52 9 LEU B C 1
ATOM 5110 O O . LEU B 1 9 ? 12.086 -0.805 27.453 1 23.52 9 LEU B O 1
ATOM 5114 N N . SER B 1 10 ? 12.914 -2.439 26.641 1 24.64 10 SER B N 1
ATOM 5115 C CA . SER B 1 10 ? 11.727 -2.627 25.812 1 24.64 10 SER B CA 1
ATOM 5116 C C . SER B 1 10 ? 10.578 -3.213 26.625 1 24.64 10 SER B C 1
ATOM 5118 O O . SER B 1 10 ? 10.711 -4.281 27.234 1 24.64 10 SER B O 1
ATOM 5120 N N . PRO B 1 11 ? 9.805 -2.408 27.375 1 25.02 11 PRO B N 1
ATOM 5121 C CA . PRO B 1 11 ? 8.711 -2.916 28.219 1 25.02 11 PRO B CA 1
ATOM 5122 C C . PRO B 1 11 ? 7.859 -3.963 27.5 1 25.02 11 PRO B C 1
ATOM 5124 O O . PRO B 1 11 ? 7.258 -3.67 26.453 1 25.02 11 PRO B O 1
ATOM 5127 N N . ASN B 1 12 ? 8.414 -5.059 27.234 1 24.97 12 ASN B N 1
ATOM 5128 C CA . ASN B 1 12 ? 7.633 -6.203 26.781 1 24.97 12 ASN B CA 1
ATOM 5129 C C . ASN B 1 12 ? 6.434 -6.465 27.688 1 24.97 12 ASN B C 1
ATOM 5131 O O . ASN B 1 12 ? 6.523 -7.254 28.625 1 24.97 12 ASN B O 1
ATOM 5135 N N . GLY B 1 13 ? 5.781 -5.484 28.266 1 23.78 13 GLY B N 1
ATOM 5136 C CA . GLY B 1 13 ? 4.676 -5.812 29.156 1 23.78 13 GLY B CA 1
ATOM 5137 C C . GLY B 1 13 ? 3.688 -6.785 28.547 1 23.78 13 GLY B C 1
ATOM 5138 O O . GLY B 1 13 ? 3.219 -6.578 27.422 1 23.78 13 GLY B O 1
ATOM 5139 N N . GLY B 1 14 ? 3.963 -8.055 28.672 1 25.09 14 GLY B N 1
ATOM 5140 C CA . GLY B 1 14 ? 2.914 -9.055 28.625 1 25.09 14 GLY B CA 1
ATOM 5141 C C . GLY B 1 14 ? 1.605 -8.586 29.219 1 25.09 14 GLY B C 1
ATOM 5142 O O . GLY B 1 14 ? 1.494 -8.438 30.438 1 25.09 14 GLY B O 1
ATOM 5143 N N . LEU B 1 15 ? 0.972 -7.707 28.594 1 25.83 15 LEU B N 1
ATOM 5144 C CA . LEU B 1 15 ? -0.347 -7.449 29.156 1 25.83 15 LEU B CA 1
ATOM 5145 C C . LEU B 1 15 ? -1.113 -8.75 29.359 1 25.83 15 LEU B C 1
ATOM 5147 O O . LEU B 1 15 ? -1.316 -9.516 28.422 1 25.83 15 LEU B O 1
ATOM 5151 N N . MET B 1 16 ? -0.822 -9.523 30.438 1 25.81 16 MET B N 1
ATOM 5152 C CA . MET B 1 16 ? -1.758 -10.453 31.062 1 25.81 16 MET B CA 1
ATOM 5153 C C . MET B 1 16 ? -3.199 -10.023 30.812 1 25.81 16 MET B C 1
ATOM 5155 O O . MET B 1 16 ? -3.568 -8.875 31.078 1 25.81 16 MET B O 1
ATOM 5159 N N . ASP B 1 17 ? -3.691 -10.656 29.859 1 27.38 17 ASP B N 1
ATOM 5160 C CA . ASP B 1 17 ? -5.152 -10.609 29.844 1 27.38 17 ASP B CA 1
ATOM 5161 C C . ASP B 1 17 ? -5.723 -10.883 31.234 1 27.38 17 ASP B C 1
ATOM 5163 O O . ASP B 1 17 ? -5.922 -12.039 31.625 1 27.38 17 ASP B O 1
ATOM 5167 N N . ARG B 1 18 ? -5.066 -10.453 32.312 1 27.94 18 ARG B N 1
ATOM 5168 C CA . ARG B 1 18 ? -5.965 -10.469 33.469 1 27.94 18 ARG B CA 1
ATOM 5169 C C . ARG B 1 18 ? -7.383 -10.078 33.062 1 27.94 18 ARG B C 1
ATOM 5171 O O . ARG B 1 18 ? -7.598 -9.008 32.5 1 27.94 18 ARG B O 1
ATOM 5178 N N . GLN B 1 19 ? -8.078 -11.125 32.844 1 30.3 19 GLN B N 1
ATOM 5179 C CA . GLN B 1 19 ? -9.523 -10.93 32.938 1 30.3 19 GLN B CA 1
ATOM 5180 C C . GLN B 1 19 ? -9.867 -9.883 33.969 1 30.3 19 GLN B C 1
ATOM 5182 O O . GLN B 1 19 ? -10.047 -10.211 35.156 1 30.3 19 GLN B O 1
ATOM 5187 N N . TYR B 1 20 ? -8.914 -8.945 34.156 1 30.38 20 TYR B N 1
ATOM 5188 C CA . TYR B 1 20 ? -9.594 -7.977 35 1 30.38 20 TYR B CA 1
ATOM 5189 C C . TYR B 1 20 ? -11.023 -7.75 34.562 1 30.38 20 TYR B C 1
ATOM 5191 O O . TYR B 1 20 ? -11.281 -7.547 33.375 1 30.38 20 TYR B O 1
ATOM 5199 N N . GLU B 1 21 ? -11.906 -8.531 35.062 1 34.94 21 GLU B N 1
ATOM 5200 C CA . GLU B 1 21 ? -13.305 -8.125 35.156 1 34.94 21 GLU B CA 1
ATOM 5201 C C . GLU B 1 21 ? -13.445 -6.609 35.156 1 34.94 21 GLU B C 1
ATOM 5203 O O . GLU B 1 21 ? -14.023 -6.023 36.062 1 34.94 21 GLU B O 1
ATOM 5208 N N . ASP B 1 22 ? -12.32 -5.922 34.938 1 38.72 22 ASP B N 1
ATOM 5209 C CA . ASP B 1 22 ? -12.617 -4.504 35.125 1 38.72 22 ASP B CA 1
ATOM 5210 C C . ASP B 1 22 ? -13.805 -4.062 34.281 1 38.72 22 ASP B C 1
ATOM 5212 O O . ASP B 1 22 ? -14.008 -4.566 33.188 1 38.72 22 ASP B O 1
ATOM 5216 N N . GLY B 1 23 ? -14.711 -3.613 34.844 1 41.66 23 GLY B N 1
ATOM 5217 C CA . GLY B 1 23 ? -15.953 -2.928 34.531 1 41.66 23 GLY B CA 1
ATOM 5218 C C . GLY B 1 23 ? -15.859 -2.049 33.312 1 41.66 23 GLY B C 1
ATOM 5219 O O . GLY B 1 23 ? -15.969 -0.825 33.406 1 41.66 23 GLY B O 1
ATOM 5220 N N . ASN B 1 24 ? -15.008 -2.416 32.438 1 49.31 24 ASN B N 1
ATOM 5221 C CA . ASN B 1 24 ? -14.961 -1.506 31.297 1 49.31 24 ASN B CA 1
ATOM 5222 C C . ASN B 1 24 ? -16.344 -1.263 30.719 1 49.31 24 ASN B C 1
ATOM 5224 O O . ASN B 1 24 ? -17.031 -2.207 30.328 1 49.31 24 ASN B O 1
ATOM 5228 N N . SER B 1 25 ? -16.859 -0.269 31.141 1 51.31 25 SER B N 1
ATOM 5229 C CA . SER B 1 25 ? -18.125 0.151 30.547 1 51.31 25 SER B CA 1
ATOM 5230 C C . SER B 1 25 ? -18.031 0.238 29.031 1 51.31 25 SER B C 1
ATOM 5232 O O . SER B 1 25 ? -16.969 0.485 28.484 1 51.31 25 SER B O 1
ATOM 5234 N N . ASP B 1 26 ? -18.875 -0.283 28.344 1 58.62 26 ASP B N 1
ATOM 5235 C CA . ASP B 1 26 ? -19.031 -0.16 26.891 1 58.62 26 ASP B CA 1
ATOM 5236 C C . ASP B 1 26 ? -18.938 1.3 26.453 1 58.62 26 ASP B C 1
ATOM 5238 O O . ASP B 1 26 ? -19.688 2.148 26.969 1 58.62 26 ASP B O 1
ATOM 5242 N N . ILE B 1 27 ? -17.844 1.703 25.969 1 61.34 27 ILE B N 1
ATOM 5243 C CA . ILE B 1 27 ? -17.719 3.059 25.453 1 61.34 27 ILE B CA 1
ATOM 5244 C C . ILE B 1 27 ? -18.766 3.305 24.375 1 61.34 27 ILE B C 1
ATOM 5246 O O . ILE B 1 27 ? -18.875 2.531 23.422 1 61.34 27 ILE B O 1
ATOM 5250 N N . PRO B 1 28 ? -19.578 4.16 24.688 1 58.38 28 PRO B N 1
ATOM 5251 C CA . PRO B 1 28 ? -20.5 4.52 23.609 1 58.38 28 PRO B CA 1
ATOM 5252 C C . PRO B 1 28 ? -19.781 4.992 22.359 1 58.38 28 PRO B C 1
ATOM 5254 O O . PRO B 1 28 ? -19.062 5.988 22.391 1 58.38 28 PRO B O 1
ATOM 5257 N N . ARG B 1 29 ? -19.578 4.109 21.422 1 63.34 29 ARG B N 1
ATOM 5258 C CA . ARG B 1 29 ? -18.891 4.535 20.219 1 63.34 29 ARG B CA 1
ATOM 5259 C C . ARG B 1 29 ? -19.875 4.832 19.094 1 63.34 29 ARG B C 1
ATOM 5261 O O . ARG B 1 29 ? -20.953 4.262 19.047 1 63.34 29 ARG B O 1
ATOM 5268 N N . THR B 1 30 ? -19.516 5.957 18.422 1 68.38 30 THR B N 1
ATOM 5269 C CA . THR B 1 30 ? -20.188 6.191 17.141 1 68.38 30 THR B CA 1
ATOM 5270 C C . THR B 1 30 ? -19.922 5.043 16.172 1 68.38 30 THR B C 1
ATOM 5272 O O . THR B 1 30 ? -18.797 4.535 16.094 1 68.38 30 THR B O 1
ATOM 5275 N N . PRO B 1 31 ? -20.922 4.496 15.586 1 77.19 31 PRO B N 1
ATOM 5276 C CA . PRO B 1 31 ? -20.734 3.357 14.688 1 77.19 31 PRO B CA 1
ATOM 5277 C C . PRO B 1 31 ? -19.906 3.717 13.453 1 77.19 31 PRO B C 1
ATOM 5279 O O . PRO B 1 31 ? -19.906 4.871 13.016 1 77.19 31 PRO B O 1
ATOM 5282 N N . ASP B 1 32 ? -19.109 2.812 12.992 1 85.81 32 ASP B N 1
ATOM 5283 C CA . ASP B 1 32 ? -18.484 2.928 11.672 1 85.81 32 ASP B CA 1
ATOM 5284 C C . ASP B 1 32 ? -19.531 3.135 10.586 1 85.81 32 ASP B C 1
ATOM 5286 O O . ASP B 1 32 ? -20.688 2.75 10.75 1 85.81 32 ASP B O 1
ATOM 5290 N N . ARG B 1 33 ? -19.125 3.789 9.609 1 86.38 33 ARG B N 1
ATOM 5291 C CA . ARG B 1 33 ? -20.078 4.062 8.547 1 86.38 33 ARG B CA 1
ATOM 5292 C C . ARG B 1 33 ? -19.469 3.807 7.176 1 86.38 33 ARG B C 1
ATOM 5294 O O . ARG B 1 33 ? -18.297 4.109 6.945 1 86.38 33 ARG B O 1
ATOM 5301 N N . VAL B 1 34 ? -20.234 3.156 6.34 1 90.38 34 VAL B N 1
ATOM 5302 C CA . VAL B 1 34 ? -19.922 3.07 4.918 1 90.38 34 VAL B CA 1
ATOM 5303 C C . VAL B 1 34 ? -20.953 3.875 4.117 1 90.38 34 VAL B C 1
ATOM 5305 O O . VAL B 1 34 ? -22.156 3.672 4.258 1 90.38 34 VAL B O 1
ATOM 5308 N N . LYS B 1 35 ? -20.484 4.777 3.34 1 87.19 35 LYS B N 1
ATOM 5309 C CA . LYS B 1 35 ? -21.359 5.617 2.525 1 87.19 35 LYS B CA 1
ATOM 5310 C C . LYS B 1 35 ? -21.25 5.262 1.047 1 87.19 35 LYS B C 1
ATOM 5312 O O . LYS B 1 35 ? -20.141 5.141 0.516 1 87.19 35 LYS B O 1
ATOM 5317 N N . PHE B 1 36 ? -22.469 4.996 0.453 1 88 36 PHE B N 1
ATOM 5318 C CA . PHE B 1 36 ? -22.531 4.668 -0.966 1 88 36 PHE B CA 1
ATOM 5319 C C . PHE B 1 36 ? -23.172 5.805 -1.758 1 88 36 PHE B C 1
ATOM 5321 O O . PHE B 1 36 ? -24.172 6.371 -1.334 1 88 36 PHE B O 1
ATOM 5328 N N . SER B 1 37 ? -22.469 6.23 -2.766 1 84.62 37 SER B N 1
ATOM 5329 C CA . SER B 1 37 ? -23.062 7.09 -3.785 1 84.62 37 SER B CA 1
ATOM 5330 C C . SER B 1 37 ? -22.75 6.582 -5.188 1 84.62 37 SER B C 1
ATOM 5332 O O . SER B 1 37 ? -22.031 5.594 -5.352 1 84.62 37 SER B O 1
ATOM 5334 N N . SER B 1 38 ? -23.328 7.168 -6.156 1 84.06 38 SER B N 1
ATOM 5335 C CA . SER B 1 38 ? -23.078 6.75 -7.531 1 84.06 38 SER B CA 1
ATOM 5336 C C . SER B 1 38 ? -21.641 7.039 -7.953 1 84.06 38 SER B C 1
ATOM 5338 O O . SER B 1 38 ? -21.109 6.391 -8.859 1 84.06 38 SER B O 1
ATOM 5340 N N . GLU B 1 39 ? -21.047 7.91 -7.211 1 86.56 39 GLU B N 1
ATOM 5341 C CA . GLU B 1 39 ? -19.734 8.352 -7.68 1 86.56 39 GLU B CA 1
ATOM 5342 C C . GLU B 1 39 ? -18.641 8.016 -6.672 1 86.56 39 GLU B C 1
ATOM 5344 O O . GLU B 1 39 ? -17.453 8.109 -6.98 1 86.56 39 GLU B O 1
ATOM 5349 N N . THR B 1 40 ? -19.125 7.66 -5.473 1 89.19 40 THR B N 1
ATOM 5350 C CA . THR B 1 40 ? -18.094 7.469 -4.449 1 89.19 40 THR B CA 1
ATOM 5351 C C . THR B 1 40 ? -18.547 6.422 -3.43 1 89.19 40 THR B C 1
ATOM 5353 O O . THR B 1 40 ? -19.734 6.262 -3.18 1 89.19 40 THR B O 1
ATOM 5356 N N . THR B 1 41 ? -17.656 5.605 -2.986 1 91.25 41 THR B N 1
ATOM 5357 C CA . THR B 1 41 ? -17.828 4.75 -1.817 1 91.25 41 THR B CA 1
ATOM 5358 C C . THR B 1 41 ? -16.719 5.027 -0.791 1 91.25 41 THR B C 1
ATOM 5360 O O . THR B 1 41 ? -15.539 5.066 -1.135 1 91.25 41 THR B O 1
ATOM 5363 N N . SER B 1 42 ? -17.141 5.328 0.46 1 89.94 42 SER B N 1
ATOM 5364 C CA . SER B 1 42 ? -16.141 5.645 1.471 1 89.94 42 SER B CA 1
ATOM 5365 C C . SER B 1 42 ? -16.516 5.062 2.828 1 89.94 42 SER B C 1
ATOM 5367 O O . SER B 1 42 ? -17.703 4.879 3.121 1 89.94 42 SER B O 1
ATOM 5369 N N . TYR B 1 43 ? -15.531 4.684 3.568 1 92.62 43 TYR B N 1
ATOM 5370 C CA . TYR B 1 43 ? -15.633 4.211 4.941 1 92.62 43 TYR B CA 1
ATOM 5371 C C . TYR B 1 43 ? -15.031 5.219 5.914 1 92.62 43 TYR B C 1
ATOM 5373 O O . TYR B 1 43 ? -14.008 5.84 5.617 1 92.62 43 TYR B O 1
ATOM 5381 N N . SER B 1 44 ? -15.688 5.453 7.047 1 88 44 SER B N 1
ATOM 5382 C CA . SER B 1 44 ? -15.148 6.25 8.141 1 88 44 SER B CA 1
ATOM 5383 C C . SER B 1 44 ? -15.234 5.504 9.469 1 88 44 SER B C 1
ATOM 5385 O O . SER B 1 44 ? -16.266 4.91 9.781 1 88 44 SER B O 1
ATOM 5387 N N . ASN B 1 45 ? -14.133 5.457 10.109 1 88.31 45 ASN B N 1
ATOM 5388 C CA . ASN B 1 45 ? -14.125 4.824 11.43 1 88.31 45 ASN B CA 1
ATOM 5389 C C . ASN B 1 45 ? -14.812 5.699 12.477 1 88.31 45 ASN B C 1
ATOM 5391 O O . ASN B 1 45 ? -14.969 6.906 12.273 1 88.31 45 ASN B O 1
ATOM 5395 N N . SER B 1 46 ? -15.172 5.137 13.562 1 81.75 46 SER B N 1
ATOM 5396 C CA . SER B 1 46 ? -15.945 5.797 14.609 1 81.75 46 SER B CA 1
ATOM 5397 C C . SER B 1 46 ? -15.188 6.98 15.195 1 81.75 46 SER B C 1
ATOM 5399 O O . SER B 1 46 ? -15.797 7.922 15.711 1 81.75 46 SER B O 1
ATOM 5401 N N . ASP B 1 47 ? -13.891 6.961 15.039 1 81.69 47 ASP B N 1
ATOM 5402 C CA . ASP B 1 47 ? -13.094 7.977 15.711 1 81.69 47 ASP B CA 1
ATOM 5403 C C . ASP B 1 47 ? -12.734 9.117 14.75 1 81.69 47 ASP B C 1
ATOM 5405 O O . ASP B 1 47 ? -12.188 10.133 15.172 1 81.69 47 ASP B O 1
ATOM 5409 N N . HIS B 1 48 ? -13.039 8.961 13.57 1 85.38 48 HIS B N 1
ATOM 5410 C CA . HIS B 1 48 ? -12.812 10.031 12.602 1 85.38 48 HIS B CA 1
ATOM 5411 C C . HIS B 1 48 ? -13.734 11.211 12.852 1 85.38 48 HIS B C 1
ATOM 5413 O O . HIS B 1 48 ? -14.891 11.031 13.234 1 85.38 48 HIS B O 1
ATOM 5419 N N . TRP B 1 49 ? -13.273 12.43 12.625 1 85.44 49 TRP B N 1
ATOM 5420 C CA . TRP B 1 49 ? -14.023 13.625 12.992 1 85.44 49 TRP B CA 1
ATOM 5421 C C . TRP B 1 49 ? -15.359 13.672 12.266 1 85.44 49 TRP B C 1
ATOM 5423 O O . TRP B 1 49 ? -16.359 14.125 12.828 1 85.44 49 TRP B O 1
ATOM 5433 N N . THR B 1 50 ? -15.445 13.156 11.016 1 82.69 50 THR B N 1
ATOM 5434 C CA . THR B 1 50 ? -16.703 13.148 10.289 1 82.69 50 THR B CA 1
ATOM 5435 C C . THR B 1 50 ? -17.734 12.25 10.984 1 82.69 50 THR B C 1
ATOM 5437 O O . THR B 1 50 ? -18.906 12.586 11.062 1 82.69 50 THR B O 1
ATOM 5440 N N . SER B 1 51 ? -17.281 11.125 11.445 1 82.5 51 SER B N 1
ATOM 5441 C CA . SER B 1 51 ? -18.156 10.203 12.156 1 82.5 51 SER B CA 1
ATOM 5442 C C . SER B 1 51 ? -18.594 10.781 13.492 1 82.5 51 SER B C 1
ATOM 5444 O O . SER B 1 51 ? -19.734 10.57 13.922 1 82.5 51 SER B O 1
ATOM 5446 N N . ILE B 1 52 ? -17.703 11.508 14.062 1 81.06 52 ILE B N 1
ATOM 5447 C CA . ILE B 1 52 ? -18.031 12.164 15.328 1 81.06 52 ILE B CA 1
ATOM 5448 C C . ILE B 1 52 ? -19.141 13.18 15.117 1 81.06 52 ILE B C 1
ATOM 5450 O O . ILE B 1 52 ? -20.109 13.203 15.883 1 81.06 52 ILE B O 1
ATOM 5454 N N . LEU B 1 53 ? -19.047 13.891 14.062 1 82.69 53 LEU B N 1
ATOM 5455 C CA . LEU B 1 53 ? -20.062 14.898 13.773 1 82.69 53 LEU B CA 1
ATOM 5456 C C . LEU B 1 53 ? -21.391 14.242 13.422 1 82.69 53 LEU B C 1
ATOM 5458 O O . LEU B 1 53 ? -22.453 14.789 13.719 1 82.69 53 LEU B O 1
ATOM 5462 N N . ASP B 1 54 ? -21.312 13.109 12.828 1 78 54 ASP B N 1
ATOM 5463 C CA . ASP B 1 54 ? -22.516 12.375 12.445 1 78 54 ASP B CA 1
ATOM 5464 C C . ASP B 1 54 ? -23.281 11.891 13.68 1 78 54 ASP B C 1
ATOM 5466 O O . ASP B 1 54 ? -24.453 11.547 13.594 1 78 54 ASP B O 1
ATOM 5470 N N . GLY B 1 55 ? -22.609 11.914 14.758 1 75.25 55 GLY B N 1
ATOM 5471 C CA . GLY B 1 55 ? -23.266 11.555 16.016 1 75.25 55 GLY B CA 1
ATOM 5472 C C . GLY B 1 55 ? -24.266 12.586 16.469 1 75.25 55 GLY B C 1
ATOM 5473 O O . GLY B 1 55 ? -25.109 12.305 17.344 1 75.25 55 GLY B O 1
ATOM 5474 N N . ILE B 1 56 ? -24.172 13.734 15.875 1 76.06 56 ILE B N 1
ATOM 5475 C CA . ILE B 1 56 ? -25.156 14.773 16.141 1 76.06 56 ILE B CA 1
ATOM 5476 C C . ILE B 1 56 ? -26.344 14.625 15.188 1 76.06 56 ILE B C 1
ATOM 5478 O O . ILE B 1 56 ? -26.219 14.898 13.992 1 76.06 56 ILE B O 1
ATOM 5482 N N . SER B 1 57 ? -27.453 14.148 15.664 1 73.81 57 SER B N 1
ATOM 5483 C CA . SER B 1 57 ? -28.594 13.734 14.867 1 73.81 57 SER B CA 1
ATOM 5484 C C . SER B 1 57 ? -29.031 14.836 13.906 1 73.81 57 SER B C 1
ATOM 5486 O O . SER B 1 57 ? -29.266 14.578 12.719 1 73.81 57 SER B O 1
ATOM 5488 N N . GLU B 1 58 ? -29.156 16.047 14.438 1 73.06 58 GLU B N 1
ATOM 5489 C CA . GLU B 1 58 ? -29.609 17.156 13.609 1 73.06 58 GLU B CA 1
ATOM 5490 C C . GLU B 1 58 ? -28.609 17.453 12.492 1 73.06 58 GLU B C 1
ATOM 5492 O O . GLU B 1 58 ? -29.016 17.812 11.383 1 73.06 58 GLU B O 1
ATOM 5497 N N . LEU B 1 59 ? -27.406 17.328 12.828 1 77.12 59 LEU B N 1
ATOM 5498 C CA . LEU B 1 59 ? -26.359 17.594 11.844 1 77.12 59 LEU B CA 1
ATOM 5499 C C . LEU B 1 59 ? -26.375 16.516 10.758 1 77.12 59 LEU B C 1
ATOM 5501 O O . LEU B 1 59 ? -26.188 16.828 9.578 1 77.12 59 LEU B O 1
ATOM 5505 N N . ARG B 1 60 ? -26.516 15.328 11.164 1 75.06 60 ARG B N 1
ATOM 5506 C CA . ARG B 1 60 ? -26.562 14.227 10.211 1 75.06 60 ARG B CA 1
ATOM 5507 C C . ARG B 1 60 ? -27.656 14.438 9.172 1 75.06 60 ARG B C 1
ATOM 5509 O O . ARG B 1 60 ? -27.438 14.242 7.977 1 75.06 60 ARG B O 1
ATOM 5516 N N . GLU B 1 61 ? -28.75 14.836 9.711 1 72.56 61 GLU B N 1
ATOM 5517 C CA . GLU B 1 61 ? -29.891 15.078 8.828 1 72.56 61 GLU B CA 1
ATOM 5518 C C . GLU B 1 61 ? -29.609 16.219 7.855 1 72.56 61 GLU B C 1
ATOM 5520 O O . GLU B 1 61 ? -29.969 16.141 6.68 1 72.56 61 GLU B O 1
ATOM 5525 N N . HIS B 1 62 ? -28.953 17.172 8.375 1 69.06 62 HIS B N 1
ATOM 5526 C CA . HIS B 1 62 ? -28.625 18.344 7.555 1 69.06 62 HIS B CA 1
ATOM 5527 C C . HIS B 1 62 ? -27.594 17.984 6.496 1 69.06 62 HIS B C 1
ATOM 5529 O O . HIS B 1 62 ? -27.688 18.438 5.352 1 69.06 62 HIS B O 1
ATOM 5535 N N . LEU B 1 63 ? -26.641 17.203 6.883 1 68.81 63 LEU B N 1
ATOM 5536 C CA . LEU B 1 63 ? -25.547 16.859 5.988 1 68.81 63 LEU B CA 1
ATOM 5537 C C . LEU B 1 63 ? -25.984 15.836 4.949 1 68.81 63 LEU B C 1
ATOM 5539 O O . LEU B 1 63 ? -25.5 15.844 3.816 1 68.81 63 LEU B O 1
ATOM 5543 N N . ASP B 1 64 ? -26.828 14.906 5.414 1 63 64 ASP B N 1
ATOM 5544 C CA . ASP B 1 64 ? -27.328 13.906 4.484 1 63 64 ASP B CA 1
ATOM 5545 C C . ASP B 1 64 ? -28.219 14.539 3.418 1 63 64 ASP B C 1
ATOM 5547 O O . ASP B 1 64 ? -28.297 14.039 2.293 1 63 64 ASP B O 1
ATOM 5551 N N . HIS B 1 65 ? -28.922 15.578 3.879 1 56.16 65 HIS B N 1
ATOM 5552 C CA . HIS B 1 65 ? -29.844 16.25 2.957 1 56.16 65 HIS B CA 1
ATOM 5553 C C . HIS B 1 65 ? -29.125 17.359 2.189 1 56.16 65 HIS B C 1
ATOM 5555 O O . HIS B 1 65 ? -29.719 18 1.316 1 56.16 65 HIS B O 1
ATOM 5561 N N . ALA B 1 66 ? -28.094 17.734 2.709 1 51.78 66 ALA B N 1
ATOM 5562 C CA . ALA B 1 66 ? -27.391 18.734 1.924 1 51.78 66 ALA B CA 1
ATOM 5563 C C . ALA B 1 66 ? -27.078 18.219 0.521 1 51.78 66 ALA B C 1
ATOM 5565 O O . ALA B 1 66 ? -26.625 17.094 0.356 1 51.78 66 ALA B O 1
ATOM 5566 N N . PRO B 1 67 ? -27.891 18.734 -0.5 1 44.94 67 PRO B N 1
ATOM 5567 C CA . PRO B 1 67 ? -27.656 18.219 -1.855 1 44.94 67 PRO B CA 1
ATOM 5568 C C . PRO B 1 67 ? -26.203 17.828 -2.088 1 44.94 67 PRO B C 1
ATOM 5570 O O . PRO B 1 67 ? -25.281 18.5 -1.606 1 44.94 67 PRO B O 1
ATOM 5573 N N . SER B 1 68 ? -26.031 16.609 -2.088 1 43.25 68 SER B N 1
ATOM 5574 C CA . SER B 1 68 ? -24.75 16.094 -2.561 1 43.25 68 SER B CA 1
ATOM 5575 C C . SER B 1 68 ? -24.125 17.016 -3.592 1 43.25 68 SER B C 1
ATOM 5577 O O . SER B 1 68 ? -23 16.781 -4.051 1 43.25 68 SER B O 1
ATOM 5579 N N . SER B 1 69 ? -25.016 17.766 -4.168 1 37.78 69 SER B N 1
ATOM 5580 C CA . SER B 1 69 ? -24.703 18.703 -5.238 1 37.78 69 SER B CA 1
ATOM 5581 C C . SER B 1 69 ? -23.719 19.781 -4.77 1 37.78 69 SER B C 1
ATOM 5583 O O . SER B 1 69 ? -23.312 20.625 -5.551 1 37.78 69 SER B O 1
ATOM 5585 N N . LEU B 1 70 ? -23.797 20.031 -3.537 1 34.5 70 LEU B N 1
ATOM 5586 C CA . LEU B 1 70 ? -22.844 21.062 -3.148 1 34.5 70 LEU B CA 1
ATOM 5587 C C . LEU B 1 70 ? -21.438 20.672 -3.561 1 34.5 70 LEU B C 1
ATOM 5589 O O . LEU B 1 70 ? -20.453 21.109 -2.936 1 34.5 70 LEU B O 1
ATOM 5593 N N . GLU B 1 71 ? -21.359 19.688 -4.105 1 38.47 71 GLU B N 1
ATOM 5594 C CA . GLU B 1 71 ? -20.125 19.844 -4.883 1 38.47 71 GLU B CA 1
ATOM 5595 C C . GLU B 1 71 ? -20.062 21.203 -5.562 1 38.47 71 GLU B C 1
ATOM 5597 O O . GLU B 1 71 ? -20.781 21.438 -6.543 1 38.47 71 GLU B O 1
ATOM 5602 N N . ALA B 1 72 ? -20.266 22.312 -4.898 1 32.94 72 ALA B N 1
ATOM 5603 C CA . ALA B 1 72 ? -19.984 23.594 -5.535 1 32.94 72 ALA B CA 1
ATOM 5604 C C . ALA B 1 72 ? -19.047 23.422 -6.727 1 32.94 72 ALA B C 1
ATOM 5606 O O . ALA B 1 72 ? -17.906 23 -6.562 1 32.94 72 ALA B O 1
ATOM 5607 N N . LYS B 1 73 ? -19.516 23.094 -7.727 1 40.44 73 LYS B N 1
ATOM 5608 C CA . LYS B 1 73 ? -18.828 23.5 -8.953 1 40.44 73 LYS B CA 1
ATOM 5609 C C . LYS B 1 73 ? -18.203 24.875 -8.805 1 40.44 73 LYS B C 1
ATOM 5611 O O . LYS B 1 73 ? -18.812 25.891 -9.164 1 40.44 73 LYS B O 1
ATOM 5616 N N . ASP B 1 74 ? -17.812 25.266 -7.625 1 32.81 74 ASP B N 1
ATOM 5617 C CA . ASP B 1 74 ? -17.281 26.625 -7.625 1 32.81 74 ASP B CA 1
ATOM 5618 C C . ASP B 1 74 ? -16.594 26.953 -8.953 1 32.81 74 ASP B C 1
ATOM 5620 O O . ASP B 1 74 ? -15.766 26.172 -9.43 1 32.81 74 ASP B O 1
ATOM 5624 N N . GLU B 1 75 ? -17.156 27.641 -9.805 1 37.31 75 GLU B N 1
ATOM 5625 C CA . GLU B 1 75 ? -16.625 28.266 -11.016 1 37.31 75 GLU B CA 1
ATOM 5626 C C . GLU B 1 75 ? -15.102 28.281 -11.016 1 37.31 75 GLU B C 1
ATOM 5628 O O . GLU B 1 75 ? -14.477 28.141 -12.062 1 37.31 75 GLU B O 1
ATOM 5633 N N . GLY B 1 76 ? -14.453 28.797 -9.961 1 34.91 76 GLY B N 1
ATOM 5634 C CA . GLY B 1 76 ? -13.016 29.031 -9.898 1 34.91 76 GLY B CA 1
ATOM 5635 C C . GLY B 1 76 ? -12.227 27.766 -9.562 1 34.91 76 GLY B C 1
ATOM 5636 O O . GLY B 1 76 ? -10.992 27.797 -9.531 1 34.91 76 GLY B O 1
ATOM 5637 N N . CYS B 1 77 ? -12.719 26.875 -8.641 1 37.94 77 CYS B N 1
ATOM 5638 C CA . CYS B 1 77 ? -11.82 25.766 -8.328 1 37.94 77 CYS B CA 1
ATOM 5639 C C . CYS B 1 77 ? -11.859 24.719 -9.422 1 37.94 77 CYS B C 1
ATOM 5641 O O . CYS B 1 77 ? -12.844 23.984 -9.555 1 37.94 77 CYS B O 1
ATOM 5643 N N . GLU B 1 78 ? -11.422 24.828 -10.477 1 41.03 78 GLU B N 1
ATOM 5644 C CA . GLU B 1 78 ? -11.094 23.812 -11.469 1 41.03 78 GLU B CA 1
ATOM 5645 C C . GLU B 1 78 ? -10.961 22.438 -10.812 1 41.03 78 GLU B C 1
ATOM 5647 O O . GLU B 1 78 ? -10.32 22.297 -9.773 1 41.03 78 GLU B O 1
ATOM 5652 N N . ASP B 1 79 ? -11.977 21.594 -10.812 1 48 79 ASP B N 1
ATOM 5653 C CA . ASP B 1 79 ? -11.922 20.172 -10.43 1 48 79 ASP B CA 1
ATOM 5654 C C . ASP B 1 79 ? -10.492 19.656 -10.445 1 48 79 ASP B C 1
ATOM 5656 O O . ASP B 1 79 ? -9.836 19.656 -11.492 1 48 79 ASP B O 1
ATOM 5660 N N . ILE B 1 80 ? -9.828 19.922 -9.391 1 55.03 80 ILE B N 1
ATOM 5661 C CA . ILE B 1 80 ? -8.438 19.484 -9.312 1 55.03 80 ILE B CA 1
ATOM 5662 C C . ILE B 1 80 ? -8.305 18.078 -9.891 1 55.03 80 ILE B C 1
ATOM 5664 O O . ILE B 1 80 ? -8.891 17.125 -9.375 1 55.03 80 ILE B O 1
ATOM 5668 N N . ALA B 1 81 ? -8.016 18.047 -11.148 1 63.69 81 ALA B N 1
ATOM 5669 C CA . ALA B 1 81 ? -7.68 16.766 -11.789 1 63.69 81 ALA B CA 1
ATOM 5670 C C . ALA B 1 81 ? -6.742 15.945 -10.914 1 63.69 81 ALA B C 1
ATOM 5672 O O . ALA B 1 81 ? -5.898 16.5 -10.203 1 63.69 81 ALA B O 1
ATOM 5673 N N . GLY B 1 82 ? -7.109 14.742 -10.469 1 77.56 82 GLY B N 1
ATOM 5674 C CA . GLY B 1 82 ? -6.293 13.836 -9.672 1 77.56 82 GLY B CA 1
ATOM 5675 C C . GLY B 1 82 ? -4.832 13.828 -10.086 1 77.56 82 GLY B C 1
ATOM 5676 O O . GLY B 1 82 ? -4.441 14.539 -11.016 1 77.56 82 GLY B O 1
ATOM 5677 N N . PRO B 1 83 ? -4.039 13.266 -9.297 1 87.19 83 PRO B N 1
ATOM 5678 C CA . PRO B 1 83 ? -2.613 13.18 -9.617 1 87.19 83 PRO B CA 1
ATOM 5679 C C . PRO B 1 83 ? -2.354 12.672 -11.031 1 87.19 83 PRO B C 1
ATOM 5681 O O . PRO B 1 83 ? -3.025 11.742 -11.492 1 87.19 83 PRO B O 1
ATOM 5684 N N . GLU B 1 84 ? -1.428 13.305 -11.625 1 86 84 GLU B N 1
ATOM 5685 C CA . GLU B 1 84 ? -1.097 12.992 -13.016 1 86 84 GLU B CA 1
ATOM 5686 C C . GLU B 1 84 ? -0.644 11.547 -13.164 1 86 84 GLU B C 1
ATOM 5688 O O . GLU B 1 84 ? -0.934 10.898 -14.172 1 86 84 GLU B O 1
ATOM 5693 N N . LEU B 1 85 ? 0.015 11.078 -12.234 1 89.56 85 LEU B N 1
ATOM 5694 C CA . LEU B 1 85 ? 0.568 9.734 -12.289 1 89.56 85 LEU B CA 1
ATOM 5695 C C . LEU B 1 85 ? -0.544 8.688 -12.281 1 89.56 85 LEU B C 1
ATOM 5697 O O . LEU B 1 85 ? -0.389 7.605 -12.852 1 89.56 85 LEU B O 1
ATOM 5701 N N . LEU B 1 86 ? -1.649 8.992 -11.688 1 89 86 LEU B N 1
ATOM 5702 C CA . LEU B 1 86 ? -2.738 8.031 -11.531 1 89 86 LEU B CA 1
ATOM 5703 C C . LEU B 1 86 ? -3.76 8.188 -12.656 1 89 86 LEU B C 1
ATOM 5705 O O . LEU B 1 86 ? -4.492 7.246 -12.969 1 89 86 LEU B O 1
ATOM 5709 N N . PHE B 1 87 ? -3.762 9.359 -13.258 1 84.19 87 PHE B N 1
ATOM 5710 C CA . PHE B 1 87 ? -4.82 9.617 -14.227 1 84.19 87 PHE B CA 1
ATOM 5711 C C . PHE B 1 87 ? -4.234 9.867 -15.617 1 84.19 87 PHE B C 1
ATOM 5713 O O . PHE B 1 87 ? -4.973 9.969 -16.594 1 84.19 87 PHE B O 1
ATOM 5720 N N . GLY B 1 88 ? -3.088 9.578 -16 1 69.75 88 GLY B N 1
ATOM 5721 C CA . GLY B 1 88 ? -2.328 9.523 -17.234 1 69.75 88 GLY B CA 1
ATOM 5722 C C . GLY B 1 88 ? -2.82 10.508 -18.281 1 69.75 88 GLY B C 1
ATOM 5723 O O . GLY B 1 88 ? -3.48 10.117 -19.25 1 69.75 88 GLY B O 1
ATOM 5724 N N . ARG B 1 89 ? -2.916 11.688 -18 1 63.56 89 ARG B N 1
ATOM 5725 C CA . ARG B 1 89 ? -3.383 12.516 -19.109 1 63.56 89 ARG B CA 1
ATOM 5726 C C . ARG B 1 89 ? -2.217 12.969 -19.984 1 63.56 89 ARG B C 1
ATOM 5728 O O . ARG B 1 89 ? -2.41 13.711 -20.953 1 63.56 89 ARG B O 1
ATOM 5735 N N . GLN B 1 90 ? -1.18 12.219 -19.734 1 64.62 90 GLN B N 1
ATOM 5736 C CA . GLN B 1 90 ? -0.006 12.828 -20.359 1 64.62 90 GLN B CA 1
ATOM 5737 C C . GLN B 1 90 ? 0.424 12.047 -21.594 1 64.62 90 GLN B C 1
ATOM 5739 O O . GLN B 1 90 ? 0.164 10.844 -21.703 1 64.62 90 GLN B O 1
ATOM 5744 N N . ARG B 1 91 ? 0.83 12.773 -22.484 1 73.06 91 ARG B N 1
ATOM 5745 C CA . ARG B 1 91 ? 1.478 12.203 -23.656 1 73.06 91 ARG B CA 1
ATOM 5746 C C . ARG B 1 91 ? 2.877 11.703 -23.328 1 73.06 91 ARG B C 1
ATOM 5748 O O . ARG B 1 91 ? 3.559 12.273 -22.469 1 73.06 91 ARG B O 1
ATOM 5755 N N . TYR B 1 92 ? 3.234 10.688 -23.891 1 82.94 92 TYR B N 1
ATOM 5756 C CA . TYR B 1 92 ? 4.605 10.195 -23.766 1 82.94 92 TYR B CA 1
ATOM 5757 C C . TYR B 1 92 ? 5.594 11.203 -24.344 1 82.94 92 TYR B C 1
ATOM 5759 O O . TYR B 1 92 ? 5.324 11.82 -25.375 1 82.94 92 TYR B O 1
ATOM 5767 N N . ALA B 1 93 ? 6.652 11.469 -23.594 1 89.06 93 ALA B N 1
ATOM 5768 C CA . ALA B 1 93 ? 7.688 12.398 -24.047 1 89.06 93 ALA B CA 1
ATOM 5769 C C . ALA B 1 93 ? 9.047 11.711 -24.125 1 89.06 93 ALA B C 1
ATOM 5771 O O . ALA B 1 93 ? 9.391 10.906 -23.266 1 89.06 93 ALA B O 1
ATOM 5772 N N . SER B 1 94 ? 9.773 12.031 -25.156 1 93.19 94 SER B N 1
ATOM 5773 C CA . SER B 1 94 ? 11.148 11.562 -25.266 1 93.19 94 SER B CA 1
ATOM 5774 C C . SER B 1 94 ? 12.078 12.375 -24.359 1 93.19 94 SER B C 1
ATOM 5776 O O . SER B 1 94 ? 11.703 13.445 -23.891 1 93.19 94 SER B O 1
ATOM 5778 N N . LYS B 1 95 ? 13.227 11.852 -24.125 1 95.38 95 LYS B N 1
ATOM 5779 C CA . LYS B 1 95 ? 14.195 12.57 -23.297 1 95.38 95 LYS B CA 1
ATOM 5780 C C . LYS B 1 95 ? 14.555 13.914 -23.906 1 95.38 95 LYS B C 1
ATOM 5782 O O . LYS B 1 95 ? 14.727 14.906 -23.203 1 95.38 95 LYS B O 1
ATOM 5787 N N . GLU B 1 96 ? 14.641 13.969 -25.25 1 96 96 GLU B N 1
ATOM 5788 C CA . GLU B 1 96 ? 14.961 15.195 -25.984 1 96 96 GLU B CA 1
ATOM 5789 C C . GLU B 1 96 ? 13.883 16.266 -25.766 1 96 96 GLU B C 1
ATOM 5791 O O . GLU B 1 96 ? 14.195 17.422 -25.531 1 96 96 GLU B O 1
ATOM 5796 N N . GLU B 1 97 ? 12.672 15.812 -25.828 1 95.75 97 GLU B N 1
ATOM 5797 C CA . GLU B 1 97 ? 11.555 16.734 -25.625 1 95.75 97 GLU B CA 1
ATOM 5798 C C . GLU B 1 97 ? 11.547 17.281 -24.188 1 95.75 97 GLU B C 1
ATOM 5800 O O . GLU B 1 97 ? 11.25 18.453 -23.969 1 95.75 97 GLU B O 1
ATOM 5805 N N . ILE B 1 98 ? 11.852 16.406 -23.266 1 96.94 98 ILE B N 1
ATOM 5806 C CA . ILE B 1 98 ? 11.875 16.75 -21.844 1 96.94 98 ILE B CA 1
ATOM 5807 C C . ILE B 1 98 ? 12.969 17.781 -21.594 1 96.94 98 ILE B C 1
ATOM 5809 O O . ILE B 1 98 ? 12.75 18.781 -20.891 1 96.94 98 ILE B O 1
ATOM 5813 N N . LEU B 1 99 ? 14.117 17.578 -22.156 1 97.94 99 LEU B N 1
ATOM 5814 C CA . LEU B 1 99 ? 15.242 18.484 -21.969 1 97.94 99 LEU B CA 1
ATOM 5815 C C . LEU B 1 99 ? 14.977 19.828 -22.641 1 97.94 99 LEU B C 1
ATOM 5817 O O . LEU B 1 99 ? 15.367 20.875 -22.125 1 97.94 99 LEU B O 1
ATOM 5821 N N . ALA B 1 100 ? 14.297 19.766 -23.781 1 96.88 100 ALA B N 1
ATOM 5822 C CA . ALA B 1 100 ? 13.977 20.984 -24.516 1 96.88 100 ALA B CA 1
ATOM 5823 C C . ALA B 1 100 ? 12.969 21.844 -23.75 1 96.88 100 ALA B C 1
ATOM 5825 O O . ALA B 1 100 ? 12.906 23.062 -23.953 1 96.88 100 ALA B O 1
ATOM 5826 N N . ALA B 1 101 ? 12.195 21.234 -22.891 1 97.06 101 ALA B N 1
ATOM 5827 C CA . ALA B 1 101 ? 11.109 21.906 -22.188 1 97.06 101 ALA B CA 1
ATOM 5828 C C . ALA B 1 101 ? 11.625 22.609 -20.922 1 97.06 101 ALA B C 1
ATOM 5830 O O . ALA B 1 101 ? 10.898 23.359 -20.281 1 97.06 101 ALA B O 1
ATOM 5831 N N . LEU B 1 102 ? 12.891 22.438 -20.594 1 97.94 102 LEU B N 1
ATOM 5832 C CA . LEU B 1 102 ? 13.453 23.078 -19.406 1 97.94 102 LEU B CA 1
ATOM 5833 C C . LEU B 1 102 ? 13.492 24.594 -19.562 1 97.94 102 LEU B C 1
ATOM 5835 O O . LEU B 1 102 ? 13.711 25.109 -20.656 1 97.94 102 LEU B O 1
ATOM 5839 N N . PRO B 1 103 ? 13.258 25.25 -18.469 1 97.06 103 PRO B N 1
ATOM 5840 C CA . PRO B 1 103 ? 13.469 26.703 -18.531 1 97.06 103 PRO B CA 1
ATOM 5841 C C . PRO B 1 103 ? 14.945 27.078 -18.672 1 97.06 103 PRO B C 1
ATOM 5843 O O . PRO B 1 103 ? 15.82 26.25 -18.406 1 97.06 103 PRO B O 1
ATOM 5846 N N . PRO B 1 104 ? 15.141 28.359 -19.078 1 96.75 104 PRO B N 1
ATOM 5847 C CA . PRO B 1 104 ? 16.531 28.812 -19.062 1 96.75 104 PRO B CA 1
ATOM 5848 C C . PRO B 1 104 ? 17.156 28.719 -17.672 1 96.75 104 PRO B C 1
ATOM 5850 O O . PRO B 1 104 ? 16.469 28.875 -16.672 1 96.75 104 PRO B O 1
ATOM 5853 N N . ARG B 1 105 ? 18.469 28.531 -17.625 1 97.06 105 ARG B N 1
ATOM 5854 C CA . ARG B 1 105 ? 19.172 28.234 -16.375 1 97.06 105 ARG B CA 1
ATOM 5855 C C . ARG B 1 105 ? 18.938 29.328 -15.344 1 97.06 105 ARG B C 1
ATOM 5857 O O . ARG B 1 105 ? 18.688 29.031 -14.172 1 97.06 105 ARG B O 1
ATOM 5864 N N . PRO B 1 106 ? 18.984 30.641 -15.656 1 97 106 PRO B N 1
ATOM 5865 C CA . PRO B 1 106 ? 18.75 31.656 -14.625 1 97 106 PRO B CA 1
ATOM 5866 C C . PRO B 1 106 ? 17.375 31.516 -13.961 1 97 106 PRO B C 1
ATOM 5868 O O . PRO B 1 106 ? 17.25 31.734 -12.758 1 97 106 PRO B O 1
ATOM 5871 N N . GLU B 1 107 ? 16.422 31.203 -14.742 1 96.12 107 GLU B N 1
ATOM 5872 C CA . GLU B 1 107 ? 15.094 31 -14.188 1 96.12 107 GLU B CA 1
ATOM 5873 C C . GLU B 1 107 ? 15.055 29.75 -13.312 1 96.12 107 GLU B C 1
ATOM 5875 O O . GLU B 1 107 ? 14.43 29.75 -12.25 1 96.12 107 GLU B O 1
ATOM 5880 N N . ALA B 1 108 ? 15.656 28.703 -13.812 1 98 108 ALA B N 1
ATOM 5881 C CA . ALA B 1 108 ? 15.734 27.469 -13.031 1 98 108 ALA B CA 1
ATOM 5882 C C . ALA B 1 108 ? 16.453 27.719 -11.703 1 98 108 ALA B C 1
ATOM 5884 O O . ALA B 1 108 ? 16.016 27.234 -10.656 1 98 108 ALA B O 1
ATOM 5885 N N . ASP B 1 109 ? 17.562 28.453 -11.742 1 98.12 109 ASP B N 1
ATOM 5886 C CA . ASP B 1 109 ? 18.312 28.797 -10.539 1 98.12 109 ASP B CA 1
ATOM 5887 C C . ASP B 1 109 ? 17.422 29.5 -9.516 1 98.12 109 ASP B C 1
ATOM 5889 O O . ASP B 1 109 ? 17.469 29.188 -8.32 1 98.12 109 ASP B O 1
ATOM 5893 N N . GLN B 1 110 ? 16.688 30.391 -9.977 1 96.56 110 GLN B N 1
ATOM 5894 C CA . GLN B 1 110 ? 15.812 31.141 -9.094 1 96.56 110 GLN B CA 1
ATOM 5895 C C . GLN B 1 110 ? 14.781 30.25 -8.43 1 96.56 110 GLN B C 1
ATOM 5897 O O . GLN B 1 110 ? 14.555 30.328 -7.223 1 96.56 110 GLN B O 1
ATOM 5902 N N . LEU B 1 111 ? 14.117 29.438 -9.195 1 96.62 111 LEU B N 1
ATOM 5903 C CA . LEU B 1 111 ? 13.078 28.547 -8.672 1 96.62 111 LEU B CA 1
ATOM 5904 C C . LEU B 1 111 ? 13.672 27.547 -7.691 1 96.62 111 LEU B C 1
ATOM 5906 O O . LEU B 1 111 ? 13.055 27.219 -6.672 1 96.62 111 LEU B O 1
ATOM 5910 N N . ILE B 1 112 ? 14.836 27 -8.016 1 97.81 112 ILE B N 1
ATOM 5911 C CA . ILE B 1 112 ? 15.492 26.047 -7.133 1 97.81 112 ILE B CA 1
ATOM 5912 C C . ILE B 1 112 ? 15.867 26.734 -5.816 1 97.81 112 ILE B C 1
ATOM 5914 O O . ILE B 1 112 ? 15.734 26.141 -4.746 1 97.81 112 ILE B O 1
ATOM 5918 N N . ASP B 1 113 ? 16.281 27.953 -5.887 1 95.75 113 ASP B N 1
ATOM 5919 C CA . ASP B 1 113 ? 16.609 28.703 -4.68 1 95.75 113 ASP B CA 1
ATOM 5920 C C . ASP B 1 113 ? 15.375 28.922 -3.809 1 95.75 113 ASP B C 1
ATOM 5922 O O . ASP B 1 113 ? 15.445 28.766 -2.586 1 95.75 113 ASP B O 1
ATOM 5926 N N . ILE B 1 114 ? 14.297 29.281 -4.434 1 92.62 114 ILE B N 1
ATOM 5927 C CA . ILE B 1 114 ? 13.039 29.469 -3.713 1 92.62 114 ILE B CA 1
ATOM 5928 C C . ILE B 1 114 ? 12.602 28.141 -3.086 1 92.62 114 ILE B C 1
ATOM 5930 O O . ILE B 1 114 ? 12.141 28.125 -1.942 1 92.62 114 ILE B O 1
ATOM 5934 N N . PHE B 1 115 ? 12.75 27.078 -3.85 1 94.69 115 PHE B N 1
ATOM 5935 C CA . PHE B 1 115 ? 12.398 25.75 -3.377 1 94.69 115 PHE B CA 1
ATOM 5936 C C . PHE B 1 115 ? 13.117 25.422 -2.074 1 94.69 115 PHE B C 1
ATOM 5938 O O . PHE B 1 115 ? 12.484 25.094 -1.072 1 94.69 115 PHE B O 1
ATOM 5945 N N . PHE B 1 116 ? 14.445 25.562 -2.018 1 93.12 116 PHE B N 1
ATOM 5946 C CA . PHE B 1 116 ? 15.227 25.188 -0.848 1 93.12 116 PHE B CA 1
ATOM 5947 C C . PHE B 1 116 ? 15.016 26.172 0.29 1 93.12 116 PHE B C 1
ATOM 5949 O O . PHE B 1 116 ? 15.062 25.797 1.464 1 93.12 116 PHE B O 1
ATOM 5956 N N . ALA B 1 117 ? 14.695 27.391 -0.02 1 88.75 117 ALA B N 1
ATOM 5957 C CA . ALA B 1 117 ? 14.484 28.422 1.005 1 88.75 117 ALA B CA 1
ATOM 5958 C C . ALA B 1 117 ? 13.141 28.219 1.71 1 88.75 117 ALA B C 1
ATOM 5960 O O . ALA B 1 117 ? 13 28.531 2.893 1 88.75 117 ALA B O 1
ATOM 5961 N N . THR B 1 118 ? 12.234 27.703 0.99 1 87.19 118 THR B N 1
ATOM 5962 C CA . THR B 1 118 ? 10.867 27.641 1.509 1 87.19 118 THR B CA 1
ATOM 5963 C C . THR B 1 118 ? 10.586 26.266 2.109 1 87.19 118 THR B C 1
ATOM 5965 O O . THR B 1 118 ? 9.898 26.156 3.129 1 87.19 118 THR B O 1
ATOM 5968 N N . MET B 1 119 ? 11.07 25.234 1.503 1 88.69 119 MET B N 1
ATOM 5969 C CA . MET B 1 119 ? 10.742 23.875 1.959 1 88.69 119 MET B CA 1
ATOM 5970 C C . MET B 1 119 ? 11.789 23.375 2.951 1 88.69 119 MET B C 1
ATOM 5972 O O . MET B 1 119 ? 12.719 22.656 2.572 1 88.69 119 MET B O 1
ATOM 5976 N N . GLU B 1 120 ? 11.523 23.531 4.137 1 81.56 120 GLU B N 1
ATOM 5977 C CA . GLU B 1 120 ? 12.453 23.156 5.191 1 81.56 120 GLU B CA 1
ATOM 5978 C C . GLU B 1 120 ? 12.547 21.625 5.309 1 81.56 120 GLU B C 1
ATOM 5980 O O . GLU B 1 120 ? 13.578 21.094 5.723 1 81.56 120 GLU B O 1
ATOM 5985 N N . THR B 1 121 ? 11.555 20.953 4.871 1 85.81 121 THR B N 1
ATOM 5986 C CA . THR B 1 121 ? 11.477 19.516 5.031 1 85.81 121 THR B CA 1
ATOM 5987 C C . THR B 1 121 ? 12.43 18.812 4.066 1 85.81 121 THR B C 1
ATOM 5989 O O . THR B 1 121 ? 12.625 17.594 4.152 1 85.81 121 THR B O 1
ATOM 5992 N N . HIS B 1 122 ? 13.094 19.594 3.158 1 90.12 122 HIS B N 1
ATOM 5993 C CA . HIS B 1 122 ? 14 18.984 2.195 1 90.12 122 HIS B CA 1
ATOM 5994 C C . HIS B 1 122 ? 15.141 18.25 2.898 1 90.12 122 HIS B C 1
ATOM 5996 O O . HIS B 1 122 ? 15.664 17.266 2.379 1 90.12 122 HIS B O 1
ATOM 6002 N N . THR B 1 123 ? 15.492 18.625 4.109 1 89.44 123 THR B N 1
ATOM 6003 C CA . THR B 1 123 ? 16.625 18.062 4.84 1 89.44 123 THR B CA 1
ATOM 6004 C C . THR B 1 123 ? 16.375 16.594 5.18 1 89.44 123 THR B C 1
ATOM 6006 O O . THR B 1 123 ? 17.297 15.844 5.465 1 89.44 123 THR B O 1
ATOM 6009 N N . THR B 1 124 ? 15.18 16.219 5.137 1 92.5 124 THR B N 1
ATOM 6010 C CA . THR B 1 124 ? 14.836 14.859 5.535 1 92.5 124 THR B CA 1
ATOM 6011 C C . THR B 1 124 ? 15.047 13.883 4.383 1 92.5 124 THR B C 1
ATOM 6013 O O . THR B 1 124 ? 15.07 12.672 4.586 1 92.5 124 THR B O 1
ATOM 6016 N N . PHE B 1 125 ? 15.227 14.391 3.156 1 95.06 125 PHE B N 1
ATOM 6017 C CA . PHE B 1 125 ? 15.383 13.391 2.105 1 95.06 125 PHE B CA 1
ATOM 6018 C C . PHE B 1 125 ? 16.266 13.922 0.98 1 95.06 125 PHE B C 1
ATOM 6020 O O . PHE B 1 125 ? 16.625 13.172 0.068 1 95.06 125 PHE B O 1
ATOM 6027 N N . LEU B 1 126 ? 16.578 15.219 1 1 96.69 126 LEU B N 1
ATOM 6028 C CA . LEU B 1 126 ? 17.516 15.797 0.038 1 96.69 126 LEU B CA 1
ATOM 6029 C C . LEU B 1 126 ? 18.672 16.484 0.751 1 96.69 126 LEU B C 1
ATOM 6031 O O . LEU B 1 126 ? 18.453 17.297 1.658 1 96.69 126 LEU B O 1
ATOM 6035 N N . HIS B 1 127 ? 19.828 16.109 0.439 1 96.44 127 HIS B N 1
ATOM 6036 C CA . HIS B 1 127 ? 21.016 16.828 0.879 1 96.44 127 HIS B CA 1
ATOM 6037 C C . HIS B 1 127 ? 21.344 17.984 -0.054 1 96.44 127 HIS B C 1
ATOM 6039 O O . HIS B 1 127 ? 21.797 17.766 -1.181 1 96.44 127 HIS B O 1
ATOM 6045 N N . LYS B 1 128 ? 21.219 19.203 0.422 1 96.06 128 LYS B N 1
ATOM 6046 C CA . LYS B 1 128 ? 21.266 20.422 -0.397 1 96.06 128 LYS B CA 1
ATOM 6047 C C . LYS B 1 128 ? 22.594 20.547 -1.122 1 96.06 128 LYS B C 1
ATOM 6049 O O . LYS B 1 128 ? 22.625 20.734 -2.34 1 96.06 128 LYS B O 1
ATOM 6054 N N . PRO B 1 129 ? 23.75 20.375 -0.457 1 95.69 129 PRO B N 1
ATOM 6055 C CA . PRO B 1 129 ? 25.016 20.5 -1.173 1 95.69 129 PRO B CA 1
ATOM 6056 C C . PRO B 1 129 ? 25.172 19.484 -2.297 1 95.69 129 PRO B C 1
ATOM 6058 O O . PRO B 1 129 ? 25.625 19.828 -3.393 1 95.69 129 PRO B O 1
ATOM 6061 N N . THR B 1 130 ? 24.766 18.266 -1.988 1 96.75 130 THR B N 1
ATOM 6062 C CA . THR B 1 130 ? 24.859 17.234 -3.006 1 96.75 130 THR B CA 1
ATOM 6063 C C . THR B 1 130 ? 23.938 17.531 -4.176 1 96.75 130 THR B C 1
ATOM 6065 O O . THR B 1 130 ? 24.297 17.312 -5.336 1 96.75 130 THR B O 1
ATOM 6068 N N . TYR B 1 131 ? 22.75 18 -3.91 1 97.75 131 TYR B N 1
ATOM 6069 C CA . TYR B 1 131 ? 21.781 18.375 -4.945 1 97.75 131 TYR B CA 1
ATOM 6070 C C . TYR B 1 131 ? 22.375 19.422 -5.879 1 97.75 131 TYR B C 1
ATOM 6072 O O . TYR B 1 131 ? 22.281 19.297 -7.102 1 97.75 131 TYR B O 1
ATOM 6080 N N . TYR B 1 132 ? 22.984 20.438 -5.328 1 97.25 132 TYR B N 1
ATOM 6081 C CA . TYR B 1 132 ? 23.531 21.531 -6.133 1 97.25 132 TYR B CA 1
ATOM 6082 C C . TYR B 1 132 ? 24.703 21.047 -6.969 1 97.25 132 TYR B C 1
ATOM 6084 O O . TYR B 1 132 ? 24.891 21.484 -8.109 1 97.25 132 TYR B O 1
ATOM 6092 N N . ASN B 1 133 ? 25.516 20.188 -6.383 1 96.62 133 ASN B N 1
ATOM 6093 C CA . ASN B 1 133 ? 26.609 19.594 -7.168 1 96.62 133 ASN B CA 1
ATOM 6094 C C . ASN B 1 133 ? 26.078 18.844 -8.375 1 96.62 133 ASN B C 1
ATOM 6096 O O . ASN B 1 133 ? 26.594 18.984 -9.484 1 96.62 133 ASN B O 1
ATOM 6100 N N . GLN B 1 134 ? 25.062 18.047 -8.148 1 97.19 134 GLN B N 1
ATOM 6101 C CA . GLN B 1 134 ? 24.453 17.281 -9.227 1 97.19 134 GLN B CA 1
ATOM 6102 C C . GLN B 1 134 ? 23.766 18.188 -10.227 1 97.19 134 GLN B C 1
ATOM 6104 O O . GLN B 1 134 ? 23.781 17.922 -11.438 1 97.19 134 GLN B O 1
ATOM 6109 N N . TYR B 1 135 ? 23.141 19.234 -9.727 1 98.31 135 TYR B N 1
ATOM 6110 C CA . TYR B 1 135 ? 22.484 20.234 -10.555 1 98.31 135 TYR B CA 1
ATOM 6111 C C . TYR B 1 135 ? 23.484 20.922 -11.484 1 98.31 135 TYR B C 1
ATOM 6113 O O . TYR B 1 135 ? 23.219 21.109 -12.672 1 98.31 135 TYR B O 1
ATOM 6121 N N . HIS B 1 136 ? 24.641 21.219 -10.984 1 97.38 136 HIS B N 1
ATOM 6122 C CA . HIS B 1 136 ? 25.688 21.828 -11.797 1 97.38 136 HIS B CA 1
ATOM 6123 C C . HIS B 1 136 ? 26.188 20.844 -12.859 1 97.38 136 HIS B C 1
ATOM 6125 O O . HIS B 1 136 ? 26.406 21.234 -14.008 1 97.38 136 HIS B O 1
ATOM 6131 N N . ARG B 1 137 ? 26.375 19.609 -12.477 1 97 137 ARG B N 1
ATOM 6132 C CA . ARG B 1 137 ? 26.812 18.594 -13.414 1 97 137 ARG B CA 1
ATOM 6133 C C . ARG B 1 137 ? 25.797 18.375 -14.523 1 97 137 ARG B C 1
ATOM 6135 O O . ARG B 1 137 ? 26.156 18.109 -15.672 1 97 137 ARG B O 1
ATOM 6142 N N . PHE B 1 138 ? 24.547 18.484 -14.18 1 98 138 PHE B N 1
ATOM 6143 C CA . PHE B 1 138 ? 23.469 18.328 -15.148 1 98 138 PHE B CA 1
ATOM 6144 C C . PHE B 1 138 ? 23.594 19.375 -16.266 1 98 138 PHE B C 1
ATOM 6146 O O . PHE B 1 138 ? 23.484 19.031 -17.438 1 98 138 PHE B O 1
ATOM 6153 N N . TRP B 1 139 ? 23.844 20.625 -15.938 1 97.81 139 TRP B N 1
ATOM 6154 C CA . TRP B 1 139 ? 23.891 21.688 -16.938 1 97.81 139 TRP B CA 1
ATOM 6155 C C . TRP B 1 139 ? 25.109 21.547 -17.828 1 97.81 139 TRP B C 1
ATOM 6157 O O . TRP B 1 139 ? 25.125 22.016 -18.969 1 97.81 139 TRP B O 1
ATOM 6167 N N . LEU B 1 140 ? 26.125 20.766 -17.328 1 97.06 140 LEU B N 1
ATOM 6168 C CA . LEU B 1 140 ? 27.312 20.484 -18.125 1 97.06 140 LEU B CA 1
ATOM 6169 C C . LEU B 1 140 ? 27.062 19.328 -19.094 1 97.06 140 LEU B C 1
ATOM 6171 O O . LEU B 1 140 ? 27.594 19.312 -20.203 1 97.06 140 LEU B O 1
ATOM 6175 N N . ASN B 1 141 ? 26.219 18.328 -18.672 1 96.19 141 ASN B N 1
ATOM 6176 C CA . ASN B 1 141 ? 25.969 17.125 -19.453 1 96.19 141 ASN B CA 1
ATOM 6177 C C . ASN B 1 141 ? 24.5 16.688 -19.359 1 96.19 141 ASN B C 1
ATOM 6179 O O . ASN B 1 141 ? 24.203 15.609 -18.859 1 96.19 141 ASN B O 1
ATOM 6183 N N . PRO B 1 142 ? 23.625 17.422 -19.906 1 95.94 142 PRO B N 1
ATOM 6184 C CA . PRO B 1 142 ? 22.188 17.141 -19.734 1 95.94 142 PRO B CA 1
ATOM 6185 C C . PRO B 1 142 ? 21.766 15.789 -20.312 1 95.94 142 PRO B C 1
ATOM 6187 O O . PRO B 1 142 ? 20.984 15.07 -19.688 1 95.94 142 PRO B O 1
ATOM 6190 N N . PHE B 1 143 ? 22.266 15.352 -21.422 1 95.06 143 PHE B N 1
ATOM 6191 C CA . PHE B 1 143 ? 21.828 14.141 -22.094 1 95.06 143 PHE B CA 1
ATOM 6192 C C . PHE B 1 143 ? 22.344 12.898 -21.375 1 95.06 143 PHE B C 1
ATOM 6194 O O . PHE B 1 143 ? 21.734 11.828 -21.469 1 95.06 143 PHE B O 1
ATOM 6201 N N . GLU B 1 144 ? 23.422 13.031 -20.609 1 94.94 144 GLU B N 1
ATOM 6202 C CA . GLU B 1 144 ? 24.016 11.891 -19.922 1 94.94 144 GLU B CA 1
ATOM 6203 C C . GLU B 1 144 ? 23.375 11.695 -18.547 1 94.94 144 GLU B C 1
ATOM 6205 O O . GLU B 1 144 ? 23.531 10.648 -17.922 1 94.94 144 GLU B O 1
ATOM 6210 N N . THR B 1 145 ? 22.703 12.695 -18.172 1 96.5 145 THR B N 1
ATOM 6211 C CA . THR B 1 145 ? 22.078 12.633 -16.859 1 96.5 145 THR B CA 1
ATOM 6212 C C . THR B 1 145 ? 20.922 11.648 -16.859 1 96.5 145 THR B C 1
ATOM 6214 O O . THR B 1 145 ? 20.156 11.578 -17.828 1 96.5 145 THR B O 1
ATOM 6217 N N . SER B 1 146 ? 20.797 10.867 -15.773 1 96.5 146 SER B N 1
ATOM 6218 C CA . SER B 1 146 ? 19.703 9.906 -15.68 1 96.5 146 SER B CA 1
ATOM 6219 C C . SER B 1 146 ? 18.344 10.594 -15.781 1 96.5 146 SER B C 1
ATOM 6221 O O . SER B 1 146 ? 18.156 11.688 -15.25 1 96.5 146 SER B O 1
ATOM 6223 N N . THR B 1 147 ? 17.406 9.984 -16.453 1 97.25 147 THR B N 1
ATOM 6224 C CA . THR B 1 147 ? 16.078 10.539 -16.656 1 97.25 147 THR B CA 1
ATOM 6225 C C . THR B 1 147 ? 15.352 10.719 -15.32 1 97.25 147 THR B C 1
ATOM 6227 O O . THR B 1 147 ? 14.586 11.664 -15.148 1 97.25 147 THR B O 1
ATOM 6230 N N . MET B 1 148 ? 15.57 9.82 -14.398 1 98 148 MET B N 1
ATOM 6231 C CA . MET B 1 148 ? 14.914 9.914 -13.102 1 98 148 MET B CA 1
ATOM 6232 C C . MET B 1 148 ? 15.406 11.141 -12.328 1 98 148 MET B C 1
ATOM 6234 O O . MET B 1 148 ? 14.633 11.781 -11.617 1 98 148 MET B O 1
ATOM 6238 N N . TRP B 1 149 ? 16.672 11.477 -12.43 1 98.25 149 TRP B N 1
ATOM 6239 C CA . TRP B 1 149 ? 17.141 12.703 -11.797 1 98.25 149 TRP B CA 1
ATOM 6240 C C . TRP B 1 149 ? 16.469 13.93 -12.406 1 98.25 149 TRP B C 1
ATOM 6242 O O . TRP B 1 149 ? 16.188 14.898 -11.695 1 98.25 149 TRP B O 1
ATOM 6252 N N . ILE B 1 150 ? 16.297 13.875 -13.695 1 98.62 150 ILE B N 1
ATOM 6253 C CA . ILE B 1 150 ? 15.609 14.984 -14.359 1 98.62 150 ILE B CA 1
ATOM 6254 C C . ILE B 1 150 ? 14.18 15.102 -13.82 1 98.62 150 ILE B C 1
ATOM 6256 O O . ILE B 1 150 ? 13.656 16.203 -13.68 1 98.62 150 ILE B O 1
ATOM 6260 N N . ALA B 1 151 ? 13.516 13.945 -13.531 1 98.5 151 ALA B N 1
ATOM 6261 C CA . ALA B 1 151 ? 12.219 13.977 -12.867 1 98.5 151 ALA B CA 1
ATOM 6262 C C . ALA B 1 151 ? 12.297 14.727 -11.539 1 98.5 151 ALA B C 1
ATOM 6264 O O . ALA B 1 151 ? 11.422 15.539 -11.227 1 98.5 151 ALA B O 1
ATOM 6265 N N . LEU B 1 152 ? 13.312 14.43 -10.797 1 98.56 152 LEU B N 1
ATOM 6266 C CA . LEU B 1 152 ? 13.562 15.109 -9.531 1 98.56 152 LEU B CA 1
ATOM 6267 C C . LEU B 1 152 ? 13.703 16.609 -9.734 1 98.56 152 LEU B C 1
ATOM 6269 O O . LEU B 1 152 ? 13.148 17.406 -8.953 1 98.56 152 LEU B O 1
ATOM 6273 N N . LEU B 1 153 ? 14.43 16.969 -10.742 1 98.75 153 LEU B N 1
ATOM 6274 C CA . LEU B 1 153 ? 14.617 18.375 -11.07 1 98.75 153 LEU B CA 1
ATOM 6275 C C . LEU B 1 153 ? 13.281 19.047 -11.383 1 98.75 153 LEU B C 1
ATOM 6277 O O . LEU B 1 153 ? 12.961 20.094 -10.828 1 98.75 153 LEU B O 1
ATOM 6281 N N . TYR B 1 154 ? 12.516 18.453 -12.273 1 98.69 154 TYR B N 1
ATOM 6282 C CA . TYR B 1 154 ? 11.227 19.031 -12.656 1 98.69 154 TYR B CA 1
ATOM 6283 C C . TYR B 1 154 ? 10.305 19.141 -11.445 1 98.69 154 TYR B C 1
ATOM 6285 O O . TYR B 1 154 ? 9.539 20.109 -11.328 1 98.69 154 TYR B O 1
ATOM 6293 N N . ALA B 1 155 ? 10.305 18.141 -10.562 1 98.31 155 ALA B N 1
ATOM 6294 C CA . ALA B 1 155 ? 9.484 18.219 -9.359 1 98.31 155 ALA B CA 1
ATOM 6295 C C . ALA B 1 155 ? 9.922 19.375 -8.461 1 98.31 155 ALA B C 1
ATOM 6297 O O . ALA B 1 155 ? 9.094 20.047 -7.855 1 98.31 155 ALA B O 1
ATOM 6298 N N . SER B 1 156 ? 11.25 19.594 -8.359 1 98.44 156 SER B N 1
ATOM 6299 C CA . SER B 1 156 ? 11.773 20.734 -7.605 1 98.44 156 SER B CA 1
ATOM 6300 C C . SER B 1 156 ? 11.336 22.062 -8.219 1 98.44 156 SER B C 1
ATOM 6302 O O . SER B 1 156 ? 10.984 23 -7.504 1 98.44 156 SER B O 1
ATOM 6304 N N . LEU B 1 157 ? 11.391 22.094 -9.531 1 98.44 157 LEU B N 1
ATOM 6305 C CA . LEU B 1 157 ? 10.969 23.281 -10.242 1 98.44 157 LEU B CA 1
ATOM 6306 C C . LEU B 1 157 ? 9.484 23.547 -10.016 1 98.44 157 LEU B C 1
ATOM 6308 O O . LEU B 1 157 ? 9.07 24.703 -9.852 1 98.44 157 LEU B O 1
ATOM 6312 N N . ALA B 1 158 ? 8.695 22.484 -10.039 1 97.44 158 ALA B N 1
ATOM 6313 C CA . ALA B 1 158 ? 7.258 22.625 -9.812 1 97.44 158 ALA B CA 1
ATOM 6314 C C . ALA B 1 158 ? 6.973 23.203 -8.43 1 97.44 158 ALA B C 1
ATOM 6316 O O . ALA B 1 158 ? 6.164 24.125 -8.289 1 97.44 158 ALA B O 1
ATOM 6317 N N . LEU B 1 159 ? 7.621 22.734 -7.445 1 96.06 159 LEU B N 1
ATOM 6318 C CA . LEU B 1 159 ? 7.434 23.234 -6.086 1 96.06 159 LEU B CA 1
ATOM 6319 C C . LEU B 1 159 ? 7.957 24.656 -5.953 1 96.06 159 LEU B C 1
ATOM 6321 O O . LEU B 1 159 ? 7.328 25.5 -5.305 1 96.06 159 LEU B O 1
ATOM 6325 N N . GLY B 1 160 ? 9.133 24.875 -6.57 1 95.56 160 GLY B N 1
ATOM 6326 C CA . GLY B 1 160 ? 9.641 26.234 -6.578 1 95.56 160 GLY B CA 1
ATOM 6327 C C . GLY B 1 160 ? 8.68 27.234 -7.188 1 95.56 160 GLY B C 1
ATOM 6328 O O . GLY B 1 160 ? 8.484 28.328 -6.652 1 95.56 160 GLY B O 1
ATOM 6329 N N . ALA B 1 161 ? 8.109 26.844 -8.297 1 95.56 161 ALA B N 1
ATOM 6330 C CA . ALA B 1 161 ? 7.141 27.703 -8.977 1 95.56 161 ALA B CA 1
ATOM 6331 C C . ALA B 1 161 ? 5.906 27.938 -8.102 1 95.56 161 ALA B C 1
ATOM 6333 O O . ALA B 1 161 ? 5.367 29.047 -8.055 1 95.56 161 ALA B O 1
ATOM 6334 N N . ARG B 1 162 ? 5.461 26.953 -7.449 1 92 162 ARG B N 1
ATOM 6335 C CA . ARG B 1 162 ? 4.305 27.078 -6.566 1 92 162 ARG B CA 1
ATOM 6336 C C . ARG B 1 162 ? 4.594 28.031 -5.414 1 92 162 ARG B C 1
ATOM 6338 O O . ARG B 1 162 ? 3.76 28.875 -5.074 1 92 162 ARG B O 1
ATOM 6345 N N . PHE B 1 163 ? 5.715 27.875 -4.797 1 90 163 PHE B N 1
ATOM 6346 C CA . PHE B 1 163 ? 6.098 28.75 -3.693 1 90 163 PHE B CA 1
ATOM 6347 C C . PHE B 1 163 ? 6.234 30.188 -4.172 1 90 163 PHE B C 1
ATOM 6349 O O . PHE B 1 163 ? 5.84 31.109 -3.469 1 90 163 PHE B O 1
ATOM 6356 N N . HIS B 1 164 ? 6.781 30.25 -5.332 1 89.25 164 HIS B N 1
ATOM 6357 C CA . HIS B 1 164 ? 6.895 31.594 -5.91 1 89.25 164 HIS B CA 1
ATOM 6358 C C . HIS B 1 164 ? 5.52 32.219 -6.102 1 89.25 164 HIS B C 1
ATOM 6360 O O . HIS B 1 164 ? 5.332 33.406 -5.801 1 89.25 164 HIS B O 1
ATOM 6366 N N . ALA B 1 165 ? 4.613 31.531 -6.648 1 85.94 165 ALA B N 1
ATOM 6367 C CA . ALA B 1 165 ? 3.25 32 -6.84 1 85.94 165 ALA B CA 1
ATOM 6368 C C . ALA B 1 165 ? 2.625 32.438 -5.516 1 85.94 165 ALA B C 1
ATOM 6370 O O . ALA B 1 165 ? 1.931 33.438 -5.445 1 85.94 165 ALA B O 1
ATOM 6371 N N . SER B 1 166 ? 2.828 31.688 -4.496 1 83.25 166 SER B N 1
ATOM 6372 C CA . SER B 1 166 ? 2.283 31.984 -3.174 1 83.25 166 SER B CA 1
ATOM 6373 C C . SER B 1 166 ? 2.9 33.25 -2.592 1 83.25 166 SER B C 1
ATOM 6375 O O . SER B 1 166 ? 2.217 34.031 -1.922 1 83.25 166 SER B O 1
ATOM 6377 N N . ILE B 1 167 ? 4.168 33.406 -2.775 1 81.75 167 ILE B N 1
ATOM 6378 C CA . ILE B 1 167 ? 4.867 34.594 -2.297 1 81.75 167 ILE B CA 1
ATOM 6379 C C . ILE B 1 167 ? 4.316 35.844 -2.996 1 81.75 167 ILE B C 1
ATOM 6381 O O . ILE B 1 167 ? 4.074 36.875 -2.354 1 81.75 167 ILE B O 1
ATOM 6385 N N . GLU B 1 168 ? 4.086 35.656 -4.25 1 79.31 168 GLU B N 1
ATOM 6386 C CA . GLU B 1 168 ? 3.564 36.781 -5.023 1 79.31 168 GLU B CA 1
ATOM 6387 C C . GLU B 1 168 ? 2.131 37.125 -4.621 1 79.31 168 GLU B C 1
ATOM 6389 O O . GLU B 1 168 ? 1.746 38.281 -4.586 1 79.31 168 GLU B O 1
ATOM 6394 N N . GLU B 1 169 ? 1.385 36.156 -4.402 1 76.5 169 GLU B N 1
ATOM 6395 C CA . GLU B 1 169 ? 0.012 36.344 -3.949 1 76.5 169 GLU B CA 1
ATOM 6396 C C . GLU B 1 169 ? -0.027 37.094 -2.621 1 76.5 169 GLU B C 1
ATOM 6398 O O . GLU B 1 169 ? -0.896 37.938 -2.404 1 76.5 169 GLU B O 1
ATOM 6403 N N . GLN B 1 170 ? 0.831 36.781 -1.733 1 73.94 170 GLN B N 1
ATOM 6404 C CA . GLN B 1 170 ? 0.888 37.406 -0.428 1 73.94 170 GLN B CA 1
ATOM 6405 C C . GLN B 1 170 ? 1.339 38.875 -0.556 1 73.94 170 GLN B C 1
ATOM 6407 O O . GLN B 1 170 ? 0.881 39.75 0.194 1 73.94 170 GLN B O 1
ATOM 6412 N N . ARG B 1 171 ? 2.158 39.031 -1.483 1 71.12 171 ARG B N 1
ATOM 6413 C CA . ARG B 1 171 ? 2.658 40.406 -1.701 1 71.12 171 ARG B CA 1
ATOM 6414 C C . ARG B 1 171 ? 1.574 41.281 -2.293 1 71.12 171 ARG B C 1
ATOM 6416 O O . ARG B 1 171 ? 1.475 42.469 -1.943 1 71.12 171 ARG B O 1
ATOM 6423 N N . MET B 1 172 ? 0.774 40.688 -3.215 1 65.5 172 MET B N 1
ATOM 6424 C CA . MET B 1 172 ? -0.288 41.438 -3.877 1 65.5 172 MET B CA 1
ATOM 6425 C C . MET B 1 172 ? -1.448 41.688 -2.922 1 65.5 172 MET B C 1
ATOM 6427 O O . MET B 1 172 ? -2.133 42.719 -3.031 1 65.5 172 MET B O 1
ATOM 6431 N N . GLY B 1 173 ? -1.987 40.656 -2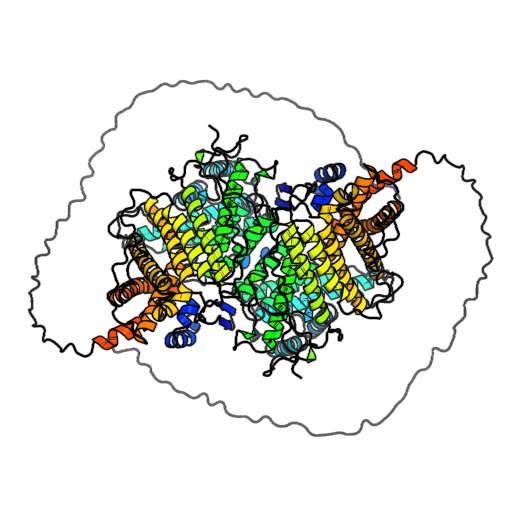.289 1 57.41 173 GLY B N 1
ATOM 6432 C CA . GLY B 1 173 ? -3.033 40.906 -1.308 1 57.41 173 GLY B CA 1
ATOM 6433 C C . GLY B 1 173 ? -2.707 42.031 -0.358 1 57.41 173 GLY B C 1
ATOM 6434 O O . GLY B 1 173 ? -3.607 42.719 0.136 1 57.41 173 GLY B O 1
ATOM 6435 N N . ASP B 1 174 ? -1.407 42.25 0.114 1 49.16 174 ASP B N 1
ATOM 6436 C CA . ASP B 1 174 ? -0.988 43.438 0.874 1 49.16 174 ASP B CA 1
ATOM 6437 C C . ASP B 1 174 ? -1.174 44.719 0.058 1 49.16 174 ASP B C 1
ATOM 6439 O O . ASP B 1 174 ? -1.517 45.75 0.607 1 49.16 174 ASP B O 1
ATOM 6443 N N . ALA B 1 175 ? -0.782 44.781 -1.262 1 45.12 175 ALA B N 1
ATOM 6444 C CA . ALA B 1 175 ? -0.913 45.969 -2.121 1 45.12 175 ALA B CA 1
ATOM 6445 C C . ALA B 1 175 ? -2.236 45.938 -2.879 1 45.12 175 ALA B C 1
ATOM 6447 O O . ALA B 1 175 ? -2.723 44.875 -3.262 1 45.12 175 ALA B O 1
ATOM 6448 N N . ASN B 1 176 ? -3.248 46.781 -2.666 1 39.19 176 ASN B N 1
ATOM 6449 C CA . ASN B 1 176 ? -4.422 47.062 -3.486 1 39.19 176 ASN B CA 1
ATOM 6450 C C . ASN B 1 176 ? -4.156 46.781 -4.961 1 39.19 176 ASN B C 1
ATOM 6452 O O . ASN B 1 176 ? -4.828 47.312 -5.836 1 39.19 176 ASN B O 1
ATOM 6456 N N . SER B 1 177 ? -2.955 46.688 -5.352 1 39.25 177 SER B N 1
ATOM 6457 C CA . SER B 1 177 ? -2.609 46.906 -6.75 1 39.25 177 SER B CA 1
ATOM 6458 C C . SER B 1 177 ? -3.098 45.75 -7.637 1 39.25 177 SER B C 1
ATOM 6460 O O . SER B 1 177 ? -3.479 44.688 -7.137 1 39.25 177 SER B O 1
ATOM 6462 N N . GLY B 1 178 ? -2.334 45.5 -8.859 1 36.62 178 GLY B N 1
ATOM 6463 C CA . GLY B 1 178 ? -2.559 45.094 -10.242 1 36.62 178 GLY B CA 1
ATOM 6464 C C . GLY B 1 178 ? -2.887 43.625 -10.398 1 36.62 178 GLY B C 1
ATOM 6465 O O . GLY B 1 178 ? -2.838 42.875 -9.422 1 36.62 178 GLY B O 1
ATOM 6466 N N . PRO B 1 179 ? -2.924 43.094 -11.742 1 40.91 179 PRO B N 1
ATOM 6467 C CA . PRO B 1 179 ? -3.658 42 -12.406 1 40.91 179 PRO B CA 1
ATOM 6468 C C . PRO B 1 179 ? -3.25 40.625 -11.906 1 40.91 179 PRO B C 1
ATOM 6470 O O . PRO B 1 179 ? -2.08 40.406 -11.578 1 40.91 179 PRO B O 1
ATOM 6473 N N . GLU B 1 180 ? -4.191 39.594 -11.5 1 49.12 180 GLU B N 1
ATOM 6474 C CA . GLU B 1 180 ? -4.527 38.188 -11.547 1 49.12 180 GLU B CA 1
ATOM 6475 C C . GLU B 1 180 ? -3.537 37.406 -12.414 1 49.12 180 GLU B C 1
ATOM 6477 O O . GLU B 1 180 ? -3.508 36.156 -12.391 1 49.12 180 GLU B O 1
ATOM 6482 N N . SER B 1 181 ? -2.598 38.125 -13.094 1 47.53 181 SER B N 1
ATOM 6483 C CA . SER B 1 181 ? -1.862 37.562 -14.203 1 47.53 181 SER B CA 1
ATOM 6484 C C . SER B 1 181 ? -0.641 36.781 -13.719 1 47.53 181 SER B C 1
ATOM 6486 O O . SER B 1 181 ? -0.346 35.688 -14.219 1 47.53 181 SER B O 1
ATOM 6488 N N . GLY B 1 182 ? 0.187 37.312 -12.656 1 46.53 182 GLY B N 1
ATOM 6489 C CA . GLY B 1 182 ? 1.381 36.594 -12.203 1 46.53 182 GLY B CA 1
ATOM 6490 C C . GLY B 1 182 ? 1.078 35.281 -11.516 1 46.53 182 GLY B C 1
ATOM 6491 O O . GLY B 1 182 ? 1.773 34.281 -11.727 1 46.53 182 GLY B O 1
ATOM 6492 N N . HIS B 1 183 ? 0.082 35.312 -10.648 1 59.53 183 HIS B N 1
ATOM 6493 C CA . HIS B 1 183 ? -0.387 34.094 -9.992 1 59.53 183 HIS B CA 1
ATOM 6494 C C . HIS B 1 183 ? -0.795 33.031 -11.008 1 59.53 183 HIS B C 1
ATOM 6496 O O . HIS B 1 183 ? -0.458 31.859 -10.852 1 59.53 183 HIS B O 1
ATOM 6502 N N . SER B 1 184 ? -1.192 33.688 -11.977 1 68.19 184 SER B N 1
ATOM 6503 C CA . SER B 1 184 ? -1.688 32.781 -13.008 1 68.19 184 SER B CA 1
ATOM 6504 C C . SER B 1 184 ? -0.54 32.125 -13.781 1 68.19 184 SER B C 1
ATOM 6506 O O . SER B 1 184 ? -0.581 30.938 -14.078 1 68.19 184 SER B O 1
ATOM 6508 N N . LEU B 1 185 ? 0.574 32.938 -13.891 1 77.31 185 LEU B N 1
ATOM 6509 C CA . LEU B 1 185 ? 1.689 32.406 -14.664 1 77.31 185 LEU B CA 1
ATOM 6510 C C . LEU B 1 185 ? 2.398 31.297 -13.906 1 77.31 185 LEU B C 1
ATOM 6512 O O . LEU B 1 185 ? 2.621 30.219 -14.453 1 77.31 185 LEU B O 1
ATOM 6516 N N . TYR B 1 186 ? 2.645 31.531 -12.68 1 80.69 186 TYR B N 1
ATOM 6517 C CA . TYR B 1 186 ? 3.391 30.531 -11.914 1 80.69 186 TYR B CA 1
ATOM 6518 C C . TYR B 1 186 ? 2.52 29.328 -11.594 1 80.69 186 TYR B C 1
ATOM 6520 O O . TYR B 1 186 ? 3.023 28.203 -11.461 1 80.69 186 TYR B O 1
ATOM 6528 N N . SER B 1 187 ? 1.312 29.547 -11.562 1 82.62 187 SER B N 1
ATOM 6529 C CA . SER B 1 187 ? 0.42 28.406 -11.422 1 82.62 187 SER B CA 1
ATOM 6530 C C . SER B 1 187 ? 0.462 27.531 -12.664 1 82.62 187 SER B C 1
ATOM 6532 O O . SER B 1 187 ? 0.493 26.297 -12.562 1 82.62 187 SER B O 1
ATOM 6534 N N . ALA B 1 188 ? 0.531 28.203 -13.758 1 88.75 188 ALA B N 1
ATOM 6535 C CA . ALA B 1 188 ? 0.64 27.453 -15.008 1 88.75 188 ALA B CA 1
ATOM 6536 C C . ALA B 1 188 ? 1.979 26.734 -15.102 1 88.75 188 ALA B C 1
ATOM 6538 O O . ALA B 1 188 ? 2.045 25.594 -15.586 1 88.75 188 ALA B O 1
ATOM 6539 N N . ARG B 1 189 ? 2.984 27.391 -14.648 1 91.81 189 ARG B N 1
ATOM 6540 C CA . ARG B 1 189 ? 4.309 26.781 -14.656 1 91.81 189 ARG B CA 1
ATOM 6541 C C . ARG B 1 189 ? 4.359 25.578 -13.719 1 91.81 189 ARG B C 1
ATOM 6543 O O . ARG B 1 189 ? 5.008 24.578 -14.031 1 91.81 189 ARG B O 1
ATOM 6550 N N . THR B 1 190 ? 3.725 25.766 -12.602 1 93.06 190 THR B N 1
ATOM 6551 C CA . THR B 1 190 ? 3.67 24.656 -11.648 1 93.06 190 THR B CA 1
ATOM 6552 C C . THR B 1 190 ? 3.082 23.406 -12.305 1 93.06 190 THR B C 1
ATOM 6554 O O . THR B 1 190 ? 3.648 22.328 -12.195 1 93.06 190 THR B O 1
ATOM 6557 N N . ASN B 1 191 ? 2 23.609 -13.047 1 90.75 191 ASN B N 1
ATOM 6558 C CA . ASN B 1 191 ? 1.342 22.484 -13.711 1 90.75 191 ASN B CA 1
ATOM 6559 C C . ASN B 1 191 ? 2.207 21.906 -14.828 1 90.75 191 ASN B C 1
ATOM 6561 O O . ASN B 1 191 ? 2.248 20.688 -15.016 1 90.75 191 ASN B O 1
ATOM 6565 N N . PHE B 1 192 ? 2.826 22.797 -15.492 1 93.81 192 PHE B N 1
ATOM 6566 C CA . PHE B 1 192 ? 3.688 22.375 -16.594 1 93.81 192 PHE B CA 1
ATOM 6567 C C . PHE B 1 192 ? 4.836 21.516 -16.078 1 93.81 192 PHE B C 1
ATOM 6569 O O . PHE B 1 192 ? 5.086 20.422 -16.609 1 93.81 192 PHE B O 1
ATOM 6576 N N . TYR B 1 193 ? 5.559 21.922 -15.07 1 96.38 193 TYR B N 1
ATOM 6577 C CA . TYR B 1 193 ? 6.695 21.188 -14.523 1 96.38 193 TYR B CA 1
ATOM 6578 C C . TYR B 1 193 ? 6.242 19.891 -13.875 1 96.38 193 TYR B C 1
ATOM 6580 O O . TYR B 1 193 ? 6.949 18.891 -13.922 1 96.38 193 TYR B O 1
ATOM 6588 N N . ARG B 1 194 ? 5.105 19.938 -13.227 1 93.88 194 ARG B N 1
ATOM 6589 C CA . ARG B 1 194 ? 4.531 18.734 -12.633 1 93.88 194 ARG B CA 1
ATOM 6590 C C . ARG B 1 194 ? 4.293 17.656 -13.688 1 93.88 194 ARG B C 1
ATOM 6592 O O . ARG B 1 194 ? 4.609 16.484 -13.469 1 93.88 194 ARG B O 1
ATOM 6599 N N . GLU B 1 195 ? 3.746 18.062 -14.789 1 92.5 195 GLU B N 1
ATOM 6600 C CA . GLU B 1 195 ? 3.51 17.141 -15.898 1 92.5 195 GLU B CA 1
ATOM 6601 C C . GLU B 1 195 ? 4.82 16.562 -16.422 1 92.5 195 GLU B C 1
ATOM 6603 O O . GLU B 1 195 ? 4.902 15.367 -16.703 1 92.5 195 GLU B O 1
ATOM 6608 N N . LYS B 1 196 ? 5.824 17.375 -16.562 1 95.81 196 LYS B N 1
ATOM 6609 C CA . LYS B 1 196 ? 7.117 16.922 -17.062 1 95.81 196 LYS B CA 1
ATOM 6610 C C . LYS B 1 196 ? 7.773 15.953 -16.078 1 95.81 196 LYS B C 1
ATOM 6612 O O . LYS B 1 196 ? 8.445 15.008 -16.5 1 95.81 196 LYS B O 1
ATOM 6617 N N . ALA B 1 197 ? 7.613 16.234 -14.781 1 96.5 197 ALA B N 1
ATOM 6618 C CA . ALA B 1 197 ? 8.141 15.312 -13.773 1 96.5 197 ALA B CA 1
ATOM 6619 C C . ALA B 1 197 ? 7.562 13.914 -13.953 1 96.5 197 ALA B C 1
ATOM 6621 O O . ALA B 1 197 ? 8.297 12.922 -13.914 1 96.5 197 ALA B O 1
ATOM 6622 N N . VAL B 1 198 ? 6.266 13.828 -14.234 1 94.31 198 VAL B N 1
ATOM 6623 C CA . VAL B 1 198 ? 5.586 12.547 -14.391 1 94.31 198 VAL B CA 1
ATOM 6624 C C . VAL B 1 198 ? 6.043 11.875 -15.68 1 94.31 198 VAL B C 1
ATOM 6626 O O . VAL B 1 198 ? 6.285 10.664 -15.703 1 94.31 198 VAL B O 1
ATOM 6629 N N . GLN B 1 199 ? 6.191 12.672 -16.703 1 93.38 199 GLN B N 1
ATOM 6630 C CA . GLN B 1 199 ? 6.684 12.125 -17.969 1 93.38 199 GLN B CA 1
ATOM 6631 C C . GLN B 1 199 ? 8.07 11.508 -17.797 1 93.38 199 GLN B C 1
ATOM 6633 O O . GLN B 1 199 ? 8.352 10.445 -18.359 1 93.38 199 GLN B O 1
ATOM 6638 N N . CYS B 1 200 ? 8.906 12.141 -17.031 1 96.19 200 CYS B N 1
ATOM 6639 C CA . CYS B 1 200 ? 10.242 11.625 -16.75 1 96.19 200 CYS B CA 1
ATOM 6640 C C . CYS B 1 200 ? 10.172 10.32 -15.977 1 96.19 200 CYS B C 1
ATOM 6642 O O . CYS B 1 200 ? 10.898 9.367 -16.281 1 96.19 200 CYS B O 1
ATOM 6644 N N . MET B 1 201 ? 9.344 10.273 -14.945 1 95.12 201 MET B N 1
ATOM 6645 C CA . MET B 1 201 ? 9.219 9.078 -14.117 1 95.12 201 MET B CA 1
ATOM 6646 C C . MET B 1 201 ? 8.734 7.891 -14.945 1 95.12 201 MET B C 1
ATOM 6648 O O . MET B 1 201 ? 9.219 6.773 -14.766 1 95.12 201 MET B O 1
ATOM 6652 N N . ILE B 1 202 ? 7.797 8.172 -15.836 1 92.44 202 ILE B N 1
ATOM 6653 C CA . ILE B 1 202 ? 7.262 7.125 -16.688 1 92.44 202 ILE B CA 1
ATOM 6654 C C . ILE B 1 202 ? 8.336 6.656 -17.672 1 92.44 202 ILE B C 1
ATOM 6656 O O . ILE B 1 202 ? 8.555 5.453 -17.828 1 92.44 202 ILE B O 1
ATOM 6660 N N . LEU B 1 203 ? 9 7.652 -18.281 1 92.44 203 LEU B N 1
ATOM 6661 C CA . LEU B 1 203 ? 10.055 7.332 -19.234 1 92.44 203 LEU B CA 1
ATOM 6662 C C . LEU B 1 203 ? 11.164 6.527 -18.562 1 92.44 203 LEU B C 1
ATOM 6664 O O . LEU B 1 203 ? 11.727 5.613 -19.172 1 92.44 203 LEU B O 1
ATOM 6668 N N . ALA B 1 204 ? 11.5 6.848 -17.375 1 94.12 204 ALA B N 1
ATOM 6669 C CA . ALA B 1 204 ? 12.562 6.168 -16.625 1 94.12 204 ALA B CA 1
ATOM 6670 C C . ALA B 1 204 ? 12.07 4.84 -16.062 1 94.12 204 ALA B C 1
ATOM 6672 O O . ALA B 1 204 ? 12.859 4.062 -15.516 1 94.12 204 ALA B O 1
ATOM 6673 N N . ASN B 1 205 ? 10.766 4.523 -16.203 1 92.25 205 ASN B N 1
ATOM 6674 C CA . ASN B 1 205 ? 10.141 3.338 -15.625 1 92.25 205 ASN B CA 1
ATOM 6675 C C . ASN B 1 205 ? 10.312 3.291 -14.109 1 92.25 205 ASN B C 1
ATOM 6677 O O . ASN B 1 205 ? 10.977 2.398 -13.586 1 92.25 205 ASN B O 1
ATOM 6681 N N . TYR B 1 206 ? 9.57 4.145 -13.422 1 94 206 TYR B N 1
ATOM 6682 C CA . TYR B 1 206 ? 9.719 4.332 -11.984 1 94 206 TYR B CA 1
ATOM 6683 C C . TYR B 1 206 ? 9.406 3.045 -11.227 1 94 206 TYR B C 1
ATOM 6685 O O . TYR B 1 206 ? 9.836 2.863 -10.094 1 94 206 TYR B O 1
ATOM 6693 N N . THR B 1 207 ? 8.703 2.096 -11.805 1 91.69 207 THR B N 1
ATOM 6694 C CA . THR B 1 207 ? 8.336 0.858 -11.125 1 91.69 207 THR B CA 1
ATOM 6695 C C . THR B 1 207 ? 9.555 -0.043 -10.953 1 91.69 207 THR B C 1
ATOM 6697 O O . THR B 1 207 ? 9.562 -0.929 -10.094 1 91.69 207 THR B O 1
ATOM 6700 N N . LYS B 1 208 ? 10.555 0.176 -11.773 1 92.5 208 LYS B N 1
ATOM 6701 C CA . LYS B 1 208 ? 11.805 -0.565 -11.617 1 92.5 208 LYS B CA 1
ATOM 6702 C C . LYS B 1 208 ? 12.711 0.096 -10.578 1 92.5 208 LYS B C 1
ATOM 6704 O O . LYS B 1 208 ? 13.742 -0.46 -10.203 1 92.5 208 LYS B O 1
ATOM 6709 N N . CYS B 1 209 ? 12.391 1.241 -10.164 1 95.56 209 CYS B N 1
ATOM 6710 C CA . CYS B 1 209 ? 13.008 1.977 -9.062 1 95.56 209 CYS B CA 1
ATOM 6711 C C . CYS B 1 209 ? 14.461 2.312 -9.383 1 95.56 209 CYS B C 1
ATOM 6713 O O . CYS B 1 209 ? 15.352 2.027 -8.578 1 95.56 209 CYS B O 1
ATOM 6715 N N . PRO B 1 210 ? 14.734 2.939 -10.523 1 96 210 PRO B N 1
ATOM 6716 C CA . PRO B 1 210 ? 16.094 3.428 -10.727 1 96 210 PRO B CA 1
ATOM 6717 C C . PRO B 1 210 ? 16.547 4.418 -9.648 1 96 210 PRO B C 1
ATOM 6719 O O . PRO B 1 210 ? 15.711 4.906 -8.875 1 96 210 PRO B O 1
ATOM 6722 N N . PRO B 1 211 ? 17.844 4.68 -9.594 1 95.31 211 PRO B N 1
ATOM 6723 C CA . PRO B 1 211 ? 18.312 5.648 -8.602 1 95.31 211 PRO B CA 1
ATOM 6724 C C . PRO B 1 211 ? 17.562 6.973 -8.656 1 95.31 211 PRO B C 1
ATOM 6726 O O . PRO B 1 211 ? 17.172 7.422 -9.742 1 95.31 211 PRO B O 1
ATOM 6729 N N . PHE B 1 212 ? 17.266 7.598 -7.527 1 97.38 212 PHE B N 1
ATOM 6730 C CA . PHE B 1 212 ? 16.609 8.891 -7.344 1 97.38 212 PHE B CA 1
ATOM 6731 C C . PHE B 1 212 ? 15.102 8.75 -7.367 1 97.38 212 PHE B C 1
ATOM 6733 O O . PHE B 1 212 ? 14.375 9.734 -7.23 1 97.38 212 PHE B O 1
ATOM 6740 N N . THR B 1 213 ? 14.578 7.527 -7.516 1 98.06 213 THR B N 1
ATOM 6741 C CA . THR B 1 213 ? 13.148 7.305 -7.633 1 98.06 213 THR B CA 1
ATOM 6742 C C . THR B 1 213 ? 12.414 7.816 -6.395 1 98.06 213 THR B C 1
ATOM 6744 O O . THR B 1 213 ? 11.414 8.531 -6.508 1 98.06 213 THR B O 1
ATOM 6747 N N . ILE B 1 214 ? 12.898 7.527 -5.207 1 98.31 214 ILE B N 1
ATOM 6748 C CA . ILE B 1 214 ? 12.203 7.879 -3.969 1 98.31 214 ILE B CA 1
ATOM 6749 C C . ILE B 1 214 ? 12.195 9.398 -3.795 1 98.31 214 ILE B C 1
ATOM 6751 O O . ILE B 1 214 ? 11.172 9.984 -3.439 1 98.31 214 ILE B O 1
ATOM 6755 N N . GLU B 1 215 ? 13.328 10.078 -4.09 1 98.12 215 GLU B N 1
ATOM 6756 C CA . GLU B 1 215 ? 13.406 11.531 -3.99 1 98.12 215 GLU B CA 1
ATOM 6757 C C . GLU B 1 215 ? 12.43 12.203 -4.957 1 98.12 215 GLU B C 1
ATOM 6759 O O . GLU B 1 215 ? 11.703 13.125 -4.574 1 98.12 215 GLU B O 1
ATOM 6764 N N . ALA B 1 216 ? 12.469 11.688 -6.195 1 98.12 216 ALA B N 1
ATOM 6765 C CA . ALA B 1 216 ? 11.57 12.234 -7.203 1 98.12 216 ALA B CA 1
ATOM 6766 C C . ALA B 1 216 ? 10.109 12.039 -6.805 1 98.12 216 ALA B C 1
ATOM 6768 O O . ALA B 1 216 ? 9.297 12.953 -6.926 1 98.12 216 ALA B O 1
ATOM 6769 N N . PHE B 1 217 ? 9.828 10.867 -6.309 1 97.69 217 PHE B N 1
ATOM 6770 C CA . PHE B 1 217 ? 8.461 10.523 -5.93 1 97.69 217 PHE B CA 1
ATOM 6771 C C . PHE B 1 217 ? 8.008 11.352 -4.734 1 97.69 217 PHE B C 1
ATOM 6773 O O . PHE B 1 217 ? 6.848 11.773 -4.672 1 97.69 217 PHE B O 1
ATOM 6780 N N . LEU B 1 218 ? 8.844 11.594 -3.762 1 97.56 218 LEU B N 1
ATOM 6781 C CA . LEU B 1 218 ? 8.523 12.406 -2.59 1 97.56 218 LEU B CA 1
ATOM 6782 C C . LEU B 1 218 ? 8.219 13.844 -2.992 1 97.56 218 LEU B C 1
ATOM 6784 O O . LEU B 1 218 ? 7.25 14.438 -2.514 1 97.56 218 LEU B O 1
ATOM 6788 N N . LEU B 1 219 ? 9.062 14.375 -3.859 1 97.56 219 LEU B N 1
ATOM 6789 C CA . LEU B 1 219 ? 8.82 15.734 -4.324 1 97.56 219 LEU B CA 1
ATOM 6790 C C . LEU B 1 219 ? 7.531 15.812 -5.137 1 97.56 219 LEU B C 1
ATOM 6792 O O . LEU B 1 219 ? 6.754 16.766 -4.992 1 97.56 219 LEU B O 1
ATOM 6796 N N . TYR B 1 220 ? 7.352 14.828 -6.031 1 96.44 220 TYR B N 1
ATOM 6797 C CA . TYR B 1 220 ? 6.109 14.781 -6.789 1 96.44 220 TYR B CA 1
ATOM 6798 C C . TYR B 1 220 ? 4.902 14.711 -5.855 1 96.44 220 TYR B C 1
ATOM 6800 O O . TYR B 1 220 ? 3.91 15.414 -6.062 1 96.44 220 TYR B O 1
ATOM 6808 N N . PHE B 1 221 ? 4.961 13.906 -4.832 1 95.56 221 PHE B N 1
ATOM 6809 C CA . PHE B 1 221 ? 3.91 13.836 -3.822 1 95.56 221 PHE B CA 1
ATOM 6810 C C . PHE B 1 221 ? 3.625 15.219 -3.244 1 95.56 221 PHE B C 1
ATOM 6812 O O . PHE B 1 221 ? 2.465 15.594 -3.066 1 95.56 221 PHE B O 1
ATOM 6819 N N . GLY B 1 222 ? 4.727 15.875 -2.908 1 92.44 222 GLY B N 1
ATOM 6820 C CA . GLY B 1 222 ? 4.57 17.219 -2.383 1 92.44 222 GLY B CA 1
ATOM 6821 C C . GLY B 1 222 ? 3.785 18.141 -3.307 1 92.44 222 GLY B C 1
ATOM 6822 O O . GLY B 1 222 ? 2.955 18.922 -2.852 1 92.44 222 GLY B O 1
ATOM 6823 N N . THR B 1 223 ? 4.016 18.016 -4.605 1 92 223 THR B N 1
ATOM 6824 C CA . THR B 1 223 ? 3.303 18.844 -5.574 1 92 223 THR B CA 1
ATOM 6825 C C . THR B 1 223 ? 1.812 18.531 -5.57 1 92 223 THR B C 1
ATOM 6827 O O . THR B 1 223 ? 0.975 19.422 -5.699 1 92 223 THR B O 1
ATOM 6830 N N . GLU B 1 224 ? 1.508 17.25 -5.43 1 90.5 224 GLU B N 1
ATOM 6831 C CA . GLU B 1 224 ? 0.112 16.812 -5.422 1 90.5 224 GLU B CA 1
ATOM 6832 C C . GLU B 1 224 ? -0.564 17.156 -4.098 1 90.5 224 GLU B C 1
ATOM 6834 O O . GLU B 1 224 ? -1.712 17.609 -4.078 1 90.5 224 GLU B O 1
ATOM 6839 N N . PHE B 1 225 ? 0.092 16.969 -3.059 1 87.44 225 PHE B N 1
ATOM 6840 C CA . PHE B 1 225 ? -0.439 17.109 -1.709 1 87.44 225 PHE B CA 1
ATOM 6841 C C . PHE B 1 225 ? -0.813 18.562 -1.427 1 87.44 225 PHE B C 1
ATOM 6843 O O . PHE B 1 225 ? -1.796 18.828 -0.732 1 87.44 225 PHE B O 1
ATOM 6850 N N . LEU B 1 226 ? -0.06 19.469 -1.944 1 85.56 226 LEU B N 1
ATOM 6851 C CA . LEU B 1 226 ? -0.23 20.891 -1.646 1 85.56 226 LEU B CA 1
ATOM 6852 C C . LEU B 1 226 ? -1.306 21.516 -2.535 1 85.56 226 LEU B C 1
ATOM 6854 O O . LEU B 1 226 ? -1.683 22.672 -2.348 1 85.56 226 LEU B O 1
ATOM 6858 N N . ARG B 1 227 ? -1.856 20.766 -3.451 1 83.38 227 ARG B N 1
ATOM 6859 C CA . ARG B 1 227 ? -2.85 21.297 -4.379 1 83.38 227 ARG B CA 1
ATOM 6860 C C . ARG B 1 227 ? -4.203 21.469 -3.695 1 83.38 227 ARG B C 1
ATOM 6862 O O . ARG B 1 227 ? -5.055 22.219 -4.172 1 83.38 227 ARG B O 1
ATOM 6869 N N . SER B 1 228 ? -4.402 20.703 -2.605 1 82.25 228 SER B N 1
ATOM 6870 C CA . SER B 1 228 ? -5.688 20.766 -1.916 1 82.25 228 SER B CA 1
ATOM 6871 C C . SER B 1 228 ? -5.5 20.938 -0.412 1 82.25 228 SER B C 1
ATOM 6873 O O . SER B 1 228 ? -4.535 20.438 0.16 1 82.25 228 SER B O 1
ATOM 6875 N N . VAL B 1 229 ? -6.434 21.688 0.169 1 79.69 229 VAL B N 1
ATOM 6876 C CA . VAL B 1 229 ? -6.422 21.828 1.62 1 79.69 229 VAL B CA 1
ATOM 6877 C C . VAL B 1 229 ? -7.18 20.672 2.262 1 79.69 229 VAL B C 1
ATOM 6879 O O . VAL B 1 229 ? -7 20.375 3.445 1 79.69 229 VAL B O 1
ATOM 6882 N N . ASP B 1 230 ? -7.988 20.031 1.474 1 84.12 230 ASP B N 1
ATOM 6883 C CA . ASP B 1 230 ? -8.75 18.891 1.969 1 84.12 230 ASP B CA 1
ATOM 6884 C C . ASP B 1 230 ? -7.969 17.594 1.794 1 84.12 230 ASP B C 1
ATOM 6886 O O . ASP B 1 230 ? -7.062 17.516 0.961 1 84.12 230 ASP B O 1
ATOM 6890 N N . ALA B 1 231 ? -8.328 16.625 2.602 1 84.19 231 ALA B N 1
ATOM 6891 C CA . ALA B 1 231 ? -7.734 15.297 2.438 1 84.19 231 ALA B CA 1
ATOM 6892 C C . ALA B 1 231 ? -8.078 14.711 1.073 1 84.19 231 ALA B C 1
ATOM 6894 O O . ALA B 1 231 ? -9.219 14.781 0.624 1 84.19 231 ALA B O 1
ATOM 6895 N N . GLN B 1 232 ? -7.043 14.25 0.39 1 84.75 232 GLN B N 1
ATOM 6896 C CA . GLN B 1 232 ? -7.234 13.633 -0.919 1 84.75 232 GLN B CA 1
ATOM 6897 C C . GLN B 1 232 ? -6.93 12.141 -0.872 1 84.75 232 GLN B C 1
ATOM 6899 O O . GLN B 1 232 ? -5.812 11.734 -0.536 1 84.75 232 GLN B O 1
ATOM 6904 N N . PHE B 1 233 ? -7.824 11.367 -1.319 1 88.12 233 PHE B N 1
ATOM 6905 C CA . PHE B 1 233 ? -7.613 9.922 -1.319 1 88.12 233 PHE B CA 1
ATOM 6906 C C . PHE B 1 233 ? -6.531 9.539 -2.322 1 88.12 233 PHE B C 1
ATOM 6908 O O . PHE B 1 233 ? -5.801 8.562 -2.113 1 88.12 233 PHE B O 1
ATOM 6915 N N . SER B 1 234 ? -6.484 10.297 -3.354 1 90.12 234 SER B N 1
ATOM 6916 C CA . SER B 1 234 ? -5.465 10.008 -4.355 1 90.12 234 SER B CA 1
ATOM 6917 C C . SER B 1 234 ? -4.062 10.078 -3.76 1 90.12 234 SER B C 1
ATOM 6919 O O . SER B 1 234 ? -3.17 9.336 -4.168 1 90.12 234 SER B O 1
ATOM 6921 N N . ALA B 1 235 ? -3.879 11.023 -2.812 1 90.25 235 ALA B N 1
ATOM 6922 C CA . ALA B 1 235 ? -2.598 11.102 -2.117 1 90.25 235 ALA B CA 1
ATOM 6923 C C . ALA B 1 235 ? -2.326 9.82 -1.331 1 90.25 235 ALA B C 1
ATOM 6925 O O . ALA B 1 235 ? -1.19 9.336 -1.286 1 90.25 235 ALA B O 1
ATOM 6926 N N . TYR B 1 236 ? -3.359 9.305 -0.734 1 93.5 236 TYR B N 1
ATOM 6927 C CA . TYR B 1 236 ? -3.314 8.047 -0.004 1 93.5 236 TYR B CA 1
ATOM 6928 C C . TYR B 1 236 ? -2.832 6.914 -0.902 1 93.5 236 TYR B C 1
ATOM 6930 O O . TYR B 1 236 ? -2.035 6.074 -0.479 1 93.5 236 TYR B O 1
ATOM 6938 N N . LEU B 1 237 ? -3.176 6.914 -2.168 1 96.06 237 LEU B N 1
ATOM 6939 C CA . LEU B 1 237 ? -2.775 5.895 -3.131 1 96.06 237 LEU B CA 1
ATOM 6940 C C . LEU B 1 237 ? -1.324 6.094 -3.559 1 96.06 237 LEU B C 1
ATOM 6942 O O . LEU B 1 237 ? -0.59 5.121 -3.748 1 96.06 237 LEU B O 1
ATOM 6946 N N . ILE B 1 238 ? -0.932 7.32 -3.748 1 95.81 238 ILE B N 1
ATOM 6947 C CA . ILE B 1 238 ? 0.45 7.613 -4.113 1 95.81 238 ILE B CA 1
ATOM 6948 C C . ILE B 1 238 ? 1.389 7.125 -3.012 1 95.81 238 ILE B C 1
ATOM 6950 O O . ILE B 1 238 ? 2.441 6.551 -3.297 1 95.81 238 ILE B O 1
ATOM 6954 N N . VAL B 1 239 ? 0.98 7.34 -1.77 1 97.12 239 VAL B N 1
ATOM 6955 C CA . VAL B 1 239 ? 1.799 6.902 -0.643 1 97.12 239 VAL B CA 1
ATOM 6956 C C . VAL B 1 239 ? 1.867 5.379 -0.615 1 97.12 239 VAL B C 1
ATOM 6958 O O . VAL B 1 239 ? 2.9 4.801 -0.261 1 97.12 239 VAL B O 1
ATOM 6961 N N . ALA B 1 240 ? 0.772 4.738 -0.983 1 97.56 240 ALA B N 1
ATOM 6962 C CA . ALA B 1 240 ? 0.781 3.279 -1.054 1 97.56 240 ALA B CA 1
ATOM 6963 C C . ALA B 1 240 ? 1.87 2.781 -1.999 1 97.56 240 ALA B C 1
ATOM 6965 O O . ALA B 1 240 ? 2.596 1.838 -1.679 1 97.56 240 ALA B O 1
ATOM 6966 N N . MET B 1 241 ? 1.956 3.398 -3.119 1 97.12 241 MET B N 1
ATOM 6967 C CA . MET B 1 241 ? 2.979 3.029 -4.094 1 97.12 241 MET B CA 1
ATOM 6968 C C . MET B 1 241 ? 4.375 3.316 -3.555 1 97.12 241 MET B C 1
ATOM 6970 O O . MET B 1 241 ? 5.289 2.504 -3.719 1 97.12 241 MET B O 1
ATOM 6974 N N . LEU B 1 242 ? 4.496 4.457 -2.92 1 97.94 242 LEU B N 1
ATOM 6975 C CA . LEU B 1 242 ? 5.777 4.859 -2.344 1 97.94 242 LEU B CA 1
ATOM 6976 C C . LEU B 1 242 ? 6.266 3.83 -1.333 1 97.94 242 LEU B C 1
ATOM 6978 O O . LEU B 1 242 ? 7.445 3.469 -1.329 1 97.94 242 LEU B O 1
ATOM 6982 N N . ILE B 1 243 ? 5.402 3.332 -0.5 1 98.25 243 ILE B N 1
ATOM 6983 C CA . ILE B 1 243 ? 5.738 2.357 0.531 1 98.25 243 ILE B CA 1
ATOM 6984 C C . ILE B 1 243 ? 6.27 1.081 -0.119 1 98.25 243 ILE B C 1
ATOM 6986 O O . ILE B 1 243 ? 7.32 0.566 0.274 1 98.25 243 ILE B O 1
ATOM 6990 N N . ARG B 1 244 ? 5.586 0.622 -1.138 1 97.75 244 ARG B N 1
ATOM 6991 C CA . ARG B 1 244 ? 5.996 -0.614 -1.797 1 97.75 244 ARG B CA 1
ATOM 6992 C C . ARG B 1 244 ? 7.332 -0.439 -2.506 1 97.75 244 ARG B C 1
ATOM 6994 O O . ARG B 1 244 ? 8.156 -1.354 -2.518 1 97.75 244 ARG B O 1
ATOM 7001 N N . MET B 1 245 ? 7.535 0.703 -3.092 1 97.94 245 MET B N 1
ATOM 7002 C CA . MET B 1 245 ? 8.812 0.96 -3.758 1 97.94 245 MET B CA 1
ATOM 7003 C C . MET B 1 245 ? 9.953 0.98 -2.752 1 97.94 245 MET B C 1
ATOM 7005 O O . MET B 1 245 ? 11.047 0.478 -3.033 1 97.94 245 MET B O 1
ATOM 7009 N N . CYS B 1 246 ? 9.711 1.548 -1.601 1 98.31 246 CYS B N 1
ATOM 7010 C CA . CYS B 1 246 ? 10.742 1.565 -0.566 1 98.31 246 CYS B CA 1
ATOM 7011 C C . CYS B 1 246 ? 11.086 0.151 -0.117 1 98.31 246 CYS B C 1
ATOM 7013 O O . CYS B 1 246 ? 12.258 -0.173 0.077 1 98.31 246 CYS B O 1
ATOM 7015 N N . PHE B 1 247 ? 10.078 -0.691 0.036 1 97.25 247 PHE B N 1
ATOM 7016 C CA . PHE B 1 247 ? 10.344 -2.082 0.383 1 97.25 247 PHE B CA 1
ATOM 7017 C C . PHE B 1 247 ? 11.125 -2.777 -0.723 1 97.25 247 PHE B C 1
ATOM 7019 O O . PHE B 1 247 ? 12.078 -3.508 -0.447 1 97.25 247 PHE B O 1
ATOM 7026 N N . ARG B 1 248 ? 10.719 -2.469 -1.935 1 96.19 248 ARG B N 1
ATOM 7027 C CA . ARG B 1 248 ? 11.391 -3.066 -3.084 1 96.19 248 ARG B CA 1
ATOM 7028 C C . ARG B 1 248 ? 12.875 -2.689 -3.109 1 96.19 248 ARG B C 1
ATOM 7030 O O . ARG B 1 248 ? 13.711 -3.488 -3.527 1 96.19 248 ARG B O 1
ATOM 7037 N N . MET B 1 249 ? 13.148 -1.524 -2.666 1 97.06 249 MET B N 1
ATOM 7038 C CA . MET B 1 249 ? 14.508 -1.005 -2.73 1 97.06 249 MET B CA 1
ATOM 7039 C C . MET B 1 249 ? 15.273 -1.327 -1.451 1 97.06 249 MET B C 1
ATOM 7041 O O . MET B 1 249 ? 16.438 -0.961 -1.312 1 97.06 249 MET B O 1
ATOM 7045 N N . GLY B 1 250 ? 14.68 -1.906 -0.452 1 96.69 250 GLY B N 1
ATOM 7046 C CA . GLY B 1 250 ? 15.352 -2.383 0.745 1 96.69 250 GLY B CA 1
ATOM 7047 C C . GLY B 1 250 ? 15.508 -1.311 1.808 1 96.69 250 GLY B C 1
ATOM 7048 O O . GLY B 1 250 ? 16.359 -1.426 2.691 1 96.69 250 GLY B O 1
ATOM 7049 N N . TYR B 1 251 ? 14.656 -0.231 1.752 1 98.25 251 TYR B N 1
ATOM 7050 C CA . TYR B 1 251 ? 14.773 0.867 2.705 1 98.25 251 TYR B CA 1
ATOM 7051 C C . TYR B 1 251 ? 14.398 0.409 4.109 1 98.25 251 TYR B C 1
ATOM 7053 O O . TYR B 1 251 ? 14.742 1.062 5.098 1 98.25 251 TYR B O 1
ATOM 7061 N N . HIS B 1 252 ? 13.625 -0.686 4.293 1 97 252 HIS B N 1
ATOM 7062 C CA . HIS B 1 252 ? 13.156 -1.168 5.586 1 97 252 HIS B CA 1
ATOM 7063 C C . HIS B 1 252 ? 14.258 -1.914 6.328 1 97 252 HIS B C 1
ATOM 7065 O O . HIS B 1 252 ? 14.086 -2.289 7.488 1 97 252 HIS B O 1
ATOM 7071 N N . ARG B 1 253 ? 15.383 -2.139 5.664 1 96.5 253 ARG B N 1
ATOM 7072 C CA . ARG B 1 253 ? 16.562 -2.729 6.297 1 96.5 253 ARG B CA 1
ATOM 7073 C C . ARG B 1 253 ? 17.656 -1.692 6.469 1 96.5 253 ARG B C 1
ATOM 7075 O O . ARG B 1 253 ? 17.969 -0.938 5.543 1 96.5 253 ARG B O 1
ATOM 7082 N N . ASP B 1 254 ? 18.234 -1.674 7.648 1 96.88 254 ASP B N 1
ATOM 7083 C CA . ASP B 1 254 ? 19.266 -0.672 7.91 1 96.88 254 ASP B CA 1
ATOM 7084 C C . ASP B 1 254 ? 20.438 -0.826 6.953 1 96.88 254 ASP B C 1
ATOM 7086 O O . ASP B 1 254 ? 20.891 -1.943 6.676 1 96.88 254 ASP B O 1
ATOM 7090 N N . PRO B 1 255 ? 20.953 0.251 6.445 1 95.69 255 PRO B N 1
ATOM 7091 C CA . PRO B 1 255 ? 22.016 0.196 5.434 1 95.69 255 PRO B CA 1
ATOM 7092 C C . PRO B 1 255 ? 23.297 -0.428 5.965 1 95.69 255 PRO B C 1
ATOM 7094 O O . PRO B 1 255 ? 24.141 -0.86 5.18 1 95.69 255 PRO B O 1
ATOM 7097 N N . SER B 1 256 ? 23.516 -0.455 7.266 1 93.06 256 SER B N 1
ATOM 7098 C CA . SER B 1 256 ? 24.703 -1.067 7.84 1 93.06 256 SER B CA 1
ATOM 7099 C C . SER B 1 256 ? 24.797 -2.547 7.48 1 93.06 256 SER B C 1
ATOM 7101 O O . SER B 1 256 ? 25.875 -3.143 7.547 1 93.06 256 SER B O 1
ATOM 7103 N N . ARG B 1 257 ? 23.734 -3.135 7.023 1 90.44 257 ARG B N 1
ATOM 7104 C CA . ARG B 1 257 ? 23.688 -4.547 6.656 1 90.44 257 ARG B CA 1
ATOM 7105 C C . ARG B 1 257 ? 24.25 -4.766 5.258 1 90.44 257 ARG B C 1
ATOM 7107 O O . ARG B 1 257 ? 24.547 -5.902 4.871 1 90.44 257 ARG B O 1
ATOM 7114 N N . PHE B 1 258 ? 24.406 -3.664 4.5 1 92.69 258 PHE B N 1
ATOM 7115 C CA . PHE B 1 258 ? 24.766 -3.766 3.094 1 92.69 258 PHE B CA 1
ATOM 7116 C C . PHE B 1 258 ? 26.094 -3.061 2.824 1 92.69 258 PHE B C 1
ATOM 7118 O O . PHE B 1 258 ? 26.125 -1.837 2.676 1 92.69 258 PHE B O 1
ATOM 7125 N N . PRO B 1 259 ? 27.141 -3.766 2.582 1 89.94 259 PRO B N 1
ATOM 7126 C CA . PRO B 1 259 ? 28.469 -3.168 2.418 1 89.94 259 PRO B CA 1
ATOM 7127 C C . PRO B 1 259 ? 28.578 -2.316 1.155 1 89.94 259 PRO B C 1
ATOM 7129 O O . PRO B 1 259 ? 29.453 -1.449 1.067 1 89.94 259 PRO B O 1
ATOM 7132 N N . ASN B 1 260 ? 27.703 -2.553 0.208 1 90.38 260 ASN B N 1
ATOM 7133 C CA . ASN B 1 260 ? 27.812 -1.82 -1.051 1 90.38 260 ASN B CA 1
ATOM 7134 C C . ASN B 1 260 ? 27.125 -0.46 -0.961 1 90.38 260 ASN B C 1
ATOM 7136 O O . ASN B 1 260 ? 27.125 0.31 -1.923 1 90.38 260 ASN B O 1
ATOM 7140 N N . ILE B 1 261 ? 26.578 -0.17 0.16 1 94.06 261 ILE B N 1
ATOM 7141 C CA . ILE B 1 261 ? 25.969 1.139 0.372 1 94.06 261 ILE B CA 1
ATOM 7142 C C . ILE B 1 261 ? 26.938 2.043 1.129 1 94.06 261 ILE B C 1
ATOM 7144 O O . ILE B 1 261 ? 27.375 1.706 2.23 1 94.06 261 ILE B O 1
ATOM 7148 N N . SER B 1 262 ? 27.266 3.219 0.533 1 94.88 262 SER B N 1
ATOM 7149 C CA . SER B 1 262 ? 28.203 4.145 1.159 1 94.88 262 SER B CA 1
ATOM 7150 C C . SER B 1 262 ? 27.625 4.73 2.445 1 94.88 262 SER B C 1
ATOM 7152 O O . SER B 1 262 ? 26.406 4.758 2.629 1 94.88 262 SER B O 1
ATOM 7154 N N . PRO B 1 263 ? 28.469 5.191 3.312 1 94.69 263 PRO B N 1
ATOM 7155 C CA . PRO B 1 263 ? 27.984 5.809 4.551 1 94.69 263 PRO B CA 1
ATOM 7156 C C . PRO B 1 263 ? 27.047 6.996 4.297 1 94.69 263 PRO B C 1
ATOM 7158 O O . PRO B 1 263 ? 26.047 7.16 4.988 1 94.69 263 PRO B O 1
ATOM 7161 N N . PHE B 1 264 ? 27.422 7.824 3.314 1 96.06 264 PHE B N 1
ATOM 7162 C CA . PHE B 1 264 ? 26.578 8.953 2.955 1 96.06 264 PHE B CA 1
ATOM 7163 C C . PHE B 1 264 ? 25.188 8.484 2.559 1 96.06 264 PHE B C 1
ATOM 7165 O O . PHE B 1 264 ? 24.188 8.977 3.082 1 96.06 264 PHE B O 1
ATOM 7172 N N . GLU B 1 265 ? 25.156 7.508 1.64 1 96.06 265 GLU B N 1
ATOM 7173 C CA . GLU B 1 265 ? 23.875 6.996 1.169 1 96.06 265 GLU B CA 1
ATOM 7174 C C . GLU B 1 265 ? 23.109 6.312 2.295 1 96.06 265 GLU B C 1
ATOM 7176 O O . GLU B 1 265 ? 21.875 6.344 2.326 1 96.06 265 GLU B O 1
ATOM 7181 N N . GLY B 1 266 ? 23.875 5.652 3.143 1 96.62 266 GLY B N 1
ATOM 7182 C CA . GLY B 1 266 ? 23.25 5.02 4.289 1 96.62 266 GLY B CA 1
ATOM 7183 C C . GLY B 1 266 ? 22.484 5.992 5.16 1 96.62 266 GLY B C 1
ATOM 7184 O O . GLY B 1 266 ? 21.328 5.73 5.535 1 96.62 266 GLY B O 1
ATOM 7185 N N . GLU B 1 267 ? 23.078 7.133 5.457 1 97 267 GLU B N 1
ATOM 7186 C CA . GLU B 1 267 ? 22.406 8.156 6.258 1 97 267 GLU B CA 1
ATOM 7187 C C . GLU B 1 267 ? 21.188 8.719 5.531 1 97 267 GLU B C 1
ATOM 7189 O O . GLU B 1 267 ? 20.141 8.938 6.141 1 97 267 GLU B O 1
ATOM 7194 N N . MET B 1 268 ? 21.328 8.93 4.281 1 97.19 268 MET B N 1
ATOM 7195 C CA . MET B 1 268 ? 20.219 9.461 3.498 1 97.19 268 MET B CA 1
ATOM 7196 C C . MET B 1 268 ? 19.062 8.469 3.449 1 97.19 268 MET B C 1
ATOM 7198 O O . MET B 1 268 ? 17.906 8.867 3.438 1 97.19 268 MET B O 1
ATOM 7202 N N . ARG B 1 269 ? 19.406 7.141 3.355 1 97.88 269 ARG B N 1
ATOM 7203 C CA . ARG B 1 269 ? 18.359 6.113 3.352 1 97.88 269 ARG B CA 1
ATOM 7204 C C . ARG B 1 269 ? 17.578 6.113 4.66 1 97.88 269 ARG B C 1
ATOM 7206 O O . ARG B 1 269 ? 16.359 5.949 4.66 1 97.88 269 ARG B O 1
ATOM 7213 N N . ARG B 1 270 ? 18.281 6.316 5.766 1 97.88 270 ARG B N 1
ATOM 7214 C CA . ARG B 1 270 ? 17.609 6.406 7.059 1 97.88 270 ARG B CA 1
ATOM 7215 C C . ARG B 1 270 ? 16.641 7.582 7.09 1 97.88 270 ARG B C 1
ATOM 7217 O O . ARG B 1 270 ? 15.516 7.453 7.57 1 97.88 270 ARG B O 1
ATOM 7224 N N . ARG B 1 271 ? 17.062 8.711 6.586 1 97.38 271 ARG B N 1
ATOM 7225 C CA . ARG B 1 271 ? 16.234 9.914 6.543 1 97.38 271 ARG B CA 1
ATOM 7226 C C . ARG B 1 271 ? 14.984 9.695 5.695 1 97.38 271 ARG B C 1
ATOM 7228 O O . ARG B 1 271 ? 13.875 10 6.121 1 97.38 271 ARG B O 1
ATOM 7235 N N . LYS B 1 272 ? 15.195 9.109 4.512 1 97.88 272 LYS B N 1
ATOM 7236 C CA . LYS B 1 272 ? 14.078 8.883 3.6 1 97.88 272 LYS B CA 1
ATOM 7237 C C . LYS B 1 272 ? 13.086 7.887 4.188 1 97.88 272 LYS B C 1
ATOM 7239 O O . LYS B 1 272 ? 11.867 8.055 4.039 1 97.88 272 LYS B O 1
ATOM 7244 N N . TRP B 1 273 ? 13.57 6.832 4.836 1 97.88 273 TRP B N 1
ATOM 7245 C CA . TRP B 1 273 ? 12.68 5.859 5.457 1 97.88 273 TRP B CA 1
ATOM 7246 C C . TRP B 1 273 ? 11.812 6.516 6.523 1 97.88 273 TRP B C 1
ATOM 7248 O O . TRP B 1 273 ? 10.617 6.234 6.617 1 97.88 273 TRP B O 1
ATOM 7258 N N . LEU B 1 274 ? 12.438 7.445 7.258 1 96 274 LEU B N 1
ATOM 7259 C CA . LEU B 1 274 ? 11.711 8.195 8.273 1 96 274 LEU B CA 1
ATOM 7260 C C . LEU B 1 274 ? 10.555 8.977 7.656 1 96 274 LEU B C 1
ATOM 7262 O O . LEU B 1 274 ? 9.445 8.992 8.203 1 96 274 LEU B O 1
ATOM 7266 N N . VAL B 1 275 ? 10.781 9.57 6.578 1 96.31 275 VAL B N 1
ATOM 7267 C CA . VAL B 1 275 ? 9.766 10.375 5.898 1 96.31 275 VAL B CA 1
ATOM 7268 C C . VAL B 1 275 ? 8.641 9.477 5.406 1 96.31 275 VAL B C 1
ATOM 7270 O O . VAL B 1 275 ? 7.461 9.812 5.551 1 96.31 275 VAL B O 1
ATOM 7273 N N . VAL B 1 276 ? 8.984 8.328 4.859 1 97.31 276 VAL B N 1
ATOM 7274 C CA . VAL B 1 276 ? 7.996 7.422 4.285 1 97.31 276 VAL B CA 1
ATOM 7275 C C . VAL B 1 276 ? 7.117 6.852 5.391 1 97.31 276 VAL B C 1
ATOM 7277 O O . VAL B 1 276 ? 5.898 6.742 5.23 1 97.31 276 VAL B O 1
ATOM 7280 N N . MET B 1 277 ? 7.684 6.52 6.496 1 96 277 MET B N 1
ATOM 7281 C CA . MET B 1 277 ? 6.914 6.039 7.641 1 96 277 MET B CA 1
ATOM 7282 C C . MET B 1 277 ? 5.941 7.109 8.125 1 96 277 MET B C 1
ATOM 7284 O O . MET B 1 277 ? 4.789 6.812 8.438 1 96 277 MET B O 1
ATOM 7288 N N . THR B 1 278 ? 6.438 8.32 8.133 1 94.25 278 THR B N 1
ATOM 7289 C CA . THR B 1 278 ? 5.605 9.438 8.57 1 94.25 278 THR B CA 1
ATOM 7290 C C . THR B 1 278 ? 4.445 9.656 7.602 1 94.25 278 THR B C 1
ATOM 7292 O O . THR B 1 278 ? 3.307 9.867 8.023 1 94.25 278 THR B O 1
ATOM 7295 N N . LEU B 1 279 ? 4.75 9.617 6.355 1 95.12 279 LEU B N 1
ATOM 7296 C CA . LEU B 1 279 ? 3.713 9.812 5.348 1 95.12 279 LEU B CA 1
ATOM 7297 C C . LEU B 1 279 ? 2.648 8.727 5.438 1 95.12 279 LEU B C 1
ATOM 7299 O O . LEU B 1 279 ? 1.457 9 5.281 1 95.12 279 LEU B O 1
ATOM 7303 N N . ASP B 1 280 ? 3.086 7.473 5.609 1 96.56 280 ASP B N 1
ATOM 7304 C CA . ASP B 1 280 ? 2.141 6.375 5.797 1 96.56 280 ASP B CA 1
ATOM 7305 C C . ASP B 1 280 ? 1.19 6.66 6.957 1 96.56 280 ASP B C 1
ATOM 7307 O O . ASP B 1 280 ? -0.028 6.539 6.812 1 96.56 280 ASP B O 1
ATOM 7311 N N . LEU B 1 281 ? 1.746 7.078 8.047 1 94.25 281 LEU B N 1
ATOM 7312 C CA . LEU B 1 281 ? 0.973 7.328 9.258 1 94.25 281 LEU B CA 1
ATOM 7313 C C . LEU B 1 281 ? 0.011 8.492 9.055 1 94.25 281 LEU B C 1
ATOM 7315 O O . LEU B 1 281 ? -1.181 8.383 9.352 1 94.25 281 LEU B O 1
ATOM 7319 N N . VAL B 1 282 ? 0.521 9.586 8.57 1 91.06 282 VAL B N 1
ATOM 7320 C CA . VAL B 1 282 ? -0.244 10.828 8.5 1 91.06 282 VAL B CA 1
ATOM 7321 C C . VAL B 1 282 ? -1.38 10.68 7.492 1 91.06 282 VAL B C 1
ATOM 7323 O O . VAL B 1 282 ? -2.514 11.086 7.762 1 91.06 282 VAL B O 1
ATOM 7326 N N . THR B 1 283 ? -1.135 10.078 6.367 1 92.62 283 THR B N 1
ATOM 7327 C CA . THR B 1 283 ? -2.172 9.938 5.352 1 92.62 283 THR B CA 1
ATOM 7328 C C . THR B 1 283 ? -3.223 8.922 5.789 1 92.62 283 THR B C 1
ATOM 7330 O O . THR B 1 283 ? -4.41 9.094 5.512 1 92.62 283 THR B O 1
ATOM 7333 N N . SER B 1 284 ? -2.791 7.832 6.434 1 93.31 284 SER B N 1
ATOM 7334 C CA . SER B 1 284 ? -3.74 6.855 6.957 1 93.31 284 SER B CA 1
ATOM 7335 C C . SER B 1 284 ? -4.605 7.461 8.055 1 93.31 284 SER B C 1
ATOM 7337 O O . SER B 1 284 ? -5.824 7.273 8.07 1 93.31 284 SER B O 1
ATOM 7339 N N . ALA B 1 285 ? -4.02 8.242 8.922 1 89.62 285 ALA B N 1
ATOM 7340 C CA . ALA B 1 285 ? -4.73 8.875 10.031 1 89.62 285 ALA B CA 1
ATOM 7341 C C . ALA B 1 285 ? -5.758 9.875 9.516 1 89.62 285 ALA B C 1
ATOM 7343 O O . ALA B 1 285 ? -6.844 10.008 10.086 1 89.62 285 ALA B O 1
ATOM 7344 N N . GLN B 1 286 ? -5.344 10.578 8.508 1 88.62 286 GLN B N 1
ATOM 7345 C CA . GLN B 1 286 ? -6.234 11.578 7.926 1 88.62 286 GLN B CA 1
ATOM 7346 C C . GLN B 1 286 ? -7.543 10.945 7.461 1 88.62 286 GLN B C 1
ATOM 7348 O O . GLN B 1 286 ? -8.594 11.586 7.496 1 88.62 286 GLN B O 1
ATOM 7353 N N . LEU B 1 287 ? -7.488 9.711 7.094 1 89.94 287 LEU B N 1
ATOM 7354 C CA . LEU B 1 287 ? -8.664 9.047 6.551 1 89.94 287 LEU B CA 1
ATOM 7355 C C . LEU B 1 287 ? -9.266 8.086 7.574 1 89.94 287 LEU B C 1
ATOM 7357 O O . LEU B 1 287 ? -10.258 7.406 7.289 1 89.94 287 LEU B O 1
ATOM 7361 N N . GLY B 1 288 ? -8.688 8.055 8.766 1 88.94 288 GLY B N 1
ATOM 7362 C CA . GLY B 1 288 ? -9.172 7.141 9.789 1 88.94 288 GLY B CA 1
ATOM 7363 C C . GLY B 1 288 ? -8.961 5.68 9.43 1 88.94 288 GLY B C 1
ATOM 7364 O O . GLY B 1 288 ? -9.82 4.836 9.703 1 88.94 288 GLY B O 1
ATOM 7365 N N . LEU B 1 289 ? -7.898 5.383 8.766 1 94.19 289 LEU B N 1
ATOM 7366 C CA . LEU B 1 289 ? -7.617 4.035 8.281 1 94.19 289 LEU B CA 1
ATOM 7367 C C . LEU B 1 289 ? -6.32 3.502 8.883 1 94.19 289 LEU B C 1
ATOM 7369 O O . LEU B 1 289 ? -5.512 4.27 9.406 1 94.19 289 LEU B O 1
ATOM 7373 N N . PRO B 1 290 ? -6.109 2.182 8.883 1 94.25 290 PRO B N 1
ATOM 7374 C CA . PRO B 1 290 ? -4.883 1.604 9.438 1 94.25 290 PRO B CA 1
ATOM 7375 C C . PRO B 1 290 ? -3.639 1.98 8.641 1 94.25 290 PRO B C 1
ATOM 7377 O O . PRO B 1 290 ? -3.705 2.119 7.414 1 94.25 290 PRO B O 1
ATOM 7380 N N . ARG B 1 291 ? -2.582 2.107 9.352 1 95.44 291 ARG B N 1
ATOM 7381 C CA . ARG B 1 291 ? -1.292 2.273 8.695 1 95.44 291 ARG B CA 1
ATOM 7382 C C . ARG B 1 291 ? -0.797 0.952 8.117 1 95.44 291 ARG B C 1
ATOM 7384 O O . ARG B 1 291 ? -1.261 -0.119 8.516 1 95.44 291 ARG B O 1
ATOM 7391 N N . MET B 1 292 ? 0.173 1.021 7.18 1 96.69 292 MET B N 1
ATOM 7392 C CA . MET B 1 292 ? 0.656 -0.182 6.508 1 96.69 292 MET B CA 1
ATOM 7393 C C . MET B 1 292 ? 1.963 -0.665 7.129 1 96.69 292 MET B C 1
ATOM 7395 O O . MET B 1 292 ? 2.129 -1.858 7.387 1 96.69 292 MET B O 1
ATOM 7399 N N . ILE B 1 293 ? 2.887 0.214 7.359 1 96.75 293 ILE B N 1
ATOM 7400 C CA . ILE B 1 293 ? 4.199 -0.164 7.875 1 96.75 293 ILE B CA 1
ATOM 7401 C C . ILE B 1 293 ? 4.102 -0.452 9.367 1 96.75 293 ILE B C 1
ATOM 7403 O O . ILE B 1 293 ? 3.768 0.436 10.156 1 96.75 293 ILE B O 1
ATOM 7407 N N . GLN B 1 294 ? 4.391 -1.68 9.727 1 93.94 294 GLN B N 1
ATOM 7408 C CA . GLN B 1 294 ? 4.367 -2.094 11.125 1 93.94 294 GLN B CA 1
ATOM 7409 C C . GLN B 1 294 ? 5.781 -2.186 11.695 1 93.94 294 GLN B C 1
ATOM 7411 O O . GLN B 1 294 ? 6.742 -2.404 10.953 1 93.94 294 GLN B O 1
ATOM 7416 N N . PRO B 1 295 ? 5.902 -2.035 13.016 1 91.06 295 PRO B N 1
ATOM 7417 C CA . PRO B 1 295 ? 7.227 -1.977 13.641 1 91.06 295 PRO B CA 1
ATOM 7418 C C . PRO B 1 295 ? 8.047 -3.24 13.398 1 91.06 295 PRO B C 1
ATOM 7420 O O . PRO B 1 295 ? 9.281 -3.178 13.32 1 91.06 295 PRO B O 1
ATOM 7423 N N . PHE B 1 296 ? 7.48 -4.359 13.258 1 90.38 296 PHE B N 1
ATOM 7424 C CA . PHE B 1 296 ? 8.227 -5.609 13.125 1 90.38 296 PHE B CA 1
ATOM 7425 C C . PHE B 1 296 ? 8.703 -5.805 11.695 1 90.38 296 PHE B 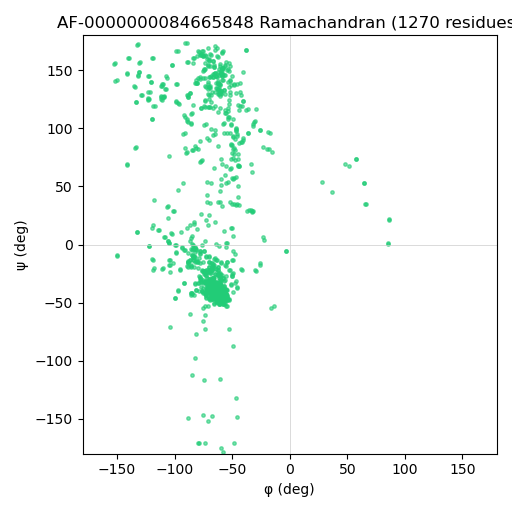C 1
ATOM 7427 O O . PHE B 1 296 ? 9.461 -6.742 11.414 1 90.38 296 PHE B O 1
ATOM 7434 N N . MET B 1 297 ? 8.336 -4.922 10.781 1 93.5 297 MET B N 1
ATOM 7435 C CA . MET B 1 297 ? 8.648 -5.098 9.359 1 93.5 297 MET B CA 1
ATOM 7436 C C . MET B 1 297 ? 10.008 -4.504 9.023 1 93.5 297 MET B C 1
ATOM 7438 O O . MET B 1 297 ? 10.531 -4.723 7.934 1 93.5 297 MET B O 1
ATOM 7442 N N . PHE B 1 298 ? 10.539 -3.672 9.898 1 95.12 298 PHE B N 1
ATOM 7443 C CA . PHE B 1 298 ? 11.766 -2.973 9.539 1 95.12 298 PHE B CA 1
ATOM 7444 C C . PHE B 1 298 ? 12.727 -2.916 10.727 1 95.12 298 PHE B C 1
ATOM 7446 O O . PHE B 1 298 ? 12.312 -3.115 11.875 1 95.12 298 PHE B O 1
ATOM 7453 N N . ASP B 1 299 ? 14.008 -2.686 10.492 1 95.25 299 ASP B N 1
ATOM 7454 C CA . ASP B 1 299 ? 15.008 -2.479 11.531 1 95.25 299 ASP B CA 1
ATOM 7455 C C . ASP B 1 299 ? 15.875 -1.259 11.227 1 95.25 299 ASP B C 1
ATOM 7457 O O . ASP B 1 299 ? 16.969 -1.112 11.773 1 95.25 299 ASP B O 1
ATOM 7461 N N . THR B 1 300 ? 15.469 -0.482 10.242 1 97 300 THR B N 1
ATOM 7462 C CA . THR B 1 300 ? 16.188 0.742 9.898 1 97 300 THR B CA 1
ATOM 7463 C C . THR B 1 300 ? 16.281 1.67 11.109 1 97 300 THR B C 1
ATOM 7465 O O . THR B 1 300 ? 15.258 1.976 11.734 1 97 300 THR B O 1
ATOM 7468 N N . GLN B 1 301 ? 17.406 2.17 11.359 1 96.19 301 GLN B N 1
ATOM 7469 C CA . GLN B 1 301 ? 17.641 3.008 12.531 1 96.19 301 GLN B CA 1
ATOM 7470 C C . GLN B 1 301 ? 17.234 4.457 12.258 1 96.19 301 GLN B C 1
ATOM 7472 O O . GLN B 1 301 ? 17.094 4.863 11.102 1 96.19 301 GLN B O 1
ATOM 7477 N N . GLU B 1 302 ? 17.031 5.164 13.344 1 95.62 302 GLU B N 1
ATOM 7478 C CA . GLU B 1 302 ? 16.781 6.602 13.258 1 95.62 302 GLU B CA 1
ATOM 7479 C C . GLU B 1 302 ? 17.984 7.332 12.648 1 95.62 302 GLU B C 1
ATOM 7481 O O . GLU B 1 302 ? 19.125 7.004 12.945 1 95.62 302 GLU B O 1
ATOM 7486 N N . PRO B 1 303 ? 17.703 8.336 11.758 1 96.56 303 PRO B N 1
ATOM 7487 C CA . PRO B 1 303 ? 18.828 9.133 11.25 1 96.56 303 PRO B CA 1
ATOM 7488 C C . PRO B 1 303 ? 19.578 9.867 12.359 1 96.56 303 PRO B C 1
ATOM 7490 O O . PRO B 1 303 ? 18.984 10.18 13.398 1 96.56 303 PRO B O 1
ATOM 7493 N N . ARG B 1 304 ? 20.781 10.148 12.109 1 95.31 304 ARG B N 1
ATOM 7494 C CA . ARG B 1 304 ? 21.609 10.867 13.078 1 95.31 304 ARG B CA 1
ATOM 7495 C C . ARG B 1 304 ? 21.312 12.367 13.039 1 95.31 304 ARG B C 1
ATOM 7497 O O . ARG B 1 304 ? 20.984 12.914 11.984 1 95.31 304 ARG B O 1
ATOM 7504 N N . ASN B 1 305 ? 21.359 12.961 14.242 1 94.75 305 ASN B N 1
ATOM 7505 C CA . ASN B 1 305 ? 21.25 14.406 14.336 1 94.75 305 ASN B CA 1
ATOM 7506 C C . ASN B 1 305 ? 22.484 15.109 13.805 1 94.75 305 ASN B C 1
ATOM 7508 O O . ASN B 1 305 ? 23.422 15.406 14.562 1 94.75 305 ASN B O 1
ATOM 7512 N N . LEU B 1 306 ? 22.469 15.422 12.492 1 94.69 306 LEU B N 1
ATOM 7513 C CA . LEU B 1 306 ? 23.641 15.992 11.828 1 94.69 306 LEU B CA 1
ATOM 7514 C C . LEU B 1 306 ? 23.25 17.234 11.023 1 94.69 306 LEU B C 1
ATOM 7516 O O . LEU B 1 306 ? 22.109 17.344 10.57 1 94.69 306 LEU B O 1
ATOM 7520 N N . ALA B 1 307 ? 24.141 18.125 10.938 1 91.44 307 ALA B N 1
ATOM 7521 C CA . ALA B 1 307 ? 23.969 19.266 10.039 1 91.44 307 ALA B CA 1
ATOM 7522 C C . ALA B 1 307 ? 24.281 18.891 8.594 1 91.44 307 ALA B C 1
ATOM 7524 O O . ALA B 1 307 ? 24.891 17.844 8.344 1 91.44 307 ALA B O 1
ATOM 7525 N N . GLU B 1 308 ? 23.906 19.703 7.68 1 89.56 308 GLU B N 1
ATOM 7526 C CA . GLU B 1 308 ? 24.094 19.422 6.262 1 89.56 308 GLU B CA 1
ATOM 7527 C C . GLU B 1 308 ? 25.578 19.312 5.91 1 89.56 308 GLU B C 1
ATOM 7529 O O . GLU B 1 308 ? 25.953 18.531 5.039 1 89.56 308 GLU B O 1
ATOM 7534 N N . GLY B 1 309 ? 26.406 20.047 6.594 1 91.31 309 GLY B N 1
ATOM 7535 C CA . GLY B 1 309 ? 27.828 20.078 6.289 1 91.31 309 GLY B CA 1
ATOM 7536 C C . GLY B 1 309 ? 28.594 18.922 6.902 1 91.31 309 GLY B C 1
ATOM 7537 O O . GLY B 1 309 ? 29.75 18.688 6.562 1 91.31 309 GLY B O 1
ATOM 7538 N N . ASP B 1 310 ? 27.938 18.109 7.652 1 93.12 310 ASP B N 1
ATOM 7539 C CA . ASP B 1 310 ? 28.609 17.016 8.367 1 93.12 310 ASP B CA 1
ATOM 7540 C C . ASP B 1 310 ? 28.797 15.797 7.465 1 93.12 310 ASP B C 1
ATOM 7542 O O . ASP B 1 310 ? 29.578 14.898 7.781 1 93.12 310 ASP B O 1
ATOM 7546 N N . ILE B 1 311 ? 28.031 15.695 6.375 1 94.5 311 ILE B N 1
ATOM 7547 C CA . ILE B 1 311 ? 28.141 14.562 5.457 1 94.5 311 ILE B CA 1
ATOM 7548 C C . ILE B 1 311 ? 28.266 15.078 4.027 1 94.5 311 ILE B C 1
ATOM 7550 O O . ILE B 1 311 ? 27.922 16.219 3.732 1 94.5 311 ILE B O 1
ATOM 7554 N N . TYR B 1 312 ? 28.844 14.227 3.188 1 93.56 312 TYR B N 1
ATOM 7555 C CA . TYR B 1 312 ? 29 14.594 1.785 1 93.56 312 TYR B CA 1
ATOM 7556 C C . TYR B 1 312 ? 29.016 13.359 0.895 1 93.56 312 TYR B C 1
ATOM 7558 O O . TYR B 1 312 ? 29.312 12.25 1.362 1 93.56 312 TYR B O 1
ATOM 7566 N N . GLU B 1 313 ? 28.688 13.492 -0.324 1 91.25 313 GLU B N 1
ATOM 7567 C CA . GLU B 1 313 ? 28.391 12.422 -1.271 1 91.25 313 GLU B CA 1
ATOM 7568 C C . GLU B 1 313 ? 29.531 11.43 -1.376 1 91.25 313 GLU B C 1
ATOM 7570 O O . GLU B 1 313 ? 29.312 10.211 -1.366 1 91.25 313 GLU B O 1
ATOM 7575 N N . ASP B 1 314 ? 30.781 11.805 -1.429 1 89.19 314 ASP B N 1
ATOM 7576 C CA . ASP B 1 314 ? 31.906 10.922 -1.675 1 89.19 314 ASP B CA 1
ATOM 7577 C C . ASP B 1 314 ? 32.625 10.578 -0.372 1 89.19 314 ASP B C 1
ATOM 7579 O O . ASP B 1 314 ? 33.812 10.25 -0.38 1 89.19 314 ASP B O 1
ATOM 7583 N N . MET B 1 315 ? 31.859 10.602 0.626 1 89.94 315 MET B N 1
ATOM 7584 C CA . MET B 1 315 ? 32.5 10.312 1.914 1 89.94 315 MET B CA 1
ATOM 7585 C C . MET B 1 315 ? 32.844 8.836 2.025 1 89.94 315 MET B C 1
ATOM 7587 O O . MET B 1 315 ? 32.062 7.973 1.626 1 89.94 315 MET B O 1
ATOM 7591 N N . THR B 1 316 ? 33.969 8.422 2.465 1 85.62 316 THR B N 1
ATOM 7592 C CA . THR B 1 316 ? 34.438 7.039 2.586 1 85.62 316 THR B CA 1
ATOM 7593 C C . THR B 1 316 ? 34.531 6.629 4.051 1 85.62 316 THR B C 1
ATOM 7595 O O . THR B 1 316 ? 34.469 5.441 4.375 1 85.62 316 THR B O 1
ATOM 7598 N N . GLY B 1 317 ? 34.594 7.555 4.887 1 85.44 317 GLY B N 1
ATOM 7599 C CA . GLY B 1 317 ? 34.688 7.238 6.305 1 85.44 317 GLY B CA 1
ATOM 7600 C C . GLY B 1 317 ? 33.312 7.141 6.973 1 85.44 317 GLY B C 1
ATOM 7601 O O . GLY B 1 317 ? 32.281 7.348 6.328 1 85.44 317 GLY B O 1
ATOM 7602 N N . PRO B 1 318 ? 33.438 6.711 8.234 1 88.31 318 PRO B N 1
ATOM 7603 C CA . PRO B 1 318 ? 32.156 6.59 8.953 1 88.31 318 PRO B CA 1
ATOM 7604 C C . PRO B 1 318 ? 31.469 7.934 9.156 1 88.31 318 PRO B C 1
ATOM 7606 O O . PRO B 1 318 ? 32.125 8.969 9.258 1 88.31 318 PRO B O 1
ATOM 7609 N N . VAL B 1 319 ? 30.234 7.938 9.156 1 93.44 319 VAL B N 1
ATOM 7610 C CA . VAL B 1 319 ? 29.422 9.117 9.461 1 93.44 319 VAL B CA 1
ATOM 7611 C C . VAL B 1 319 ? 29.688 9.562 10.898 1 93.44 319 VAL B C 1
ATOM 7613 O O . VAL B 1 319 ? 29.797 8.734 11.797 1 93.44 319 VAL B O 1
ATOM 7616 N N . PRO B 1 320 ? 29.797 10.844 11.086 1 94.19 320 PRO B N 1
ATOM 7617 C CA . PRO B 1 320 ? 29.984 11.32 12.453 1 94.19 320 PRO B CA 1
ATOM 7618 C C . PRO B 1 320 ? 28.844 10.906 13.391 1 94.19 320 PRO B C 1
ATOM 7620 O O . PRO B 1 320 ? 27.734 10.664 12.93 1 94.19 320 PRO B O 1
ATOM 7623 N N . PRO B 1 321 ? 29.234 10.781 14.656 1 93.81 321 PRO B N 1
ATOM 7624 C CA . PRO B 1 321 ? 28.156 10.477 15.602 1 93.81 321 PRO B CA 1
ATOM 7625 C C . PRO B 1 321 ? 27.109 11.586 15.68 1 93.81 321 PRO B C 1
ATOM 7627 O O . PRO B 1 321 ? 27.391 12.727 15.289 1 93.81 321 PRO B O 1
ATOM 7630 N N . SER B 1 322 ? 25.969 11.266 16.203 1 94.88 322 SER B N 1
ATOM 7631 C CA . SER B 1 322 ? 24.891 12.234 16.359 1 94.88 322 SER B CA 1
ATOM 7632 C C . SER B 1 322 ? 25.297 13.375 17.297 1 94.88 322 SER B C 1
ATOM 7634 O O . SER B 1 322 ? 25.891 13.133 18.359 1 94.88 322 SER B O 1
ATOM 7636 N N . LYS B 1 323 ? 25.016 14.562 16.891 1 94.25 323 LYS B N 1
ATOM 7637 C CA . LYS B 1 323 ? 25.172 15.695 17.797 1 94.25 323 LYS B CA 1
ATOM 7638 C C . LYS B 1 323 ? 24.203 15.617 18.969 1 94.25 323 LYS B C 1
ATOM 7640 O O . LYS B 1 323 ? 23.141 15.008 18.844 1 94.25 323 LYS B O 1
ATOM 7645 N N . PRO B 1 324 ? 24.609 16.25 20.062 1 91.44 324 PRO B N 1
ATOM 7646 C CA . PRO B 1 324 ? 23.672 16.266 21.188 1 91.44 324 PRO B CA 1
ATOM 7647 C C . PRO B 1 324 ? 22.344 16.938 20.828 1 91.44 324 PRO B C 1
ATOM 7649 O O . PRO B 1 324 ? 22.312 17.859 20.016 1 91.44 324 PRO B O 1
ATOM 7652 N N . GLU B 1 325 ? 21.266 16.531 21.438 1 88.88 325 GLU B N 1
ATOM 7653 C CA . GLU B 1 325 ? 19.938 17.016 21.078 1 88.88 325 GLU B CA 1
ATOM 7654 C C . GLU B 1 325 ? 19.734 18.453 21.547 1 88.88 325 GLU B C 1
ATOM 7656 O O . GLU B 1 325 ? 18.766 19.109 21.156 1 88.88 325 GLU B O 1
ATOM 7661 N N . SER B 1 326 ? 20.625 18.922 22.328 1 84.56 326 SER B N 1
ATOM 7662 C CA . SER B 1 326 ? 20.609 20.328 22.703 1 84.56 326 SER B CA 1
ATOM 7663 C C . SER B 1 326 ? 20.953 21.219 21.531 1 84.56 326 SER B C 1
ATOM 7665 O O . SER B 1 326 ? 20.609 22.406 21.516 1 84.56 326 SER B O 1
ATOM 7667 N N . GLU B 1 327 ? 21.672 20.609 20.609 1 83.88 327 GLU B N 1
ATOM 7668 C CA . GLU B 1 327 ? 21.938 21.312 19.375 1 83.88 327 GLU B CA 1
ATOM 7669 C C . GLU B 1 327 ? 20.797 21.125 18.375 1 83.88 327 GLU B C 1
ATOM 7671 O O . GLU B 1 327 ? 20.734 20.094 17.703 1 83.88 327 GLU B O 1
ATOM 7676 N N . LEU B 1 328 ? 20.016 22.109 18.219 1 80.38 328 LEU B N 1
ATOM 7677 C CA . LEU B 1 328 ? 18.797 22.016 17.438 1 80.38 328 LEU B CA 1
ATOM 7678 C C . LEU B 1 328 ? 19.094 22.172 15.945 1 80.38 328 LEU B C 1
ATOM 7680 O O . LEU B 1 328 ? 18.875 23.234 15.367 1 80.38 328 LEU B O 1
ATOM 7684 N N . THR B 1 329 ? 19.469 21.016 15.344 1 84.25 329 THR B N 1
ATOM 7685 C CA . THR B 1 329 ? 19.625 21.016 13.891 1 84.25 329 THR B CA 1
ATOM 7686 C C . THR B 1 329 ? 18.266 20.969 13.195 1 84.25 329 THR B C 1
ATOM 7688 O O . THR B 1 329 ? 17.25 20.688 13.836 1 84.25 329 THR B O 1
ATOM 7691 N N . SER B 1 330 ? 18.281 21.312 11.945 1 82.44 330 SER B N 1
ATOM 7692 C CA . SER B 1 330 ? 17.031 21.234 11.18 1 82.44 330 SER B CA 1
ATOM 7693 C C . SER B 1 330 ? 16.484 19.812 11.148 1 82.44 330 SER B C 1
ATOM 7695 O O . SER B 1 330 ? 15.266 19.625 11.148 1 82.44 330 SER B O 1
ATOM 7697 N N . LEU B 1 331 ? 17.344 18.844 11.219 1 90.31 331 LEU B N 1
ATOM 7698 C CA . LEU B 1 331 ? 16.922 17.453 11.141 1 90.31 331 LEU B CA 1
ATOM 7699 C C . LEU B 1 331 ? 16.359 16.969 12.477 1 90.31 331 LEU B C 1
ATOM 7701 O O . LEU B 1 331 ? 15.469 16.125 12.508 1 90.31 331 LEU B O 1
ATOM 7705 N N . LEU B 1 332 ? 16.906 17.5 13.547 1 89.56 332 LEU B N 1
ATOM 7706 C CA . LEU B 1 332 ? 16.5 17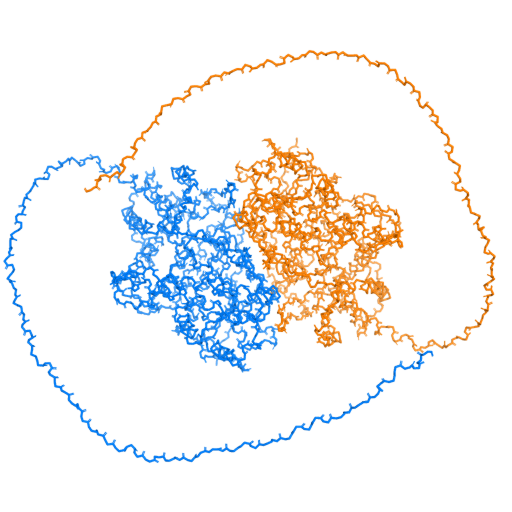.047 14.875 1 89.56 332 LEU B CA 1
ATOM 7707 C C . LEU B 1 332 ? 15.008 17.234 15.078 1 89.56 332 LEU B C 1
ATOM 7709 O O . LEU B 1 332 ? 14.352 16.406 15.703 1 89.56 332 LEU B O 1
ATOM 7713 N N . TYR B 1 333 ? 14.531 18.344 14.609 1 86.38 333 TYR B N 1
ATOM 7714 C CA . TYR B 1 333 ? 13.109 18.641 14.719 1 86.38 333 TYR B CA 1
ATOM 7715 C C . TYR B 1 333 ? 12.273 17.516 14.109 1 86.38 333 TYR B C 1
ATOM 7717 O O . TYR B 1 333 ? 11.297 17.062 14.711 1 86.38 333 TYR B O 1
ATOM 7725 N N . PHE B 1 334 ? 12.664 17.047 13.008 1 89.94 334 PHE B N 1
ATOM 7726 C CA . PHE B 1 334 ? 11.914 16 12.312 1 89.94 334 PHE B CA 1
ATOM 7727 C C . PHE B 1 334 ? 12.102 14.664 13.008 1 89.94 334 PHE B C 1
ATOM 7729 O O . PHE B 1 334 ? 11.18 13.836 13.023 1 89.94 334 PHE B O 1
ATOM 7736 N N . ILE B 1 335 ? 13.234 14.438 13.586 1 93.06 335 ILE B N 1
ATOM 7737 C CA . ILE B 1 335 ? 13.469 13.219 14.352 1 93.06 335 ILE B CA 1
ATOM 7738 C C . ILE B 1 335 ? 12.531 13.18 15.555 1 93.06 335 ILE B C 1
ATOM 7740 O O . ILE B 1 335 ? 11.875 12.172 15.805 1 93.06 335 ILE B O 1
ATOM 7744 N N . LEU B 1 336 ? 12.438 14.328 16.219 1 90.94 336 LEU B N 1
ATOM 7745 C CA . LEU B 1 336 ? 11.578 14.422 17.391 1 90.94 336 LEU B CA 1
ATOM 7746 C C . LEU B 1 336 ? 10.109 14.258 17 1 90.94 336 LEU B C 1
ATOM 7748 O O . LEU B 1 336 ? 9.359 13.555 17.688 1 90.94 336 LEU B O 1
ATOM 7752 N N . LEU B 1 337 ? 9.734 14.906 15.945 1 90.75 337 LEU B N 1
ATOM 7753 C CA . LEU B 1 337 ? 8.367 14.773 15.445 1 90.75 337 LEU B CA 1
ATOM 7754 C C . LEU B 1 337 ? 8.047 13.312 15.133 1 90.75 337 LEU B C 1
ATOM 7756 O O . LEU B 1 337 ? 6.941 12.844 15.414 1 90.75 337 LEU B O 1
ATOM 7760 N N . SER B 1 338 ? 9 12.609 14.586 1 91.31 338 SER B N 1
ATOM 7761 C CA . SER B 1 338 ? 8.789 11.211 14.227 1 91.31 338 SER B CA 1
ATOM 7762 C C . SER B 1 338 ? 8.633 10.336 15.469 1 91.31 338 SER B C 1
ATOM 7764 O O . SER B 1 338 ? 7.891 9.352 15.453 1 91.31 338 SER B O 1
ATOM 7766 N N . ARG B 1 339 ? 9.312 10.672 16.484 1 92.31 339 ARG B N 1
ATOM 7767 C CA . ARG B 1 339 ? 9.172 9.93 17.734 1 92.31 339 ARG B CA 1
ATOM 7768 C C . ARG B 1 339 ? 7.758 10.055 18.297 1 92.31 339 ARG B C 1
ATOM 7770 O O . ARG B 1 339 ? 7.18 9.062 18.75 1 92.31 339 ARG B O 1
ATOM 7777 N N . LEU B 1 340 ? 7.23 11.258 18.234 1 92.19 340 LEU B N 1
ATOM 7778 C CA . LEU B 1 340 ? 5.855 11.477 18.672 1 92.19 340 LEU B CA 1
ATOM 7779 C C . LEU B 1 340 ? 4.879 10.727 17.766 1 92.19 340 LEU B C 1
ATOM 7781 O O . LEU B 1 340 ? 3.91 10.133 18.25 1 92.19 340 LEU B O 1
ATOM 7785 N N . ARG B 1 341 ? 5.184 10.75 16.547 1 91.75 341 ARG B N 1
ATOM 7786 C CA . ARG B 1 341 ? 4.316 10.102 15.578 1 91.75 341 ARG B CA 1
ATOM 7787 C C . ARG B 1 341 ? 4.34 8.586 15.758 1 91.75 341 ARG B C 1
ATOM 7789 O O . ARG B 1 341 ? 3.332 7.91 15.531 1 91.75 341 ARG B O 1
ATOM 7796 N N . ASN B 1 342 ? 5.414 8.062 16.203 1 91.69 342 ASN B N 1
ATOM 7797 C CA . ASN B 1 342 ? 5.48 6.633 16.5 1 91.69 342 ASN B CA 1
ATOM 7798 C C . ASN B 1 342 ? 4.508 6.238 17.609 1 91.69 342 ASN B C 1
ATOM 7800 O O . ASN B 1 342 ? 3.906 5.164 17.547 1 91.69 342 ASN B O 1
ATOM 7804 N N . ILE B 1 343 ? 4.375 7.094 18.547 1 93.62 343 ILE B N 1
ATOM 7805 C CA . ILE B 1 343 ? 3.4 6.836 19.609 1 93.62 343 ILE B CA 1
ATOM 7806 C C . ILE B 1 343 ? 1.986 7.016 19.062 1 93.62 343 ILE B C 1
ATOM 7808 O O . ILE B 1 343 ? 1.088 6.234 19.375 1 93.62 343 ILE B O 1
ATOM 7812 N N . GLN B 1 344 ? 1.86 8.055 18.312 1 92.88 344 GLN B N 1
ATOM 7813 C CA . GLN B 1 344 ? 0.572 8.266 17.656 1 92.88 344 GLN B CA 1
ATOM 7814 C C . GLN B 1 344 ? 0.161 7.043 16.844 1 92.88 344 GLN B C 1
ATOM 7816 O O . GLN B 1 344 ? -1.021 6.703 16.781 1 92.88 344 GLN B O 1
ATOM 7821 N N . ALA B 1 345 ? 1.108 6.461 16.219 1 93.88 345 ALA B N 1
ATOM 7822 C CA . ALA B 1 345 ? 0.852 5.258 15.438 1 93.88 345 ALA B CA 1
ATOM 7823 C C . ALA B 1 345 ? 0.232 4.16 16.297 1 93.88 345 ALA B C 1
ATOM 7825 O O . ALA B 1 345 ? -0.673 3.451 15.852 1 93.88 345 ALA B O 1
ATOM 7826 N N . GLN B 1 346 ? 0.679 4.008 17.469 1 93.06 346 GLN B N 1
ATOM 7827 C CA . GLN B 1 346 ? 0.113 3.031 18.391 1 93.06 346 GLN B CA 1
ATOM 7828 C C . GLN B 1 346 ? -1.346 3.35 18.703 1 93.06 346 GLN B C 1
ATOM 7830 O O . GLN B 1 346 ? -2.172 2.445 18.828 1 93.06 346 GLN B O 1
ATOM 7835 N N . ILE B 1 347 ? -1.582 4.574 18.859 1 93.12 347 ILE B N 1
ATOM 7836 C CA . ILE B 1 347 ? -2.943 5.02 19.141 1 93.12 347 ILE B CA 1
ATOM 7837 C C . ILE B 1 347 ? -3.85 4.668 17.953 1 93.12 347 ILE B C 1
ATOM 7839 O O . ILE B 1 347 ? -4.945 4.137 18.141 1 93.12 347 ILE B O 1
ATOM 7843 N N . ILE B 1 348 ? -3.363 4.945 16.781 1 91.31 348 ILE B N 1
ATOM 7844 C CA . ILE B 1 348 ? -4.129 4.664 15.57 1 91.31 348 ILE B CA 1
ATOM 7845 C C . ILE B 1 348 ? -4.395 3.166 15.469 1 91.31 348 ILE B C 1
ATOM 7847 O O . ILE B 1 348 ? -5.492 2.748 15.094 1 91.31 348 ILE B O 1
ATOM 7851 N N . ASP B 1 349 ? -3.379 2.375 15.75 1 91.38 349 ASP B N 1
ATOM 7852 C CA . ASP B 1 349 ? -3.551 0.926 15.734 1 91.38 349 ASP B CA 1
ATOM 7853 C C . ASP B 1 349 ? -4.633 0.492 16.719 1 91.38 349 ASP B C 1
ATOM 7855 O O . ASP B 1 349 ? -5.461 -0.367 16.406 1 91.38 349 ASP B O 1
ATOM 7859 N N . MET B 1 350 ? -4.629 1.063 17.828 1 88.62 350 MET B N 1
ATOM 7860 C CA . MET B 1 350 ? -5.617 0.735 18.844 1 88.62 350 MET B CA 1
ATOM 7861 C C . MET B 1 350 ? -7.016 1.146 18.406 1 88.62 350 MET B C 1
ATOM 7863 O O . MET B 1 350 ? -7.984 0.42 18.641 1 88.62 350 MET B O 1
ATOM 7867 N N . MET B 1 351 ? -7.098 2.299 17.812 1 84.06 351 MET B N 1
ATOM 7868 C CA . MET B 1 351 ? -8.391 2.826 17.375 1 84.06 351 MET B CA 1
ATOM 7869 C C . MET B 1 351 ? -8.969 1.974 16.25 1 84.06 351 MET B C 1
ATOM 7871 O O . MET B 1 351 ? -10.188 1.869 16.109 1 84.06 351 MET B O 1
ATOM 7875 N N . ASN B 1 352 ? -8.102 1.398 15.516 1 86.38 352 ASN B N 1
ATOM 7876 C CA . ASN B 1 352 ? -8.547 0.594 14.383 1 86.38 352 ASN B CA 1
ATOM 7877 C C . ASN B 1 352 ? -8.688 -0.878 14.766 1 86.38 352 ASN B C 1
ATOM 7879 O O . ASN B 1 352 ? -9.141 -1.69 13.961 1 86.38 352 ASN B O 1
ATOM 7883 N N . ALA B 1 353 ? -8.344 -1.168 15.969 1 83.25 353 ALA B N 1
ATOM 7884 C CA . ALA B 1 353 ? -8.453 -2.553 16.422 1 83.25 353 ALA B CA 1
ATOM 7885 C C . ALA B 1 353 ? -9.914 -2.961 16.578 1 83.25 353 ALA B C 1
ATOM 7887 O O . ALA B 1 353 ? -10.805 -2.107 16.641 1 83.25 353 ALA B O 1
ATOM 7888 N N . THR B 1 354 ? -10.18 -4.23 16.578 1 78.19 354 THR B N 1
ATOM 7889 C CA . THR B 1 354 ? -11.539 -4.762 16.625 1 78.19 354 THR B CA 1
ATOM 7890 C C . THR B 1 354 ? -12.023 -4.887 18.062 1 78.19 354 THR B C 1
ATOM 7892 O O . THR B 1 354 ? -13.219 -5.07 18.312 1 78.19 354 THR B O 1
ATOM 7895 N N . SER B 1 355 ? -11.102 -4.766 18.906 1 79.06 355 SER B N 1
ATOM 7896 C CA . SER B 1 355 ? -11.477 -4.871 20.312 1 79.06 355 SER B CA 1
ATOM 7897 C C . SER B 1 355 ? -11.062 -3.625 21.094 1 79.06 355 SER B C 1
ATOM 7899 O O . SER B 1 355 ? -10.094 -2.955 20.734 1 79.06 355 SER B O 1
ATOM 7901 N N . GLN B 1 356 ? -11.938 -3.273 22.078 1 79.88 356 GLN B N 1
ATOM 7902 C CA . GLN B 1 356 ? -11.602 -2.131 22.922 1 79.88 356 GLN B CA 1
ATOM 7903 C C . GLN B 1 356 ? -10.438 -2.453 23.859 1 79.88 356 GLN B C 1
ATOM 7905 O O . GLN B 1 356 ? -10.469 -3.451 24.578 1 79.88 356 GLN B O 1
ATOM 7910 N N . PRO B 1 357 ? -9.5 -1.591 23.812 1 85.19 357 PRO B N 1
ATOM 7911 C CA . PRO B 1 357 ? -8.375 -1.828 24.719 1 85.19 357 PRO B CA 1
ATOM 7912 C C . PRO B 1 357 ? -8.711 -1.511 26.188 1 85.19 357 PRO B C 1
ATOM 7914 O O . PRO B 1 357 ? -9.586 -0.682 26.453 1 85.19 357 PRO B O 1
ATOM 7917 N N . PRO B 1 358 ? -8.023 -2.258 27.078 1 87.94 358 PRO B N 1
ATOM 7918 C CA . PRO B 1 358 ? -8.18 -1.865 28.484 1 87.94 358 PRO B CA 1
ATOM 7919 C C . PRO B 1 358 ? -7.742 -0.427 28.75 1 87.94 358 PRO B C 1
ATOM 7921 O O . PRO B 1 358 ? -6.805 0.063 28.109 1 87.94 358 PRO B O 1
ATOM 7924 N N . TYR B 1 359 ? -8.414 0.278 29.734 1 91.12 359 TYR B N 1
ATOM 7925 C CA . TYR B 1 359 ? -8.125 1.674 30.047 1 91.12 359 TYR B CA 1
ATOM 7926 C C . TYR B 1 359 ? -6.688 1.837 30.531 1 91.12 359 TYR B C 1
ATOM 7928 O O . TYR B 1 359 ? -6.078 2.891 30.344 1 91.12 359 TYR B O 1
ATOM 7936 N N . ALA B 1 360 ? -6.129 0.759 31.094 1 91.75 360 ALA B N 1
ATOM 7937 C CA . ALA B 1 360 ? -4.746 0.793 31.562 1 91.75 360 ALA B CA 1
ATOM 7938 C C . ALA B 1 360 ? -3.789 1.062 30.406 1 91.75 360 ALA B C 1
ATOM 7940 O O . ALA B 1 360 ? -2.762 1.722 30.578 1 91.75 360 ALA B O 1
ATOM 7941 N N . ASN B 1 361 ? -4.121 0.557 29.234 1 91.56 361 ASN B N 1
ATOM 7942 C CA . ASN B 1 361 ? -3.311 0.809 28.047 1 91.56 361 ASN B CA 1
ATOM 7943 C C . ASN B 1 361 ? -3.305 2.289 27.672 1 91.56 361 ASN B C 1
ATOM 7945 O O . ASN B 1 361 ? -2.295 2.809 27.188 1 91.56 361 ASN B O 1
ATOM 7949 N N . ILE B 1 362 ? -4.426 2.947 27.953 1 93.88 362 ILE B N 1
ATOM 7950 C CA . ILE B 1 362 ? -4.555 4.371 27.656 1 93.88 362 ILE B CA 1
ATOM 7951 C C . ILE B 1 362 ? -3.615 5.168 28.547 1 93.88 362 ILE B C 1
ATOM 7953 O O . ILE B 1 362 ? -2.902 6.059 28.078 1 93.88 362 ILE B O 1
ATOM 7957 N N . THR B 1 363 ? -3.588 4.777 29.734 1 92.94 363 THR B N 1
ATOM 7958 C CA . THR B 1 363 ? -2.75 5.477 30.703 1 92.94 363 THR B CA 1
ATOM 7959 C C . THR B 1 363 ? -1.271 5.266 30.391 1 92.94 363 THR B C 1
ATOM 7961 O O . THR B 1 363 ? -0.464 6.188 30.531 1 92.94 363 THR B O 1
ATOM 7964 N N . ASP B 1 364 ? -0.949 4.062 29.922 1 94.88 364 ASP B N 1
ATOM 7965 C CA . ASP B 1 364 ? 0.435 3.762 29.578 1 94.88 364 ASP B CA 1
ATOM 7966 C C . ASP B 1 364 ? 0.89 4.586 28.375 1 94.88 364 ASP B C 1
ATOM 7968 O O . ASP B 1 364 ? 1.993 5.141 28.375 1 94.88 364 ASP B O 1
ATOM 7972 N N . ILE B 1 365 ? 0.056 4.672 27.438 1 95.56 365 ILE B N 1
ATOM 7973 C CA . ILE B 1 365 ? 0.392 5.41 26.234 1 95.56 365 ILE B CA 1
ATOM 7974 C C . ILE B 1 365 ? 0.465 6.902 26.547 1 95.56 365 ILE B C 1
ATOM 7976 O O . ILE B 1 365 ? 1.332 7.609 26.016 1 95.56 365 ILE B O 1
ATOM 7980 N N . ASP B 1 366 ? -0.417 7.391 27.344 1 95.5 366 ASP B N 1
ATOM 7981 C CA . ASP B 1 366 ? -0.409 8.781 27.797 1 95.5 366 ASP B CA 1
ATOM 7982 C C . ASP B 1 366 ? 0.912 9.141 28.469 1 95.5 366 ASP B C 1
ATOM 7984 O O . ASP B 1 366 ? 1.513 10.172 28.172 1 95.5 366 ASP B O 1
ATOM 7988 N N . THR B 1 367 ? 1.318 8.258 29.312 1 94.69 367 THR B N 1
ATOM 7989 C CA . THR B 1 367 ? 2.566 8.477 30.047 1 94.69 367 THR B CA 1
ATOM 7990 C C . THR B 1 367 ? 3.748 8.523 29.078 1 94.69 367 THR B C 1
ATOM 7992 O O . THR B 1 367 ? 4.633 9.375 29.219 1 94.69 367 THR B O 1
ATOM 7995 N N . ALA B 1 368 ? 3.723 7.609 28.141 1 93.94 368 ALA B N 1
ATOM 7996 C CA . ALA B 1 368 ? 4.801 7.562 27.156 1 93.94 368 ALA B CA 1
ATOM 7997 C C . ALA B 1 368 ? 4.816 8.828 26.312 1 93.94 368 ALA B C 1
ATOM 7999 O O . ALA B 1 368 ? 5.887 9.367 26 1 93.94 368 ALA B O 1
ATOM 8000 N N . LEU B 1 369 ? 3.697 9.289 25.906 1 94.12 369 LEU B N 1
ATOM 8001 C CA . LEU B 1 369 ? 3.557 10.5 25.109 1 94.12 369 LEU B CA 1
ATOM 8002 C C . LEU B 1 369 ? 4.082 11.719 25.859 1 94.12 369 LEU B C 1
ATOM 8004 O O . LEU B 1 369 ? 4.84 12.516 25.297 1 94.12 369 LEU B O 1
ATOM 8008 N N . ARG B 1 370 ? 3.725 11.859 27.062 1 93.19 370 ARG B N 1
ATOM 8009 C CA . ARG B 1 370 ? 4.145 12.992 27.891 1 93.19 370 ARG B CA 1
ATOM 8010 C C . ARG B 1 370 ? 5.645 12.945 28.156 1 93.19 370 ARG B C 1
ATOM 8012 O O . ARG B 1 370 ? 6.305 13.984 28.203 1 93.19 370 ARG B O 1
ATOM 8019 N N . TYR B 1 371 ? 6.121 11.766 28.297 1 91.88 371 TYR B N 1
ATOM 8020 C CA . TYR B 1 371 ? 7.551 11.617 28.531 1 91.88 371 TYR B CA 1
ATOM 8021 C C . TYR B 1 371 ? 8.352 12.156 27.344 1 91.88 371 TYR B C 1
ATOM 8023 O O . TYR B 1 371 ? 9.312 12.906 27.531 1 91.88 371 TYR B O 1
ATOM 8031 N N . ILE B 1 372 ? 7.945 11.812 26.156 1 90.31 372 ILE B N 1
ATOM 8032 C CA . ILE B 1 372 ? 8.641 12.25 24.953 1 90.31 372 ILE B CA 1
ATOM 8033 C C . ILE B 1 372 ? 8.516 13.758 24.797 1 90.31 372 ILE B C 1
ATOM 8035 O O . ILE B 1 372 ? 9.492 14.445 24.5 1 90.31 372 ILE B O 1
ATOM 8039 N N . HIS B 1 373 ? 7.355 14.273 24.953 1 90.75 373 HIS B N 1
ATOM 8040 C CA . HIS B 1 373 ? 7.102 15.703 24.781 1 90.75 373 HIS B CA 1
ATOM 8041 C C . HIS B 1 373 ? 7.859 16.516 25.812 1 90.75 373 HIS B C 1
ATOM 8043 O O . HIS B 1 373 ? 8.477 17.531 25.484 1 90.75 373 HIS B O 1
ATOM 8049 N N . ASP B 1 374 ? 7.855 16.031 27.031 1 88.19 374 ASP B N 1
ATOM 8050 C CA . ASP B 1 374 ? 8.453 16.797 28.141 1 88.19 374 ASP B CA 1
ATOM 8051 C C . ASP B 1 374 ? 9.984 16.75 28.062 1 88.19 374 ASP B C 1
ATOM 8053 O O . ASP B 1 374 ? 10.656 17.656 28.547 1 88.19 374 ASP B O 1
ATOM 8057 N N . ASN B 1 375 ? 10.477 15.758 27.406 1 85.06 375 ASN B N 1
ATOM 8058 C CA . ASN B 1 375 ? 11.93 15.625 27.344 1 85.06 375 ASN B CA 1
ATOM 8059 C C . ASN B 1 375 ? 12.469 16.172 26.016 1 85.06 375 ASN B C 1
ATOM 8061 O O . ASN B 1 375 ? 13.68 16.125 25.781 1 85.06 375 ASN B O 1
ATOM 8065 N N . ALA B 1 376 ? 11.57 16.625 25.219 1 85.31 376 ALA B N 1
ATOM 8066 C CA . ALA B 1 376 ? 12.039 17.25 23.984 1 85.31 376 ALA B CA 1
ATOM 8067 C C . ALA B 1 376 ? 12.727 18.578 24.281 1 85.31 376 ALA B C 1
ATOM 8069 O O . ALA B 1 376 ? 12.281 19.344 25.141 1 85.31 376 ALA B O 1
ATOM 8070 N N . PRO B 1 377 ? 13.867 18.734 23.609 1 81.69 377 PRO B N 1
ATOM 8071 C CA . PRO B 1 377 ? 14.547 20 23.844 1 81.69 377 PRO B CA 1
ATOM 8072 C C . PRO B 1 377 ? 13.695 21.219 23.453 1 81.69 377 PRO B C 1
ATOM 8074 O O . PRO B 1 377 ? 12.953 21.156 22.469 1 81.69 377 PRO B O 1
ATOM 8077 N N . HIS B 1 378 ? 13.586 22.172 24.344 1 75.5 378 HIS B N 1
ATOM 8078 C CA . HIS B 1 378 ? 12.812 23.375 24.078 1 75.5 378 HIS B CA 1
ATOM 8079 C C . HIS B 1 378 ? 13.727 24.594 23.938 1 75.5 378 HIS B C 1
ATOM 8081 O O . HIS B 1 378 ? 14.766 24.672 24.594 1 75.5 378 HIS B O 1
ATOM 8087 N N . SER B 1 379 ? 13.328 25.297 22.922 1 67.56 379 SER B N 1
ATOM 8088 C CA . SER B 1 379 ? 14.039 26.562 22.812 1 67.56 379 SER B CA 1
ATOM 8089 C C . SER B 1 379 ? 13.648 27.516 23.938 1 67.56 379 SER B C 1
ATOM 8091 O O . SER B 1 379 ? 12.461 27.75 24.172 1 67.56 379 SER B O 1
ATOM 8093 N N . PRO B 1 380 ? 14.594 27.875 24.734 1 60.62 380 PRO B N 1
ATOM 8094 C CA . PRO B 1 380 ? 14.289 28.75 25.875 1 60.62 380 PRO B CA 1
ATOM 8095 C C . PRO B 1 380 ? 13.531 30 25.469 1 60.62 380 PRO B C 1
ATOM 8097 O O . PRO B 1 380 ? 12.836 30.609 26.297 1 60.62 380 PRO B O 1
ATOM 8100 N N . ASP B 1 381 ? 13.656 30.328 24.25 1 60.78 381 ASP B N 1
ATOM 8101 C CA . ASP B 1 381 ? 13.109 31.609 23.812 1 60.78 381 ASP B CA 1
ATOM 8102 C C . ASP B 1 381 ? 11.609 31.516 23.531 1 60.78 381 ASP B C 1
ATOM 8104 O O . ASP B 1 381 ? 10.945 32.531 23.281 1 60.78 381 ASP B O 1
ATOM 8108 N N . VAL B 1 382 ? 11.148 30.328 23.516 1 60.91 382 VAL B N 1
ATOM 8109 C CA . VAL B 1 382 ? 9.742 30.172 23.141 1 60.91 382 VAL B CA 1
ATOM 8110 C C . VAL B 1 382 ? 8.867 30.25 24.391 1 60.91 382 VAL B C 1
ATOM 8112 O O . VAL B 1 382 ? 8.781 29.281 25.156 1 60.91 382 VAL B O 1
ATOM 8115 N N . LYS B 1 383 ? 8.664 31.594 24.828 1 58.66 383 LYS B N 1
ATOM 8116 C CA . LYS B 1 383 ? 7.668 31.828 25.875 1 58.66 383 LYS B CA 1
ATOM 8117 C C . LYS B 1 383 ? 6.273 32 25.281 1 58.66 383 LYS B C 1
ATOM 8119 O O . LYS B 1 383 ? 6.113 32.625 24.234 1 58.66 383 LYS B O 1
ATOM 8124 N N . ASP B 1 384 ? 5.227 31.328 25.734 1 68.94 384 ASP B N 1
ATOM 8125 C CA . ASP B 1 384 ? 3.795 31.375 25.438 1 68.94 384 ASP B CA 1
ATOM 8126 C C . ASP B 1 384 ? 3.537 31.281 23.938 1 68.94 384 ASP B C 1
ATOM 8128 O O . ASP B 1 384 ? 3.148 32.281 23.312 1 68.94 384 ASP B O 1
ATOM 8132 N N . ILE B 1 385 ? 3.74 30.312 23.234 1 73.25 385 ILE B N 1
ATOM 8133 C CA . ILE B 1 385 ? 3.725 30.031 21.812 1 73.25 385 ILE B CA 1
ATOM 8134 C C . ILE B 1 385 ? 2.371 30.438 21.219 1 73.25 385 ILE B C 1
ATOM 8136 O O . ILE B 1 385 ? 2.281 30.797 20.047 1 73.25 385 ILE B O 1
ATOM 8140 N N . VAL B 1 386 ? 1.372 30.656 22.094 1 75.75 386 VAL B N 1
ATOM 8141 C CA . VAL B 1 386 ? 0.042 30.891 21.547 1 75.75 386 VAL B CA 1
ATOM 8142 C C . VAL B 1 386 ? -0.304 32.375 21.641 1 75.75 386 VAL B C 1
ATOM 8144 O O . VAL B 1 386 ? -1.332 32.812 21.109 1 75.75 386 VAL B O 1
ATOM 8147 N N . ASP B 1 387 ? 0.659 33.094 22.156 1 77.38 387 ASP B N 1
ATOM 8148 C CA . ASP B 1 387 ? 0.42 34.531 22.234 1 77.38 387 ASP B CA 1
ATOM 8149 C C . ASP B 1 387 ? 0.521 35.188 20.859 1 77.38 387 ASP B C 1
ATOM 8151 O O . ASP B 1 387 ? 1.604 35.25 20.281 1 77.38 387 ASP B O 1
ATOM 8155 N N . VAL B 1 388 ? -0.462 35.75 20.391 1 75.94 388 VAL B N 1
ATOM 8156 C CA . VAL B 1 388 ? -0.601 36.312 19.047 1 75.94 388 VAL B CA 1
ATOM 8157 C C . VAL B 1 388 ? 0.292 37.531 18.906 1 75.94 388 VAL B C 1
ATOM 8159 O O . VAL B 1 388 ? 0.735 37.875 17.797 1 75.94 388 VAL B O 1
ATOM 8162 N N . SER B 1 389 ? 0.625 38.125 20.031 1 74.38 389 SER B N 1
ATOM 8163 C CA . SER B 1 389 ? 1.395 39.375 20 1 74.38 389 SER B CA 1
ATOM 8164 C C . SER B 1 389 ? 2.877 39.094 19.781 1 74.38 389 SER B C 1
ATOM 8166 O O . SER B 1 389 ? 3.629 39.969 19.391 1 74.38 389 SER B O 1
ATOM 8168 N N . ILE B 1 390 ? 3.256 37.906 19.938 1 74.62 390 ILE B N 1
ATOM 8169 C CA . ILE B 1 390 ? 4.66 37.531 19.797 1 74.62 390 ILE B CA 1
ATOM 8170 C C . ILE B 1 390 ? 4.918 37 18.391 1 74.62 390 ILE B C 1
ATOM 8172 O O . ILE B 1 390 ? 4.246 36.062 17.953 1 74.62 390 ILE B O 1
ATOM 8176 N N . PRO B 1 391 ? 5.82 37.688 17.734 1 73.88 391 PRO B N 1
ATOM 8177 C CA . PRO B 1 391 ? 6.121 37.188 16.391 1 73.88 391 PRO B CA 1
ATOM 8178 C C . PRO B 1 391 ? 6.645 35.75 16.406 1 73.88 391 PRO B C 1
ATOM 8180 O O . PRO B 1 391 ? 7.379 35.375 17.328 1 73.88 391 PRO B O 1
ATOM 8183 N N . MET B 1 392 ? 6.32 35.031 15.406 1 76.44 392 MET B N 1
ATOM 8184 C CA . MET B 1 392 ? 6.73 33.625 15.305 1 76.44 392 MET B CA 1
ATOM 8185 C C . MET B 1 392 ? 8.094 33.5 14.625 1 76.44 392 MET B C 1
ATOM 8187 O O . MET B 1 392 ? 8.344 34.156 13.609 1 76.44 392 MET B O 1
ATOM 8191 N N . THR B 1 393 ? 9.008 32.844 15.227 1 77.12 393 THR B N 1
ATOM 8192 C CA . THR B 1 393 ? 10.305 32.469 14.648 1 77.12 393 THR B CA 1
ATOM 8193 C C . THR B 1 393 ? 10.281 31.047 14.102 1 77.12 393 THR B C 1
ATOM 8195 O O . THR B 1 393 ? 9.328 30.312 14.328 1 77.12 393 THR B O 1
ATOM 8198 N N . LEU B 1 394 ? 11.281 30.75 13.344 1 76.25 394 LEU B N 1
ATOM 8199 C CA . LEU B 1 394 ? 11.391 29.391 12.82 1 76.25 394 LEU B CA 1
ATOM 8200 C C . LEU B 1 394 ? 11.406 28.375 13.961 1 76.25 394 LEU B C 1
ATOM 8202 O O . LEU B 1 394 ? 10.805 27.297 13.852 1 76.25 394 LEU B O 1
ATOM 8206 N N . GLN B 1 395 ? 12.055 28.75 14.992 1 77.88 395 GLN B N 1
ATOM 8207 C CA . GLN B 1 395 ? 12.156 27.844 16.141 1 77.88 395 GLN B CA 1
ATOM 8208 C C . GLN B 1 395 ? 10.805 27.688 16.828 1 77.88 395 GLN B C 1
ATOM 8210 O O . GLN B 1 395 ? 10.453 26.578 17.266 1 77.88 395 GLN B O 1
ATOM 8215 N N . SER B 1 396 ? 10.125 28.797 16.938 1 79.38 396 SER B N 1
ATOM 8216 C CA . SER B 1 396 ? 8.812 28.734 17.562 1 79.38 396 SER B CA 1
ATOM 8217 C C . SER B 1 396 ? 7.832 27.938 16.703 1 79.38 396 SER B C 1
ATOM 8219 O O . SER B 1 396 ? 6.953 27.25 17.219 1 79.38 396 SER B O 1
ATOM 8221 N N . MET B 1 397 ? 8.031 28.078 15.43 1 79.06 397 MET B N 1
ATOM 8222 C CA . MET B 1 397 ? 7.18 27.328 14.516 1 79.06 397 MET B CA 1
ATOM 8223 C C . MET B 1 397 ? 7.422 25.828 14.664 1 79.06 397 MET B C 1
ATOM 8225 O O . MET B 1 397 ? 6.48 25.031 14.656 1 79.06 397 MET B O 1
ATOM 8229 N N . ARG B 1 398 ? 8.633 25.453 14.758 1 80.88 398 ARG B N 1
ATOM 8230 C CA . ARG B 1 398 ? 9 24.047 14.945 1 80.88 398 ARG B CA 1
ATOM 8231 C C . ARG B 1 398 ? 8.453 23.516 16.266 1 80.88 398 ARG B C 1
ATOM 8233 O O . ARG B 1 398 ? 7.941 22.391 16.312 1 80.88 398 ARG B O 1
ATOM 8240 N N . GLN B 1 399 ? 8.547 24.328 17.219 1 83.75 399 GLN B N 1
ATOM 8241 C CA . GLN B 1 399 ? 8.008 23.938 18.516 1 83.75 399 GLN B CA 1
ATOM 8242 C C . GLN B 1 399 ? 6.488 23.797 18.469 1 83.75 399 GLN B C 1
ATOM 8244 O O . GLN B 1 399 ? 5.918 22.891 19.094 1 83.75 399 GLN B O 1
ATOM 8249 N N . CYS B 1 400 ? 5.914 24.703 17.766 1 83.31 400 CYS B N 1
ATOM 8250 C CA . CYS B 1 400 ? 4.469 24.656 17.594 1 83.31 400 CYS B CA 1
ATOM 8251 C C . CYS B 1 400 ? 4.047 23.344 16.938 1 83.31 400 CYS B C 1
ATOM 8253 O O . CYS B 1 400 ? 3.055 22.734 17.344 1 83.31 400 CYS B O 1
ATOM 8255 N N . GLN B 1 401 ? 4.793 22.938 15.992 1 84.62 401 GLN B N 1
ATOM 8256 C CA . GLN B 1 401 ? 4.469 21.703 15.289 1 84.62 401 GLN B CA 1
ATOM 8257 C C . GLN B 1 401 ? 4.602 20.5 16.219 1 84.62 401 GLN B C 1
ATOM 8259 O O . GLN B 1 401 ? 3.799 19.562 16.156 1 84.62 401 GLN B O 1
ATOM 8264 N N . ILE B 1 402 ? 5.594 20.469 17 1 88.12 402 ILE B N 1
ATOM 8265 C CA . ILE B 1 402 ? 5.805 19.391 17.969 1 88.12 402 ILE B CA 1
ATOM 8266 C C . ILE B 1 402 ? 4.664 19.375 18.984 1 88.12 402 ILE B C 1
ATOM 8268 O O . ILE B 1 402 ? 4.117 18.312 19.297 1 88.12 402 ILE B O 1
ATOM 8272 N N . ASP B 1 403 ? 4.32 20.547 19.438 1 89.75 403 ASP B N 1
ATOM 8273 C CA . ASP B 1 403 ? 3.234 20.656 20.406 1 89.75 403 ASP B CA 1
ATOM 8274 C C . ASP B 1 403 ? 1.909 20.203 19.797 1 89.75 403 ASP B C 1
ATOM 8276 O O . ASP B 1 403 ? 1.127 19.516 20.453 1 89.75 403 ASP B O 1
ATOM 8280 N N . LEU B 1 404 ? 1.733 20.641 18.625 1 90.12 404 LEU B N 1
ATOM 8281 C CA . LEU B 1 404 ? 0.488 20.25 17.969 1 90.12 404 LEU B CA 1
ATOM 8282 C C . LEU B 1 404 ? 0.411 18.75 17.766 1 90.12 404 LEU B C 1
ATOM 8284 O O . LEU B 1 404 ? -0.656 18.156 17.938 1 90.12 404 LEU B O 1
ATOM 8288 N N . ALA B 1 405 ? 1.503 18.172 17.375 1 91.56 405 ALA B N 1
ATOM 8289 C CA . ALA B 1 405 ? 1.53 16.719 17.219 1 91.56 405 ALA B CA 1
ATOM 8290 C C . ALA B 1 405 ? 1.221 16.016 18.547 1 91.56 405 ALA B C 1
ATOM 8292 O O . ALA B 1 405 ? 0.49 15.023 18.578 1 91.56 405 ALA B O 1
ATOM 8293 N N . PHE B 1 406 ? 1.799 16.516 19.547 1 94 406 PHE B N 1
ATOM 8294 C CA . PHE B 1 406 ? 1.559 15.984 20.891 1 94 406 PHE B CA 1
ATOM 8295 C C . PHE B 1 406 ? 0.092 16.125 21.281 1 94 406 PHE B C 1
ATOM 8297 O O . PHE B 1 406 ? -0.537 15.172 21.734 1 94 406 PHE B O 1
ATOM 8304 N N . LEU B 1 407 ? -0.429 17.297 21.125 1 94.81 407 LEU B N 1
ATOM 8305 C CA . LEU B 1 407 ? -1.81 17.578 21.5 1 94.81 407 LEU B CA 1
ATOM 8306 C C . LEU B 1 407 ? -2.779 16.734 20.688 1 94.81 407 LEU B C 1
ATOM 8308 O O . LEU B 1 407 ? -3.756 16.203 21.219 1 94.81 407 LEU B O 1
ATOM 8312 N N . LYS B 1 408 ? -2.518 16.641 19.438 1 94.06 408 LYS B N 1
ATOM 8313 C CA . LYS B 1 408 ? -3.354 15.797 18.594 1 94.06 408 LYS B CA 1
ATOM 8314 C C . LYS B 1 408 ? -3.377 14.352 19.094 1 94.06 408 LYS B C 1
ATOM 8316 O O . LYS B 1 408 ? -4.434 13.727 19.141 1 94.06 408 LYS B O 1
ATOM 8321 N N . ALA B 1 409 ? -2.25 13.828 19.406 1 95.06 409 ALA B N 1
ATOM 8322 C CA . ALA B 1 409 ? -2.156 12.461 19.938 1 95.06 409 ALA B CA 1
ATOM 8323 C C . ALA B 1 409 ? -2.957 12.312 21.219 1 95.06 409 ALA B C 1
ATOM 8325 O O . ALA B 1 409 ? -3.629 11.297 21.422 1 95.06 409 ALA B O 1
ATOM 8326 N N . GLU B 1 410 ? -2.873 13.32 22.062 1 96.38 410 GLU B N 1
ATOM 8327 C CA . GLU B 1 410 ? -3.629 13.305 23.312 1 96.38 410 GLU B CA 1
ATOM 8328 C C . GLU B 1 410 ? -5.133 13.273 23.047 1 96.38 410 GLU B C 1
ATOM 8330 O O . GLU B 1 410 ? -5.867 12.516 23.672 1 96.38 410 GLU B O 1
ATOM 8335 N N . VAL B 1 411 ? -5.531 14.094 22.141 1 95.75 411 VAL B N 1
ATOM 8336 C CA . VAL B 1 411 ? -6.953 14.148 21.828 1 95.75 411 VAL B CA 1
ATOM 8337 C C . VAL B 1 411 ? -7.418 12.797 21.281 1 95.75 411 VAL B C 1
ATOM 8339 O O . VAL B 1 411 ? -8.445 12.273 21.703 1 95.75 411 VAL B O 1
ATOM 8342 N N . MET B 1 412 ? -6.695 12.242 20.391 1 92.94 412 MET B N 1
ATOM 8343 C CA . MET B 1 412 ? -7.043 10.961 19.781 1 92.94 412 MET B CA 1
ATOM 8344 C C . MET B 1 412 ? -7.09 9.859 20.844 1 92.94 412 MET B C 1
ATOM 8346 O O . MET B 1 412 ? -7.977 9.008 20.812 1 92.94 412 MET B O 1
ATOM 8350 N N . LEU B 1 413 ? -6.141 9.875 21.719 1 94.81 413 LEU B N 1
ATOM 8351 C CA . LEU B 1 413 ? -5.996 8.852 22.75 1 94.81 413 LEU B CA 1
ATOM 8352 C C . LEU B 1 413 ? -7.184 8.867 23.703 1 94.81 413 LEU B C 1
ATOM 8354 O O . LEU B 1 413 ? -7.691 7.812 24.094 1 94.81 413 LEU B O 1
ATOM 8358 N N . HIS B 1 414 ? -7.676 10.008 24.078 1 94.38 414 HIS B N 1
ATOM 8359 C CA . HIS B 1 414 ? -8.617 10.141 25.188 1 94.38 414 HIS B CA 1
ATOM 8360 C C . HIS B 1 414 ? -10.039 10.359 24.688 1 94.38 414 HIS B C 1
ATOM 8362 O O . HIS B 1 414 ? -11 10.211 25.438 1 94.38 414 HIS B O 1
ATOM 8368 N N . ARG B 1 415 ? -10.242 10.641 23.531 1 92.5 415 ARG B N 1
ATOM 8369 C CA . ARG B 1 415 ? -11.531 11 22.938 1 92.5 415 ARG B CA 1
ATOM 8370 C C . ARG B 1 415 ? -12.555 9.891 23.156 1 92.5 415 ARG B C 1
ATOM 8372 O O . ARG B 1 415 ? -13.727 10.172 23.422 1 92.5 415 ARG B O 1
ATOM 8379 N N . PRO B 1 416 ? -12.195 8.617 22.984 1 89.12 416 PRO B N 1
ATOM 8380 C CA . PRO B 1 416 ? -13.195 7.562 23.141 1 89.12 416 PRO B CA 1
ATOM 8381 C C . PRO B 1 416 ? -13.875 7.605 24.516 1 89.12 416 PRO B C 1
ATOM 8383 O O . PRO B 1 416 ? -14.992 7.113 24.672 1 89.12 416 PRO B O 1
ATOM 8386 N N . TYR B 1 417 ? -13.312 8.266 25.484 1 91.5 417 TYR B N 1
ATOM 8387 C CA . TYR B 1 417 ? -13.828 8.258 26.844 1 91.5 417 TYR B CA 1
ATOM 8388 C C . TYR B 1 417 ? -14.445 9.602 27.203 1 91.5 417 TYR B C 1
ATOM 8390 O O . TYR B 1 417 ? -14.805 9.836 28.359 1 91.5 417 TYR B O 1
ATOM 8398 N N . LEU B 1 418 ? -14.539 10.461 26.25 1 92.06 418 LEU B N 1
ATOM 8399 C CA . LEU B 1 418 ? -15.023 11.82 26.469 1 92.06 418 LEU B CA 1
ATOM 8400 C C . LEU B 1 418 ? -16.422 11.805 27.078 1 92.06 418 LEU B C 1
ATOM 8402 O O . LEU B 1 418 ? -16.656 12.461 28.094 1 92.06 418 LEU B O 1
ATOM 8406 N N . LYS B 1 419 ? -17.297 11.055 26.5 1 88.19 419 LYS B N 1
ATOM 8407 C CA . LYS B 1 419 ? -18.672 11.008 26.984 1 88.19 419 LYS B CA 1
ATOM 8408 C C . LYS B 1 419 ? -18.766 10.266 28.312 1 88.19 419 LYS B C 1
ATOM 8410 O O . LYS B 1 419 ? -19.531 10.664 29.203 1 88.19 419 LYS B O 1
ATOM 8415 N N . LEU B 1 420 ? -18.016 9.203 28.406 1 89.56 420 LEU B N 1
ATOM 8416 C CA . LEU B 1 420 ? -18.016 8.414 29.641 1 89.56 420 LEU B CA 1
ATOM 8417 C C . LEU B 1 420 ? -17.5 9.234 30.812 1 89.56 420 LEU B C 1
ATOM 8419 O O . LEU B 1 420 ? -17.922 9.047 31.953 1 89.56 420 LEU B O 1
ATOM 8423 N N . GLY B 1 421 ? -16.609 10.078 30.516 1 92.12 421 GLY B N 1
ATOM 8424 C CA . GLY B 1 421 ? -15.992 10.898 31.547 1 92.12 421 GLY B CA 1
ATOM 8425 C C . GLY B 1 421 ? -16.938 11.938 32.125 1 92.12 421 GLY B C 1
ATOM 8426 O O . GLY B 1 421 ? -16.656 12.531 33.156 1 92.12 421 GLY B O 1
ATOM 8427 N N . ARG B 1 422 ? -18.078 12.117 31.5 1 89.75 422 ARG B N 1
ATOM 8428 C CA . ARG B 1 422 ? -19.078 13.039 32 1 89.75 422 ARG B CA 1
ATOM 8429 C C . ARG B 1 422 ? -19.844 12.422 33.188 1 89.75 422 ARG B C 1
ATOM 8431 O O . ARG B 1 422 ? -20.297 13.133 34.094 1 89.75 422 ARG B O 1
ATOM 8438 N N . VAL B 1 423 ? -19.953 11.039 33.156 1 88.62 423 VAL B N 1
ATOM 8439 C CA . VAL B 1 423 ? -20.859 10.398 34.125 1 88.62 423 VAL B CA 1
ATOM 8440 C C . VAL B 1 423 ? -20.062 9.477 35.031 1 88.62 423 VAL B C 1
ATOM 8442 O O . VAL B 1 423 ? -20.531 9.102 36.125 1 88.62 423 VAL B O 1
ATOM 8445 N N . ASP B 1 424 ? -18.922 9.078 34.625 1 90.56 424 ASP B N 1
ATOM 8446 C CA . ASP B 1 424 ? -18.094 8.133 35.375 1 90.56 424 ASP B CA 1
ATOM 8447 C C . ASP B 1 424 ? -16.766 8.773 35.75 1 90.56 424 ASP B C 1
ATOM 8449 O O . ASP B 1 424 ? -15.938 9.07 34.906 1 90.56 424 ASP B O 1
ATOM 8453 N N . LYS B 1 425 ? -16.531 8.852 37.031 1 89.94 425 LYS B N 1
ATOM 8454 C CA . LYS B 1 425 ? -15.336 9.484 37.594 1 89.94 425 LYS B CA 1
ATOM 8455 C C . LYS B 1 425 ? -14.07 8.734 37.156 1 89.94 425 LYS B C 1
ATOM 8457 O O . LYS B 1 425 ? -12.992 9.328 37.062 1 89.94 425 LYS B O 1
ATOM 8462 N N . HIS B 1 426 ? -14.234 7.523 36.875 1 91.12 426 HIS B N 1
ATOM 8463 C CA . HIS B 1 426 ? -13.109 6.695 36.438 1 91.12 426 HIS B CA 1
ATOM 8464 C C . HIS B 1 426 ? -12.477 7.234 35.156 1 91.12 426 HIS B C 1
ATOM 8466 O O . HIS B 1 426 ? -11.273 7.078 34.938 1 91.12 426 HIS B O 1
ATOM 8472 N N . TYR B 1 427 ? -13.266 7.934 34.375 1 93.38 427 TYR B N 1
ATOM 8473 C CA . TYR B 1 427 ? -12.797 8.383 33.062 1 93.38 427 TYR B CA 1
ATOM 8474 C C . TYR B 1 427 ? -12.711 9.906 33.031 1 93.38 427 TYR B C 1
ATOM 8476 O O . TYR B 1 427 ? -12.531 10.484 31.938 1 93.38 427 TYR B O 1
ATOM 8484 N N . GLU B 1 428 ? -12.797 10.547 34.156 1 92.44 428 GLU B N 1
ATOM 8485 C CA . GLU B 1 428 ? -12.797 12.008 34.219 1 92.44 428 GLU B CA 1
ATOM 8486 C C . GLU B 1 428 ? -11.469 12.578 33.719 1 92.44 428 GLU B C 1
ATOM 8488 O O . GLU B 1 428 ? -11.438 13.648 33.094 1 92.44 428 GLU B O 1
ATOM 8493 N N . TYR B 1 429 ? -10.453 11.867 34.031 1 93.38 429 TYR B N 1
ATOM 8494 C CA . TYR B 1 429 ? -9.141 12.312 33.594 1 93.38 429 TYR B CA 1
ATOM 8495 C C . TYR B 1 429 ? -9.086 12.422 32.062 1 93.38 429 TYR B C 1
ATOM 8497 O O . TYR B 1 429 ? -8.609 13.43 31.531 1 93.38 429 TYR B O 1
ATOM 8505 N N . SER B 1 430 ? -9.508 11.398 31.391 1 94.56 430 SER B N 1
ATOM 8506 C CA . SER B 1 430 ? -9.492 11.383 29.922 1 94.56 430 SER B CA 1
ATOM 8507 C C . SER B 1 430 ? -10.336 12.508 29.344 1 94.56 430 SER B C 1
ATOM 8509 O O . SER B 1 430 ? -9.953 13.125 28.344 1 94.56 430 SER B O 1
ATOM 8511 N N . ARG B 1 431 ? -11.461 12.75 29.922 1 94.69 431 ARG B N 1
ATOM 8512 C CA . ARG B 1 431 ? -12.297 13.852 29.453 1 94.69 431 ARG B CA 1
ATOM 8513 C C . ARG B 1 431 ? -11.578 15.188 29.594 1 94.69 431 ARG B C 1
ATOM 8515 O O . ARG B 1 431 ? -11.562 15.992 28.656 1 94.69 431 ARG B O 1
ATOM 8522 N N . ARG B 1 432 ? -11.039 15.375 30.734 1 94.94 432 ARG B N 1
ATOM 8523 C CA . ARG B 1 432 ? -10.359 16.625 31.031 1 94.94 432 ARG B CA 1
ATOM 8524 C C . ARG B 1 432 ? -9.203 16.859 30.062 1 94.94 432 ARG B C 1
ATOM 8526 O O . ARG B 1 432 ? -9.078 17.938 29.484 1 94.94 432 ARG B O 1
ATOM 8533 N N . VAL B 1 433 ? -8.383 15.867 29.906 1 95.94 433 VAL B N 1
ATOM 8534 C CA . VAL B 1 433 ? -7.219 15.977 29.031 1 95.94 433 VAL B CA 1
ATOM 8535 C C . VAL B 1 433 ? -7.672 16.234 27.594 1 95.94 433 VAL B C 1
ATOM 8537 O O . VAL B 1 433 ? -7.09 17.062 26.891 1 95.94 433 VAL B O 1
ATOM 8540 N N . CYS B 1 434 ? -8.672 15.523 27.172 1 96.06 434 CYS B N 1
ATOM 8541 C CA . CYS B 1 434 ? -9.188 15.648 25.812 1 96.06 434 CYS B CA 1
ATOM 8542 C C . CYS B 1 434 ? -9.68 17.062 25.547 1 96.06 434 CYS B C 1
ATOM 8544 O O . CYS B 1 434 ? -9.352 17.656 24.516 1 96.06 434 CYS B O 1
ATOM 8546 N N . LEU B 1 435 ? -10.414 17.641 26.469 1 96.81 435 LEU B N 1
ATOM 8547 C CA . LEU B 1 435 ? -10.977 18.984 26.328 1 96.81 435 LEU B CA 1
ATOM 8548 C C . LEU B 1 435 ? -9.875 20.031 26.375 1 96.81 435 LEU B C 1
ATOM 8550 O O . LEU B 1 435 ? -9.828 20.938 25.531 1 96.81 435 LEU B O 1
ATOM 8554 N N . ASN B 1 436 ? -9.023 19.906 27.344 1 96.44 436 ASN B N 1
ATOM 8555 C CA . ASN B 1 436 ? -7.945 20.875 27.484 1 96.44 436 ASN B CA 1
ATOM 8556 C C . ASN B 1 436 ? -7.02 20.875 26.281 1 96.44 436 ASN B C 1
ATOM 8558 O O . ASN B 1 436 ? -6.562 21.922 25.828 1 96.44 436 ASN B O 1
ATOM 8562 N N . ALA B 1 437 ? -6.727 19.688 25.812 1 96.88 437 ALA B N 1
ATOM 8563 C CA . ALA B 1 437 ? -5.895 19.578 24.609 1 96.88 437 ALA B CA 1
ATOM 8564 C C . ALA B 1 437 ? -6.574 20.219 23.422 1 96.88 437 ALA B C 1
ATOM 8566 O O . ALA B 1 437 ? -5.93 20.922 22.625 1 96.88 437 ALA B O 1
ATOM 8567 N N . SER B 1 438 ? -7.859 20.016 23.266 1 97.19 438 SER B N 1
ATOM 8568 C CA . SER B 1 438 ? -8.617 20.594 22.156 1 97.19 438 SER B CA 1
ATOM 8569 C C . SER B 1 438 ? -8.633 22.125 22.234 1 97.19 438 SER B C 1
ATOM 8571 O O . SER B 1 438 ? -8.477 22.812 21.234 1 97.19 438 SER B O 1
ATOM 8573 N N . MET B 1 439 ? -8.789 22.641 23.438 1 96.19 439 MET B N 1
ATOM 8574 C CA . MET B 1 439 ? -8.781 24.078 23.656 1 96.19 439 MET B CA 1
ATOM 8575 C C . MET B 1 439 ? -7.438 24.688 23.281 1 96.19 439 MET B C 1
ATOM 8577 O O . MET B 1 439 ? -7.387 25.719 22.625 1 96.19 439 MET B O 1
ATOM 8581 N N . ARG B 1 440 ? -6.441 24.016 23.688 1 94.38 440 ARG B N 1
ATOM 8582 C CA . ARG B 1 440 ? -5.098 24.5 23.375 1 94.38 440 ARG B CA 1
ATOM 8583 C C . ARG B 1 440 ? -4.836 24.469 21.875 1 94.38 440 ARG B C 1
ATOM 8585 O O . ARG B 1 440 ? -4.203 25.375 21.344 1 94.38 440 ARG B O 1
ATOM 8592 N N . MET B 1 441 ? -5.25 23.453 21.203 1 95.12 441 MET B N 1
ATOM 8593 C CA . MET B 1 441 ? -5.086 23.344 19.75 1 95.12 441 MET B CA 1
ATOM 8594 C C . MET B 1 441 ? -5.781 24.484 19.031 1 95.12 441 MET B C 1
ATOM 8596 O O . MET B 1 441 ? -5.238 25.047 18.078 1 95.12 441 MET B O 1
ATOM 8600 N N . LEU B 1 442 ? -6.965 24.859 19.5 1 94.75 442 LEU B N 1
ATOM 8601 C CA . LEU B 1 442 ? -7.684 25.953 18.875 1 94.75 442 LEU B CA 1
ATOM 8602 C C . LEU B 1 442 ? -6.984 27.281 19.125 1 94.75 442 LEU B C 1
ATOM 8604 O O . LEU B 1 442 ? -7.043 28.188 18.297 1 94.75 442 LEU B O 1
ATOM 8608 N N . SER B 1 443 ? -6.332 27.375 20.266 1 91.69 443 SER B N 1
ATOM 8609 C CA . SER B 1 443 ? -5.52 28.562 20.516 1 91.69 443 SER B CA 1
ATOM 8610 C C . SER B 1 443 ? -4.363 28.656 19.531 1 91.69 443 SER B C 1
ATOM 8612 O O . SER B 1 443 ? -4.008 29.75 19.078 1 91.69 443 SER B O 1
ATOM 8614 N N . PHE B 1 444 ? -3.816 27.516 19.25 1 89 444 PHE B N 1
ATOM 8615 C CA . PHE B 1 444 ? -2.77 27.484 18.234 1 89 444 PHE B CA 1
ATOM 8616 C C . PHE B 1 444 ? -3.314 27.906 16.875 1 89 444 PHE B C 1
ATOM 8618 O O . PHE B 1 444 ? -2.639 28.609 16.125 1 89 444 PHE B O 1
ATOM 8625 N N . GLN B 1 445 ? -4.449 27.453 16.578 1 89.56 445 GLN B N 1
ATOM 8626 C CA . GLN B 1 445 ? -5.078 27.812 15.312 1 89.56 445 GLN B CA 1
ATOM 8627 C C . GLN B 1 445 ? -5.223 29.328 15.188 1 89.56 445 GLN B C 1
ATOM 8629 O O . GLN B 1 445 ? -4.938 29.906 14.141 1 89.56 445 GLN B O 1
ATOM 8634 N N . CYS B 1 446 ? -5.645 29.906 16.234 1 87.5 446 CYS B N 1
ATOM 8635 C CA . CYS B 1 446 ? -5.812 31.359 16.266 1 87.5 446 CYS B CA 1
ATOM 8636 C C . CYS B 1 446 ? -4.477 32.062 16.062 1 87.5 446 CYS B C 1
ATOM 8638 O O . CYS B 1 446 ? -4.387 33.062 15.328 1 87.5 446 CYS B O 1
ATOM 8640 N N . LYS B 1 447 ? -3.557 31.547 16.766 1 84.56 447 LYS B N 1
ATOM 8641 C CA . LYS B 1 447 ? -2.221 32.125 16.641 1 84.56 447 LYS B CA 1
ATOM 8642 C C . LYS B 1 447 ? -1.702 32.031 15.211 1 84.56 447 LYS B C 1
ATOM 8644 O O . LYS B 1 447 ? -1.163 33 14.664 1 84.56 447 LYS B O 1
ATOM 8649 N N . MET B 1 448 ? -1.832 30.891 14.633 1 82.5 448 MET B N 1
ATOM 8650 C CA . MET B 1 448 ? -1.35 30.672 13.273 1 82.5 448 MET B CA 1
ATOM 8651 C C . MET B 1 448 ? -2.07 31.562 12.281 1 82.5 448 MET B C 1
ATOM 8653 O O . MET B 1 448 ? -1.456 32.094 11.344 1 82.5 448 MET B O 1
ATOM 8657 N N . HIS B 1 449 ? -3.312 31.719 12.484 1 81.75 449 HIS B N 1
ATOM 8658 C CA . HIS B 1 449 ? -4.082 32.594 11.602 1 81.75 449 HIS B CA 1
ATOM 8659 C C . HIS B 1 449 ? -3.604 34.031 11.711 1 81.75 449 HIS B C 1
ATOM 8661 O O . HIS B 1 449 ? -3.564 34.75 10.703 1 81.75 449 HIS B O 1
ATOM 8667 N N . ALA B 1 450 ? -3.307 34.406 12.836 1 78.81 450 ALA B N 1
ATOM 8668 C CA . ALA B 1 450 ? -2.832 35.781 13.055 1 78.81 450 ALA B CA 1
ATOM 8669 C C . ALA B 1 450 ? -1.484 36 12.375 1 78.81 450 ALA B C 1
ATOM 8671 O O . ALA B 1 450 ? -1.228 37.062 11.836 1 78.81 450 ALA B O 1
ATOM 8672 N N . VAL B 1 451 ? -0.715 35 12.375 1 74.62 451 VAL B N 1
ATOM 8673 C CA . VAL B 1 451 ? 0.623 35.094 11.805 1 74.62 451 VAL B CA 1
ATOM 8674 C C . VAL B 1 451 ? 0.528 35.156 10.281 1 74.62 451 VAL B C 1
ATOM 8676 O O . VAL B 1 451 ? 1.346 35.781 9.625 1 74.62 451 VAL B O 1
ATOM 8679 N N . TYR B 1 452 ? -0.453 34.531 9.727 1 74.56 452 TYR B N 1
ATOM 8680 C CA . TYR B 1 452 ? -0.569 34.406 8.281 1 74.56 452 TYR B CA 1
ATOM 8681 C C . TYR B 1 452 ? -1.228 35.656 7.684 1 74.56 452 TYR B C 1
ATOM 8683 O O . TYR B 1 452 ? -1.194 35.844 6.465 1 74.56 452 TYR B O 1
ATOM 8691 N N . GLN B 1 453 ? -1.752 36.5 8.516 1 71.62 453 GLN B N 1
ATOM 8692 C CA . GLN B 1 453 ? -2.4 37.719 7.992 1 71.62 453 GLN B CA 1
ATOM 8693 C C . GLN B 1 453 ? -1.37 38.719 7.496 1 71.62 453 GLN B C 1
ATOM 8695 O O . GLN B 1 453 ? -0.323 38.906 8.117 1 71.62 453 GLN B O 1
ATOM 8700 N N . PRO B 1 454 ? -1.557 39.094 6.215 1 62.34 454 PRO B N 1
ATOM 8701 C CA . PRO B 1 454 ? -0.604 39.969 5.531 1 62.34 454 PRO B CA 1
ATOM 8702 C C . PRO B 1 454 ? -0.219 41.188 6.371 1 62.34 454 PRO B C 1
ATOM 8704 O O . PRO B 1 454 ? 0.865 41.75 6.188 1 62.34 454 PRO B O 1
ATOM 8707 N N . GLU B 1 455 ? -1.108 41.594 7.082 1 57.47 455 GLU B N 1
ATOM 8708 C CA . GLU B 1 455 ? -0.866 42.875 7.754 1 57.47 455 GLU B CA 1
ATOM 8709 C C . GLU B 1 455 ? 0.281 42.75 8.75 1 57.47 455 GLU B C 1
ATOM 8711 O O . GLU B 1 455 ? 0.798 43.75 9.227 1 57.47 455 GLU B O 1
ATOM 8716 N N . ASP B 1 456 ? 0.614 41.531 8.953 1 55.12 456 ASP B N 1
ATOM 8717 C CA . ASP B 1 456 ? 1.666 41.438 9.961 1 55.12 456 ASP B CA 1
ATOM 8718 C C . ASP B 1 456 ? 3.045 41.625 9.336 1 55.12 456 ASP B C 1
ATOM 8720 O O . ASP B 1 456 ? 3.496 40.781 8.547 1 55.12 456 ASP B O 1
ATOM 8724 N N . LYS B 1 457 ? 3.467 42.844 9.109 1 52.84 457 LYS B N 1
ATOM 8725 C CA . LYS B 1 457 ? 4.672 43.375 8.477 1 52.84 457 LYS B CA 1
ATOM 8726 C C . LYS B 1 457 ? 5.926 42.719 9.031 1 52.84 457 LYS B C 1
ATOM 8728 O O . LYS B 1 457 ? 7.031 42.938 8.539 1 52.84 457 LYS B O 1
ATOM 8733 N N . MET B 1 458 ? 5.723 41.906 10.016 1 48.5 458 MET B N 1
ATOM 8734 C CA . MET B 1 458 ? 6.922 41.438 10.703 1 48.5 458 MET B CA 1
ATOM 8735 C C . MET B 1 458 ? 7.602 40.312 9.914 1 48.5 458 MET B C 1
ATOM 8737 O O . MET B 1 458 ? 8.773 40 10.141 1 48.5 458 MET B O 1
ATOM 8741 N N . PHE B 1 459 ? 6.84 39.75 8.953 1 58.34 459 PHE B N 1
ATOM 8742 C CA . PHE B 1 459 ? 7.465 38.562 8.336 1 58.34 459 PHE B CA 1
ATOM 8743 C C . PHE B 1 459 ? 7.578 38.75 6.824 1 58.34 459 PHE B C 1
ATOM 8745 O O . PHE B 1 459 ? 6.711 39.375 6.203 1 58.34 459 PHE B O 1
ATOM 8752 N N . SER B 1 460 ? 8.844 38.438 6.395 1 65 460 SER B N 1
ATOM 8753 C CA . SER B 1 460 ? 9.016 38.438 4.945 1 65 460 SER B CA 1
ATOM 8754 C C . SER B 1 460 ? 8.039 37.5 4.266 1 65 460 SER B C 1
ATOM 8756 O O . SER B 1 460 ? 7.566 36.531 4.875 1 65 460 SER B O 1
ATOM 8758 N N . SER B 1 461 ? 7.648 37.844 3.197 1 63.62 461 SER B N 1
ATOM 8759 C CA . SER B 1 461 ? 6.727 37.062 2.402 1 63.62 461 SER B CA 1
ATOM 8760 C C . SER B 1 461 ? 7.227 35.625 2.264 1 63.62 461 SER B C 1
ATOM 8762 O O . SER B 1 461 ? 6.434 34.688 2.291 1 63.62 461 SER B O 1
ATOM 8764 N N . GLY B 1 462 ? 8.484 35.469 2.197 1 66.38 462 GLY B N 1
ATOM 8765 C CA . GLY B 1 462 ? 9.07 34.125 2.104 1 66.38 462 GLY B CA 1
ATOM 8766 C C . GLY B 1 462 ? 8.875 33.312 3.355 1 66.38 462 GLY B C 1
ATOM 8767 O O . GLY B 1 462 ? 8.539 32.125 3.273 1 66.38 462 GLY B O 1
ATOM 8768 N N . TRP B 1 463 ? 8.992 33.969 4.332 1 69.44 463 TRP B N 1
ATOM 8769 C CA . TRP B 1 463 ? 8.812 33.312 5.613 1 69.44 463 TRP B CA 1
ATOM 8770 C C . TRP B 1 463 ? 7.355 32.875 5.797 1 69.44 463 TRP B C 1
ATOM 8772 O O . TRP B 1 463 ? 7.082 31.781 6.293 1 69.44 463 TRP B O 1
ATOM 8782 N N . ARG B 1 464 ? 6.531 33.688 5.406 1 69.44 464 ARG B N 1
ATOM 8783 C CA . ARG B 1 464 ? 5.109 33.406 5.547 1 69.44 464 ARG B CA 1
ATOM 8784 C C . ARG B 1 464 ? 4.715 32.188 4.719 1 69.44 464 ARG B C 1
ATOM 8786 O O . ARG B 1 464 ? 3.977 31.312 5.191 1 69.44 464 ARG B O 1
ATOM 8793 N N . VAL B 1 465 ? 5.297 32.188 3.609 1 70.75 465 VAL B N 1
ATOM 8794 C CA . VAL B 1 465 ? 4.98 31.094 2.719 1 70.75 465 VAL B CA 1
ATOM 8795 C C . VAL B 1 465 ? 5.559 29.797 3.279 1 70.75 465 VAL B C 1
ATOM 8797 O O . VAL B 1 465 ? 4.914 28.75 3.229 1 70.75 465 VAL B O 1
ATOM 8800 N N . SER B 1 466 ? 6.633 29.875 3.812 1 73.31 466 SER B N 1
ATOM 8801 C CA . SER B 1 466 ? 7.242 28.703 4.434 1 73.31 466 SER B CA 1
ATOM 8802 C C . SER B 1 466 ? 6.41 28.203 5.613 1 73.31 466 SER B C 1
ATOM 8804 O O . SER B 1 466 ? 6.16 27.016 5.738 1 73.31 466 SER B O 1
ATOM 8806 N N . ALA B 1 467 ? 6.023 29.156 6.344 1 67.5 467 ALA B N 1
ATOM 8807 C CA . ALA B 1 467 ? 5.195 28.844 7.504 1 67.5 467 ALA B CA 1
ATOM 8808 C C . ALA B 1 467 ? 3.857 28.25 7.078 1 67.5 467 ALA B C 1
ATOM 8810 O O . ALA B 1 467 ? 3.402 27.25 7.645 1 67.5 467 ALA B O 1
ATOM 8811 N N . MET B 1 468 ? 3.332 28.859 6.113 1 66.44 468 MET B N 1
ATOM 8812 C CA . MET B 1 468 ? 2.045 28.391 5.605 1 66.44 468 MET B CA 1
ATOM 8813 C C . MET B 1 468 ? 2.17 27 5.02 1 66.44 468 MET B C 1
ATOM 8815 O O . MET B 1 468 ? 1.326 26.141 5.27 1 66.44 468 MET B O 1
ATOM 8819 N N . SER B 1 469 ? 3.201 26.859 4.328 1 68.31 469 SER B N 1
ATOM 8820 C CA . SER B 1 469 ? 3.414 25.578 3.678 1 68.31 469 SER B CA 1
ATOM 8821 C C . SER B 1 469 ? 3.623 24.453 4.703 1 68.31 469 SER B C 1
ATOM 8823 O O . SER B 1 469 ? 3.328 23.297 4.43 1 68.31 469 SER B O 1
ATOM 8825 N N . SER B 1 470 ? 4.062 24.812 5.801 1 67.5 470 SER B N 1
ATOM 8826 C CA . SER B 1 470 ? 4.324 23.828 6.844 1 67.5 470 SER B CA 1
ATOM 8827 C C . SER B 1 470 ? 3.107 23.641 7.742 1 67.5 470 SER B C 1
ATOM 8829 O O . SER B 1 470 ? 2.861 22.547 8.242 1 67.5 470 SER B O 1
ATOM 8831 N N . LEU B 1 471 ? 2.387 24.781 7.898 1 63 471 LEU B N 1
ATOM 8832 C CA . LEU B 1 471 ? 1.366 24.75 8.938 1 63 471 LEU B CA 1
ATOM 8833 C C . LEU B 1 471 ? -0.027 24.625 8.328 1 63 471 LEU B C 1
ATOM 8835 O O . LEU B 1 471 ? -0.986 24.297 9.031 1 63 471 LEU B O 1
ATOM 8839 N N . LEU B 1 472 ? -0.107 24.922 7.059 1 59.66 472 LEU B N 1
ATOM 8840 C CA . LEU B 1 472 ? -1.434 24.844 6.457 1 59.66 472 LEU B CA 1
ATOM 8841 C C . LEU B 1 472 ? -1.555 23.609 5.566 1 59.66 472 LEU B C 1
ATOM 8843 O O . LEU B 1 472 ? -2.279 23.625 4.57 1 59.66 472 LEU B O 1
ATOM 8847 N N . THR B 1 473 ? -0.908 22.656 5.961 1 74 473 THR B N 1
ATOM 8848 C CA . THR B 1 473 ? -1.075 21.375 5.289 1 74 473 THR B CA 1
ATOM 8849 C C . THR B 1 473 ? -2.402 20.719 5.676 1 74 473 THR B C 1
ATOM 8851 O O . THR B 1 473 ? -2.965 21.031 6.73 1 74 473 THR B O 1
ATOM 8854 N N . PRO B 1 474 ? -2.949 19.938 4.801 1 76.31 474 PRO B N 1
ATOM 8855 C CA . PRO B 1 474 ? -4.176 19.219 5.145 1 76.31 474 PRO B CA 1
ATOM 8856 C C . PRO B 1 474 ? -4.066 18.469 6.469 1 76.31 474 PRO B C 1
ATOM 8858 O O . PRO B 1 474 ? -5.062 18.312 7.18 1 76.31 474 PRO B O 1
ATOM 8861 N N . VAL B 1 475 ? -2.914 18.125 6.785 1 78.06 475 VAL B N 1
ATOM 8862 C CA . VAL B 1 475 ? -2.689 17.359 8.008 1 78.06 475 VAL B CA 1
ATOM 8863 C C . VAL B 1 475 ? -2.951 18.25 9.227 1 78.06 475 VAL B C 1
ATOM 8865 O O . VAL B 1 475 ? -3.662 17.844 10.148 1 78.06 475 VAL B O 1
ATOM 8868 N N . VAL B 1 476 ? -2.443 19.438 9.219 1 78.56 476 VAL B N 1
ATOM 8869 C CA . VAL B 1 476 ? -2.596 20.344 10.352 1 78.56 476 VAL B CA 1
ATOM 8870 C C . VAL B 1 476 ? -4.035 20.859 10.414 1 78.56 476 VAL B C 1
ATOM 8872 O O . VAL B 1 476 ? -4.605 20.984 11.492 1 78.56 476 VAL B O 1
ATOM 8875 N N . VAL B 1 477 ? -4.562 21.078 9.305 1 83.75 477 VAL B N 1
ATOM 8876 C CA . VAL B 1 477 ? -5.953 21.531 9.25 1 83.75 477 VAL B CA 1
ATOM 8877 C C . VAL B 1 477 ? -6.859 20.484 9.875 1 83.75 477 VAL B C 1
ATOM 8879 O O . VAL B 1 477 ? -7.789 20.812 10.617 1 83.75 477 VAL B O 1
ATOM 8882 N N . GLN B 1 478 ? -6.59 19.328 9.625 1 86.31 478 GLN B N 1
ATOM 8883 C CA . GLN B 1 478 ? -7.398 18.25 10.164 1 86.31 478 GLN B CA 1
ATOM 8884 C C . GLN B 1 478 ? -7.27 18.156 11.68 1 86.31 478 GLN B C 1
ATOM 8886 O O . GLN B 1 478 ? -8.203 17.75 12.367 1 86.31 478 GLN B O 1
ATOM 8891 N N . ASP B 1 479 ? -6.109 18.516 12.141 1 88.38 479 ASP B N 1
ATOM 8892 C CA . ASP B 1 479 ? -5.938 18.562 13.586 1 88.38 479 ASP B CA 1
ATOM 8893 C C . ASP B 1 479 ? -6.941 19.516 14.234 1 88.38 479 ASP B C 1
ATOM 8895 O O . ASP B 1 479 ? -7.562 19.188 15.242 1 88.38 479 ASP B O 1
ATOM 8899 N N . PHE B 1 480 ? -7.055 20.609 13.617 1 92.38 480 PHE B N 1
ATOM 8900 C CA . PHE B 1 480 ? -7.957 21.609 14.156 1 92.38 480 PHE B CA 1
ATOM 8901 C C . PHE B 1 480 ? -9.414 21.203 13.969 1 92.38 480 PHE B C 1
ATOM 8903 O O . PHE B 1 480 ? -10.266 21.516 14.805 1 92.38 480 PHE B O 1
ATOM 8910 N N . LEU B 1 481 ? -9.656 20.531 12.875 1 91.12 481 LEU B N 1
ATOM 8911 C CA . LEU B 1 481 ? -10.992 19.984 12.68 1 91.12 481 LEU B CA 1
ATOM 8912 C C . LEU B 1 481 ? -11.375 19.031 13.812 1 91.12 481 LEU B C 1
ATOM 8914 O O . LEU B 1 481 ? -12.484 19.109 14.344 1 91.12 481 LEU B O 1
ATOM 8918 N N . LEU B 1 482 ? -10.484 18.219 14.117 1 92.44 482 LEU B N 1
ATOM 8919 C CA . LEU B 1 482 ? -10.719 17.25 15.188 1 92.44 482 LEU B CA 1
ATOM 8920 C C . LEU B 1 482 ? -10.961 17.969 16.516 1 92.44 482 LEU B C 1
ATOM 8922 O O . LEU B 1 482 ? -11.898 17.641 17.234 1 92.44 482 LEU B O 1
ATOM 8926 N N . ALA B 1 483 ? -10.102 18.922 16.828 1 95.88 483 ALA B N 1
ATOM 8927 C CA . ALA B 1 483 ? -10.242 19.672 18.062 1 95.88 483 ALA B CA 1
ATOM 8928 C C . ALA B 1 483 ? -11.602 20.359 18.141 1 95.88 483 ALA B C 1
ATOM 8930 O O . ALA B 1 483 ? -12.266 20.344 19.172 1 95.88 483 ALA B O 1
ATOM 8931 N N . THR B 1 484 ? -11.961 20.969 17.078 1 95.94 484 THR B N 1
ATOM 8932 C CA . THR B 1 484 ? -13.242 21.656 17.016 1 95.94 484 THR B CA 1
ATOM 8933 C C . THR B 1 484 ? -14.398 20.688 17.219 1 95.94 484 THR B C 1
ATOM 8935 O O . THR B 1 484 ? -15.336 20.969 17.969 1 95.94 484 THR B O 1
ATOM 8938 N N . THR B 1 485 ? -14.336 19.578 16.578 1 93.69 485 THR B N 1
ATOM 8939 C CA . THR B 1 485 ? -15.406 18.594 16.641 1 93.69 485 THR B CA 1
ATOM 8940 C C . THR B 1 485 ? -15.555 18.047 18.047 1 93.69 485 THR B C 1
ATOM 8942 O O . THR B 1 485 ? -16.672 17.766 18.5 1 93.69 485 THR B O 1
ATOM 8945 N N . VAL B 1 486 ? -14.492 17.844 18.719 1 94.5 486 VAL B N 1
ATOM 8946 C CA . VAL B 1 486 ? -14.516 17.359 20.094 1 94.5 486 VAL B CA 1
ATOM 8947 C C . VAL B 1 486 ? -15.266 18.359 20.984 1 94.5 486 VAL B C 1
ATOM 8949 O O . VAL B 1 486 ? -16.109 17.953 21.797 1 94.5 486 VAL B O 1
ATOM 8952 N N . LEU B 1 487 ? -14.984 19.609 20.812 1 95.81 487 LEU B N 1
ATOM 8953 C CA . LEU B 1 487 ? -15.633 20.641 21.625 1 95.81 487 LEU B CA 1
ATOM 8954 C C . LEU B 1 487 ? -17.109 20.781 21.266 1 95.81 487 LEU B C 1
ATOM 8956 O O . LEU B 1 487 ? -17.938 21.047 22.125 1 95.81 487 LEU B O 1
ATOM 8960 N N . VAL B 1 488 ? -17.391 20.609 20.016 1 93.56 488 VAL B N 1
ATOM 8961 C CA . VAL B 1 488 ? -18.766 20.688 19.547 1 93.56 488 VAL B CA 1
ATOM 8962 C C . VAL B 1 488 ? -19.578 19.562 20.188 1 93.56 488 VAL B C 1
ATOM 8964 O O . VAL B 1 488 ? -20.703 19.797 20.656 1 93.56 488 VAL B O 1
ATOM 8967 N N . ILE B 1 489 ? -19.031 18.406 20.219 1 90.44 489 ILE B N 1
ATOM 8968 C CA . ILE B 1 489 ? -19.766 17.266 20.766 1 90.44 489 ILE B CA 1
ATOM 8969 C C . ILE B 1 489 ? -19.953 17.438 22.266 1 90.44 489 ILE B C 1
ATOM 8971 O O . ILE B 1 489 ? -21 17.062 22.812 1 90.44 489 ILE B O 1
ATOM 8975 N N . ASP B 1 490 ? -18.938 17.875 22.891 1 92.56 490 ASP B N 1
ATOM 8976 C CA . ASP B 1 490 ? -19.062 18.094 24.328 1 92.56 490 ASP B CA 1
ATOM 8977 C C . ASP B 1 490 ? -20.125 19.141 24.641 1 92.56 490 ASP B C 1
ATOM 8979 O O . ASP B 1 490 ? -20.906 18.969 25.578 1 92.56 490 ASP B O 1
ATOM 8983 N N . LEU B 1 491 ? -20.109 20.203 23.891 1 92.44 491 LEU B N 1
ATOM 8984 C CA . LEU B 1 491 ? -21.094 21.266 24.078 1 92.44 491 LEU B CA 1
ATOM 8985 C C . LEU B 1 491 ? -22.5 20.766 23.781 1 92.44 491 LEU B C 1
ATOM 8987 O O . LEU B 1 491 ? -23.453 21.109 24.484 1 92.44 491 LEU B O 1
ATOM 8991 N N . ASP B 1 492 ? -22.609 19.984 22.797 1 89.62 492 ASP B N 1
ATOM 8992 C CA . ASP B 1 492 ? -23.891 19.406 22.438 1 89.62 492 ASP B CA 1
ATOM 8993 C C . ASP B 1 492 ? -24.422 18.516 23.562 1 89.62 492 ASP B C 1
ATOM 8995 O O . ASP B 1 492 ? -25.609 18.562 23.906 1 89.62 492 ASP B O 1
ATOM 8999 N N . GLU B 1 493 ? -23.547 17.703 24.109 1 87.94 493 GLU B N 1
ATOM 9000 C CA . GLU B 1 493 ? -23.922 16.828 25.219 1 87.94 493 GLU B CA 1
ATOM 9001 C C . GLU B 1 493 ? -24.281 17.641 26.469 1 87.94 493 GLU B C 1
ATOM 9003 O O . GLU B 1 493 ? -25.172 17.234 27.234 1 87.94 493 GLU B O 1
ATOM 9008 N N . ASP B 1 494 ? -23.578 18.672 26.656 1 89.19 494 ASP B N 1
ATOM 9009 C CA . ASP B 1 494 ? -23.828 19.531 27.812 1 89.19 494 ASP B CA 1
ATOM 9010 C C . ASP B 1 494 ? -25.188 20.234 27.688 1 89.19 494 ASP B C 1
ATOM 9012 O O . ASP B 1 494 ? -25.828 20.516 28.703 1 89.19 494 ASP B O 1
ATOM 9016 N N . SER B 1 495 ? -25.562 20.531 26.547 1 85.56 495 SER B N 1
ATOM 9017 C CA . SER B 1 495 ? -26.844 21.172 26.297 1 85.56 495 SER B CA 1
ATOM 9018 C C . SER B 1 495 ? -28 20.203 26.578 1 85.56 495 SER B C 1
ATOM 9020 O O . SER B 1 495 ? -29.078 20.609 27.016 1 85.56 495 SER B O 1
ATOM 9022 N N . THR B 1 496 ? -27.766 18.938 26.328 1 83.69 496 THR B N 1
ATOM 9023 C CA . THR B 1 496 ? -28.797 17.938 26.547 1 83.69 496 THR B CA 1
ATOM 9024 C C . THR B 1 496 ? -28.797 17.453 28 1 83.69 496 THR B C 1
ATOM 9026 O O . THR B 1 496 ? -29.859 17.234 28.594 1 83.69 496 THR B O 1
ATOM 9029 N N . SER B 1 497 ? -27.547 17.266 28.484 1 85.75 497 SER B N 1
ATOM 9030 C CA . SER B 1 497 ? -27.375 16.812 29.859 1 85.75 497 SER B CA 1
ATOM 9031 C C . SER B 1 497 ? -26.312 17.641 30.578 1 85.75 497 SER B C 1
ATOM 9033 O O . SER B 1 497 ? -25.156 17.219 30.688 1 85.75 497 SER B O 1
ATOM 9035 N N . PRO B 1 498 ? -26.734 18.797 31.109 1 86.75 498 PRO B N 1
ATOM 9036 C CA . PRO B 1 498 ? -25.766 19.703 31.734 1 86.75 498 PRO B CA 1
ATOM 9037 C C . PRO B 1 498 ? -25.094 19.094 32.938 1 86.75 498 PRO B C 1
ATOM 9039 O O . PRO B 1 498 ? -25.734 18.375 33.719 1 86.75 498 PRO B O 1
ATOM 9042 N N . LEU B 1 499 ? -23.812 19.234 33.031 1 81.75 499 LEU B N 1
ATOM 9043 C CA . LEU B 1 499 ? -23.062 18.797 34.188 1 81.75 499 LEU B CA 1
ATOM 9044 C C . LEU B 1 499 ? -23.156 19.812 35.312 1 81.75 499 LEU B C 1
ATOM 9046 O O . LEU B 1 499 ? -23.219 21.016 35.062 1 81.75 499 LEU B O 1
ATOM 9050 N N . PRO B 1 500 ? -23.312 19.266 36.562 1 73.44 500 PRO B N 1
ATOM 9051 C CA . PRO B 1 500 ? -23.375 20.203 37.688 1 73.44 500 PRO B CA 1
ATOM 9052 C C . PRO B 1 500 ? -22.109 21.031 37.844 1 73.44 500 PRO B C 1
ATOM 9054 O O . PRO B 1 500 ? -21.016 20.562 37.5 1 73.44 500 PRO B O 1
ATOM 9057 N N . ASP B 1 501 ? -22.203 22.328 37.969 1 60.41 501 ASP B N 1
ATOM 9058 C CA . ASP B 1 501 ? -21.094 23.266 38.125 1 60.41 501 ASP B CA 1
ATOM 9059 C C . ASP B 1 501 ? -20.156 22.812 39.25 1 60.41 501 ASP B C 1
ATOM 9061 O O . ASP B 1 501 ? -20.562 22.672 40.406 1 60.41 501 ASP B O 1
ATOM 9065 N N . SER B 1 502 ? -19.5 21.766 39.156 1 56.5 502 SER B N 1
ATOM 9066 C CA . SER B 1 502 ? -18.625 21.391 40.25 1 56.5 502 SER B CA 1
ATOM 9067 C C . SER B 1 502 ? -17.453 22.344 40.375 1 56.5 502 SER B C 1
ATOM 9069 O O . SER B 1 502 ? -16.828 22.719 39.375 1 56.5 502 SER B O 1
ATOM 9071 N N . PRO B 1 503 ? -17.281 22.969 41.562 1 50.91 503 PRO B N 1
ATOM 9072 C CA . PRO B 1 503 ? -16.078 23.766 41.781 1 50.91 503 PRO B CA 1
ATOM 9073 C C . PRO B 1 503 ? -14.797 23.016 41.438 1 50.91 503 PRO B C 1
ATOM 9075 O O . PRO B 1 503 ? -14.609 21.875 41.875 1 50.91 503 PRO B O 1
ATOM 9078 N N . SER B 1 504 ? -14.391 23.031 40.312 1 51.47 504 SER B N 1
ATOM 9079 C CA . SER B 1 504 ? -13.211 22.297 39.875 1 51.47 504 SER B CA 1
ATOM 9080 C C . SER B 1 504 ? -12.039 22.484 40.812 1 51.47 504 SER B C 1
ATOM 9082 O O . SER B 1 504 ? -11.727 23.609 41.219 1 51.47 504 SER B O 1
ATOM 9084 N N . GLU B 1 505 ? -11.758 21.625 41.719 1 50.59 505 GLU B N 1
ATOM 9085 C CA . GLU B 1 505 ? -10.539 21.656 42.531 1 50.59 505 GLU B CA 1
ATOM 9086 C C . GLU B 1 505 ? -9.336 22.047 41.656 1 50.59 505 GLU B C 1
ATOM 9088 O O . GLU B 1 505 ? -9.211 21.609 40.531 1 50.59 505 GLU B O 1
ATOM 9093 N N . PRO B 1 506 ? -8.672 23.109 42.094 1 47.69 506 PRO B N 1
ATOM 9094 C CA . PRO B 1 506 ? -7.461 23.516 41.375 1 47.69 506 PRO B CA 1
ATOM 9095 C C . PRO B 1 506 ? -6.551 22.328 41.062 1 47.69 506 PRO B C 1
ATOM 9097 O O . PRO B 1 506 ? -6.266 21.516 41.938 1 47.69 506 PRO B O 1
ATOM 9100 N N . ALA B 1 507 ? -6.66 21.766 39.969 1 47.88 507 ALA B N 1
ATOM 9101 C CA . ALA B 1 507 ? -5.773 20.672 39.625 1 47.88 507 ALA B CA 1
ATOM 9102 C C . ALA B 1 507 ? -4.309 21.062 39.781 1 47.88 507 ALA B C 1
ATOM 9104 O O . ALA B 1 507 ? -3.896 22.141 39.344 1 47.88 507 ALA B O 1
ATOM 9105 N N . THR B 1 508 ? -3.607 20.578 40.75 1 45.28 508 THR B N 1
ATOM 9106 C CA . THR B 1 508 ? -2.209 20.734 41.125 1 45.28 508 THR B CA 1
ATOM 9107 C C . THR B 1 508 ? -1.293 20.5 39.938 1 45.28 508 THR B C 1
ATOM 9109 O O . THR B 1 508 ? -0.069 20.594 40.062 1 45.28 508 THR B O 1
ATOM 9112 N N . GLY B 1 509 ? -1.682 19.938 38.75 1 47.47 509 GLY B N 1
ATOM 9113 C CA . GLY B 1 509 ? -0.608 19.484 37.875 1 47.47 509 GLY B CA 1
ATOM 9114 C C . GLY B 1 509 ? 0.011 20.594 37.062 1 47.47 509 GLY B C 1
ATOM 9115 O O . GLY B 1 509 ? -0.593 21.656 36.875 1 47.47 509 GLY B O 1
ATOM 9116 N N . VAL B 1 510 ? 1.282 20.609 36.906 1 51.12 510 VAL B N 1
ATOM 9117 C CA . VAL B 1 510 ? 2.184 21.531 36.219 1 51.12 510 VAL B CA 1
ATOM 9118 C C . VAL B 1 510 ? 1.795 21.625 34.75 1 51.12 510 VAL B C 1
ATOM 9120 O O . VAL B 1 510 ? 1.889 22.688 34.125 1 51.12 510 VAL B O 1
ATOM 9123 N N . SER B 1 511 ? 1.161 20.531 34.25 1 63.88 511 SER B N 1
ATOM 9124 C CA . SER B 1 511 ? 0.916 20.531 32.781 1 63.88 511 SER B CA 1
ATOM 9125 C C . SER B 1 511 ? -0.411 21.203 32.469 1 63.88 511 SER B C 1
ATOM 9127 O O . SER B 1 511 ? -1.374 21.109 33.219 1 63.88 511 SER B O 1
ATOM 9129 N N . GLN B 1 512 ? -0.396 22.156 31.547 1 68.06 512 GLN B N 1
ATOM 9130 C CA . GLN B 1 512 ? -1.574 22.844 31.047 1 68.06 512 GLN B CA 1
ATOM 9131 C C . GLN B 1 512 ? -2.729 21.875 30.812 1 68.06 512 GLN B C 1
ATOM 9133 O O . GLN B 1 512 ? -3.896 22.266 30.891 1 68.06 512 GLN B O 1
ATOM 9138 N N . LEU B 1 513 ? -2.434 20.641 30.672 1 76.81 513 LEU B N 1
ATOM 9139 C CA . LEU B 1 513 ? -3.463 19.641 30.422 1 76.81 513 LEU B CA 1
ATOM 9140 C C . LEU B 1 513 ? -4.098 19.156 31.719 1 76.81 513 LEU B C 1
ATOM 9142 O O . LEU B 1 513 ? -5.164 18.547 31.703 1 76.81 513 LEU B O 1
ATOM 9146 N N . ASP B 1 514 ? -3.453 19.609 32.812 1 78.44 514 ASP B N 1
ATOM 9147 C CA . ASP B 1 514 ? -3.936 19.125 34.094 1 78.44 514 ASP B CA 1
ATOM 9148 C C . ASP B 1 514 ? -4.781 20.172 34.812 1 78.44 514 ASP B C 1
ATOM 9150 O O . ASP B 1 514 ? -5.172 20 35.969 1 78.44 514 ASP B O 1
ATOM 9154 N N . LYS B 1 515 ? -5.055 21.234 34.031 1 82.25 515 LYS B N 1
ATOM 9155 C CA . LYS B 1 515 ? -5.988 22.234 34.531 1 82.25 515 LYS B CA 1
ATOM 9156 C C . LYS B 1 515 ? -7.41 21.672 34.562 1 82.25 515 LYS B C 1
ATOM 9158 O O . LYS B 1 515 ? -7.699 20.641 33.969 1 82.25 515 LYS B O 1
ATOM 9163 N N . PRO B 1 516 ? -8.18 22.312 35.375 1 87.25 516 PRO B N 1
ATOM 9164 C CA . PRO B 1 516 ? -9.578 21.891 35.344 1 87.25 516 PRO B CA 1
ATOM 9165 C C . PRO B 1 516 ? -10.203 21.984 33.969 1 87.25 516 PRO B C 1
ATOM 9167 O O . PRO B 1 516 ? -9.734 22.766 33.125 1 87.25 516 PRO B O 1
ATOM 9170 N N . PRO B 1 517 ? -11.18 21.188 33.719 1 89.94 517 PRO B N 1
ATOM 9171 C CA . PRO B 1 517 ? -11.812 21.234 32.406 1 89.94 517 PRO B CA 1
ATOM 9172 C C . PRO B 1 517 ? -12.383 22.609 32.094 1 89.94 517 PRO B C 1
ATOM 9174 O O . PRO B 1 517 ? -12.82 23.328 32.969 1 89.94 517 PRO B O 1
ATOM 9177 N N . PRO B 1 518 ? -12.312 22.984 30.859 1 93.12 518 PRO B N 1
ATOM 9178 C CA . PRO B 1 518 ? -12.859 24.281 30.469 1 93.12 518 PRO B CA 1
ATOM 9179 C C . PRO B 1 518 ? -14.352 24.406 30.75 1 93.12 518 PRO B C 1
ATOM 9181 O O . PRO B 1 518 ? -15.086 23.422 30.656 1 93.12 518 PRO B O 1
ATOM 9184 N N . THR B 1 519 ? -14.75 25.609 31.062 1 91.44 519 THR B N 1
ATOM 9185 C CA . THR B 1 519 ? -16.156 25.891 31.312 1 91.44 519 THR B CA 1
ATOM 9186 C C . THR B 1 519 ? -16.938 25.969 29.984 1 91.44 519 THR B C 1
ATOM 9188 O O . THR B 1 519 ? -16.328 26.094 28.922 1 91.44 519 THR B O 1
ATOM 9191 N N . ARG B 1 520 ? -18.234 25.938 30.141 1 92.69 520 ARG B N 1
ATOM 9192 C CA . ARG B 1 520 ? -19.094 26.062 28.969 1 92.69 520 ARG B CA 1
ATOM 9193 C C . ARG B 1 520 ? -18.844 27.375 28.25 1 92.69 520 ARG B C 1
ATOM 9195 O O . ARG B 1 520 ? -18.781 27.406 27.016 1 92.69 520 ARG B O 1
ATOM 9202 N N . GLU B 1 521 ? -18.656 28.453 29 1 92.44 521 GLU B N 1
ATOM 9203 C CA . GLU B 1 521 ? -18.422 29.766 28.422 1 92.44 521 GLU B CA 1
ATOM 9204 C C . GLU B 1 521 ? -17.125 29.797 27.625 1 92.44 521 GLU B C 1
ATOM 9206 O O . GLU B 1 521 ? -17.047 30.422 26.562 1 92.44 521 GLU B O 1
ATOM 9211 N N . GLU B 1 522 ? -16.156 29.156 28.203 1 94.69 522 GLU B N 1
ATOM 9212 C CA . GLU B 1 522 ? -14.859 29.109 27.516 1 94.69 522 GLU B CA 1
ATOM 9213 C C . GLU B 1 522 ? -14.953 28.328 26.219 1 94.69 522 GLU B C 1
ATOM 9215 O O . GLU B 1 522 ? -14.352 28.703 25.219 1 94.69 522 GLU B O 1
ATOM 9220 N N . ILE B 1 523 ? -15.68 27.203 26.266 1 96 523 ILE B N 1
ATOM 9221 C CA . ILE B 1 523 ? -15.852 26.359 25.078 1 96 523 ILE B CA 1
ATOM 9222 C C . ILE B 1 523 ? -16.609 27.141 24.016 1 96 523 ILE B C 1
ATOM 9224 O O . ILE B 1 523 ? -16.234 27.109 22.844 1 96 523 ILE B O 1
ATOM 9228 N N . VAL B 1 524 ? -17.656 27.844 24.406 1 95.94 524 VAL B N 1
ATOM 9229 C CA . VAL B 1 524 ? -18.469 28.625 23.469 1 95.94 524 VAL B CA 1
ATOM 9230 C C . VAL B 1 524 ? -17.594 29.703 22.828 1 95.94 524 VAL B C 1
ATOM 9232 O O . VAL B 1 524 ? -17.672 29.922 21.625 1 95.94 524 VAL B O 1
ATOM 9235 N N . ALA B 1 525 ? -16.781 30.328 23.641 1 95.56 525 ALA B N 1
ATOM 9236 C CA . ALA B 1 525 ? -15.906 31.391 23.125 1 95.56 525 ALA B CA 1
ATOM 9237 C C . ALA B 1 525 ? -14.906 30.828 22.109 1 95.56 525 ALA B C 1
ATOM 9239 O O . ALA B 1 525 ? -14.648 31.453 21.078 1 95.56 525 ALA B O 1
ATOM 9240 N N . ALA B 1 526 ? -14.328 29.719 22.484 1 95.69 526 ALA B N 1
ATOM 9241 C CA . ALA B 1 526 ? -13.359 29.078 21.594 1 95.69 526 ALA B CA 1
ATOM 9242 C C . ALA B 1 526 ? -14.016 28.672 20.281 1 95.69 526 ALA B C 1
ATOM 9244 O O . ALA B 1 526 ? -13.43 28.844 19.203 1 95.69 526 ALA B O 1
ATOM 9245 N N . LEU B 1 527 ? -15.188 28.141 20.344 1 96.62 527 LEU B N 1
ATOM 9246 C CA . LEU B 1 527 ? -15.898 27.688 19.156 1 96.62 527 LEU B CA 1
ATOM 9247 C C . LEU B 1 527 ? -16.328 28.875 18.297 1 96.62 527 LEU B C 1
ATOM 9249 O O . LEU B 1 527 ? -16.328 28.781 17.062 1 96.62 527 LEU B O 1
ATOM 9253 N N . ARG B 1 528 ? -16.672 29.969 18.891 1 95.56 528 ARG B N 1
ATOM 9254 C CA . ARG B 1 528 ? -17.031 31.156 18.141 1 95.56 528 ARG B CA 1
ATOM 9255 C C . ARG B 1 528 ? -15.836 31.688 17.344 1 95.56 528 ARG B C 1
ATOM 9257 O O . ARG B 1 528 ? -15.977 32.062 16.188 1 95.56 528 ARG B O 1
ATOM 9264 N N . SER B 1 529 ? -14.781 31.703 18.047 1 93.44 529 SER B N 1
ATOM 9265 C CA . SER B 1 529 ? -13.555 32.125 17.375 1 93.44 529 SER B CA 1
ATOM 9266 C C . SER B 1 529 ? -13.203 31.188 16.234 1 93.44 529 SER B C 1
ATOM 9268 O O . SER B 1 529 ? -12.867 31.641 15.133 1 93.44 529 SER B O 1
ATOM 9270 N N . ALA B 1 530 ? -13.258 29.922 16.484 1 94.38 530 ALA B N 1
ATOM 9271 C CA . ALA B 1 530 ? -12.945 28.922 15.461 1 94.38 530 ALA B CA 1
ATOM 9272 C C . ALA B 1 530 ? -13.93 29.016 14.297 1 94.38 530 ALA B C 1
ATOM 9274 O O . ALA B 1 530 ? -13.547 28.797 13.141 1 94.38 530 ALA B O 1
ATOM 9275 N N . TYR B 1 531 ? -15.141 29.297 14.633 1 94.62 531 TYR B N 1
ATOM 9276 C CA . TYR B 1 531 ? -16.156 29.422 13.602 1 94.62 531 TYR B CA 1
ATOM 9277 C C . TYR B 1 531 ? -15.773 30.469 12.578 1 94.62 531 TYR B C 1
ATOM 9279 O O . TYR B 1 531 ? -15.906 30.25 11.367 1 94.62 531 TYR B O 1
ATOM 9287 N N . GLY B 1 532 ? -15.32 31.594 13.031 1 92.31 532 GLY B N 1
ATOM 9288 C CA . GLY B 1 532 ? -14.875 32.656 12.125 1 92.31 532 GLY B CA 1
ATOM 9289 C C . GLY B 1 532 ? -13.781 32.188 11.18 1 92.31 532 GLY B C 1
ATOM 9290 O O . GLY B 1 532 ? -13.789 32.531 10 1 92.31 532 GLY B O 1
ATOM 9291 N N . LEU B 1 533 ? -12.938 31.438 11.688 1 91.44 533 LEU B N 1
ATOM 9292 C CA . LEU B 1 533 ? -11.82 30.953 10.891 1 91.44 533 LEU B CA 1
ATOM 9293 C C . LEU B 1 533 ? -12.289 29.891 9.891 1 91.44 533 LEU B C 1
ATOM 9295 O O . LEU B 1 533 ? -11.867 29.906 8.734 1 91.44 533 LEU B O 1
ATOM 9299 N N . TRP B 1 534 ? -13.148 28.984 10.336 1 92.88 534 TRP B N 1
ATOM 9300 C CA . TRP B 1 534 ? -13.656 27.938 9.461 1 92.88 534 TRP B CA 1
ATOM 9301 C C . TRP B 1 534 ? -14.523 28.516 8.352 1 92.88 534 TRP B C 1
ATOM 9303 O O . TRP B 1 534 ? -14.531 28.016 7.23 1 92.88 534 TRP B O 1
ATOM 9313 N N . LEU B 1 535 ? -15.234 29.578 8.641 1 91.75 535 LEU B N 1
ATOM 9314 C CA . LEU B 1 535 ? -16.047 30.234 7.625 1 91.75 535 LEU B CA 1
ATOM 9315 C C . LEU B 1 535 ? -15.172 30.812 6.512 1 91.75 535 LEU B C 1
ATOM 9317 O O . LEU B 1 535 ? -15.508 30.688 5.332 1 91.75 535 LEU B O 1
ATOM 9321 N N . LYS B 1 536 ? -14.117 31.359 6.918 1 86.94 536 LYS B N 1
ATOM 9322 C CA . LYS B 1 536 ? -13.172 31.891 5.938 1 86.94 536 LYS B CA 1
ATOM 9323 C C . LYS B 1 536 ? -12.57 30.766 5.094 1 86.94 536 LYS B C 1
ATOM 9325 O O . LYS B 1 536 ? -12.414 30.906 3.881 1 86.94 536 LYS B O 1
ATOM 9330 N N . ALA B 1 537 ? -12.289 29.688 5.727 1 87.12 537 ALA B N 1
ATOM 9331 C CA . ALA B 1 537 ? -11.672 28.562 5.051 1 87.12 537 ALA B CA 1
ATOM 9332 C C . ALA B 1 537 ? -12.68 27.828 4.164 1 87.12 537 ALA B C 1
ATOM 9334 O O . ALA B 1 537 ? -12.305 27.125 3.227 1 87.12 537 ALA B O 1
ATOM 9335 N N . SER B 1 538 ? -13.953 27.969 4.461 1 88.69 538 SER B N 1
ATOM 9336 C CA . SER B 1 538 ? -15.023 27.25 3.787 1 88.69 538 SER B CA 1
ATOM 9337 C C . SER B 1 538 ? -15.102 27.625 2.312 1 88.69 538 SER B C 1
ATOM 9339 O O . SER B 1 538 ? -15.68 26.891 1.509 1 88.69 538 SER B O 1
ATOM 9341 N N . LYS B 1 539 ? -14.461 28.641 1.958 1 83.06 539 LYS B N 1
ATOM 9342 C CA . LYS B 1 539 ? -14.469 29.062 0.563 1 83.06 539 LYS B CA 1
ATOM 9343 C C . LYS B 1 539 ? -13.695 28.094 -0.321 1 83.06 539 LYS B C 1
ATOM 9345 O O . LYS B 1 539 ? -14.039 27.906 -1.489 1 83.06 539 LYS B O 1
ATOM 9350 N N . LYS B 1 540 ? -12.711 27.484 0.281 1 80.88 540 LYS B N 1
ATOM 9351 C CA . LYS B 1 540 ? -11.844 26.641 -0.519 1 80.88 540 LYS B CA 1
ATOM 9352 C C . LYS B 1 540 ? -11.828 25.203 0.018 1 80.88 540 LYS B C 1
ATOM 9354 O O . LYS B 1 540 ? -11.18 24.328 -0.554 1 80.88 540 LYS B O 1
ATOM 9359 N N . SER B 1 541 ? -12.531 24.953 1.058 1 86.12 541 SER B N 1
ATOM 9360 C CA . SER B 1 541 ? -12.477 23.656 1.732 1 86.12 541 SER B CA 1
ATOM 9361 C C . SER B 1 541 ? -13.867 23.141 2.051 1 86.12 541 SER B C 1
ATOM 9363 O O . SER B 1 541 ? -14.641 23.797 2.748 1 86.12 541 SER B O 1
ATOM 9365 N N . GLN B 1 542 ? -14.156 21.969 1.549 1 84.38 542 GLN B N 1
ATOM 9366 C CA . GLN B 1 542 ? -15.422 21.328 1.868 1 84.38 542 GLN B CA 1
ATOM 9367 C C . GLN B 1 542 ? -15.445 20.844 3.314 1 84.38 542 GLN B C 1
ATOM 9369 O O . GLN B 1 542 ? -16.5 20.859 3.967 1 84.38 542 GLN B O 1
ATOM 9374 N N . GLU B 1 543 ? -14.383 20.391 3.781 1 86.69 543 GLU B N 1
ATOM 9375 C CA . GLU B 1 543 ? -14.281 19.938 5.164 1 86.69 543 GLU B CA 1
ATOM 9376 C C . GLU B 1 543 ? -14.516 21.094 6.141 1 86.69 543 GLU B C 1
ATOM 9378 O O . GLU B 1 543 ? -15.211 20.922 7.145 1 86.69 543 GLU B O 1
ATOM 9383 N N . ALA B 1 544 ? -13.93 22.234 5.793 1 89 544 ALA B N 1
ATOM 9384 C CA . ALA B 1 544 ? -14.148 23.406 6.625 1 89 544 ALA B CA 1
ATOM 9385 C C . ALA B 1 544 ? -15.617 23.797 6.648 1 89 544 ALA B C 1
ATOM 9387 O O . ALA B 1 544 ? -16.141 24.234 7.688 1 89 544 ALA B O 1
ATOM 9388 N N . ARG B 1 545 ? -16.266 23.672 5.539 1 87.94 545 ARG B N 1
ATOM 9389 C CA . ARG B 1 545 ? -17.688 24.016 5.449 1 87.94 545 ARG B CA 1
ATOM 9390 C C . ARG B 1 545 ? -18.531 23.125 6.352 1 87.94 545 ARG B C 1
ATOM 9392 O O . ARG B 1 545 ? -19.438 23.594 7.02 1 87.94 545 ARG B O 1
ATOM 9399 N N . LYS B 1 546 ? -18.219 21.906 6.352 1 87 546 LYS B N 1
ATOM 9400 C CA . LYS B 1 546 ? -18.938 20.953 7.18 1 87 546 LYS B CA 1
ATOM 9401 C C . LYS B 1 546 ? -18.797 21.281 8.664 1 87 546 LYS B C 1
ATOM 9403 O O . LYS B 1 546 ? -19.766 21.25 9.414 1 87 546 LYS B O 1
ATOM 9408 N N . VAL B 1 547 ? -17.609 21.562 9.078 1 90.12 547 VAL B N 1
ATOM 9409 C CA . VAL B 1 547 ? -17.344 21.859 10.477 1 90.12 547 VAL B CA 1
ATOM 9410 C C . VAL B 1 547 ? -17.984 23.188 10.859 1 90.12 547 VAL B C 1
ATOM 9412 O O . VAL B 1 547 ? -18.516 23.344 11.953 1 90.12 547 VAL B O 1
ATOM 9415 N N . ALA B 1 548 ? -17.875 24.172 9.938 1 90.81 548 ALA B N 1
ATOM 9416 C CA . ALA B 1 548 ? -18.5 25.469 10.195 1 90.81 548 ALA B CA 1
ATOM 9417 C C . ALA B 1 548 ? -20 25.312 10.414 1 90.81 548 ALA B C 1
ATOM 9419 O O . ALA B 1 548 ? -20.578 25.953 11.305 1 90.81 548 ALA B O 1
ATOM 9420 N N . THR B 1 549 ? -20.578 24.516 9.633 1 88.25 549 THR B N 1
ATOM 9421 C CA . THR B 1 549 ? -22.016 24.266 9.766 1 88.25 549 THR B CA 1
ATOM 9422 C C . THR B 1 549 ? -22.328 23.609 11.109 1 88.25 549 THR B C 1
ATOM 9424 O O . THR B 1 549 ? -23.312 23.969 11.766 1 88.25 549 THR B O 1
ATOM 9427 N N . ALA B 1 550 ? -21.547 22.672 11.484 1 89.44 550 ALA B N 1
ATOM 9428 C CA . ALA B 1 550 ? -21.75 21.984 12.766 1 89.44 550 ALA B CA 1
ATOM 9429 C C . ALA B 1 550 ? -21.609 22.953 13.93 1 89.44 550 ALA B C 1
ATOM 9431 O O . ALA B 1 550 ? -22.406 22.922 14.875 1 89.44 550 ALA B O 1
ATOM 9432 N N . VAL B 1 551 ? -20.578 23.812 13.891 1 93 551 VAL B N 1
ATOM 9433 C CA . VAL B 1 551 ? -20.344 24.781 14.953 1 93 551 VAL B CA 1
ATOM 9434 C C . VAL B 1 551 ? -21.531 25.766 15.031 1 93 551 VAL B C 1
ATOM 9436 O O . VAL B 1 551 ? -22.016 26.062 16.125 1 93 551 VAL B O 1
ATOM 9439 N N . LYS B 1 552 ? -21.922 26.172 13.883 1 91.31 552 LYS B N 1
ATOM 9440 C CA . LYS B 1 552 ? -23.047 27.094 13.82 1 91.31 552 LYS B CA 1
ATOM 9441 C C . LYS B 1 552 ? -24.297 26.484 14.445 1 91.31 552 LYS B C 1
ATOM 9443 O O . LYS B 1 552 ? -25 27.141 15.219 1 91.31 552 LYS B O 1
ATOM 9448 N N . LEU B 1 553 ? -24.562 25.297 14.141 1 88.56 553 LEU B N 1
ATOM 9449 C CA . LEU B 1 553 ? -25.75 24.594 14.633 1 88.56 553 LEU B CA 1
ATOM 9450 C C . LEU B 1 553 ? -25.719 24.469 16.156 1 88.56 553 LEU B C 1
ATOM 9452 O O . LEU B 1 553 ? -26.703 24.75 16.828 1 88.56 553 LEU B O 1
ATOM 9456 N N . VAL B 1 554 ? -24.641 24.094 16.688 1 90.19 554 VAL B N 1
ATOM 9457 C CA . VAL B 1 554 ? -24.531 23.844 18.125 1 90.19 554 VAL B CA 1
ATOM 9458 C C . VAL B 1 554 ? -24.547 25.172 18.891 1 90.19 554 VAL B C 1
ATOM 9460 O O . VAL B 1 554 ? -25.156 25.266 19.953 1 90.19 554 VAL B O 1
ATOM 9463 N N . LEU B 1 555 ? -23.891 26.172 18.375 1 92 555 LEU B N 1
ATOM 9464 C CA . LEU B 1 555 ? -23.875 27.484 19.016 1 92 555 LEU B CA 1
ATOM 9465 C C . LEU B 1 555 ? -25.266 28.109 19.016 1 92 555 LEU B C 1
ATOM 9467 O O . LEU B 1 555 ? -25.609 28.828 19.953 1 92 555 LEU B O 1
ATOM 9471 N N . SER B 1 556 ? -26.016 27.828 18 1 88.12 556 SER B N 1
ATOM 9472 C CA . SER B 1 556 ? -27.375 28.359 17.922 1 88.12 556 SER B CA 1
ATOM 9473 C C . SER B 1 556 ? -28.266 27.75 19.016 1 88.12 556 SER B C 1
ATOM 9475 O O . SER B 1 556 ? -29.188 28.406 19.484 1 88.12 556 SER B O 1
ATOM 9477 N N . ARG B 1 557 ? -27.984 26.609 19.406 1 83.94 557 ARG B N 1
ATOM 9478 C CA . ARG B 1 557 ? -28.766 25.938 20.453 1 83.94 557 ARG B CA 1
ATOM 9479 C C . ARG B 1 557 ? -28.406 26.484 21.844 1 83.94 557 ARG B C 1
ATOM 9481 O O . ARG B 1 557 ? -29.234 26.516 22.734 1 83.94 557 ARG B O 1
ATOM 9488 N N . VAL B 1 558 ? -27.234 26.875 22 1 81.75 558 VAL B N 1
ATOM 9489 C CA . VAL B 1 558 ? -26.766 27.359 23.312 1 81.75 558 VAL B CA 1
ATOM 9490 C C . VAL B 1 558 ? -27.141 28.812 23.484 1 81.75 558 VAL B C 1
ATOM 9492 O O . VAL B 1 558 ? -27.531 29.234 24.594 1 81.75 558 VAL B O 1
ATOM 9495 N N . GLY B 1 559 ? -27.047 29.812 22.594 1 63.62 559 GLY B N 1
ATOM 9496 C CA . GLY B 1 559 ? -27.422 31.219 22.688 1 63.62 559 GLY B CA 1
ATOM 9497 C C . GLY B 1 559 ? -28.922 31.422 22.641 1 63.62 559 GLY B C 1
ATOM 9498 O O . GLY B 1 559 ? -29.422 32.438 23.141 1 63.62 559 GLY B O 1
ATOM 9499 N N . GLY B 1 560 ? -29.828 30.75 22.031 1 51.5 560 GLY B N 1
ATOM 9500 C CA . GLY B 1 560 ? -31.25 30.969 22.047 1 51.5 560 GLY B CA 1
ATOM 9501 C C . GLY B 1 560 ? -31.875 30.844 23.422 1 51.5 560 GLY B C 1
ATOM 9502 O O . GLY B 1 560 ? -32.938 31.375 23.688 1 51.5 560 GLY B O 1
ATOM 9503 N N . ASN B 1 561 ? -31.484 30.172 24.422 1 42.94 561 ASN B N 1
ATOM 9504 C CA . ASN B 1 561 ? -32.062 30.219 25.766 1 42.94 561 ASN B CA 1
ATOM 9505 C C . ASN B 1 561 ? -31.688 31.516 26.5 1 42.94 561 ASN B C 1
ATOM 9507 O O . ASN B 1 561 ? -32.312 31.859 27.5 1 42.94 561 ASN B O 1
ATOM 9511 N N . GLU B 1 562 ? -30.641 32.188 26.406 1 38.78 562 GLU B N 1
ATOM 9512 C CA . GLU B 1 562 ? -30.344 33.438 27.125 1 38.78 562 GLU B CA 1
ATOM 9513 C C . GLU B 1 562 ? -31.031 34.625 26.469 1 38.78 562 GLU B C 1
ATOM 9515 O O . GLU B 1 562 ? -31.078 35.719 27.047 1 38.78 562 GLU B O 1
ATOM 9520 N N . MET B 1 563 ? -31.484 34.75 25.281 1 35.66 563 MET B N 1
ATOM 9521 C CA . MET B 1 563 ? -32.062 35.969 24.734 1 35.66 563 MET B CA 1
ATOM 9522 C C . MET B 1 563 ? -33.5 36.156 25.281 1 35.66 563 MET B C 1
ATOM 9524 O O . MET B 1 563 ? -34.156 37.125 24.891 1 35.66 563 MET B O 1
ATOM 9528 N N . GLN B 1 564 ? -34.219 35.438 26.094 1 33.97 564 GLN B N 1
ATOM 9529 C CA . GLN B 1 564 ? -35.562 35.906 26.406 1 33.97 564 GLN B CA 1
ATOM 9530 C C . GLN B 1 564 ? -35.469 37.094 27.391 1 33.97 564 GLN B C 1
ATOM 9532 O O . GLN B 1 564 ? -36.438 37.875 27.516 1 33.97 564 GLN B O 1
ATOM 9537 N N . GLU B 1 565 ? -34.844 37.156 28.578 1 31.48 565 GLU B N 1
ATOM 9538 C CA . GLU B 1 565 ? -35.281 38.125 29.578 1 31.48 565 GLU B CA 1
ATOM 9539 C C . GLU B 1 565 ? -34.75 39.531 29.234 1 31.48 565 GLU B C 1
ATOM 9541 O O . GLU B 1 565 ? -34.906 40.469 30.016 1 31.48 565 GLU B O 1
ATOM 9546 N N . ALA B 1 566 ? -33.688 39.781 28.594 1 28.22 566 ALA B N 1
ATOM 9547 C CA . ALA B 1 566 ? -33.219 41.156 28.609 1 28.22 566 ALA B CA 1
ATOM 9548 C C . ALA B 1 566 ? -34.156 42.062 27.844 1 28.22 566 ALA B C 1
ATOM 9550 O O . ALA B 1 566 ? -34.469 41.812 26.672 1 28.22 566 ALA B O 1
ATOM 9551 N N . SER B 1 567 ? -35.094 42.844 28.578 1 27.05 567 SER B N 1
ATOM 9552 C CA . SER B 1 567 ? -35.969 44 28.297 1 27.05 567 SER B CA 1
ATOM 9553 C C . SER B 1 567 ? -35.219 45.062 27.484 1 27.05 567 SER B C 1
ATOM 9555 O O . SER B 1 567 ? -34 45.25 27.641 1 27.05 567 SER B O 1
ATOM 9557 N N . PRO B 1 568 ? -35.844 45.688 26.5 1 25.98 568 PRO B N 1
ATOM 9558 C CA . PRO B 1 568 ? -35.312 46.75 25.609 1 25.98 568 PRO B CA 1
ATOM 9559 C C . PRO B 1 568 ? -34.781 47.969 26.375 1 25.98 568 PRO B C 1
ATOM 9561 O O . PRO B 1 568 ? -35.562 48.656 27.047 1 25.98 568 PRO B O 1
ATOM 9564 N N . ALA B 1 569 ? -33.812 47.844 27.234 1 24.58 569 ALA B N 1
ATOM 9565 C CA . ALA B 1 569 ? -33.438 49.156 27.766 1 24.58 569 ALA B CA 1
ATOM 9566 C C . ALA B 1 569 ? -33.344 50.188 26.641 1 24.58 569 ALA B C 1
ATOM 9568 O O . ALA B 1 569 ? -32.875 49.875 25.547 1 24.58 569 ALA B O 1
ATOM 9569 N N . THR B 1 570 ? -34.156 51.375 26.609 1 23.56 570 THR B N 1
ATOM 9570 C CA . THR B 1 570 ? -34.312 52.594 25.844 1 23.56 570 THR B CA 1
ATOM 9571 C C . THR B 1 570 ? -33 53.375 25.719 1 23.56 570 THR B C 1
ATOM 9573 O O . THR B 1 570 ? -32.531 53.938 26.688 1 23.56 570 THR B O 1
ATOM 9576 N N . SER B 1 571 ? -31.938 52.719 25.25 1 19.89 571 SER B N 1
ATOM 9577 C CA . SER B 1 571 ? -30.688 53.469 25.109 1 19.89 571 SER B CA 1
ATOM 9578 C C . SER B 1 571 ? -30.922 54.781 24.375 1 19.89 571 SER B C 1
ATOM 9580 O O . SER B 1 571 ? -31.609 54.812 23.359 1 19.89 571 SER B O 1
ATOM 9582 N N . SER B 1 572 ? -30.875 55.969 25.062 1 20.33 572 SER B N 1
ATOM 9583 C CA . SER B 1 572 ? -30.812 57.406 24.812 1 20.33 572 SER B CA 1
ATOM 9584 C C . SER B 1 572 ? -29.828 57.75 23.688 1 20.33 572 SER B C 1
ATOM 9586 O O . SER B 1 572 ? -28.812 57.031 23.516 1 20.33 572 SER B O 1
ATOM 9588 N N . SER B 1 573 ? -30.266 58.531 22.688 1 20.44 573 SER B N 1
ATOM 9589 C CA . SER B 1 573 ? -29.859 59.062 21.391 1 20.44 573 SER B CA 1
ATOM 9590 C C . SER B 1 573 ? -28.562 59.844 21.469 1 20.44 573 SER B C 1
ATOM 9592 O O . SER B 1 573 ? -28.109 60.438 20.484 1 20.44 573 SER B O 1
ATOM 9594 N N . ASN B 1 574 ? -27.734 59.844 22.562 1 19.67 574 ASN B N 1
ATOM 9595 C CA . ASN B 1 574 ? -26.906 61.062 22.469 1 19.67 574 ASN B CA 1
ATOM 9596 C C . ASN B 1 574 ? -26.141 61.125 21.156 1 19.67 574 ASN B C 1
ATOM 9598 O O . ASN B 1 574 ? -25.484 60.156 20.766 1 19.67 574 ASN B O 1
ATOM 9602 N N . THR B 1 575 ? -26.484 62.094 20.297 1 19.81 575 THR B N 1
ATOM 9603 C CA . THR B 1 575 ? -26.125 62.594 18.984 1 19.81 575 THR B CA 1
ATOM 9604 C C . THR B 1 575 ? -24.656 63 18.953 1 19.81 575 THR B C 1
ATOM 9606 O O . THR B 1 575 ? -24.312 64.125 19.266 1 19.81 575 THR B O 1
ATOM 9609 N N . VAL B 1 576 ? -23.719 62.312 19.703 1 20.16 576 VAL B N 1
ATOM 9610 C CA . VAL B 1 576 ? -22.5 63.094 19.672 1 20.16 576 VAL B CA 1
ATOM 9611 C C . VAL B 1 576 ? -22.109 63.375 18.219 1 20.16 576 VAL B C 1
ATOM 9613 O O . VAL B 1 576 ? -22.156 62.469 17.375 1 20.16 576 VAL B O 1
ATOM 9616 N N . VAL B 1 577 ? -22.094 64.688 17.891 1 18.72 577 VAL B N 1
ATOM 9617 C CA . VAL B 1 577 ? -21.828 65.562 16.781 1 18.72 577 VAL B CA 1
ATOM 9618 C C . VAL B 1 577 ? -20.422 65.312 16.234 1 18.72 577 VAL B C 1
ATOM 9620 O O . VAL B 1 577 ? -19.422 65.5 16.938 1 18.72 577 VAL B O 1
ATOM 9623 N N . MET B 1 578 ? -20.297 64.125 15.664 1 18.38 578 MET B N 1
ATOM 9624 C CA . MET B 1 578 ? -19.016 63.844 15.023 1 18.38 578 MET B CA 1
ATOM 9625 C C . MET B 1 578 ? -18.562 65.062 14.172 1 18.38 578 MET B C 1
ATOM 9627 O O . MET B 1 578 ? -19.203 65.375 13.18 1 18.38 578 MET B O 1
ATOM 9631 N N . GLU B 1 579 ? -18.031 66.062 14.922 1 17.69 579 GLU B N 1
ATOM 9632 C CA . GLU B 1 579 ? -17.516 67.25 14.242 1 17.69 579 GLU B CA 1
ATOM 9633 C C . GLU B 1 579 ? -16.656 66.875 13.039 1 17.69 579 GLU B C 1
ATOM 9635 O O . GLU B 1 579 ? -16.016 65.812 13.031 1 17.69 579 GLU B O 1
ATOM 9640 N N . GLN B 1 580 ? -16.859 67.625 11.984 1 17.91 580 GLN B N 1
ATOM 9641 C CA . GLN B 1 580 ? -16.531 67.75 10.57 1 17.91 580 GLN B CA 1
ATOM 9642 C C . GLN B 1 580 ? -15.039 68 10.375 1 17.91 580 GLN B C 1
ATOM 9644 O O . GLN B 1 580 ? -14.633 68.625 9.406 1 17.91 580 GLN B O 1
ATOM 9649 N N . ASP B 1 581 ? -14.188 67.625 11.516 1 17.38 581 ASP B N 1
ATOM 9650 C CA . ASP B 1 581 ? -13.031 68.5 11.312 1 17.38 581 ASP B CA 1
ATOM 9651 C C . ASP B 1 581 ? -12.438 68.312 9.914 1 17.38 581 ASP B C 1
ATOM 9653 O O . ASP B 1 581 ? -12.617 67.25 9.305 1 17.38 581 ASP B O 1
ATOM 9657 N N . ARG B 1 582 ? -11.719 69.375 9.484 1 17.58 582 ARG B N 1
ATOM 9658 C CA . ARG B 1 582 ? -11.141 70.062 8.352 1 17.58 582 ARG B CA 1
ATOM 9659 C C . ARG B 1 582 ? -10.016 69.25 7.699 1 17.58 582 ARG B C 1
ATOM 9661 O O . ARG B 1 582 ? -9.203 68.688 8.391 1 17.58 582 ARG B O 1
ATOM 9668 N N . VAL B 1 583 ? -10.195 68.875 6.457 1 18.78 583 VAL B N 1
ATOM 9669 C CA . VAL B 1 583 ? -9.617 68.188 5.316 1 18.78 583 VAL B CA 1
ATOM 9670 C C . VAL B 1 583 ? -8.234 68.75 5.012 1 18.78 583 VAL B C 1
ATOM 9672 O O . VAL B 1 583 ? -7.965 69.188 3.889 1 18.78 583 VAL B O 1
ATOM 9675 N N . HIS B 1 584 ? -7.422 69.125 6.145 1 17.48 584 HIS B N 1
ATOM 9676 C CA . HIS B 1 584 ? -6.395 70 5.527 1 17.48 584 HIS B CA 1
ATOM 9677 C C . HIS B 1 584 ? -5.617 69.188 4.469 1 17.48 584 HIS B C 1
ATOM 9679 O O . HIS B 1 584 ? -5.375 68 4.625 1 17.48 584 HIS B O 1
ATOM 9685 N N . PRO B 1 585 ? -5.453 69.812 3.229 1 18.77 585 PRO B N 1
ATOM 9686 C CA . PRO B 1 585 ? -4.992 69.438 1.884 1 18.77 585 PRO B CA 1
ATOM 9687 C C . PRO B 1 585 ? -3.498 69.125 1.833 1 18.77 585 PRO B C 1
ATOM 9689 O O . PRO B 1 585 ? -2.676 70 2.141 1 18.77 585 PRO B O 1
ATOM 9692 N N . SER B 1 586 ? -3.014 68.25 2.664 1 18.27 586 SER B N 1
ATOM 9693 C CA . SER B 1 586 ? -1.56 68.312 2.736 1 18.27 586 SER B CA 1
ATOM 9694 C C . SER B 1 586 ? -0.94 68.375 1.344 1 18.27 586 SER B C 1
ATOM 9696 O O . SER B 1 586 ? -1.389 67.688 0.424 1 18.27 586 SER B O 1
ATOM 9698 N N . PRO B 1 587 ? -0.047 69.312 1.138 1 17.5 587 PRO B N 1
ATOM 9699 C CA . PRO B 1 587 ? 0.565 69.938 -0.059 1 17.5 587 PRO B CA 1
ATOM 9700 C C . PRO B 1 587 ? 1.337 68.875 -0.885 1 17.5 587 PRO B C 1
ATOM 9702 O O . PRO B 1 587 ? 1.722 67.812 -0.366 1 17.5 587 PRO B O 1
ATOM 9705 N N . ALA B 1 588 ? 1.401 69.125 -2.23 1 17.98 588 ALA B N 1
ATOM 9706 C CA . ALA B 1 588 ? 1.768 68.625 -3.559 1 17.98 588 ALA B CA 1
ATOM 9707 C C . ALA B 1 588 ? 3.283 68.562 -3.715 1 17.98 588 ALA B C 1
ATOM 9709 O O . ALA B 1 588 ? 3.785 68.25 -4.797 1 17.98 588 ALA B O 1
ATOM 9710 N N . PHE B 1 589 ? 4.055 68.062 -2.641 1 17.22 589 PHE B N 1
ATOM 9711 C CA . PHE B 1 589 ? 5.441 68.438 -2.887 1 17.22 589 PHE B CA 1
ATOM 9712 C C . PHE B 1 589 ? 5.875 68 -4.285 1 17.22 589 PHE B C 1
ATOM 9714 O O . PHE B 1 589 ? 5.43 67 -4.789 1 17.22 589 PHE B O 1
ATOM 9721 N N . ASP B 1 590 ? 6.57 68.938 -4.953 1 16.72 590 ASP B N 1
ATOM 9722 C CA . ASP B 1 590 ? 7.188 69.375 -6.195 1 16.72 590 ASP B CA 1
ATOM 9723 C C . ASP B 1 590 ? 8.258 68.438 -6.672 1 16.72 590 ASP B C 1
ATOM 9725 O O . ASP B 1 590 ? 9.078 67.938 -5.875 1 16.72 590 ASP B O 1
ATOM 9729 N N . PHE B 1 591 ? 8.031 67.812 -7.926 1 17.36 591 PHE B N 1
ATOM 9730 C CA . PHE B 1 591 ? 8.57 66.875 -8.891 1 17.36 591 PHE B CA 1
ATOM 9731 C C . PHE B 1 591 ? 10.016 67.188 -9.234 1 17.36 591 PHE B C 1
ATOM 9733 O O . PHE B 1 591 ? 10.727 66.375 -9.828 1 17.36 591 PHE B O 1
ATOM 9740 N N . ASN B 1 592 ? 10.43 68.562 -9.062 1 15.55 592 ASN B N 1
ATOM 9741 C CA . ASN B 1 592 ? 11.164 69 -10.25 1 15.55 592 ASN B CA 1
ATOM 9742 C C . ASN B 1 592 ? 12.562 68.375 -10.281 1 15.55 592 ASN B C 1
ATOM 9744 O O . ASN B 1 592 ? 13.031 67.938 -11.328 1 15.55 592 ASN B O 1
ATOM 9748 N N . GLU B 1 593 ? 13.523 68.812 -9.414 1 16.19 593 GLU B N 1
ATOM 9749 C CA . GLU B 1 593 ? 14.719 69.438 -10.008 1 16.19 593 GLU B CA 1
ATOM 9750 C C . GLU B 1 593 ? 15.734 68.375 -10.414 1 16.19 593 GLU B C 1
ATOM 9752 O O . GLU B 1 593 ? 16.031 67.438 -9.633 1 16.19 593 GLU B O 1
ATOM 9757 N N . TYR B 1 594 ? 16.141 68.25 -11.781 1 16.86 594 TYR B N 1
ATOM 9758 C CA . TYR B 1 594 ? 16.906 67.562 -12.789 1 16.86 594 TYR B CA 1
ATOM 9759 C C . TYR B 1 594 ? 18.375 67.5 -12.398 1 16.86 594 TYR B C 1
ATOM 9761 O O . TYR B 1 594 ? 19.188 66.812 -13.094 1 16.86 594 TYR B O 1
ATOM 9769 N N . GLY B 1 595 ? 18.812 68.125 -11.195 1 15.81 595 GLY B N 1
ATOM 9770 C CA . GLY B 1 595 ? 20.078 68.688 -11.625 1 15.81 595 GLY B CA 1
ATOM 9771 C C . GLY B 1 595 ? 21.047 67.688 -12.156 1 15.81 595 GLY B C 1
ATOM 9772 O O . GLY B 1 595 ? 20.859 66.5 -11.961 1 15.81 595 GLY B O 1
ATOM 9773 N N . ALA B 1 596 ? 22.297 68.25 -12.547 1 16.56 596 ALA B N 1
ATOM 9774 C CA . ALA B 1 596 ? 23.328 68.25 -13.578 1 16.56 596 ALA B CA 1
ATOM 9775 C C . ALA B 1 596 ? 24.266 67.062 -13.43 1 16.56 596 ALA B C 1
ATOM 9777 O O . ALA B 1 596 ? 24.344 66.438 -12.367 1 16.56 596 ALA B O 1
ATOM 9778 N N . PRO B 1 597 ? 25.281 67.125 -14.195 1 16.66 597 PRO B N 1
ATOM 9779 C CA . PRO B 1 597 ? 26.141 66.438 -15.148 1 16.66 597 PRO B CA 1
ATOM 9780 C C . PRO B 1 597 ? 27.312 65.688 -14.469 1 16.66 597 PRO B C 1
ATOM 9782 O O . PRO B 1 597 ? 27.984 64.875 -15.086 1 16.66 597 PRO B O 1
ATOM 9785 N N . GLN B 1 598 ? 27.469 65.938 -12.984 1 16.84 598 GLN B N 1
ATOM 9786 C CA . GLN B 1 598 ? 28.875 66.25 -12.977 1 16.84 598 GLN B CA 1
ATOM 9787 C C . GLN B 1 598 ? 29.734 65.062 -13.414 1 16.84 598 GLN B C 1
ATOM 9789 O O . GLN B 1 598 ? 29.375 63.938 -13.156 1 16.84 598 GLN B O 1
ATOM 9794 N N . PRO B 1 599 ? 30.812 65.438 -14.109 1 16.83 599 PRO B N 1
ATOM 9795 C CA . PRO B 1 599 ? 31.797 64.875 -15.008 1 16.83 599 PRO B CA 1
ATOM 9796 C C . PRO B 1 599 ? 32.688 63.844 -14.32 1 16.83 599 PRO B C 1
ATOM 9798 O O . PRO B 1 599 ? 33.406 64.188 -13.359 1 16.83 599 PRO B O 1
ATOM 9801 N N . ALA B 1 600 ? 32.031 62.781 -13.945 1 16.94 600 ALA B N 1
ATOM 9802 C CA . ALA B 1 600 ? 32.844 61.812 -13.211 1 16.94 600 ALA B CA 1
ATOM 9803 C C . ALA B 1 600 ? 34.25 61.719 -13.797 1 16.94 600 ALA B C 1
ATOM 9805 O O . ALA B 1 600 ? 34.438 61.656 -15.016 1 16.94 600 ALA B O 1
ATOM 9806 N N . PRO B 1 601 ? 35.188 62.094 -13 1 16.81 601 PRO B N 1
ATOM 9807 C CA . PRO B 1 601 ? 36.594 62.25 -13.328 1 16.81 601 PRO B CA 1
ATOM 9808 C C . PRO B 1 601 ? 37.188 61 -14.008 1 16.81 601 PRO B C 1
ATOM 9810 O O . PRO B 1 601 ? 36.625 59.906 -13.891 1 16.81 601 PRO B O 1
ATOM 9813 N N . ASN B 1 602 ? 38.188 61.281 -14.758 1 15.77 602 ASN B N 1
ATOM 9814 C CA . ASN B 1 602 ? 39.125 60.812 -15.781 1 15.77 602 ASN B CA 1
ATOM 9815 C C . ASN B 1 602 ? 39.938 59.625 -15.297 1 15.77 602 ASN B C 1
ATOM 9817 O O . ASN B 1 602 ? 41.125 59.5 -15.609 1 15.77 602 ASN B O 1
ATOM 9821 N N . VAL B 1 603 ? 39.25 58.719 -14.469 1 16.14 603 VAL B N 1
ATOM 9822 C CA . VAL B 1 603 ? 40.281 57.844 -13.93 1 16.14 603 VAL B CA 1
ATOM 9823 C C . VAL B 1 603 ? 41.156 57.312 -15.062 1 16.14 603 VAL B C 1
ATOM 9825 O O . VAL B 1 603 ? 40.656 57.062 -16.172 1 16.14 603 VAL B O 1
ATOM 9828 N N . SER B 1 604 ? 42.438 57.156 -14.75 1 15.98 604 SER B N 1
ATOM 9829 C CA . SER B 1 604 ? 43.781 57 -15.297 1 15.98 604 SER B CA 1
ATOM 9830 C C . SER B 1 604 ? 43.906 55.688 -16.062 1 15.98 604 SER B C 1
ATOM 9832 O O . SER B 1 604 ? 43.094 54.781 -15.875 1 15.98 604 SER B O 1
ATOM 9834 N N . SER B 1 605 ? 45.031 55.562 -16.75 1 15.31 605 SER B N 1
ATOM 9835 C CA . SER B 1 605 ? 45.75 55.062 -17.938 1 15.31 605 SER B CA 1
ATOM 9836 C C . SER B 1 605 ? 46.094 53.594 -17.812 1 15.31 605 SER B C 1
ATOM 9838 O O . SER B 1 605 ? 46.781 53.031 -18.672 1 15.31 605 SER B O 1
ATOM 9840 N N . MET B 1 606 ? 45.5 52.812 -16.812 1 15.83 606 MET B N 1
ATOM 9841 C CA . MET B 1 606 ? 46.5 51.781 -16.656 1 15.83 606 MET B CA 1
ATOM 9842 C C . MET B 1 606 ? 46.75 51.062 -17.984 1 15.83 606 MET B C 1
ATOM 9844 O O . MET B 1 606 ? 45.844 50.938 -18.828 1 15.83 606 MET B O 1
ATOM 9848 N N . SER B 1 607 ? 47.938 50.25 -17.984 1 15.62 607 SER B N 1
ATOM 9849 C CA . SER B 1 607 ? 49.031 49.75 -18.781 1 15.62 607 SER B CA 1
ATOM 9850 C C . SER B 1 607 ? 48.625 48.531 -19.625 1 15.62 607 SER B C 1
ATOM 9852 O O . SER B 1 607 ? 47.688 47.812 -19.234 1 15.62 607 SER B O 1
ATOM 9854 N N . ASN B 1 608 ? 49.125 48.469 -20.844 1 15.56 608 ASN B N 1
ATOM 9855 C CA . ASN B 1 608 ? 49.062 47.844 -22.156 1 15.56 608 ASN B CA 1
ATOM 9856 C C . ASN B 1 608 ? 49.406 46.344 -22.078 1 15.56 608 ASN B C 1
ATOM 9858 O O . ASN B 1 608 ? 49.562 45.688 -23.109 1 15.56 608 ASN B O 1
ATOM 9862 N N . ALA B 1 609 ? 49.719 45.719 -20.859 1 16.62 609 ALA B N 1
ATOM 9863 C CA . ALA B 1 609 ? 50.75 44.75 -21.25 1 16.62 609 ALA B CA 1
ATOM 9864 C C . ALA B 1 609 ? 50.188 43.688 -22.172 1 16.62 609 ALA B C 1
ATOM 9866 O O . ALA B 1 609 ? 49.031 43.25 -22 1 16.62 609 ALA B O 1
ATOM 9867 N N . GLY B 1 610 ? 50.875 43.406 -23.312 1 15.82 610 GLY B N 1
ATOM 9868 C CA . GLY B 1 610 ? 50.781 42.812 -24.641 1 15.82 610 GLY B CA 1
ATOM 9869 C C . GLY B 1 610 ? 50.719 41.312 -24.609 1 15.82 610 GLY B C 1
ATOM 9870 O O . GLY B 1 610 ? 50.531 40.688 -25.656 1 15.82 610 GLY B O 1
ATOM 9871 N N . PRO B 1 611 ? 50.688 40.562 -23.406 1 17.27 611 PRO B N 1
ATOM 9872 C CA . PRO B 1 611 ? 51.562 39.438 -23.781 1 17.27 611 PRO B CA 1
ATOM 9873 C C . PRO B 1 611 ? 50.969 38.562 -24.875 1 17.27 611 PRO B C 1
ATOM 9875 O O . PRO B 1 611 ? 49.75 38.531 -25.047 1 17.27 611 PRO B O 1
ATOM 9878 N N . GLN B 1 612 ? 51.844 37.906 -25.656 1 16.23 612 GLN B N 1
ATOM 9879 C CA . GLN B 1 612 ? 52.062 37.281 -26.938 1 16.23 612 GLN B CA 1
ATOM 9880 C C . GLN B 1 612 ? 51.281 35.969 -27.047 1 16.23 612 GLN B C 1
ATOM 9882 O O . GLN B 1 612 ? 50.906 35.375 -26.016 1 16.23 612 GLN B O 1
ATOM 9887 N N . PRO B 1 613 ? 51.219 35.406 -28.234 1 17.86 613 PRO B N 1
ATOM 9888 C CA . PRO B 1 613 ? 50.406 34.625 -29.172 1 17.86 613 PRO B CA 1
ATOM 9889 C C . PRO B 1 613 ? 50.531 33.125 -28.953 1 17.86 613 PRO B C 1
ATOM 9891 O O . PRO B 1 613 ? 49.844 32.312 -29.594 1 17.86 613 PRO B O 1
ATOM 9894 N N . PRO B 1 614 ? 51.25 32.5 -27.891 1 15.86 614 PRO B N 1
ATOM 9895 C CA . PRO B 1 614 ? 52.125 31.453 -28.469 1 15.86 614 PRO B CA 1
ATOM 9896 C C . PRO B 1 614 ? 51.344 30.234 -28.938 1 15.86 614 PRO B C 1
ATOM 9898 O O . PRO B 1 614 ? 51.906 29.312 -29.531 1 15.86 614 PRO B O 1
ATOM 9901 N N . PHE B 1 615 ? 50.188 29.938 -28.375 1 16.5 615 PHE B N 1
ATOM 9902 C CA . PHE B 1 615 ? 50.094 28.484 -28.297 1 16.5 615 PHE B CA 1
ATOM 9903 C C . PHE B 1 615 ? 50.031 27.859 -29.672 1 16.5 615 PHE B C 1
ATOM 9905 O O . PHE B 1 615 ? 49.25 28.297 -30.516 1 16.5 615 PHE B O 1
ATOM 9912 N N . ALA B 1 616 ? 50.969 27 -30.094 1 16.16 616 ALA B N 1
ATOM 9913 C CA . ALA B 1 616 ? 51.531 26.141 -31.125 1 16.16 616 ALA B CA 1
ATOM 9914 C C . ALA B 1 616 ? 50.562 25.031 -31.5 1 16.16 616 ALA B C 1
ATOM 9916 O O . ALA B 1 616 ? 49.844 24.516 -30.656 1 16.16 616 ALA B O 1
ATOM 9917 N N . TYR B 1 617 ? 50.375 24.594 -32.812 1 15.91 617 TYR B N 1
ATOM 9918 C CA . TYR B 1 617 ? 49.594 23.906 -33.844 1 15.91 617 TYR B CA 1
ATOM 9919 C C . TYR B 1 617 ? 49.719 22.391 -33.656 1 15.91 617 TYR B C 1
ATOM 9921 O O . TYR B 1 617 ? 48.875 21.641 -34.156 1 15.91 617 TYR B O 1
ATOM 9929 N N . GLU B 1 618 ? 50.531 21.609 -32.969 1 15.79 618 GLU B N 1
ATOM 9930 C CA . GLU B 1 618 ? 51.125 20.516 -33.719 1 15.79 618 GLU B CA 1
ATOM 9931 C C . GLU B 1 618 ? 50.062 19.469 -34.094 1 15.79 618 GLU B C 1
ATOM 9933 O O . GLU B 1 618 ? 49.094 19.281 -33.375 1 15.79 618 GLU B O 1
ATOM 9938 N N . GLN B 1 619 ? 50.219 18.594 -35.281 1 16.78 619 GLN B N 1
ATOM 9939 C CA . GLN B 1 619 ? 49.781 17.766 -36.406 1 16.78 619 GLN B CA 1
ATOM 9940 C C . GLN B 1 619 ? 49.531 16.328 -35.938 1 16.78 619 GLN B C 1
ATOM 9942 O O . GLN B 1 619 ? 49.031 15.5 -36.719 1 16.78 619 GLN B O 1
ATOM 9947 N N . MET B 1 620 ? 49.594 15.758 -34.75 1 16.94 620 MET B N 1
ATOM 9948 C CA . MET B 1 620 ? 50.188 14.438 -34.938 1 16.94 620 MET B CA 1
ATOM 9949 C C . MET B 1 620 ? 49.219 13.5 -35.656 1 16.94 620 MET B C 1
ATOM 9951 O O . MET B 1 620 ? 48 13.578 -35.469 1 16.94 620 MET B O 1
ATOM 9955 N N . PRO B 1 621 ? 49.594 12.367 -36.469 1 16.94 621 PRO B N 1
ATOM 9956 C CA . PRO B 1 621 ? 49.344 11.438 -37.562 1 16.94 621 PRO B CA 1
ATOM 9957 C C . PRO B 1 621 ? 48.562 10.211 -37.156 1 16.94 621 PRO B C 1
ATOM 9959 O O . PRO B 1 621 ? 48.094 9.445 -38 1 16.94 621 PRO B O 1
ATOM 9962 N N . MET B 1 622 ? 47.844 9.859 -36.094 1 16.38 622 MET B N 1
ATOM 9963 C CA . MET B 1 622 ? 48.031 8.453 -35.75 1 16.38 622 MET B CA 1
ATOM 9964 C C . MET B 1 622 ? 47.281 7.562 -36.781 1 16.38 622 MET B C 1
ATOM 9966 O O . MET B 1 622 ? 46.156 7.844 -37.156 1 16.38 622 MET B O 1
ATOM 9970 N N . ASP B 1 623 ? 47.75 6.371 -37.406 1 16.61 623 ASP B N 1
ATOM 9971 C CA . ASP B 1 623 ? 47.75 5.324 -38.438 1 16.61 623 ASP B CA 1
ATOM 9972 C C . ASP B 1 623 ? 46.75 4.23 -38.094 1 16.61 623 ASP B C 1
ATOM 9974 O O . ASP B 1 623 ? 46.656 3.223 -38.812 1 16.61 623 ASP B O 1
ATOM 9978 N N . LEU B 1 624 ? 45.875 4.129 -37.188 1 16.39 624 LEU B N 1
ATOM 9979 C CA . LEU B 1 624 ? 45.656 2.723 -36.875 1 16.39 624 LEU B CA 1
ATOM 9980 C C . LEU B 1 624 ? 4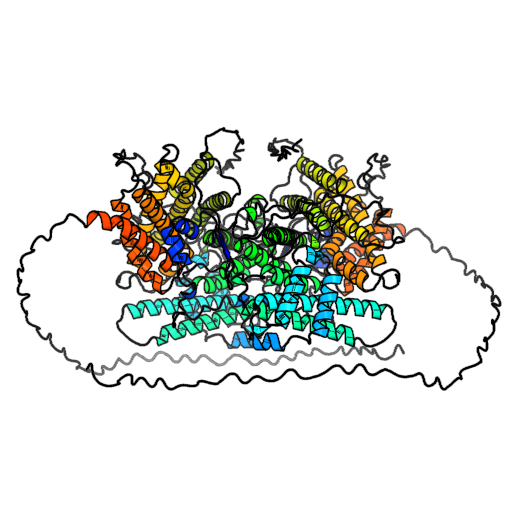4.906 2.02 -38.031 1 16.39 624 LEU B C 1
ATOM 9982 O O . LEU B 1 624 ? 43.875 2.48 -38.469 1 16.39 624 LEU B O 1
ATOM 9986 N N . GLU B 1 625 ? 45.375 0.967 -38.781 1 16.44 625 GLU B N 1
ATOM 9987 C CA . GLU B 1 625 ? 45.25 0.074 -39.938 1 16.44 625 GLU B CA 1
ATOM 9988 C C . GLU B 1 625 ? 43.938 -0.719 -39.906 1 16.44 625 GLU B C 1
ATOM 9990 O O . GLU B 1 625 ? 43.156 -0.654 -40.844 1 16.44 625 GLU B O 1
ATOM 9995 N N . THR B 1 626 ? 43.938 -2.227 -39.781 1 16.94 626 THR B N 1
ATOM 9996 C CA . THR B 1 626 ? 43.781 -3.324 -40.719 1 16.94 626 THR B CA 1
ATOM 9997 C C . THR B 1 626 ? 42.375 -3.93 -40.594 1 16.94 626 THR B C 1
ATOM 9999 O O . THR B 1 626 ? 41.719 -4.207 -41.625 1 16.94 626 THR B O 1
ATOM 10002 N N . LEU B 1 627 ? 41.844 -4.738 -39.5 1 18.53 627 LEU B N 1
ATOM 10003 C CA . LEU B 1 627 ? 41.5 -6.133 -39.75 1 18.53 627 LEU B CA 1
ATOM 10004 C C . LEU B 1 627 ? 40.062 -6.266 -40.219 1 18.53 627 LEU B C 1
ATOM 10006 O O . LEU B 1 627 ? 39.156 -5.809 -39.531 1 18.53 627 LEU B O 1
ATOM 10010 N N . ASN B 1 628 ? 39.719 -6.582 -41.5 1 19.23 628 ASN B N 1
ATOM 10011 C CA . ASN B 1 628 ? 38.625 -6.816 -42.469 1 19.23 628 ASN B CA 1
ATOM 10012 C C . ASN B 1 628 ? 37.906 -8.117 -42.156 1 19.23 628 ASN B C 1
ATOM 10014 O O . ASN B 1 628 ? 37.125 -8.602 -42.969 1 19.23 628 ASN B O 1
ATOM 10018 N N . ILE B 1 629 ? 37.844 -8.914 -41.094 1 20.42 629 ILE B N 1
ATOM 10019 C CA . ILE B 1 629 ? 37.594 -10.312 -41.406 1 20.42 629 ILE B CA 1
ATOM 10020 C C . ILE B 1 629 ? 36.156 -10.469 -41.938 1 20.42 629 ILE B C 1
ATOM 10022 O O . ILE B 1 629 ? 35.219 -9.914 -41.344 1 20.42 629 ILE B O 1
ATOM 10026 N N . PRO B 1 630 ? 35.906 -11.266 -43.031 1 21.23 630 PRO B N 1
ATOM 10027 C CA . PRO B 1 630 ? 34.875 -11.664 -44.031 1 21.23 630 PRO B CA 1
ATOM 10028 C C . PRO B 1 630 ? 33.781 -12.539 -43.406 1 21.23 630 PRO B C 1
ATOM 10030 O O . PRO B 1 630 ? 34.062 -13.672 -43 1 21.23 630 PRO B O 1
ATOM 10033 N N . PHE B 1 631 ? 33.062 -12.312 -42.406 1 19.05 631 PHE B N 1
ATOM 10034 C CA . PHE B 1 631 ? 32.25 -13.461 -42.031 1 19.05 631 PHE B CA 1
ATOM 10035 C C . PHE B 1 631 ? 31.234 -13.82 -43.094 1 19.05 631 PHE B C 1
ATOM 10037 O O . PHE B 1 631 ? 30.438 -12.977 -43.531 1 19.05 631 PHE B O 1
ATOM 10044 N N . ASP B 1 632 ? 31.5 -14.844 -44 1 19.19 632 ASP B N 1
ATOM 10045 C CA . ASP B 1 632 ? 30.953 -15.617 -45.125 1 19.19 632 ASP B CA 1
ATOM 10046 C C . ASP B 1 632 ? 29.672 -16.359 -44.688 1 19.19 632 ASP B C 1
ATOM 10048 O O . ASP B 1 632 ? 29.75 -17.359 -44 1 19.19 632 ASP B O 1
ATOM 10052 N N . TRP B 1 633 ? 28.734 -15.961 -44.062 1 18.44 633 TRP B N 1
ATOM 10053 C CA . TRP B 1 633 ? 27.719 -16.984 -43.781 1 18.44 633 TRP B CA 1
ATOM 10054 C C . TRP B 1 633 ? 27 -17.375 -45.094 1 18.44 633 TRP B C 1
ATOM 10056 O O . TRP B 1 633 ? 25.953 -18.031 -45.031 1 18.44 633 TRP B O 1
ATOM 10066 N N . VAL B 1 634 ? 27.578 -17.453 -46.281 1 19.56 634 VAL B N 1
ATOM 10067 C CA . VAL B 1 634 ? 26.938 -18.047 -47.438 1 19.56 634 VAL B CA 1
ATOM 10068 C C . VAL B 1 634 ? 26.359 -19.406 -47.094 1 19.56 634 VAL B C 1
ATOM 10070 O O . VAL B 1 634 ? 25.188 -19.672 -47.375 1 19.56 634 VAL B O 1
ATOM 10073 N N . SER B 1 635 ? 27.25 -20.625 -47.219 1 18.84 635 SER B N 1
ATOM 10074 C CA . SER B 1 635 ? 27.25 -21.875 -47.938 1 18.84 635 SER B CA 1
ATOM 10075 C C . SER B 1 635 ? 26.484 -22.969 -47.219 1 18.84 635 SER B C 1
ATOM 10077 O O . SER B 1 635 ? 26.391 -24.094 -47.688 1 18.84 635 SER B O 1
ATOM 10079 N N . MET B 1 636 ? 26.594 -23.188 -45.875 1 18.05 636 MET B N 1
ATOM 10080 C CA . MET B 1 636 ? 26.172 -24.562 -45.625 1 18.05 636 MET B CA 1
ATOM 10081 C C . MET B 1 636 ? 24.734 -24.781 -46.094 1 18.05 636 MET B C 1
ATOM 10083 O O . MET B 1 636 ? 23.812 -24.188 -45.531 1 18.05 636 MET B O 1
ATOM 10087 N N . LEU B 1 637 ? 24.484 -24.766 -47.406 1 19.88 637 LEU B N 1
ATOM 10088 C CA . LEU B 1 637 ? 23.812 -25.438 -48.5 1 19.88 637 LEU B CA 1
ATOM 10089 C C . LEU B 1 637 ? 23.719 -26.938 -48.25 1 19.88 637 LEU B C 1
ATOM 10091 O O . LEU B 1 637 ? 24.703 -27.578 -47.844 1 19.88 637 LEU B O 1
#

InterPro domains:
  IPR007219 Xylanolytic transcriptional activator, regulatory domain [PF04082] (112-370)
  IPR007219 Xylanolytic transcriptional activator, regulatory domain [SM00906] (235-309)

Sequence (1274 aa):
MSGKDANHLSPNGGLMDRQYEDGNSDIPRTPDRVKFSSETTSYSNSDHWTSILDGISELREHLDHAPSSLEAKDEGCEDIAGPELLFGRQRYASKEEILAALPPRPEADQLIDIFFATMETHTTFLHKPTYYNQYHRFWLNPFETSTMWIALLYASLALGARFHASIEEQRMGDANSGPESGHSLYSARTNFYREKAVQCMILANYTKCPPFTIEAFLLYFGTEFLRSVDAQFSAYLIVAMLIRMCFRMGYHRDPSRFPNISPFEGEMRRRKWLVVMTLDLVTSAQLGLPRMIQPFMFDTQEPRNLAEGDIYEDMTGPVPPSKPESELTSLLYFILLSRLRNIQAQIIDMMNATSQPPYANITDIDTALRYIHDNAPHSPDVKDIVDVSIPMTLQSMRQCQIDLAFLKAEVMLHRPYLKLGRVDKHYEYSRRVCLNASMRMLSFQCKMHAVYQPEDKMFSSGWRVSAMSSLLTPVVVQDFLLATTVLVIDLDEDSTSPLPDSPSEPATGVSQLDKPPPTREEIVAALRSAYGLWLKASKKSQEARKVATAVKLVLSRVGGNEMQEASPATSSSNTVVMEQDRVHPSPAFDFNEYGAPQPAPNVSSMSNAGPQPPFAYEQMPMDLETLNIPFDWVSMLMSGKDANHLSPNGGLMDRQYEDGNSDIPRTPDRVKFSSETTSYSNSDHWTSILDGISELREHLDHAPSSLEAKDEGCEDIAGPELLFGRQRYASKEEILAALPPRPEADQLIDIFFATMETHTTFLHKPTYYNQYHRFWLNPFETSTMWIALLYASLALGARFHASIEEQRMGDANSGPESGHSLYSARTNFYREKAVQCMILANYTKCPPFTIEAFLLYFGTEFLRSVDAQFSAYLIVAMLIRMCFRMGYHRDPSRFPNISPFEGEMRRRKWLVVMTLDLVTSAQLGLPRMIQPFMFDTQEPRNLAEGDIYEDMTGPVPPSKPESELTSLLYFILLSRLRNIQAQIIDMMNATSQPPYANITDIDTALRYIHDNAPHSPDVKDIVDVSIPMTLQSMRQCQIDLAFLKAEVMLHRPYLKLGRVDKHYEYSRRVCLNASMRMLSFQCKMHAVYQPEDKMFSSGWRVSAMSSLLTPVVVQDFLLATTVLVIDLDEDSTSPLPDSPSEPATGVSQLDKPPPTREEIVAALRSAYGLWLKASKKSQEARKVATAVKLVLSRVGGNEMQEASPATSSSNTVVMEQDRVHPSPAFDFNEYGAPQPAPNVSSMSNAGPQPPFAYEQMPMDLETLNIPFDWVSML

Foldseek 3Di:
DDPDDPVVCPVPPPPPVPVPCPCPDDQPFQCWDWDDDPVDIATAFRLALVSLLCVPVVLVVVVVPPPPPVVPPVVPPDPPDFQCLVVVPADADDLVRLVVPDDDPVLLVQLLVLLCLQALLCVLQHQVVQLVVVVVVCVVPVPPDQLLVSLLSLLSSLSSLQLVLLLVVLVVVVPVDDDPVSNVVSPVSSVVSLSSSSSSCVVNVCLVPDPCSLSSLVSSLLSRQLSALAQDVSSVVSLVSSVVSCVVVVLLEQCVVPPVQAQQNNLSSLSSVLVSQLSQLLNCVSSLHAGDDDPVSGDHDHHAQDASVQDDDPDRDHRDHHDDLLPPHSVSLSSLLSVLSVLLNVLSCQSPDPDHDDVVVLVVSLVVLCVSLVPHDADPVDDPLLDLPDAADPRSLSNLSSLLSSLLSLLSSLLSCLVVLLPDVVSVLSNLLNQLSLLVLLSNVVSLVSNLDSVPVPDNSSNSSSSCSVCSGSSNVSSNSSSLSSLLSNLQVCLVPNGDPPPFPQQPDPDSSSGGHDDSVSSLVSLVVVLVVLVVVVVRDVSSVSSNVSSVVSNVSVPVVVPPPPDPPPPDPPPPPPDPDDPDPPDDPCPDDDPDDDDDDDDDDPDDPDDDDDPDDDDDDDPPDDPPDDPDPDDPD/DDPDDPVVCPCPPPPPVPVPCPPPDDQPFQCWDWDDDPVDIATAFRLALVSLLCVPVVLVVVVVPPPPPVVPPVVPLDPPDFQCLVVVPDDADDLVRLVVPDDDPVLLVQLLVLLCLQALLCVLQHQVVQLVVVVVVCVVPVVPDQLLVSLLSLLSSLSSLQLVLLLVVLVVVVPVDDDPVSNVVSPVSSVVSLSSSSSSCVVNVCLVPDPCSLSSLVSSLLSRQLSALAQDVSSVVSLVSSVVSCVVVVLLEQCVVPPVQAQQNNLSSLSSVLVSQLSQLLNCVSSLHAGDDDPVSGDHDHHAQDASVQDDDPDRDHRDHHDDLLPPHSVSLSSLLSVLSVLLNVLSCQSPDPDHDDVVVLVVSLVVLCVSLVPHDADPVQDPLLDLPDADDPRSLSNLSSLLSSLLSLLSSLLSCLVVLLPDVVSVLSNLLNQLSLLVLLSNVVSLVSNLDSVPVPDNSSNSSSSCSVCSGSSNVSSNSSSLSSLLSNLQVCLVPNGDPPPFPQQPDPDSSSGGHDDSVSSLVSLVVVLVVLVVVVVRDVSSVSSNVSSVVSNVSVPVVPPPPDDPPPPDDPPPPPDPDDPPPPDDPDDDDPDDDPDPDDPDDDDDDDDDDDDDDDDDDDDDDDDPDDPCPPDPD

Secondary structure (DSSP, 8-state):
----------------------------PPPPEEEE-SS-EEEE-TTSHHHHHHTSHHHHHHHHHS-TT-S---TTS------HHHH-------HHHHHHTSPPHHHHHHHHHHHHHH-GGGGGT--HHHHHHHHHHHHH-GGGS-HHHHHHHHHHHHHHHHHHHHHHHHHHHHSS---THHHHHHHHHHHHHHHHHHHHHHHTTGGG--TTHHHHHHHHHHHHHTT-SS--HHHHHHHHHHHHHHHHTTTTS-GGG-TTS-HHHHHHHHHHHHHHHHHHHHHHHHTT---S--GGG--PPPPP---GGG--TT--SPPPPPPPTTS--HHHHHHHHHHHHHHHHHHHHHHHSSSPPPHHHHHHHHHHHHHHHHHS---TT---TT-TTSPPPHHHHHHHHHHHHHHHHHHHHHGGGTTHHHH-GGGHHHHHHHHHHHHHHHHHHHHHHHHHSTT-TTS-HHHHHHHHHHHSSHHHHHHHHHHHHHHHHHHHHHHHSPPP---------SSGGGSPPPPHHHHHHHHHHHHHHHHHHTTT-HHHHHHHHHHHHHHHHHHTTTSSS--------------------------------------------------------------------S---/----------------------------PPPPEEEE-SS-EEEE-TTSHHHHHHTSHHHHHHHHHS-TT-S---TTS------HHHH-------HHHHHHTSPPHHHHHHHHHHHHHH-GGGGGT--HHHHHHHHHHHHH-GGGS-HHHHHHHHHHHHHHHHHHHHHHHHHHHHSS---THHHHHHHHHHHHHHHHHHHHHHHTTGGG--TTHHHHHHHHHHHHHTT-SS--HHHHHHHHHHHHHHHHTTTTS-GGG-TTS-HHHHHHHHHHHHHHHHHHHHHHHHTT---S--GGG--PPPPP---GGG--TT--SPPPPPPPTTS--HHHHHHHHHHHHHHHHHHHHHHHSSSPPPHHHHHHHHHHHHHHHHTS---TT---TT-TTSPPPHHHHHHHHHHHHHHHHHHHHHGGGTTHHHH-GGGHHHHHHHHHHHHHHHHHHHHHHHHHSTT-TTS-HHHHHHHHHHHSSHHHHHHHHHHHHHHHHHHHHHHHSPPP---------SSGGGSPPPPHHHHHHHHHHHHHHHHHHTTT-HHHHHHHHHHHHHHHHHHTTTSSS------------------------------------------------------------------------

Organism: Exserohilum turcicum (strain 28A) (NCBI:txid671987)

Solvent-accessible surface area (backbone atoms only — not comparable to full-atom values): 73373 Å² total; per-residue (Å²): 137,81,86,72,79,80,74,71,73,70,77,71,71,73,74,66,77,60,74,58,77,61,76,70,66,80,60,82,68,49,68,58,45,72,48,80,46,89,57,30,31,39,30,39,32,36,82,25,51,69,34,49,50,48,65,38,64,71,50,35,55,50,58,70,61,40,61,81,64,67,58,66,72,47,86,81,61,65,77,75,72,69,53,59,61,70,54,16,79,45,70,88,56,52,71,68,56,55,62,66,66,53,68,59,63,72,60,47,53,52,24,45,49,46,27,63,71,36,42,72,71,43,66,44,61,45,57,64,70,56,49,51,54,52,53,55,51,32,77,76,39,59,88,77,44,59,50,30,49,49,13,31,48,26,19,42,40,14,45,7,25,43,52,48,23,50,30,49,48,50,54,38,75,65,42,92,63,85,76,80,56,61,49,46,48,25,50,49,45,18,54,52,27,43,51,49,14,47,34,24,31,49,68,46,36,52,72,42,32,18,65,50,37,68,57,20,47,54,40,41,45,51,56,53,54,69,72,39,59,48,89,54,62,57,55,46,41,53,49,36,38,50,54,54,51,37,52,38,46,35,44,41,46,37,44,91,74,37,86,89,51,46,46,39,56,32,49,47,42,27,26,38,40,50,50,51,54,47,51,41,44,53,49,20,54,73,55,42,46,74,60,55,88,52,78,64,63,42,66,46,55,81,53,67,40,54,56,80,85,70,58,49,82,86,43,83,57,80,70,71,77,57,49,60,71,84,59,78,37,82,47,38,57,56,54,53,44,48,56,55,46,55,53,38,47,53,47,48,51,51,71,49,32,89,57,85,73,60,69,67,57,50,53,52,50,50,52,54,53,49,50,54,62,70,66,46,79,69,66,85,80,59,68,66,86,50,45,69,85,52,82,80,45,75,67,46,49,53,49,47,51,45,48,48,53,51,33,48,40,47,28,65,64,21,45,71,34,37,72,53,19,73,80,35,76,90,31,30,62,35,23,25,34,22,50,33,29,24,53,51,48,49,41,42,50,52,24,52,53,55,64,66,36,61,80,47,76,85,52,56,53,61,53,48,43,28,49,41,64,66,57,59,30,34,68,50,50,47,49,47,50,39,28,50,46,52,53,47,51,51,52,49,46,36,73,76,54,64,72,77,87,61,83,65,64,82,43,83,52,88,49,80,48,38,40,56,58,74,49,71,68,55,50,51,51,53,47,51,56,47,35,57,53,24,52,64,44,31,79,78,20,70,66,31,39,54,51,29,50,51,47,51,55,51,51,52,64,64,55,60,74,72,60,68,78,74,66,81,74,81,76,72,71,79,71,76,73,76,73,78,75,70,81,71,78,78,78,81,81,75,84,73,76,89,78,70,91,83,76,84,82,79,80,84,81,81,75,75,82,68,84,83,85,69,90,81,78,84,74,87,86,75,92,75,84,74,95,68,86,77,83,85,90,77,68,99,115,136,81,86,71,78,81,74,73,74,70,79,72,70,74,74,65,79,59,76,59,77,62,77,71,67,79,62,81,65,50,66,58,45,71,48,83,47,88,57,31,31,39,30,39,32,34,82,26,52,69,34,51,51,47,66,38,63,72,48,33,54,50,59,70,59,39,59,80,63,66,58,64,72,46,86,80,60,65,76,74,70,69,52,59,60,69,53,18,77,47,68,88,56,54,72,68,56,55,62,67,66,52,69,59,65,73,60,46,52,50,24,45,50,46,28,63,72,36,44,71,69,42,67,43,60,43,58,65,71,56,50,52,54,51,53,54,49,33,78,76,39,58,87,77,44,57,49,28,49,50,12,31,48,26,18,42,42,14,45,6,25,43,52,50,24,49,30,49,48,51,53,38,74,64,40,92,62,84,77,82,56,60,50,46,48,24,49,50,47,18,53,51,26,43,52,50,15,46,33,23,32,50,67,47,37,51,74,42,31,19,65,50,36,67,55,22,49,52,41,42,46,50,56,56,54,71,72,40,60,49,88,52,60,57,55,48,40,53,48,35,39,50,54,52,50,37,52,39,47,34,44,41,46,38,44,89,74,36,86,90,49,47,46,40,56,32,50,47,42,27,26,37,42,53,50,52,54,47,50,42,44,52,49,20,53,74,54,43,45,73,59,55,87,52,79,65,64,42,66,45,56,81,53,66,41,52,57,81,85,71,57,49,80,85,44,83,58,80,69,70,77,59,50,61,72,83,57,80,36,83,45,38,54,54,53,53,44,47,56,53,46,54,53,37,47,52,46,50,51,52,71,49,31,88,57,85,74,61,69,67,58,50,54,51,50,50,52,54,53,48,50,55,62,72,66,45,78,69,65,84,79,61,67,67,84,49,44,67,86,54,82,82,45,73,66,46,49,53,48,47,51,46,48,48,53,50,34,47,40,47,29,66,62,20,45,70,33,37,72,52,19,76,79,34,77,89,31,30,63,34,22,26,35,22,49,34,28,23,53,51,48,53,40,41,50,52,23,52,52,55,64,66,37,63,82,46,77,85,53,56,52,60,53,46,45,25,48,41,65,67,55,59,31,34,68,49,50,47,48,47,48,39,28,52,46,53,52,48,51,50,50,49,45,35,73,77,54,66,70,78,88,61,84,63,65,81,43,83,51,89,48,80,46,37,41,56,58,73,48,70,66,55,50,53,51,51,49,53,55,48,36,57,53,25,53,63,43,30,78,77,20,70,65,32,37,53,51,28,51,50,48,51,55,51,49,53,65,63,56,62,73,68,66,71,74,77,71,83,74,82,77,77,75,82,71,77,74,78,72,76,79,79,77,79,73,78,80,77,83,82,86,68,89,76,77,83,78,74,75,76,76,75,80,78,76,83,82,76,85,69,84,81,80,73,87,81,81,86,77,87,76,88,72,94,84,78,94,72,86,76,83,74,80,80,64,101,119

Radius of gyration: 37.05 Å; Cα contacts (8 Å, |Δi|>4): 1491; chains: 2; bounding box: 107×129×100 Å

pLDDT: mean 75.02, std 27.08, range [15.14, 98.75]